Protein 8JE7 (pdb70)

B-factor: mean 57.19, std 18.84, range [23.29, 145.8]

InterPro domains:
  IPR000738 WHEP-TRS domain [PF00458] (753-804)
  IPR000738 WHEP-TRS domain [PF00458] (823-873)
  IPR000738 WHEP-TRS domain [PF00458] (892-943)
  IPR000738 WHEP-TRS domain [PF00458] (972-1025)
  IPR000738 WHEP-TRS domain [PF00458] (1046-1096)
  IPR000738 WHEP-TRS domain [PF00458] (1123-1172)
  IPR000738 WHEP-TRS domain [PS00762] (760-788)
  IPR000738 WHEP-TRS domain [PS00762] (830-858)
  IPR000738 WHEP-TRS domain [PS00762] (899-927)
  IPR000738 WHEP-TRS domain [PS00762] (979-1007)
  IPR000738 WHEP-TRS domain [PS00762] (1053-1081)
  IPR000738 WHEP-TRS domain [PS00762] (1130-1158)
  IPR000738 WHEP-TRS domain [PS51185] (749-805)
  IPR000738 WHEP-TRS domain [PS51185] (819-875)
  IPR000738 WHEP-TRS domain [PS51185] (888-944)
  IPR000738 WHEP-TRS domain [PS51185] (968-1024)
  IPR000738 WHEP-TRS domain [PS51185] (1042-1098)
  IPR000738 WHEP-TRS domain [PS51185] (1119-1175)
  IPR000738 WHEP-TRS domain [SM00991] (753-812)
  IPR000738 WHEP-TRS domain [SM00991] (823-882)

Foldseek 3Di:
DQDDFCQPDPQSRQVCQCVLLVQWDDDDPPQDIDGGPQLVLLVVLLVVVLVVVVVVVVAEEDDFDQKAFPVLVVLLPPFQWAWDQDDPNRGDPGIITGAQDCLSPCVLVLLVQCAAQVSDKHKYKYWDKGAGDDPPHHDPLARGRIWTKMKMKIWGQDQVVLVVVLVVSQVSLQCSCCVQLLFHWFWFKAFPQPADPQADTKIFTKGAQQSVLAIETFWIKTWNAQRSCVSSVNWHFDPPPGDTGGITMMMIMGTSNSVVVSCSQQAGSLHHAGQQSSRQAQEEEEEDDCDPPRDDVNLVVSVVVSVVLQVVCVVLPHRYYYDSDDVDHSVRVVSSVLSNNRQWYKYDYDVQVVQQWIWIAGSRPRDIDIGRSVCCSPVVVVVSVVNSVVSSVVNVVSQVVQEEEDQAVVVVLVSQVVSHKYWYFAPSDPVVQVVQQVVNPCVSGKHWDGQGPDAPDDQPQVDGAHHDPPGGHRGPGTTIIHHHD/DQPDFLQPDNQSSLVCQCVLLQQWDDDPPPQDIDGGPQNVLLVVLLVVVLVVVVVVVPAEEDDDDQKAFLCLQCAPDDDPVSNDAQFDWDQADVPGGDPGIITGAQDCLSPVLLVLQVQPAAQVSPKHKYKYFAKGARDDPDHHDPLAGGGIFTKMKMKIWHADPVVLVVVLVVSQVSLQCSCCVQLLFHWFWFWAFPQPADPQADTKIFTKGAQQSQLAIETFWIKTWNAQSSQVSNVNWHQDPPVRHIDGITMMMIMGTSNSVVVSCSQQAGSLHHAGQQNSRLAQEEEEEAPDDPPNPVVVLVVSVVVSVVLQVVCVVLVHRYYYDSDPVDHSVRVVSSVLSNNRQWYKYDYPVQVVVQWTWIAGSRPGDIDIDRSVCSSPVVVVVSVVNSNVSNVVNVVSQVVQEEEDLAVVVVLVSQVNSGKYWYFAQSDPVVQVVQQVVSAVVRGKHWDGQGPPAPDDFDQVDRAGSDPPPRHRGPGITIMHSHD

Nearest PDB structures (foldseek):
  8je7-assembly1_A  TM=1.002E+00  e=0.000E+00  Anopheles culicifacies
  8je7-assembly1_B  TM=9.966E-01  e=8.937E-104  Anopheles culicifacies
  8je5-assembly1_A  TM=9.888E-01  e=4.256E-101  Anopheles culicifacies
  8je6-assembly1_B  TM=9.939E-01  e=3.993E-100  Anopheles culicifacies
  8je6-assembly1_A  TM=9.923E-01  e=1.502E-97  Anopheles culicifacies

Organism: NCBI:txid139723

Structure (mmCIF, N/CA/C/O backbone):
data_8JE7
#
_entry.id   8JE7
#
_cell.length_a   83.675
_cell.length_b   113.712
_cell.length_c   123.999
_cell.angle_alpha   90.00
_cell.angle_beta   90.00
_cell.angle_gamma   90.00
#
_symmetry.space_group_name_H-M   'P 21 21 21'
#
loop_
_entity.id
_entity.type
_entity.pdbx_description
1 polymer 'PROLYL-TRNA SYNTHETASE'
2 non-polymer 'ZINC ION'
3 non-polymer 7-bromo-6-chloro-3-{3-[(2R,3S)-3-hydroxypiperidin-2-yl]-2-oxopropyl}quinazolin-4(3H)-one
4 non-polymer ~{N}-[4-[(3~{S})-3-cyano-3-cyclopropyl-2-oxidanylidene-pyrrolidin-1-yl]-6-methyl-pyridin-2-yl]-2-phenyl-ethanamide
5 non-polymer 'BROMIDE ION'
6 non-polymer GLYCEROL
7 non-polymer 'CHLORIDE ION'
8 water water
#
loop_
_atom_site.group_PDB
_atom_site.id
_atom_site.type_symbol
_atom_site.label_atom_id
_atom_site.label_alt_id
_atom_site.label_comp_id
_atom_site.label_asym_id
_atom_site.label_entity_id
_atom_site.label_seq_id
_atom_site.pdbx_PDB_ins_code
_atom_site.Cartn_x
_atom_site.Cartn_y
_atom_site.Cartn_z
_atom_site.occupancy
_atom_site.B_iso_or_equiv
_atom_site.auth_seq_id
_atom_site.auth_comp_id
_atom_site.auth_asym_id
_atom_site.auth_atom_id
_atom_site.pdbx_PDB_model_num
ATOM 1 N N . GLY A 1 5 ? -54.952 27.787 -2.601 1.00 73.98 1222 GLY A N 1
ATOM 2 C CA . GLY A 1 5 ? -55.138 27.292 -1.244 1.00 73.18 1222 GLY A CA 1
ATOM 3 C C . GLY A 1 5 ? -55.978 26.029 -1.086 1.00 72.92 1222 GLY A C 1
ATOM 4 O O . GLY A 1 5 ? -56.887 25.765 -1.875 1.00 74.81 1222 GLY A O 1
ATOM 5 N N . LEU A 1 6 ? -55.668 25.249 -0.051 1.00 68.89 1223 LEU A N 1
ATOM 6 C CA . LEU A 1 6 ? -56.371 23.995 0.206 1.00 71.33 1223 LEU A CA 1
ATOM 7 C C . LEU A 1 6 ? -57.769 24.247 0.773 1.00 77.69 1223 LEU A C 1
ATOM 8 O O . LEU A 1 6 ? -57.955 25.079 1.664 1.00 79.23 1223 LEU A O 1
ATOM 13 N N . GLU A 1 7 ? -58.750 23.495 0.271 1.00 77.79 1224 GLU A N 1
ATOM 14 C CA . GLU A 1 7 ? -60.151 23.671 0.629 1.00 82.10 1224 GLU A CA 1
ATOM 15 C C . GLU A 1 7 ? -60.727 22.466 1.350 1.00 80.18 1224 GLU A C 1
ATOM 16 O O . GLU A 1 7 ? -61.949 22.349 1.465 1.00 89.92 1224 GLU A O 1
ATOM 22 N N . ALA A 1 8 ? -59.884 21.556 1.806 1.00 65.59 1225 ALA A N 1
ATOM 23 C CA . ALA A 1 8 ? -60.299 20.481 2.688 1.00 54.69 1225 ALA A CA 1
ATOM 24 C C . ALA A 1 8 ? -59.324 20.440 3.854 1.00 62.20 1225 ALA A C 1
ATOM 25 O O . ALA A 1 8 ? -58.237 21.022 3.797 1.00 66.72 1225 ALA A O 1
ATOM 27 N N . THR A 1 9 ? -59.721 19.767 4.927 1.00 57.52 1226 THR A N 1
ATOM 28 C CA . THR A 1 9 ? -58.862 19.637 6.091 1.00 57.93 1226 THR A CA 1
ATOM 29 C C . THR A 1 9 ? -58.540 18.170 6.319 1.00 60.38 1226 THR A C 1
ATOM 30 O O . THR A 1 9 ? -59.409 17.301 6.200 1.00 67.42 1226 THR A O 1
ATOM 34 N N . LYS A 1 10 ? -57.272 17.920 6.646 1.00 59.68 1227 LYS A N 1
ATOM 35 C CA . LYS A 1 10 ? -56.756 16.565 6.799 1.00 62.44 1227 LYS A CA 1
ATOM 36 C C . LYS A 1 10 ? -57.546 15.753 7.825 1.00 64.85 1227 LYS A C 1
ATOM 37 O O . LYS A 1 10 ? -57.736 14.545 7.638 1.00 65.36 1227 LYS A O 1
ATOM 43 N N . GLU A 1 11 ? -58.027 16.384 8.902 1.00 74.40 1228 GLU A N 1
ATOM 44 C CA . GLU A 1 11 ? -58.701 15.640 9.964 1.00 76.57 1228 GLU A CA 1
ATOM 45 C C . GLU A 1 11 ? -60.189 15.420 9.711 1.00 63.62 1228 GLU A C 1
ATOM 46 O O . GLU A 1 11 ? -60.773 14.518 10.322 1.00 65.60 1228 GLU A O 1
ATOM 52 N N . ASP A 1 12 ? -60.811 16.207 8.832 1.00 55.17 1229 ASP A N 1
ATOM 53 C CA . ASP A 1 12 ? -62.221 16.055 8.489 1.00 61.08 1229 ASP A CA 1
ATOM 54 C C . ASP A 1 12 ? -62.444 15.107 7.314 1.00 71.11 1229 ASP A C 1
ATOM 55 O O . ASP A 1 12 ? -63.220 14.152 7.423 1.00 75.55 1229 ASP A O 1
ATOM 60 N N . ASN A 1 13 ? -61.771 15.351 6.189 1.00 61.96 1230 ASN A N 1
ATOM 61 C CA . ASN A 1 13 ? -61.993 14.598 4.952 1.00 70.75 1230 ASN A CA 1
ATOM 62 C C . ASN A 1 13 ? -60.631 14.246 4.352 1.00 64.87 1230 ASN A C 1
ATOM 63 O O . ASN A 1 13 ? -60.099 14.948 3.482 1.00 58.09 1230 ASN A O 1
ATOM 68 N N . LEU A 1 14 ? -60.082 13.129 4.817 1.00 59.66 1231 LEU A N 1
ATOM 69 C CA . LEU A 1 14 ? -58.734 12.740 4.418 1.00 62.88 1231 LEU A CA 1
ATOM 70 C C . LEU A 1 14 ? -58.572 12.549 2.913 1.00 60.19 1231 LEU A C 1
ATOM 71 O O . LEU A 1 14 ? -57.566 13.033 2.366 1.00 59.17 1231 LEU A O 1
ATOM 76 N N . PRO A 1 15 ? -59.473 11.860 2.193 1.00 63.51 1232 PRO A N 1
ATOM 77 C CA . PRO A 1 15 ? -59.240 11.672 0.744 1.00 65.41 1232 PRO A CA 1
ATOM 78 C C . PRO A 1 15 ? -59.335 12.951 -0.071 1.00 65.77 1232 PRO A C 1
ATOM 79 O O . PRO A 1 15 ? -58.524 13.157 -0.987 1.00 70.44 1232 PRO A O 1
ATOM 83 N N . ASP A 1 16 ? -60.303 13.819 0.225 1.00 66.01 1233 ASP A N 1
ATOM 84 C CA . ASP A 1 16 ? -60.383 15.092 -0.491 1.00 74.49 1233 ASP A CA 1
ATOM 85 C C . ASP A 1 16 ? -59.155 15.958 -0.212 1.00 65.83 1233 ASP A C 1
ATOM 86 O O . ASP A 1 16 ? -58.593 16.580 -1.128 1.00 70.68 1233 ASP A O 1
ATOM 91 N N . TRP A 1 17 ? -58.724 15.997 1.050 1.00 58.41 1234 TRP A N 1
ATOM 92 C CA . TRP A 1 17 ? -57.496 16.696 1.407 1.00 53.57 1234 TRP A CA 1
ATOM 93 C C . TRP A 1 17 ? -56.297 16.126 0.650 1.00 51.82 1234 TRP A C 1
ATOM 94 O O . TRP A 1 17 ? -55.477 16.875 0.110 1.00 46.99 1234 TRP A O 1
ATOM 105 N N . TYR A 1 18 ? -56.178 14.797 0.603 1.00 45.98 1235 TYR A N 1
ATOM 106 C CA . TYR A 1 18 ? -55.061 14.170 -0.104 1.00 46.30 1235 TYR A CA 1
ATOM 107 C C . TYR A 1 18 ? -55.045 14.578 -1.570 1.00 48.76 1235 TYR A C 1
ATOM 108 O O . TYR A 1 18 ? -53.988 14.926 -2.128 1.00 47.64 1235 TYR A O 1
ATOM 117 N N . SER A 1 19 ? -56.219 14.546 -2.210 1.00 47.87 1236 SER A N 1
ATOM 118 C CA . SER A 1 19 ? -56.287 14.892 -3.625 1.00 44.69 1236 SER A CA 1
ATOM 119 C C . SER A 1 19 ? -55.887 16.351 -3.837 1.00 46.78 1236 SER A C 1
ATOM 120 O O . SER A 1 19 ? -55.154 16.686 -4.780 1.00 54.77 1236 SER A O 1
ATOM 123 N N . GLN A 1 20 ? -56.315 17.224 -2.926 1.00 54.86 1237 GLN A N 1
ATOM 124 C CA . GLN A 1 20 ? -55.971 18.634 -3.057 1.00 58.12 1237 GLN A CA 1
ATOM 125 C C . GLN A 1 20 ? -54.483 18.865 -2.825 1.00 47.97 1237 GLN A C 1
ATOM 126 O O . GLN A 1 20 ? -53.867 19.704 -3.493 1.00 47.05 1237 GLN A O 1
ATOM 132 N N . VAL A 1 21 ? -53.880 18.112 -1.904 1.00 45.16 1238 VAL A N 1
ATOM 133 C CA . VAL A 1 21 ? -52.448 18.252 -1.664 1.00 43.51 1238 VAL A CA 1
ATOM 134 C C . VAL A 1 21 ? -51.645 17.812 -2.888 1.00 50.55 1238 VAL A C 1
ATOM 135 O O . VAL A 1 21 ? -50.696 18.494 -3.302 1.00 45.51 1238 VAL A O 1
ATOM 139 N N . ILE A 1 22 ? -52.005 16.678 -3.496 1.00 48.60 1239 ILE A N 1
ATOM 140 C CA . ILE A 1 22 ? -51.191 16.217 -4.621 1.00 41.19 1239 ILE A CA 1
ATOM 141 C C . ILE A 1 22 ? -51.436 17.058 -5.879 1.00 49.77 1239 ILE A C 1
ATOM 142 O O . ILE A 1 22 ? -50.532 17.196 -6.708 1.00 50.54 1239 ILE A O 1
ATOM 147 N N . THR A 1 23 ? -52.623 17.668 -6.041 1.00 59.62 1240 THR A N 1
ATOM 148 C CA . THR A 1 23 ? -52.823 18.474 -7.254 1.00 55.10 1240 THR A CA 1
ATOM 149 C C . THR A 1 23 ? -52.321 19.906 -7.099 1.00 56.30 1240 THR A C 1
ATOM 150 O O . THR A 1 23 ? -51.576 20.399 -7.953 1.00 51.74 1240 THR A O 1
ATOM 154 N N . LYS A 1 24 ? -52.724 20.592 -6.024 1.00 46.25 1241 LYS A N 1
ATOM 155 C CA . LYS A 1 24 ? -52.248 21.954 -5.805 1.00 53.66 1241 LYS A CA 1
ATOM 156 C C . LYS A 1 24 ? -50.775 21.979 -5.431 1.00 48.81 1241 LYS A C 1
ATOM 157 O O . LYS A 1 24 ? -50.101 22.986 -5.666 1.00 47.63 1241 LYS A O 1
ATOM 163 N N . GLY A 1 25 ? -50.262 20.894 -4.846 1.00 38.82 1242 GLY A N 1
ATOM 164 C CA . GLY A 1 25 ? -48.833 20.721 -4.662 1.00 43.49 1242 GLY A CA 1
ATOM 165 C C . GLY A 1 25 ? -48.083 20.304 -5.908 1.00 54.13 1242 GLY A C 1
ATOM 166 O O . GLY A 1 25 ? -46.866 20.100 -5.849 1.00 56.19 1242 GLY A O 1
ATOM 167 N N . GLU A 1 26 ? -48.787 20.169 -7.040 1.00 47.66 1243 GLU A N 1
ATOM 168 C CA . GLU A 1 26 ? -48.180 19.955 -8.360 1.00 56.94 1243 GLU A CA 1
ATOM 169 C C . GLU A 1 26 ? -47.366 18.659 -8.415 1.00 50.57 1243 GLU A C 1
ATOM 170 O O . GLU A 1 26 ? -46.343 18.563 -9.106 1.00 45.95 1243 GLU A O 1
ATOM 176 N N . MET A 1 27 ? -47.830 17.653 -7.679 1.00 48.14 1244 MET A N 1
ATOM 177 C CA . MET A 1 27 ? -47.228 16.328 -7.635 1.00 46.68 1244 MET A CA 1
ATOM 178 C C . MET A 1 27 ? -47.762 15.425 -8.742 1.00 41.11 1244 MET A C 1
ATOM 179 O O . MET A 1 27 ? -46.993 14.688 -9.377 1.00 36.94 1244 MET A O 1
ATOM 184 N N . ILE A 1 28 ? -49.065 15.515 -8.992 1.00 38.37 1245 ILE A N 1
ATOM 185 C CA . ILE A 1 28 ? -49.826 14.542 -9.752 1.00 44.90 1245 ILE A CA 1
ATOM 186 C C . ILE A 1 28 ? -50.719 15.286 -10.729 1.00 45.59 1245 ILE A C 1
ATOM 187 O O . ILE A 1 28 ? -51.209 16.383 -10.440 1.00 44.09 1245 ILE A O 1
ATOM 192 N N . GLU A 1 29 ? -50.927 14.688 -11.895 1.00 43.64 1246 GLU A N 1
ATOM 193 C CA . GLU A 1 29 ? -52.026 15.069 -12.768 1.00 45.92 1246 GLU A CA 1
ATOM 194 C C . GLU A 1 29 ? -52.898 13.845 -12.970 1.00 50.17 1246 GLU A C 1
ATOM 195 O O . GLU A 1 29 ? -52.385 12.746 -13.210 1.00 51.25 1246 GLU A O 1
ATOM 201 N N . TYR A 1 30 ? -54.207 14.031 -12.855 1.00 56.08 1247 TYR A N 1
ATOM 202 C CA . TYR A 1 30 ? -55.139 12.946 -13.075 1.00 59.57 1247 TYR A CA 1
ATOM 203 C C . TYR A 1 30 ? -55.192 12.593 -14.569 1.00 59.88 1247 TYR A C 1
ATOM 204 O O . TYR A 1 30 ? -54.703 13.327 -15.434 1.00 48.68 1247 TYR A O 1
ATOM 213 N N . TYR A 1 31 ? -55.778 11.437 -14.865 1.00 61.41 1248 TYR A N 1
ATOM 214 C CA . TYR A 1 31 ? -55.518 10.783 -16.136 1.00 53.10 1248 TYR A CA 1
ATOM 215 C C . TYR A 1 31 ? -56.696 9.891 -16.481 1.00 47.11 1248 TYR A C 1
ATOM 216 O O . TYR A 1 31 ? -57.354 9.352 -15.588 1.00 51.87 1248 TYR A O 1
ATOM 225 N N . ASP A 1 32 ? -56.949 9.725 -17.787 1.00 50.84 1249 ASP A N 1
ATOM 226 C CA . ASP A 1 32 ? -58.198 9.107 -18.234 1.00 51.36 1249 ASP A CA 1
ATOM 227 C C . ASP A 1 32 ? -58.163 7.576 -18.256 1.00 55.32 1249 ASP A C 1
ATOM 228 O O . ASP A 1 32 ? -59.171 6.961 -18.609 1.00 63.96 1249 ASP A O 1
ATOM 233 N N . VAL A 1 33 ? -57.046 6.951 -17.896 1.00 48.96 1250 VAL A N 1
ATOM 234 C CA . VAL A 1 33 ? -56.983 5.520 -17.604 1.00 46.71 1250 VAL A CA 1
ATOM 235 C C . VAL A 1 33 ? -56.958 5.371 -16.078 1.00 54.86 1250 VAL A C 1
ATOM 236 O O . VAL A 1 33 ? -56.003 5.801 -15.415 1.00 47.55 1250 VAL A O 1
ATOM 240 N N . SER A 1 34 ? -57.998 4.753 -15.522 1.00 54.94 1251 SER A N 1
ATOM 241 C CA . SER A 1 34 ? -58.229 4.794 -14.085 1.00 60.56 1251 SER A CA 1
ATOM 242 C C . SER A 1 34 ? -57.117 4.079 -13.315 1.00 59.13 1251 SER A C 1
ATOM 243 O O . SER A 1 34 ? -56.588 3.053 -13.747 1.00 53.01 1251 SER A O 1
ATOM 246 N N . GLY A 1 35 ? -56.748 4.639 -12.168 1.00 56.93 1252 GLY A N 1
ATOM 247 C CA . GLY A 1 35 ? -55.702 4.048 -11.355 1.00 58.21 1252 GLY A CA 1
ATOM 248 C C . GLY A 1 35 ? -54.294 4.250 -11.865 1.00 60.35 1252 GLY A C 1
ATOM 249 O O . GLY A 1 35 ? -53.358 3.639 -11.320 1.00 48.02 1252 GLY A O 1
ATOM 250 N N . CYS A 1 36 ? -54.108 5.081 -12.893 1.00 56.28 1253 CYS A N 1
ATOM 251 C CA . CYS A 1 36 ? -52.786 5.512 -13.331 1.00 46.41 1253 CYS A CA 1
ATOM 252 C C . CYS A 1 36 ? -52.723 7.034 -13.259 1.00 44.50 1253 CYS A C 1
ATOM 253 O O . CYS A 1 36 ? -53.688 7.726 -13.599 1.00 49.42 1253 CYS A O 1
ATOM 256 N N . TYR A 1 37 ? -51.590 7.556 -12.826 1.00 42.60 1254 TYR A N 1
ATOM 257 C CA . TYR A 1 37 ? -51.463 8.976 -12.557 1.00 41.56 1254 TYR A CA 1
ATOM 258 C C . TYR A 1 37 ? -50.152 9.481 -13.146 1.00 41.72 1254 TYR A C 1
ATOM 259 O O . TYR A 1 37 ? -49.142 8.775 -13.156 1.00 47.52 1254 TYR A O 1
ATOM 268 N N . ILE A 1 38 ? -50.190 10.699 -13.655 1.00 42.86 1255 ILE A N 1
ATOM 269 C CA . ILE A 1 38 ? -49.004 11.371 -14.169 1.00 44.84 1255 ILE A CA 1
ATOM 270 C C . ILE A 1 38 ? -48.151 11.837 -13.002 1.00 44.19 1255 ILE A C 1
ATOM 271 O O . ILE A 1 38 ? -48.652 12.515 -12.098 1.00 43.48 1255 ILE A O 1
ATOM 276 N N . LEU A 1 39 ? -46.858 11.493 -13.013 1.00 37.08 1256 LEU A N 1
ATOM 277 C CA . LEU A 1 39 ? -45.934 12.031 -12.000 1.00 37.70 1256 LEU A CA 1
ATOM 278 C C . LEU A 1 39 ? -45.306 13.296 -12.568 1.00 46.71 1256 LEU A C 1
ATOM 279 O O . LEU A 1 39 ? -44.406 13.229 -13.412 1.00 41.34 1256 LEU A O 1
ATOM 284 N N . ARG A 1 40 ? -45.771 14.454 -12.104 1.00 42.59 1257 ARG A N 1
ATOM 285 C CA . ARG A 1 40 ? -45.137 15.705 -12.487 1.00 38.04 1257 ARG A CA 1
ATOM 286 C C . ARG A 1 40 ? -43.722 15.750 -11.921 1.00 44.77 1257 ARG A C 1
ATOM 287 O O . ARG A 1 40 ? -43.329 14.919 -11.100 1.00 46.07 1257 ARG A O 1
ATOM 295 N N . HIS A 1 41 ? -42.952 16.755 -12.347 1.00 39.36 1258 HIS A N 1
ATOM 296 C CA A HIS A 1 41 ? -41.534 16.762 -12.008 0.43 43.87 1258 HIS A CA 1
ATOM 297 C CA B HIS A 1 41 ? -41.533 16.776 -12.010 0.57 43.91 1258 HIS A CA 1
ATOM 298 C C . HIS A 1 41 ? -41.300 16.999 -10.518 1.00 35.96 1258 HIS A C 1
ATOM 299 O O . HIS A 1 41 ? -40.289 16.544 -9.976 1.00 39.57 1258 HIS A O 1
ATOM 312 N N . TRP A 1 42 ? -42.220 17.682 -9.840 1.00 38.68 1259 TRP A N 1
ATOM 313 C CA . TRP A 1 42 ? -42.055 17.930 -8.408 1.00 47.38 1259 TRP A CA 1
ATOM 314 C C . TRP A 1 42 ? -42.055 16.631 -7.592 1.00 42.65 1259 TRP A C 1
ATOM 315 O O . TRP A 1 42 ? -41.261 16.476 -6.650 1.00 41.24 1259 TRP A O 1
ATOM 326 N N . SER A 1 43 ? -42.966 15.704 -7.909 1.00 37.14 1260 SER A N 1
ATOM 327 C CA . SER A 1 43 ? -42.934 14.402 -7.239 1.00 41.17 1260 SER A CA 1
ATOM 328 C C . SER A 1 43 ? -41.844 13.505 -7.815 1.00 43.33 1260 SER A C 1
ATOM 329 O O . SER A 1 43 ? -41.216 12.716 -7.076 1.00 40.58 1260 SER A O 1
ATOM 332 N N . PHE A 1 44 ? -41.583 13.621 -9.118 1.00 35.73 1261 PHE A N 1
ATOM 333 C CA . PHE A 1 44 ? -40.619 12.694 -9.684 1.00 33.30 1261 PHE A CA 1
ATOM 334 C C . PHE A 1 44 ? -39.236 12.973 -9.132 1.00 32.73 1261 PHE A C 1
ATOM 335 O O . PHE A 1 44 ? -38.448 12.039 -8.969 1.00 37.59 1261 PHE A O 1
ATOM 343 N N . ALA A 1 45 ? -38.949 14.241 -8.797 1.00 32.99 1262 ALA A N 1
ATOM 344 C CA . ALA A 1 45 ? -37.686 14.572 -8.164 1.00 40.53 1262 ALA A CA 1
ATOM 345 C C . ALA A 1 45 ? -37.538 13.866 -6.819 1.00 39.41 1262 ALA A C 1
ATOM 346 O O . ALA A 1 45 ? -36.434 13.455 -6.451 1.00 37.18 1262 ALA A O 1
ATOM 348 N N . ILE A 1 46 ? -38.636 13.683 -6.095 1.00 40.23 1263 ILE A N 1
ATOM 349 C CA . ILE A 1 46 ? -38.563 12.952 -4.836 1.00 41.07 1263 ILE A CA 1
ATOM 350 C C . ILE A 1 46 ? -38.259 11.480 -5.101 1.00 38.61 1263 ILE A C 1
ATOM 351 O O . ILE A 1 46 ? -37.362 10.889 -4.480 1.00 36.84 1263 ILE A O 1
ATOM 356 N N . TRP A 1 47 ? -39.026 10.859 -6.008 1.00 38.09 1264 TRP A N 1
ATOM 357 C CA . TRP A 1 47 ? -38.704 9.476 -6.368 1.00 42.18 1264 TRP A CA 1
ATOM 358 C C . TRP A 1 47 ? -37.238 9.340 -6.766 1.00 39.24 1264 TRP A C 1
ATOM 359 O O . TRP A 1 47 ? -36.583 8.359 -6.416 1.00 38.05 1264 TRP A O 1
ATOM 370 N N . LYS A 1 48 ? -36.698 10.351 -7.447 1.00 36.11 1265 LYS A N 1
ATOM 371 C CA . LYS A 1 48 ? -35.325 10.302 -7.937 1.00 45.86 1265 LYS A CA 1
ATOM 372 C C . LYS A 1 48 ? -34.318 10.337 -6.791 1.00 45.19 1265 LYS A C 1
ATOM 373 O O . LYS A 1 48 ? -33.324 9.600 -6.807 1.00 41.14 1265 LYS A O 1
ATOM 379 N N . ALA A 1 49 ? -34.548 11.198 -5.798 1.00 40.37 1266 ALA A N 1
ATOM 380 C CA . ALA A 1 49 ? -33.675 11.208 -4.620 1.00 38.59 1266 ALA A CA 1
ATOM 381 C C . ALA A 1 49 ? -33.686 9.855 -3.913 1.00 32.02 1266 ALA A C 1
ATOM 382 O O . ALA A 1 49 ? -32.622 9.282 -3.614 1.00 48.27 1266 ALA A O 1
ATOM 384 N N . ILE A 1 50 ? -34.886 9.303 -3.690 1.00 39.91 1267 ILE A N 1
ATOM 385 C CA . ILE A 1 50 ? -35.005 7.988 -3.050 1.00 38.91 1267 ILE A CA 1
ATOM 386 C C . ILE A 1 50 ? -34.268 6.931 -3.869 1.00 40.65 1267 ILE A C 1
ATOM 387 O O . ILE A 1 50 ? -33.464 6.148 -3.348 1.00 41.00 1267 ILE A O 1
ATOM 392 N N . ARG A 1 51 ? -34.552 6.898 -5.170 1.00 41.60 1268 ARG A N 1
ATOM 393 C CA . ARG A 1 51 ? -34.038 5.866 -6.057 1.00 38.94 1268 ARG A CA 1
ATOM 394 C C . ARG A 1 51 ? -32.523 5.923 -6.153 1.00 37.08 1268 ARG A C 1
ATOM 395 O O . ARG A 1 51 ? -31.849 4.901 -5.999 1.00 35.28 1268 ARG A O 1
ATOM 403 N N . ASN A 1 52 ? -31.962 7.120 -6.376 1.00 32.94 1269 ASN A N 1
ATOM 404 C CA . ASN A 1 52 ? -30.514 7.253 -6.466 1.00 33.10 1269 ASN A CA 1
ATOM 405 C C . ASN A 1 52 ? -29.823 6.887 -5.153 1.00 38.82 1269 ASN A C 1
ATOM 406 O O . ASN A 1 52 ? -28.751 6.260 -5.167 1.00 37.58 1269 ASN A O 1
ATOM 411 N N . TRP A 1 53 ? -30.415 7.252 -4.004 1.00 41.39 1270 TRP A N 1
ATOM 412 C CA . TRP A 1 53 ? -29.800 6.883 -2.724 1.00 39.57 1270 TRP A CA 1
ATOM 413 C C . TRP A 1 53 ? -29.781 5.369 -2.531 1.00 28.04 1270 TRP A C 1
ATOM 414 O O . TRP A 1 53 ? -28.744 4.778 -2.199 1.00 35.93 1270 TRP A O 1
ATOM 425 N N . PHE A 1 54 ? -30.938 4.728 -2.714 1.00 34.04 1271 PHE A N 1
ATOM 426 C CA . PHE A 1 54 ? -31.008 3.283 -2.539 1.00 34.88 1271 PHE A CA 1
ATOM 427 C C . PHE A 1 54 ? -30.077 2.581 -3.515 1.00 43.21 1271 PHE A C 1
ATOM 428 O O . PHE A 1 54 ? -29.373 1.625 -3.140 1.00 34.37 1271 PHE A O 1
ATOM 436 N N . ASP A 1 55 ? -30.012 3.081 -4.759 1.00 37.35 1272 ASP A N 1
ATOM 437 C CA . ASP A 1 55 ? -29.179 2.426 -5.760 1.00 30.59 1272 ASP A CA 1
ATOM 438 C C . ASP A 1 55 ? -27.709 2.529 -5.402 1.00 35.35 1272 ASP A C 1
ATOM 439 O O . ASP A 1 55 ? -26.977 1.544 -5.505 1.00 37.39 1272 ASP A O 1
ATOM 444 N N . ALA A 1 56 ? -27.249 3.720 -4.995 1.00 36.49 1273 ALA A N 1
ATOM 445 C CA . ALA A 1 56 ? -25.871 3.840 -4.535 1.00 39.89 1273 ALA A CA 1
ATOM 446 C C . ALA A 1 56 ? -25.590 2.863 -3.390 1.00 43.07 1273 ALA A C 1
ATOM 447 O O . ALA A 1 56 ? -24.521 2.231 -3.340 1.00 40.74 1273 ALA A O 1
ATOM 449 N N . GLU A 1 57 ? -26.549 2.705 -2.476 1.00 37.47 1274 GLU A N 1
ATOM 450 C CA . GLU A 1 57 ? -26.357 1.773 -1.361 1.00 38.87 1274 GLU A CA 1
ATOM 451 C C . GLU A 1 57 ? -26.151 0.342 -1.855 1.00 41.15 1274 GLU A C 1
ATOM 452 O O . GLU A 1 57 ? -25.172 -0.318 -1.479 1.00 38.92 1274 GLU A O 1
ATOM 458 N N . ILE A 1 58 ? -27.089 -0.173 -2.668 1.00 36.63 1275 ILE A N 1
ATOM 459 C CA . ILE A 1 58 ? -26.991 -1.589 -3.054 1.00 38.97 1275 ILE A CA 1
ATOM 460 C C . ILE A 1 58 ? -25.835 -1.798 -4.016 1.00 40.27 1275 ILE A C 1
ATOM 461 O O . ILE A 1 58 ? -25.245 -2.884 -4.063 1.00 42.57 1275 ILE A O 1
ATOM 466 N N . THR A 1 59 ? -25.464 -0.765 -4.769 1.00 40.28 1276 THR A N 1
ATOM 467 C CA . THR A 1 59 ? -24.297 -0.860 -5.627 1.00 39.11 1276 THR A CA 1
ATOM 468 C C . THR A 1 59 ? -23.039 -1.021 -4.787 1.00 45.38 1276 THR A C 1
ATOM 469 O O . THR A 1 59 ? -22.169 -1.834 -5.112 1.00 41.07 1276 THR A O 1
ATOM 473 N N . ARG A 1 60 ? -22.942 -0.281 -3.681 1.00 47.58 1277 ARG A N 1
ATOM 474 C CA . ARG A 1 60 ? -21.800 -0.471 -2.801 1.00 41.60 1277 ARG A CA 1
ATOM 475 C C . ARG A 1 60 ? -21.799 -1.857 -2.162 1.00 41.62 1277 ARG A C 1
ATOM 476 O O . ARG A 1 60 ? -20.731 -2.349 -1.782 1.00 43.65 1277 ARG A O 1
ATOM 484 N N . LEU A 1 61 ? -22.961 -2.498 -2.046 1.00 41.88 1278 LEU A N 1
ATOM 485 C CA . LEU A 1 61 ? -23.019 -3.868 -1.549 1.00 45.57 1278 LEU A CA 1
ATOM 486 C C . LEU A 1 61 ? -22.664 -4.892 -2.617 1.00 50.73 1278 LEU A C 1
ATOM 487 O O . LEU A 1 61 ? -22.591 -6.083 -2.304 1.00 48.10 1278 LEU A O 1
ATOM 492 N N . GLY A 1 62 ? -22.478 -4.472 -3.865 1.00 42.24 1279 GLY A N 1
ATOM 493 C CA . GLY A 1 62 ? -22.136 -5.401 -4.921 1.00 44.68 1279 GLY A CA 1
ATOM 494 C C . GLY A 1 62 ? -23.286 -5.910 -5.761 1.00 41.96 1279 GLY A C 1
ATOM 495 O O . GLY A 1 62 ? -23.063 -6.776 -6.611 1.00 41.97 1279 GLY A O 1
ATOM 496 N N . VAL A 1 63 ? -24.507 -5.415 -5.554 1.00 40.34 1280 VAL A N 1
ATOM 497 C CA . VAL A 1 63 ? -25.609 -5.726 -6.463 1.00 40.16 1280 VAL A CA 1
ATOM 498 C C . VAL A 1 63 ? -25.409 -4.981 -7.778 1.00 45.54 1280 VAL A C 1
ATOM 499 O O . VAL A 1 63 ? -24.908 -3.850 -7.804 1.00 41.02 1280 VAL A O 1
ATOM 503 N N . LYS A 1 64 ? -25.791 -5.610 -8.883 1.00 35.10 1281 LYS A N 1
ATOM 504 C CA . LYS A 1 64 ? -25.615 -5.019 -10.203 1.00 38.32 1281 LYS A CA 1
ATOM 505 C C . LYS A 1 64 ? -26.971 -4.811 -10.864 1.00 37.96 1281 LYS A C 1
ATOM 506 O O . LYS A 1 64 ? -27.903 -5.593 -10.645 1.00 41.80 1281 LYS A O 1
ATOM 512 N N . GLU A 1 65 ? -27.086 -3.726 -11.637 1.00 35.40 1282 GLU A N 1
ATOM 513 C CA . GLU A 1 65 ? -28.346 -3.332 -12.246 1.00 37.28 1282 GLU A CA 1
ATOM 514 C C . GLU A 1 65 ? -28.502 -4.001 -13.618 1.00 39.54 1282 GLU A C 1
ATOM 515 O O . GLU A 1 65 ? -27.534 -4.160 -14.357 1.00 37.46 1282 GLU A O 1
ATOM 521 N N . CYS A 1 66 ? -29.724 -4.410 -13.937 1.00 43.44 1283 CYS A N 1
ATOM 522 C CA . CYS A 1 66 ? -30.032 -4.984 -15.247 1.00 42.10 1283 CYS A CA 1
ATOM 523 C C . CYS A 1 66 ? -31.440 -4.539 -15.642 1.00 45.69 1283 CYS A C 1
ATOM 524 O O . CYS A 1 66 ? -32.090 -3.756 -14.933 1.00 37.27 1283 CYS A O 1
ATOM 527 N N . TYR A 1 67 ? -31.889 -4.981 -16.820 1.00 38.58 1284 TYR A N 1
ATOM 528 C CA . TYR A 1 67 ? -33.250 -4.661 -17.236 1.00 35.94 1284 TYR A CA 1
ATOM 529 C C . TYR A 1 67 ? -33.821 -5.806 -18.057 1.00 43.81 1284 TYR A C 1
ATOM 530 O O . TYR A 1 67 ? -33.275 -6.156 -19.113 1.00 39.04 1284 TYR A O 1
ATOM 539 N N . PHE A 1 68 ? -34.945 -6.366 -17.574 1.00 33.61 1285 PHE A N 1
ATOM 540 C CA . PHE A 1 68 ? -35.672 -7.456 -18.198 1.00 34.19 1285 PHE A CA 1
ATOM 541 C C . PHE A 1 68 ? -36.908 -6.916 -18.896 1.00 48.18 1285 PHE A C 1
ATOM 542 O O . PHE A 1 68 ? -37.363 -5.803 -18.603 1.00 43.09 1285 PHE A O 1
ATOM 550 N N . PRO A 1 69 ? -37.457 -7.663 -19.854 1.00 51.11 1286 PRO A N 1
ATOM 551 C CA . PRO A 1 69 ? -38.571 -7.133 -20.650 1.00 43.58 1286 PRO A CA 1
ATOM 552 C C . PRO A 1 69 ? -39.841 -6.941 -19.839 1.00 44.68 1286 PRO A C 1
ATOM 553 O O . PRO A 1 69 ? -40.105 -7.645 -18.859 1.00 46.42 1286 PRO A O 1
ATOM 557 N N . ILE A 1 70 ? -40.649 -5.977 -20.285 1.00 40.26 1287 ILE A N 1
ATOM 558 C CA . ILE A 1 70 ? -41.933 -5.752 -19.656 1.00 42.94 1287 ILE A CA 1
ATOM 559 C C . ILE A 1 70 ? -42.952 -6.853 -19.978 1.00 47.09 1287 ILE A C 1
ATOM 560 O O . ILE A 1 70 ? -43.954 -6.974 -19.270 1.00 43.93 1287 ILE A O 1
ATOM 565 N N . PHE A 1 71 ? -42.739 -7.666 -21.013 1.00 36.73 1288 PHE A N 1
ATOM 566 C CA . PHE A 1 71 ? -43.715 -8.685 -21.388 1.00 37.66 1288 PHE A CA 1
ATOM 567 C C . PHE A 1 71 ? -43.275 -10.063 -20.932 1.00 42.34 1288 PHE A C 1
ATOM 568 O O . PHE A 1 71 ? -42.099 -10.421 -21.043 1.00 41.79 1288 PHE A O 1
ATOM 576 N N . VAL A 1 72 ? -44.249 -10.835 -20.451 1.00 43.41 1289 VAL A N 1
ATOM 577 C CA . VAL A 1 72 ? -44.079 -12.193 -19.945 1.00 43.61 1289 VAL A CA 1
ATOM 578 C C . VAL A 1 72 ? -44.935 -13.110 -20.817 1.00 44.96 1289 VAL A C 1
ATOM 579 O O . VAL A 1 72 ? -46.105 -12.807 -21.071 1.00 46.34 1289 VAL A O 1
ATOM 583 N N . SER A 1 73 ? -44.361 -14.214 -21.282 1.00 45.49 1290 SER A N 1
ATOM 584 C CA .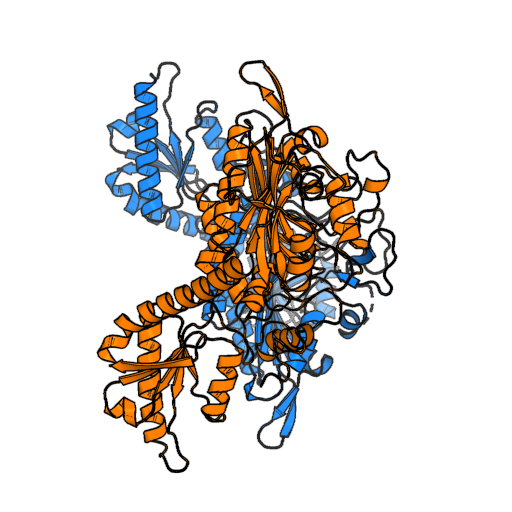 SER A 1 73 ? -45.159 -15.152 -22.053 1.00 49.12 1290 SER A CA 1
ATOM 585 C C . SER A 1 73 ? -46.124 -15.904 -21.139 1.00 52.20 1290 SER A C 1
ATOM 586 O O . SER A 1 73 ? -45.886 -16.066 -19.936 1.00 47.47 1290 SER A O 1
ATOM 589 N N . ARG A 1 74 ? -47.223 -16.385 -21.730 1.00 56.62 1291 ARG A N 1
ATOM 590 C CA . ARG A 1 74 ? -48.195 -17.132 -20.939 1.00 57.33 1291 ARG A CA 1
ATOM 591 C C . ARG A 1 74 ? -47.566 -18.367 -20.303 1.00 60.49 1291 ARG A C 1
ATOM 592 O O . ARG A 1 74 ? -47.829 -18.666 -19.131 1.00 58.32 1291 ARG A O 1
ATOM 600 N N . ALA A 1 75 ? -46.736 -19.100 -21.050 1.00 61.57 1292 ALA A N 1
ATOM 601 C CA . ALA A 1 75 ? -46.068 -20.265 -20.468 1.00 59.51 1292 ALA A CA 1
ATOM 602 C C . ALA A 1 75 ? -45.196 -19.863 -19.282 1.00 62.85 1292 ALA A C 1
ATOM 603 O O . ALA A 1 75 ? -45.264 -20.472 -18.199 1.00 65.10 1292 ALA A O 1
ATOM 605 N N . ALA A 1 76 ? -44.413 -18.824 -19.440 1.00 59.41 1293 ALA A N 1
ATOM 606 C CA . ALA A 1 76 ? -43.545 -18.402 -18.386 1.00 54.71 1293 ALA A CA 1
ATOM 607 C C . ALA A 1 76 ? -44.292 -18.044 -17.134 1.00 60.81 1293 ALA A C 1
ATOM 608 O O . ALA A 1 76 ? -43.946 -18.438 -16.072 1.00 58.18 1293 ALA A O 1
ATOM 610 N N . LEU A 1 77 ? -45.371 -17.330 -17.291 1.00 65.72 1294 LEU A N 1
ATOM 611 C CA . LEU A 1 77 ? -46.181 -16.914 -16.184 1.00 64.11 1294 LEU A CA 1
ATOM 612 C C . LEU A 1 77 ? -46.800 -18.070 -15.473 1.00 68.55 1294 LEU A C 1
ATOM 613 O O . LEU A 1 77 ? -46.870 -18.098 -14.278 1.00 64.06 1294 LEU A O 1
ATOM 618 N N . GLU A 1 78 ? -47.237 -19.044 -16.239 1.00 69.41 1295 GLU A N 1
ATOM 619 C CA . GLU A 1 78 ? -47.833 -20.247 -15.717 1.00 77.63 1295 GLU A CA 1
ATOM 620 C C . GLU A 1 78 ? -46.942 -21.220 -15.011 1.00 80.91 1295 GLU A C 1
ATOM 621 O O . GLU A 1 78 ? -47.408 -22.127 -14.420 1.00 88.07 1295 GLU A O 1
ATOM 627 N N . ARG A 1 79 ? -45.657 -21.082 -15.157 1.00 80.10 1296 ARG A N 1
ATOM 628 C CA . ARG A 1 79 ? -44.730 -21.892 -14.447 1.00 84.38 1296 ARG A CA 1
ATOM 629 C C . ARG A 1 79 ? -44.799 -21.632 -12.941 1.00 91.60 1296 ARG A C 1
ATOM 630 O O . ARG A 1 79 ? -44.583 -22.539 -12.182 1.00 87.81 1296 ARG A O 1
ATOM 638 N N . GLU A 1 80 ? -45.049 -20.390 -12.512 1.00 93.89 1297 GLU A N 1
ATOM 639 C CA . GLU A 1 80 ? -45.097 -20.100 -11.075 1.00 92.03 1297 GLU A CA 1
ATOM 640 C C . GLU A 1 80 ? -45.906 -21.027 -10.197 1.00 102.32 1297 GLU A C 1
ATOM 641 O O . GLU A 1 80 ? -45.453 -21.351 -9.143 1.00 106.72 1297 GLU A O 1
ATOM 647 N N . LYS A 1 81 ? -47.075 -21.457 -10.624 1.00 109.48 1298 LYS A N 1
ATOM 648 C CA . LYS A 1 81 ? -47.849 -22.429 -9.850 1.00 111.43 1298 LYS A CA 1
ATOM 649 C C . LYS A 1 81 ? -48.045 -22.131 -8.358 1.00 107.53 1298 LYS A C 1
ATOM 650 O O . LYS A 1 81 ? -47.667 -22.912 -7.507 1.00 104.15 1298 LYS A O 1
ATOM 652 N N . ALA A 1 88 ? -56.788 -16.519 -13.303 1.00 84.01 1305 ALA A N 1
ATOM 653 C CA . ALA A 1 88 ? -57.047 -15.990 -11.962 1.00 88.91 1305 ALA A CA 1
ATOM 654 C C . ALA A 1 88 ? -56.306 -14.653 -11.644 1.00 91.18 1305 ALA A C 1
ATOM 655 O O . ALA A 1 88 ? -56.953 -13.673 -11.268 1.00 84.10 1305 ALA A O 1
ATOM 657 N N . PRO A 1 89 ? -54.977 -14.589 -11.799 1.00 93.56 1306 PRO A N 1
ATOM 658 C CA . PRO A 1 89 ? -54.265 -13.366 -11.395 1.00 89.70 1306 PRO A CA 1
ATOM 659 C C . PRO A 1 89 ? -54.620 -12.184 -12.291 1.00 80.46 1306 PRO A C 1
ATOM 660 O O . PRO A 1 89 ? -54.733 -12.320 -13.512 1.00 69.73 1306 PRO A O 1
ATOM 664 N N . GLU A 1 90 ? -54.785 -11.013 -11.663 1.00 75.14 1307 GLU A N 1
ATOM 665 C CA . GLU A 1 90 ? -55.233 -9.797 -12.341 1.00 69.85 1307 GLU A CA 1
ATOM 666 C C . GLU A 1 90 ? -54.117 -9.145 -13.162 1.00 60.76 1307 GLU A C 1
ATOM 667 O O . GLU A 1 90 ? -53.839 -7.950 -13.002 1.00 65.52 1307 GLU A O 1
ATOM 673 N N . VAL A 1 91 ? -53.468 -9.913 -14.049 1.00 52.76 1308 VAL A N 1
ATOM 674 C CA . VAL A 1 91 ? -52.432 -9.370 -14.920 1.00 58.70 1308 VAL A CA 1
ATOM 675 C C . VAL A 1 91 ? -53.091 -8.771 -16.151 1.00 52.45 1308 VAL A C 1
ATOM 676 O O . VAL A 1 91 ? -54.165 -9.194 -16.589 1.00 56.94 1308 VAL A O 1
ATOM 680 N N . ALA A 1 92 ? -52.442 -7.766 -16.713 1.00 50.59 1309 ALA A N 1
ATOM 681 C CA . ALA A 1 92 ? -52.933 -7.173 -17.944 1.00 47.77 1309 ALA A CA 1
ATOM 682 C C . ALA A 1 92 ? -52.418 -7.997 -19.110 1.00 53.30 1309 ALA A C 1
ATOM 683 O O . ALA A 1 92 ? -51.220 -8.288 -19.185 1.00 49.24 1309 ALA A O 1
ATOM 685 N N . TRP A 1 93 ? -53.325 -8.371 -20.010 1.00 48.12 1310 TRP A N 1
ATOM 686 C CA . TRP A 1 93 ? -53.028 -9.243 -21.137 1.00 49.61 1310 TRP A CA 1
ATOM 687 C C . TRP A 1 93 ? -53.072 -8.436 -22.429 1.00 55.02 1310 TRP A C 1
ATOM 688 O O . TRP A 1 93 ? -54.111 -7.857 -22.769 1.00 49.77 1310 TRP A O 1
ATOM 699 N N . VAL A 1 94 ? -51.963 -8.419 -23.156 1.00 47.58 1311 VAL A N 1
ATOM 700 C CA . VAL A 1 94 ? -51.968 -7.932 -24.531 1.00 44.30 1311 VAL A CA 1
ATOM 701 C C . VAL A 1 94 ? -52.420 -9.054 -25.462 1.00 53.86 1311 VAL A C 1
ATOM 702 O O . VAL A 1 94 ? -51.783 -10.112 -25.528 1.00 58.69 1311 VAL A O 1
ATOM 706 N N . THR A 1 95 ? -53.500 -8.814 -26.216 1.00 56.45 1312 THR A N 1
ATOM 707 C CA . THR A 1 95 ? -54.020 -9.793 -27.167 1.00 55.48 1312 THR A CA 1
ATOM 708 C C . THR A 1 95 ? -53.996 -9.361 -28.631 1.00 58.57 1312 THR A C 1
ATOM 709 O O . THR A 1 95 ? -54.144 -10.229 -29.501 1.00 65.86 1312 THR A O 1
ATOM 713 N N . LYS A 1 96 ? -53.836 -8.068 -28.938 1.00 61.14 1313 LYS A N 1
ATOM 714 C CA . LYS A 1 96 ? -53.756 -7.605 -30.325 1.00 61.45 1313 LYS A CA 1
ATOM 715 C C . LYS A 1 96 ? -52.577 -6.663 -30.507 1.00 63.12 1313 LYS A C 1
ATOM 716 O O . LYS A 1 96 ? -52.165 -5.958 -29.579 1.00 61.17 1313 LYS A O 1
ATOM 722 N N . SER A 1 97 ? -52.070 -6.631 -31.735 1.00 56.53 1314 SER A N 1
ATOM 723 C CA . SER A 1 97 ? -51.182 -5.580 -32.209 1.00 47.24 1314 SER A CA 1
ATOM 724 C C . SER A 1 97 ? -51.867 -4.954 -33.413 1.00 54.32 1314 SER A C 1
ATOM 725 O O . SER A 1 97 ? -52.138 -5.648 -34.400 1.00 54.38 1314 SER A O 1
ATOM 728 N N . GLY A 1 98 ? -52.178 -3.670 -33.328 1.00 57.19 1315 GLY A N 1
ATOM 729 C CA . GLY A 1 98 ? -52.994 -3.070 -34.376 1.00 58.70 1315 GLY A CA 1
ATOM 730 C C . GLY A 1 98 ? -54.320 -3.802 -34.444 1.00 68.80 1315 GLY A C 1
ATOM 731 O O . GLY A 1 98 ? -55.025 -3.942 -33.435 1.00 74.47 1315 GLY A O 1
ATOM 732 N N . ASP A 1 99 ? -54.661 -4.331 -35.620 1.00 75.77 1316 ASP A N 1
ATOM 733 C CA . ASP A 1 99 ? -55.852 -5.161 -35.777 1.00 84.85 1316 ASP A CA 1
ATOM 734 C C . ASP A 1 99 ? -55.529 -6.633 -36.002 1.00 80.41 1316 ASP A C 1
ATOM 735 O O . ASP A 1 99 ? -56.440 -7.419 -36.278 1.00 76.47 1316 ASP A O 1
ATOM 740 N N . SER A 1 100 ? -54.262 -7.022 -35.895 1.00 78.69 1317 SER A N 1
ATOM 741 C CA . SER A 1 100 ? -53.871 -8.425 -35.909 1.00 81.24 1317 SER A CA 1
ATOM 742 C C . SER A 1 100 ? -53.935 -8.971 -34.487 1.00 78.08 1317 SER A C 1
ATOM 743 O O . SER A 1 100 ? -53.225 -8.483 -33.598 1.00 79.22 1317 SER A O 1
ATOM 746 N N . GLU A 1 101 ? -54.781 -9.974 -34.271 1.00 70.42 1318 GLU A N 1
ATOM 747 C CA . GLU A 1 101 ? -54.755 -10.700 -33.010 1.00 67.36 1318 GLU A CA 1
ATOM 748 C C . GLU A 1 101 ? -53.465 -11.507 -32.906 1.00 61.98 1318 GLU A C 1
ATOM 749 O O . GLU A 1 101 ? -53.029 -12.128 -33.877 1.00 65.76 1318 GLU A O 1
ATOM 755 N N . LEU A 1 102 ? -52.826 -11.465 -31.735 1.00 59.57 1319 LEU A N 1
ATOM 756 C CA . LEU A 1 102 ? -51.557 -12.164 -31.558 1.00 61.87 1319 LEU A CA 1
ATOM 757 C C . LEU A 1 102 ? -51.775 -13.666 -31.449 1.00 59.97 1319 LEU A C 1
ATOM 758 O O . LEU A 1 102 ? -52.781 -14.127 -30.900 1.00 60.71 1319 LEU A O 1
ATOM 763 N N . ALA A 1 103 ? -50.820 -14.427 -31.980 1.00 62.11 1320 ALA A N 1
ATOM 764 C CA . ALA A 1 103 ? -50.905 -15.882 -31.904 1.00 65.92 1320 ALA A CA 1
ATOM 765 C C . ALA A 1 103 ? -51.056 -16.337 -30.457 1.00 70.82 1320 ALA A C 1
ATOM 766 O O . ALA A 1 103 ? -51.892 -17.192 -30.144 1.00 75.67 1320 ALA A O 1
ATOM 768 N N . GLU A 1 104 ? -50.269 -15.751 -29.555 1.00 70.34 1321 GLU A N 1
ATOM 769 C CA . GLU A 1 104 ? -50.337 -16.054 -28.134 1.00 73.53 1321 GLU A CA 1
ATOM 770 C C . GLU A 1 104 ? -50.390 -14.746 -27.356 1.00 60.10 1321 GLU A C 1
ATOM 771 O O . GLU A 1 104 ? -49.550 -13.855 -27.577 1.00 53.82 1321 GLU A O 1
ATOM 777 N N . PRO A 1 105 ? -51.334 -14.590 -26.443 1.00 57.07 1322 PRO A N 1
ATOM 778 C CA . PRO A 1 105 ? -51.369 -13.366 -25.641 1.00 54.73 1322 PRO A CA 1
ATOM 779 C C . PRO A 1 105 ? -50.182 -13.320 -24.694 1.00 55.70 1322 PRO A C 1
ATOM 780 O O . PRO A 1 105 ? -49.713 -14.342 -24.187 1.00 56.03 1322 PRO A O 1
ATOM 784 N N . ILE A 1 106 ? -49.684 -12.117 -24.480 1.00 45.06 1323 ILE A N 1
ATOM 785 C CA . ILE A 1 106 ? -48.548 -11.876 -23.610 1.00 54.39 1323 ILE A CA 1
ATOM 786 C C . ILE A 1 106 ? -49.008 -10.951 -22.493 1.00 54.62 1323 ILE A C 1
ATOM 787 O O . ILE A 1 106 ? -49.961 -10.181 -22.663 1.00 50.70 1323 ILE A O 1
ATOM 792 N N . ALA A 1 107 ? -48.359 -11.049 -21.337 1.00 44.83 1324 ALA A N 1
ATOM 793 C CA . ALA A 1 107 ? -48.827 -10.348 -20.154 1.00 45.01 1324 ALA A CA 1
ATOM 794 C C . ALA A 1 107 ? -47.857 -9.243 -19.768 1.00 42.81 1324 ALA A C 1
ATOM 795 O O . ALA A 1 107 ? -46.648 -9.341 -19.994 1.00 43.44 1324 ALA A O 1
ATOM 797 N N . VAL A 1 108 ? -48.405 -8.174 -19.203 1.00 43.36 1325 VAL A N 1
ATOM 798 C CA . VAL A 1 108 ? -47.576 -7.141 -18.606 1.00 39.62 1325 VAL A CA 1
ATOM 799 C C . VAL A 1 108 ? -47.091 -7.648 -17.248 1.00 38.28 1325 VAL A C 1
ATOM 800 O O . VAL A 1 108 ? -47.883 -8.159 -16.442 1.00 43.73 1325 VAL A O 1
ATOM 804 N N . ARG A 1 109 ? -45.793 -7.521 -16.993 1.00 36.60 1326 ARG A N 1
ATOM 805 C CA . ARG A 1 109 ? -45.230 -8.052 -15.747 1.00 43.05 1326 ARG A CA 1
ATOM 806 C C . ARG A 1 109 ? -45.930 -7.438 -14.539 1.00 42.14 1326 ARG A C 1
ATOM 807 O O . ARG A 1 109 ? -46.146 -6.216 -14.507 1.00 41.85 1326 ARG A O 1
ATOM 815 N N . PRO A 1 110 ? -46.369 -8.245 -13.570 1.00 41.39 1327 PRO A N 1
ATOM 816 C CA . PRO A 1 110 ? -46.790 -7.684 -12.283 1.00 36.71 1327 PRO A CA 1
ATOM 817 C C . PRO A 1 110 ? -45.638 -7.744 -11.288 1.00 45.92 1327 PRO A C 1
ATOM 818 O O . PRO A 1 110 ? -45.709 -7.167 -10.199 1.00 41.24 1327 PRO A O 1
ATOM 822 N N . THR A 1 111 ? -44.579 -8.468 -11.677 1.00 41.59 1328 THR A N 1
ATOM 823 C CA . THR A 1 111 ? -43.330 -8.682 -10.944 1.00 37.42 1328 THR A CA 1
ATOM 824 C C . THR A 1 111 ? -42.545 -9.655 -11.822 1.00 41.56 1328 THR A C 1
ATOM 825 O O . THR A 1 111 ? -43.154 -10.306 -12.680 1.00 40.15 1328 THR A O 1
ATOM 829 N N . SER A 1 112 ? -41.216 -9.753 -11.674 1.00 37.65 1329 SER A N 1
ATOM 830 C CA . SER A 1 112 ? -40.409 -10.356 -12.741 1.00 45.10 1329 SER A CA 1
ATOM 831 C C . SER A 1 112 ? -39.823 -11.731 -12.396 1.00 45.84 1329 SER A C 1
ATOM 832 O O . SER A 1 112 ? -38.941 -12.207 -13.123 1.00 48.09 1329 SER A O 1
ATOM 835 N N . GLU A 1 113 ? -40.302 -12.386 -11.322 1.00 43.78 1330 GLU A N 1
ATOM 836 C CA . GLU A 1 113 ? -39.834 -13.729 -10.964 1.00 49.59 1330 GLU A CA 1
ATOM 837 C C . GLU A 1 113 ? -39.838 -14.673 -12.173 1.00 48.21 1330 GLU A C 1
ATOM 838 O O . GLU A 1 113 ? -38.824 -15.312 -12.481 1.00 48.19 1330 GLU A O 1
ATOM 844 N N . THR A 1 114 ? -40.985 -14.792 -12.853 1.00 45.90 1331 THR A N 1
ATOM 845 C CA . THR A 1 114 ? -41.102 -15.722 -13.979 1.00 54.71 1331 THR A CA 1
ATOM 846 C C . THR A 1 114 ? -40.296 -15.279 -15.199 1.00 50.19 1331 THR A C 1
ATOM 847 O O . THR A 1 114 ? -40.048 -16.097 -16.089 1.00 52.41 1331 THR A O 1
ATOM 851 N N . VAL A 1 115 ? -39.899 -14.008 -15.262 1.00 46.67 1332 VAL A N 1
ATOM 852 C CA . VAL A 1 115 ? -39.039 -13.524 -16.340 1.00 50.60 1332 VAL A CA 1
ATOM 853 C C . VAL A 1 115 ? -37.584 -13.838 -16.030 1.00 51.38 1332 VAL A C 1
ATOM 854 O O . VAL A 1 115 ? -36.825 -14.265 -16.903 1.00 53.73 1332 VAL A O 1
ATOM 858 N N . MET A 1 116 ? -37.177 -13.626 -14.780 1.00 42.66 1333 MET A N 1
ATOM 859 C CA . MET A 1 116 ? -35.775 -13.649 -14.399 1.00 43.05 1333 MET A CA 1
ATOM 860 C C . MET A 1 116 ? -35.277 -15.037 -14.035 1.00 45.03 1333 MET A C 1
ATOM 861 O O . MET A 1 116 ? -34.128 -15.382 -14.341 1.00 46.95 1333 MET A O 1
ATOM 866 N N . TYR A 1 117 ? -36.096 -15.838 -13.379 1.00 44.00 1334 TYR A N 1
ATOM 867 C CA . TYR A 1 117 ? -35.557 -17.076 -12.837 1.00 42.54 1334 TYR A CA 1
ATOM 868 C C . TYR A 1 117 ? -35.189 -18.108 -13.915 1.00 44.53 1334 TYR A C 1
ATOM 869 O O . TYR A 1 117 ? -34.237 -18.870 -13.707 1.00 49.09 1334 TYR A O 1
ATOM 878 N N . PRO A 1 118 ? -35.867 -18.176 -15.071 1.00 52.31 1335 PRO A N 1
ATOM 879 C CA . PRO A 1 118 ? -35.320 -19.021 -16.160 1.00 50.41 1335 PRO A CA 1
ATOM 880 C C . PRO A 1 118 ? -33.912 -18.606 -16.575 1.00 40.25 1335 PRO A C 1
ATOM 881 O O . PRO A 1 118 ? -33.000 -19.448 -16.720 1.00 49.24 1335 PRO A O 1
ATOM 885 N N . ALA A 1 119 ? -33.706 -17.302 -16.747 1.00 41.74 1336 ALA A N 1
ATOM 886 C CA . ALA A 1 119 ? -32.363 -16.795 -16.992 1.00 40.38 1336 ALA A CA 1
ATOM 887 C C . ALA A 1 119 ? -31.401 -17.196 -15.872 1.00 45.62 1336 ALA A C 1
ATOM 888 O O . ALA A 1 119 ? -30.246 -17.552 -16.139 1.00 47.49 1336 ALA A O 1
ATOM 890 N N . TYR A 1 120 ? -31.853 -17.147 -14.610 1.00 37.98 1337 TYR A N 1
ATOM 891 C CA . TYR A 1 120 ? -30.962 -17.490 -13.505 1.00 41.51 1337 TYR A CA 1
ATOM 892 C C . TYR A 1 120 ? -30.530 -18.944 -13.608 1.00 41.92 1337 TYR A C 1
ATOM 893 O O . TYR A 1 120 ? -29.351 -19.272 -13.436 1.00 46.52 1337 TYR A O 1
ATOM 902 N N . ALA A 1 121 ? -31.482 -19.832 -13.890 1.00 45.65 1338 ALA A N 1
ATOM 903 C CA . ALA A 1 121 ? -31.138 -21.241 -14.029 1.00 46.21 1338 ALA A CA 1
ATOM 904 C C . ALA A 1 121 ? -30.111 -21.434 -15.126 1.00 50.80 1338 ALA A C 1
ATOM 905 O O . ALA A 1 121 ? -29.248 -22.314 -15.029 1.00 53.91 1338 ALA A O 1
ATOM 907 N N . LYS A 1 122 ? -30.130 -20.626 -16.148 1.00 51.05 1339 LYS A N 1
ATOM 908 C CA . LYS A 1 122 ? -29.163 -20.761 -17.175 1.00 49.77 1339 LYS A CA 1
ATOM 909 C C . LYS A 1 122 ? -27.843 -20.169 -16.844 1.00 57.00 1339 LYS A C 1
ATOM 910 O O . LYS A 1 122 ? -26.865 -20.632 -17.298 1.00 53.78 1339 LYS A O 1
ATOM 916 N N . TRP A 1 123 ? -27.824 -19.081 -16.117 1.00 53.85 1340 TRP A N 1
ATOM 917 C CA . TRP A 1 123 ? -26.569 -18.412 -15.796 1.00 43.68 1340 TRP A CA 1
ATOM 918 C C . TRP A 1 123 ? -25.781 -19.115 -14.708 1.00 51.98 1340 TRP A C 1
ATOM 919 O O . TRP A 1 123 ? -24.576 -18.881 -14.587 1.00 56.80 1340 TRP A O 1
ATOM 930 N N . ILE A 1 124 ? -26.430 -19.938 -13.892 1.00 44.17 1341 ILE A N 1
ATOM 931 C CA . ILE A 1 124 ? -25.739 -20.641 -12.825 1.00 44.13 1341 ILE A CA 1
ATOM 932 C C . ILE A 1 124 ? -25.381 -22.008 -13.401 1.00 49.14 1341 ILE A C 1
ATOM 933 O O . ILE A 1 124 ? -26.165 -22.957 -13.360 1.00 55.07 1341 ILE A O 1
ATOM 938 N N . GLN A 1 125 ? -24.183 -22.090 -13.972 1.00 56.28 1342 GLN A N 1
ATOM 939 C CA . GLN A 1 125 ? -23.688 -23.315 -14.574 1.00 63.45 1342 GLN A CA 1
ATOM 940 C C . GLN A 1 125 ? -22.782 -24.098 -13.644 1.00 73.74 1342 GLN A C 1
ATOM 941 O O . GLN A 1 125 ? -22.648 -25.312 -13.818 1.00 76.56 1342 GLN A O 1
ATOM 943 N N . SER A 1 126 ? -22.175 -23.435 -12.660 1.00 70.54 1343 SER A N 1
ATOM 944 C CA . SER A 1 126 ? -21.325 -24.093 -11.681 1.00 67.14 1343 SER A CA 1
ATOM 945 C C . SER A 1 126 ? -21.331 -23.285 -10.387 1.00 60.97 1343 SER A C 1
ATOM 946 O O . SER A 1 126 ? -21.829 -22.156 -10.329 1.00 57.16 1343 SER A O 1
ATOM 949 N N . TYR A 1 127 ? -20.732 -23.880 -9.354 1.00 64.09 1344 TYR A N 1
ATOM 950 C CA . TYR A 1 127 ? -20.633 -23.249 -8.039 1.00 67.20 1344 TYR A CA 1
ATOM 951 C C . TYR A 1 127 ? -20.012 -21.859 -8.109 1.00 65.59 1344 TYR A C 1
ATOM 952 O O . TYR A 1 127 ? -20.430 -20.943 -7.388 1.00 62.73 1344 TYR A O 1
ATOM 961 N N . ARG A 1 128 ? -19.002 -21.687 -8.963 1.00 68.41 1345 ARG A N 1
ATOM 962 C CA . ARG A 1 128 ? -18.259 -20.437 -9.032 1.00 64.05 1345 ARG A CA 1
ATOM 963 C C . ARG A 1 128 ? -19.104 -19.262 -9.512 1.00 64.45 1345 ARG A C 1
ATOM 964 O O . ARG A 1 128 ? -18.659 -18.118 -9.383 1.00 63.68 1345 ARG A O 1
ATOM 966 N N . ASP A 1 129 ? -20.308 -19.504 -10.044 1.00 60.23 1346 ASP A N 1
ATOM 967 C CA . ASP A 1 129 ? -21.154 -18.422 -10.536 1.00 53.44 1346 ASP A CA 1
ATOM 968 C C . ASP A 1 129 ? -22.009 -17.788 -9.445 1.00 52.02 1346 ASP A C 1
ATOM 969 O O . ASP A 1 129 ? -22.613 -16.736 -9.683 1.00 49.63 1346 ASP A O 1
ATOM 974 N N . LEU A 1 130 ? -22.068 -18.356 -8.330 1.00 43.42 1347 LEU A N 1
ATOM 975 C CA . LEU A 1 130 ? -22.836 -17.798 -7.222 1.00 51.26 1347 LEU A CA 1
ATOM 976 C C . LEU A 1 130 ? -21.983 -16.817 -6.420 1.00 52.73 1347 LEU A C 1
ATOM 977 O O . LEU A 1 130 ? -20.759 -16.958 -6.359 1.00 51.22 1347 LEU A O 1
ATOM 982 N N . PRO A 1 131 ? -22.589 -15.793 -5.799 1.00 49.77 1348 PRO A N 1
ATOM 983 C CA . PRO A 1 131 ? -24.023 -15.505 -5.858 1.00 51.71 1348 PRO A CA 1
ATOM 984 C C . PRO A 1 131 ? -24.409 -14.668 -7.060 1.00 46.41 1348 PRO A C 1
ATOM 985 O O . PRO A 1 131 ? -23.566 -14.023 -7.681 1.00 42.07 1348 PRO A O 1
ATOM 989 N N . ILE A 1 132 ? -25.692 -14.690 -7.400 1.00 44.96 1349 ILE A N 1
ATOM 990 C CA . ILE A 1 132 ? -26.236 -13.793 -8.405 1.00 39.68 1349 ILE A CA 1
ATOM 991 C C . ILE A 1 132 ? -27.008 -12.738 -7.642 1.00 41.67 1349 ILE A C 1
ATOM 992 O O . ILE A 1 132 ? -27.874 -13.072 -6.829 1.00 42.84 1349 ILE A O 1
ATOM 997 N N . ARG A 1 133 ? -26.705 -11.469 -7.877 1.00 40.75 1350 ARG A N 1
ATOM 998 C CA . ARG A 1 133 ? -27.372 -10.390 -7.153 1.00 41.21 1350 ARG A CA 1
ATOM 999 C C . ARG A 1 133 ? -27.722 -9.306 -8.164 1.00 41.73 1350 ARG A C 1
ATOM 1000 O O . ARG A 1 133 ? -26.852 -8.516 -8.559 1.00 35.89 1350 ARG A O 1
ATOM 1008 N N . LEU A 1 134 ? -28.993 -9.264 -8.590 1.00 39.12 1351 LEU A N 1
ATOM 1009 C CA . LEU A 1 134 ? -29.371 -8.335 -9.646 1.00 42.31 1351 LEU A CA 1
ATOM 1010 C C . LEU A 1 134 ? -30.546 -7.487 -9.202 1.00 40.62 1351 LEU A C 1
ATOM 1011 O O . LEU A 1 134 ? -31.431 -7.940 -8.476 1.00 39.70 1351 LEU A O 1
ATOM 1016 N N . ASN A 1 135 ? -30.559 -6.248 -9.664 1.00 39.51 1352 ASN A N 1
ATOM 1017 C CA . ASN A 1 135 ? -31.669 -5.368 -9.379 1.00 38.22 1352 ASN A CA 1
ATOM 1018 C C . ASN A 1 135 ? -32.154 -4.716 -10.666 1.00 39.15 1352 ASN A C 1
ATOM 1019 O O . ASN A 1 135 ? -31.365 -4.439 -11.580 1.00 39.12 1352 ASN A O 1
ATOM 1024 N N . GLN A 1 136 ? -33.453 -4.505 -10.824 1.00 37.06 1353 GLN A N 1
ATOM 1025 C CA . GLN A 1 136 ? -33.997 -3.666 -11.836 1.00 44.85 1353 GLN A CA 1
ATOM 1026 C C . GLN A 1 136 ? -34.819 -2.488 -11.270 1.00 43.82 1353 GLN A C 1
ATOM 1027 O O . GLN A 1 136 ? -35.471 -2.625 -10.310 1.00 44.13 1353 GLN A O 1
ATOM 1033 N N . TRP A 1 137 ? -34.715 -1.322 -11.863 1.00 40.82 1354 TRP A N 1
ATOM 1034 C CA . TRP A 1 137 ? -35.662 -0.233 -11.683 1.00 40.32 1354 TRP A CA 1
ATOM 1035 C C . TRP A 1 137 ? -36.658 -0.319 -12.834 1.00 39.14 1354 TRP A C 1
ATOM 1036 O O . TRP A 1 137 ? -36.290 -0.118 -13.995 1.00 42.79 1354 TRP A O 1
ATOM 1047 N N . ASN A 1 138 ? -37.913 -0.632 -12.535 1.00 38.22 1355 ASN A N 1
ATOM 1048 C CA . ASN A 1 138 ? -38.835 -0.768 -13.655 1.00 33.89 1355 ASN A CA 1
ATOM 1049 C C . ASN A 1 138 ? -40.251 -0.418 -13.232 1.00 38.06 1355 ASN A C 1
ATOM 1050 O O . ASN A 1 138 ? -40.519 0.010 -12.096 1.00 39.80 1355 ASN A O 1
ATOM 1055 N N . ASN A 1 139 ? -41.162 -0.613 -14.172 1.00 35.85 1356 ASN A N 1
ATOM 1056 C CA . ASN A 1 139 ? -42.572 -0.331 -13.987 1.00 33.18 1356 ASN A CA 1
ATOM 1057 C C . ASN A 1 139 ? -43.331 -1.649 -14.057 1.00 40.56 1356 ASN A C 1
ATOM 1058 O O . ASN A 1 139 ? -43.004 -2.523 -14.868 1.00 38.41 1356 ASN A O 1
ATOM 1063 N N . VAL A 1 140 ? -44.297 -1.832 -13.153 1.00 38.49 1357 VAL A N 1
ATOM 1064 C CA . VAL A 1 140 ? -45.094 -3.052 -13.162 1.00 33.73 1357 VAL A CA 1
ATOM 1065 C C . VAL A 1 140 ? -46.559 -2.664 -13.072 1.00 34.84 1357 VAL A C 1
ATOM 1066 O O . VAL A 1 140 ? -46.910 -1.518 -12.769 1.00 44.16 1357 VAL A O 1
ATOM 1070 N N . VAL A 1 141 ? -47.420 -3.630 -13.378 1.00 36.88 1358 VAL A N 1
ATOM 1071 C CA . VAL A 1 141 ? -48.842 -3.373 -13.533 1.00 39.89 1358 VAL A CA 1
ATOM 1072 C C . VAL A 1 141 ? -49.631 -4.444 -12.803 1.00 46.56 1358 VAL A C 1
ATOM 1073 O O . VAL A 1 141 ? -49.394 -5.643 -12.998 1.00 39.49 1358 VAL A O 1
ATOM 1077 N N . ARG A 1 142 ? -50.576 -4.011 -11.970 1.00 43.63 1359 ARG A N 1
ATOM 1078 C CA . ARG A 1 142 ? -51.481 -4.928 -11.278 1.00 47.21 1359 ARG A CA 1
ATOM 1079 C C . ARG A 1 142 ? -52.883 -4.359 -11.403 1.00 41.20 1359 ARG A C 1
ATOM 1080 O O . ARG A 1 142 ? -53.228 -3.386 -10.727 1.00 53.74 1359 ARG A O 1
ATOM 1088 N N . TRP A 1 143 ? -53.679 -4.968 -12.270 1.00 42.66 1360 TRP A N 1
ATOM 1089 C CA . TRP A 1 143 ? -54.948 -4.410 -12.718 1.00 51.35 1360 TRP A CA 1
ATOM 1090 C C . TRP A 1 143 ? -56.076 -4.839 -11.784 1.00 50.57 1360 TRP A C 1
ATOM 1091 O O . TRP A 1 143 ? -56.962 -5.611 -12.135 1.00 57.76 1360 TRP A O 1
ATOM 1102 N N . GLU A 1 144 ? -56.039 -4.305 -10.571 1.00 48.76 1361 GLU A N 1
ATOM 1103 C CA . GLU A 1 144 ? -57.076 -4.603 -9.599 1.00 60.65 1361 GLU A CA 1
ATOM 1104 C C . GLU A 1 144 ? -58.212 -3.600 -9.741 1.00 65.05 1361 GLU A C 1
ATOM 1105 O O . GLU A 1 144 ? -58.008 -2.447 -10.125 1.00 72.35 1361 GLU A O 1
ATOM 1111 N N . PHE A 1 145 ? -59.421 -4.051 -9.451 1.00 64.61 1362 PHE A N 1
ATOM 1112 C CA . PHE A 1 145 ? -60.580 -3.183 -9.572 1.00 71.06 1362 PHE A CA 1
ATOM 1113 C C . PHE A 1 145 ? -60.985 -2.548 -8.247 1.00 74.05 1362 PHE A C 1
ATOM 1114 O O . PHE A 1 145 ? -61.987 -1.827 -8.198 1.00 75.64 1362 PHE A O 1
ATOM 1122 N N . LYS A 1 146 ? -60.220 -2.775 -7.183 1.00 70.93 1363 LYS A N 1
ATOM 1123 C CA . LYS A 1 146 ? -60.420 -2.037 -5.948 1.00 70.30 1363 LYS A CA 1
ATOM 1124 C C . LYS A 1 146 ? -60.083 -0.556 -6.157 1.00 67.40 1363 LYS A C 1
ATOM 1125 O O . LYS A 1 146 ? -59.461 -0.160 -7.150 1.00 72.58 1363 LYS A O 1
ATOM 1129 N N . HIS A 1 147 ? -60.496 0.265 -5.205 1.00 66.16 1364 HIS A N 1
ATOM 1130 C CA . HIS A 1 147 ? -60.300 1.710 -5.310 1.00 69.52 1364 HIS A CA 1
ATOM 1131 C C . HIS A 1 147 ? -58.817 2.074 -5.288 1.00 65.35 1364 HIS A C 1
ATOM 1132 O O . HIS A 1 147 ? -58.125 1.750 -4.312 1.00 62.07 1364 HIS A O 1
ATOM 1139 N N . PRO A 1 148 ? -58.294 2.746 -6.315 1.00 54.99 1365 PRO A N 1
ATOM 1140 C CA . PRO A 1 148 ? -56.884 3.143 -6.314 1.00 54.95 1365 PRO A CA 1
ATOM 1141 C C . PRO A 1 148 ? -56.661 4.478 -5.609 1.00 57.91 1365 PRO A C 1
ATOM 1142 O O . PRO A 1 148 ? -57.578 5.270 -5.394 1.00 66.54 1365 PRO A O 1
ATOM 1146 N N . GLN A 1 149 ? -55.404 4.721 -5.250 1.00 50.87 1366 GLN A N 1
ATOM 1147 C CA . GLN A 1 149 ? -55.062 5.985 -4.642 1.00 50.97 1366 GLN A CA 1
ATOM 1148 C C . GLN A 1 149 ? -53.681 6.400 -5.126 1.00 43.54 1366 GLN A C 1
ATOM 1149 O O . GLN A 1 149 ? -52.721 5.610 -5.016 1.00 46.10 1366 GLN A O 1
ATOM 1155 N N . PRO A 1 150 ? -53.544 7.629 -5.614 1.00 44.11 1367 PRO A N 1
ATOM 1156 C CA . PRO A 1 150 ? -52.249 8.100 -6.118 1.00 46.16 1367 PRO A CA 1
ATOM 1157 C C . PRO A 1 150 ? -51.137 7.929 -5.095 1.00 48.05 1367 PRO A C 1
ATOM 1158 O O . PRO A 1 150 ? -51.307 8.210 -3.906 1.00 45.67 1367 PRO A O 1
ATOM 1162 N N . PHE A 1 151 ? -49.994 7.447 -5.589 1.00 38.94 1368 PHE A N 1
ATOM 1163 C CA . PHE A 1 151 ? -48.795 7.076 -4.843 1.00 45.93 1368 PHE A CA 1
ATOM 1164 C C . PHE A 1 151 ? -48.978 5.823 -3.983 1.00 53.58 1368 PHE A C 1
ATOM 1165 O O . PHE A 1 151 ? -48.068 4.992 -3.919 1.00 67.61 1368 PHE A O 1
ATOM 1173 N N . LEU A 1 152 ? -50.093 5.666 -3.323 1.00 50.72 1369 LEU A N 1
ATOM 1174 C CA . LEU A 1 152 ? -50.296 4.535 -2.452 1.00 46.99 1369 LEU A CA 1
ATOM 1175 C C . LEU A 1 152 ? -50.655 3.167 -3.048 1.00 49.50 1369 LEU A C 1
ATOM 1176 O O . LEU A 1 152 ? -50.051 2.240 -2.681 1.00 48.21 1369 LEU A O 1
ATOM 1181 N N . ARG A 1 153 ? -51.688 3.045 -3.860 1.00 43.63 1370 ARG A N 1
ATOM 1182 C CA . ARG A 1 153 ? -52.034 1.809 -4.520 1.00 46.27 1370 ARG A CA 1
ATOM 1183 C C . ARG A 1 153 ? -52.401 2.183 -5.896 1.00 43.66 1370 ARG A C 1
ATOM 1184 O O . ARG A 1 153 ? -53.394 2.767 -6.081 1.00 51.43 1370 ARG A O 1
ATOM 1192 N N . THR A 1 154 ? -51.632 1.817 -6.888 1.00 48.39 1371 THR A N 1
ATOM 1193 C CA . THR A 1 154 ? -51.926 2.196 -8.242 1.00 46.02 1371 THR A CA 1
ATOM 1194 C C . THR A 1 154 ? -51.865 1.020 -9.162 1.00 50.34 1371 THR A C 1
ATOM 1195 O O . THR A 1 154 ? -51.324 0.039 -8.811 1.00 45.54 1371 THR A O 1
ATOM 1199 N N . ARG A 1 155 ? -52.455 1.115 -10.336 1.00 46.86 1372 ARG A N 1
ATOM 1200 C CA . ARG A 1 155 ? -52.431 -0.016 -11.266 1.00 46.75 1372 ARG A CA 1
ATOM 1201 C C . ARG A 1 155 ? -51.057 -0.189 -11.898 1.00 45.58 1372 ARG A C 1
ATOM 1202 O O . ARG A 1 155 ? -50.580 -1.319 -12.059 1.00 45.90 1372 ARG A O 1
ATOM 1210 N N . GLU A 1 156 ? -50.415 0.915 -12.266 1.00 39.55 1373 GLU A N 1
ATOM 1211 C CA . GLU A 1 156 ? -49.024 0.932 -12.680 1.00 40.19 1373 GLU A CA 1
ATOM 1212 C C . GLU A 1 156 ? -48.209 1.631 -11.600 1.00 40.11 1373 GLU A C 1
ATOM 1213 O O . GLU A 1 156 ? -48.594 2.699 -11.114 1.00 35.80 1373 GLU A O 1
ATOM 1219 N N . PHE A 1 157 ? -47.076 1.047 -11.235 1.00 38.02 1374 PHE A N 1
ATOM 1220 C CA . PHE A 1 157 ? -46.194 1.792 -10.353 1.00 40.68 1374 PHE A CA 1
ATOM 1221 C C . PHE A 1 157 ? -44.745 1.510 -10.700 1.00 41.89 1374 PHE A C 1
ATOM 1222 O O . PHE A 1 157 ? -44.405 0.477 -11.290 1.00 44.97 1374 PHE A O 1
ATOM 1230 N N . LEU A 1 158 ? -43.913 2.484 -10.345 1.00 39.57 1375 LEU A N 1
ATOM 1231 C CA . LEU A 1 158 ? -42.474 2.390 -10.426 1.00 37.75 1375 LEU A CA 1
ATOM 1232 C C . LEU A 1 158 ? -41.954 1.755 -9.155 1.00 42.52 1375 LEU A C 1
ATOM 1233 O O . LEU A 1 158 ? -42.431 2.064 -8.051 1.00 34.13 1375 LEU A O 1
ATOM 1238 N N . TRP A 1 159 ? -40.973 0.905 -9.294 1.00 35.15 1376 TRP A N 1
ATOM 1239 C CA . TRP A 1 159 ? -40.332 0.291 -8.184 1.00 38.25 1376 TRP A CA 1
ATOM 1240 C C . TRP A 1 159 ? -38.966 -0.215 -8.554 1.00 44.88 1376 TRP A C 1
ATOM 1241 O O . TRP A 1 159 ? -38.497 -0.059 -9.641 1.00 37.02 1376 TRP A O 1
ATOM 1252 N N . GLN A 1 160 ? -38.297 -0.747 -7.570 1.00 40.22 1377 GLN A N 1
ATOM 1253 C CA . GLN A 1 160 ? -37.133 -1.528 -7.818 1.00 32.13 1377 GLN A CA 1
ATOM 1254 C C . GLN A 1 160 ? -37.443 -2.904 -7.303 1.00 36.54 1377 GLN A C 1
ATOM 1255 O O . GLN A 1 160 ? -38.117 -3.048 -6.336 1.00 37.51 1377 GLN A O 1
ATOM 1261 N N . GLU A 1 161 ? -36.982 -3.916 -7.998 1.00 41.66 1378 GLU A N 1
ATOM 1262 C CA . GLU A 1 161 ? -37.124 -5.285 -7.535 1.00 38.93 1378 GLU A CA 1
ATOM 1263 C C . GLU A 1 161 ? -35.733 -5.920 -7.606 1.00 45.80 1378 GLU A C 1
ATOM 1264 O O . GLU A 1 161 ? -35.070 -5.882 -8.642 1.00 37.49 1378 GLU A O 1
ATOM 1270 N N . GLY A 1 162 ? -35.310 -6.496 -6.499 1.00 43.21 1379 GLY A N 1
ATOM 1271 C CA . GLY A 1 162 ? -34.004 -7.125 -6.421 1.00 39.73 1379 GLY A CA 1
ATOM 1272 C C . GLY A 1 162 ? -34.228 -8.615 -6.255 1.00 39.70 1379 GLY A C 1
ATOM 1273 O O . GLY A 1 162 ? -35.182 -9.036 -5.575 1.00 38.77 1379 GLY A O 1
ATOM 1274 N N . HIS A 1 163 ? -33.385 -9.394 -6.923 1.00 37.52 1380 HIS A N 1
ATOM 1275 C CA . HIS A 1 163 ? -33.476 -10.850 -6.924 1.00 38.40 1380 HIS A CA 1
ATOM 1276 C C . HIS A 1 163 ? -32.085 -11.431 -6.750 1.00 43.16 1380 HIS A C 1
ATOM 1277 O O . HIS A 1 163 ? -31.189 -11.182 -7.580 1.00 37.01 1380 HIS A O 1
ATOM 1284 N N . THR A 1 164 ? -31.894 -12.184 -5.655 1.00 34.98 1381 THR A N 1
ATOM 1285 C CA . THR A 1 164 ? -30.570 -12.705 -5.343 1.00 37.88 1381 THR A CA 1
ATOM 1286 C C . THR A 1 164 ? -30.635 -14.209 -5.123 1.00 43.37 1381 THR A C 1
ATOM 1287 O O . THR A 1 164 ? -31.661 -14.749 -4.695 1.00 45.36 1381 THR A O 1
ATOM 1291 N N . ALA A 1 165 ? -29.510 -14.864 -5.410 1.00 42.86 1382 ALA A N 1
ATOM 1292 C CA . ALA A 1 165 ? -29.351 -16.307 -5.326 1.00 46.60 1382 ALA A CA 1
ATOM 1293 C C . ALA A 1 165 ? -27.999 -16.603 -4.701 1.00 50.08 1382 ALA A C 1
ATOM 1294 O O . ALA A 1 165 ? -26.981 -16.069 -5.149 1.00 48.20 1382 ALA A O 1
ATOM 1296 N N . PHE A 1 166 ? -27.990 -17.445 -3.669 1.00 43.59 1383 PHE A N 1
ATOM 1297 C CA . PHE A 1 166 ? -26.777 -17.773 -2.942 1.00 49.17 1383 PHE A CA 1
ATOM 1298 C C . PHE A 1 166 ? -26.651 -19.284 -2.820 1.00 52.46 1383 PHE A C 1
ATOM 1299 O O . PHE A 1 166 ? -27.634 -20.021 -2.922 1.00 49.99 1383 PHE A O 1
ATOM 1307 N N . ALA A 1 167 ? -25.423 -19.735 -2.555 1.00 53.17 1384 ALA A N 1
ATOM 1308 C CA . ALA A 1 167 ? -25.191 -21.156 -2.360 1.00 56.24 1384 ALA A CA 1
ATOM 1309 C C . ALA A 1 167 ? -25.767 -21.654 -1.035 1.00 59.22 1384 ALA A C 1
ATOM 1310 O O . ALA A 1 167 ? -26.182 -22.816 -0.955 1.00 60.48 1384 ALA A O 1
ATOM 1312 N N . THR A 1 168 ? -25.812 -20.804 0.005 1.00 48.28 1385 THR A N 1
ATOM 1313 C CA . THR A 1 168 ? -26.210 -21.221 1.349 1.00 55.07 1385 THR A CA 1
ATOM 1314 C C . THR A 1 168 ? -27.314 -20.330 1.910 1.00 55.87 1385 THR A C 1
ATOM 1315 O O . THR A 1 168 ? -27.429 -19.148 1.562 1.00 51.88 1385 THR A O 1
ATOM 1319 N N . GLN A 1 169 ? -28.117 -20.911 2.809 1.00 51.52 1386 GLN A N 1
ATOM 1320 C CA . GLN A 1 169 ? -29.256 -20.184 3.359 1.00 50.23 1386 GLN A CA 1
ATOM 1321 C C . GLN A 1 169 ? -28.819 -18.997 4.214 1.00 58.13 1386 GLN A C 1
ATOM 1322 O O . GLN A 1 169 ? -29.496 -17.956 4.221 1.00 57.99 1386 GLN A O 1
ATOM 1328 N N . LYS A 1 170 ? -27.688 -19.121 4.922 1.00 55.53 1387 LYS A N 1
ATOM 1329 C CA . LYS A 1 170 ? -27.295 -18.095 5.893 1.00 56.61 1387 LYS A CA 1
ATOM 1330 C C . LYS A 1 170 ? -26.886 -16.793 5.204 1.00 51.47 1387 LYS A C 1
ATOM 1331 O O . LYS A 1 170 ? -27.237 -15.695 5.671 1.00 51.83 1387 LYS A O 1
ATOM 1333 N N . GLU A 1 171 ? -26.137 -16.892 4.098 1.00 52.32 1388 GLU A N 1
ATOM 1334 C CA . GLU A 1 171 ? -25.879 -15.710 3.278 1.00 49.07 1388 GLU A CA 1
ATOM 1335 C C . GLU A 1 171 ? -27.180 -14.994 2.947 1.00 47.96 1388 GLU A C 1
ATOM 1336 O O . GLU A 1 171 ? -27.270 -13.760 3.036 1.00 51.86 1388 GLU A O 1
ATOM 1342 N N . ALA A 1 172 ? -28.208 -15.766 2.588 1.00 48.16 1389 ALA A N 1
ATOM 1343 C CA . ALA A 1 172 ? -29.462 -15.175 2.143 1.00 51.84 1389 ALA A CA 1
ATOM 1344 C C . ALA A 1 172 ? -30.194 -14.513 3.301 1.00 51.21 1389 ALA A C 1
ATOM 1345 O O . ALA A 1 172 ? -30.765 -13.426 3.137 1.00 44.95 1389 ALA A O 1
ATOM 1347 N N . ASP A 1 173 ? -30.199 -15.161 4.473 1.00 51.47 1390 ASP A N 1
ATOM 1348 C CA . ASP A 1 173 ? -30.814 -14.563 5.658 1.00 48.33 1390 ASP A CA 1
ATOM 1349 C C . ASP A 1 173 ? -30.186 -13.211 5.972 1.00 45.57 1390 ASP A C 1
ATOM 1350 O O . ASP A 1 173 ? -30.886 -12.202 6.204 1.00 50.59 1390 ASP A O 1
ATOM 1355 N N . GLU A 1 174 ? -28.851 -13.172 5.966 1.00 42.40 1391 GLU A N 1
ATOM 1356 C CA . GLU A 1 174 ? -28.173 -11.911 6.221 1.00 42.43 1391 GLU A CA 1
ATOM 1357 C C . GLU A 1 174 ? -28.602 -10.854 5.216 1.00 52.48 1391 GLU A C 1
ATOM 1358 O O . GLU A 1 174 ? -28.892 -9.712 5.599 1.00 54.59 1391 GLU A O 1
ATOM 1364 N N . GLU A 1 175 ? -28.668 -11.217 3.923 1.00 51.25 1392 GLU A N 1
ATOM 1365 C CA . GLU A 1 175 ? -29.040 -10.212 2.930 1.00 40.45 1392 GLU A CA 1
ATOM 1366 C C . GLU A 1 175 ? -30.456 -9.699 3.159 1.00 41.95 1392 GLU A C 1
ATOM 1367 O O . GLU A 1 175 ? -30.720 -8.507 2.963 1.00 37.64 1392 GLU A O 1
ATOM 1373 N N . VAL A 1 176 ? -31.389 -10.584 3.542 1.00 35.59 1393 VAL A N 1
ATOM 1374 C CA . VAL A 1 176 ? -32.752 -10.128 3.821 1.00 39.26 1393 VAL A CA 1
ATOM 1375 C C . VAL A 1 176 ? -32.710 -8.978 4.820 1.00 47.02 1393 VAL A C 1
ATOM 1376 O O . VAL A 1 176 ? -33.344 -7.922 4.628 1.00 46.08 1393 VAL A O 1
ATOM 1380 N N . LEU A 1 177 ? -31.928 -9.168 5.895 1.00 42.77 1394 LEU A N 1
ATOM 1381 C CA . LEU A 1 177 ? -31.850 -8.146 6.942 1.00 44.90 1394 LEU A CA 1
ATOM 1382 C C . LEU A 1 177 ? -31.146 -6.881 6.450 1.00 39.81 1394 LEU A C 1
ATOM 1383 O O . LEU A 1 177 ? -31.560 -5.760 6.781 1.00 42.53 1394 LEU A O 1
ATOM 1388 N N . THR A 1 178 ? -30.080 -7.039 5.663 1.00 42.69 1395 THR A N 1
ATOM 1389 C CA . THR A 1 178 ? -29.383 -5.885 5.105 1.00 43.95 1395 THR A CA 1
ATOM 1390 C C . THR A 1 178 ? -30.329 -5.006 4.289 1.00 45.24 1395 THR A C 1
ATOM 1391 O O . THR A 1 178 ? -30.381 -3.773 4.459 1.00 48.14 1395 THR A O 1
ATOM 1395 N N . ILE A 1 179 ? -31.097 -5.631 3.395 1.00 41.18 1396 ILE A N 1
ATOM 1396 C CA . ILE A 1 179 ? -31.990 -4.847 2.539 1.00 43.86 1396 ILE A CA 1
ATOM 1397 C C . ILE A 1 179 ? -33.099 -4.205 3.370 1.00 44.06 1396 ILE A C 1
ATOM 1398 O O . ILE A 1 179 ? -33.443 -3.024 3.168 1.00 34.89 1396 ILE A O 1
ATOM 1403 N N . LEU A 1 180 ? -33.679 -4.959 4.319 1.00 43.99 1397 LEU A N 1
ATOM 1404 C CA . LEU A 1 180 ? -34.697 -4.363 5.187 1.00 46.51 1397 LEU A CA 1
ATOM 1405 C C . LEU A 1 180 ? -34.158 -3.135 5.909 1.00 46.10 1397 LEU A C 1
ATOM 1406 O O . LEU A 1 180 ? -34.863 -2.129 6.055 1.00 42.88 1397 LEU A O 1
ATOM 1411 N N . ASP A 1 181 ? -32.913 -3.203 6.378 1.00 44.07 1398 ASP A N 1
ATOM 1412 C CA . ASP A 1 181 ? -32.336 -2.059 7.071 1.00 42.48 1398 ASP A CA 1
ATOM 1413 C C . ASP A 1 181 ? -32.195 -0.856 6.140 1.00 42.77 1398 ASP A C 1
ATOM 1414 O O . ASP A 1 181 ? -32.423 0.290 6.551 1.00 38.95 1398 ASP A O 1
ATOM 1419 N N . LEU A 1 182 ? -31.827 -1.092 4.877 1.00 49.69 1399 LEU A N 1
ATOM 1420 C CA . LEU A 1 182 ? -31.800 0.024 3.930 1.00 39.55 1399 LEU A CA 1
ATOM 1421 C C . LEU A 1 182 ? -33.198 0.626 3.747 1.00 39.80 1399 LEU A C 1
ATOM 1422 O O . LEU A 1 182 ? -33.352 1.857 3.681 1.00 37.60 1399 LEU A O 1
ATOM 1427 N N . TYR A 1 183 ? -34.229 -0.223 3.656 1.00 30.37 1400 TYR A N 1
ATOM 1428 C CA . TYR A 1 183 ? -35.593 0.295 3.492 1.00 31.24 1400 TYR A CA 1
ATOM 1429 C C . TYR A 1 183 ? -36.007 1.149 4.696 1.00 41.32 1400 TYR A C 1
ATOM 1430 O O . TYR A 1 183 ? -36.580 2.242 4.542 1.00 43.14 1400 TYR A O 1
ATOM 1439 N N . ALA A 1 184 ? -35.722 0.654 5.903 1.00 39.09 1401 ALA A N 1
ATOM 1440 C CA . ALA A 1 184 ? -35.941 1.443 7.109 1.00 46.63 1401 ALA A CA 1
ATOM 1441 C C . ALA A 1 184 ? -35.231 2.783 7.025 1.00 37.08 1401 ALA A C 1
ATOM 1442 O O . ALA A 1 184 ? -35.812 3.809 7.384 1.00 38.24 1401 ALA A O 1
ATOM 1444 N N . LYS A 1 185 ? -33.985 2.797 6.537 1.00 42.74 1402 LYS A N 1
ATOM 1445 C CA . LYS A 1 185 ? -33.262 4.062 6.414 1.00 44.42 1402 LYS A CA 1
ATOM 1446 C C . LYS A 1 185 ? -33.910 4.982 5.392 1.00 43.16 1402 LYS A C 1
ATOM 1447 O O . LYS A 1 185 ? -33.929 6.197 5.587 1.00 42.82 1402 LYS A O 1
ATOM 1453 N N . VAL A 1 186 ? -34.414 4.438 4.283 1.00 40.57 1403 VAL A N 1
ATOM 1454 C CA . VAL A 1 186 ? -35.150 5.285 3.341 1.00 42.73 1403 VAL A CA 1
ATOM 1455 C C . VAL A 1 186 ? -36.267 6.005 4.074 1.00 42.47 1403 VAL A C 1
ATOM 1456 O O . VAL A 1 186 ? -36.468 7.215 3.913 1.00 41.36 1403 VAL A O 1
ATOM 1460 N N . TYR A 1 187 ? -36.999 5.269 4.911 1.00 39.51 1404 TYR A N 1
ATOM 1461 C CA . TYR A 1 187 ? -38.122 5.900 5.594 1.00 46.04 1404 TYR A CA 1
ATOM 1462 C C . TYR A 1 187 ? -37.656 6.892 6.670 1.00 46.16 1404 TYR A C 1
ATOM 1463 O O . TYR A 1 187 ? -38.132 8.036 6.705 1.00 45.07 1404 TYR A O 1
ATOM 1472 N N . THR A 1 188 ? -36.704 6.496 7.538 1.00 45.38 1405 THR A N 1
ATOM 1473 C CA . THR A 1 188 ? -36.345 7.351 8.681 1.00 46.32 1405 THR A CA 1
ATOM 1474 C C . THR A 1 188 ? -35.376 8.466 8.284 1.00 47.39 1405 THR A C 1
ATOM 1475 O O . THR A 1 188 ? -35.540 9.616 8.713 1.00 43.24 1405 THR A O 1
ATOM 1479 N N . ASP A 1 189 ? -34.340 8.142 7.502 1.00 39.61 1406 ASP A N 1
ATOM 1480 C CA . ASP A 1 189 ? -33.272 9.088 7.196 1.00 43.13 1406 ASP A CA 1
ATOM 1481 C C . ASP A 1 189 ? -33.596 9.978 6.007 1.00 43.53 1406 ASP A C 1
ATOM 1482 O O . ASP A 1 189 ? -33.321 11.183 6.051 1.00 46.50 1406 ASP A O 1
ATOM 1487 N N . LEU A 1 190 ? -34.188 9.421 4.948 1.00 38.83 1407 LEU A N 1
ATOM 1488 C CA . LEU A 1 190 ? -34.592 10.262 3.825 1.00 40.38 1407 LEU A CA 1
ATOM 1489 C C . LEU A 1 190 ? -35.933 10.942 4.077 1.00 40.84 1407 LEU A C 1
ATOM 1490 O O . LEU A 1 190 ? -36.087 12.136 3.814 1.00 44.09 1407 LEU A O 1
ATOM 1495 N N . LEU A 1 191 ? -36.931 10.192 4.530 1.00 38.05 1408 LEU A N 1
ATOM 1496 C CA . LEU A 1 191 ? -38.302 10.691 4.562 1.00 39.75 1408 LEU A CA 1
ATOM 1497 C C . LEU A 1 191 ? -38.773 11.123 5.955 1.00 41.04 1408 LEU A C 1
ATOM 1498 O O . LEU A 1 191 ? -39.931 11.536 6.102 1.00 45.23 1408 LEU A O 1
ATOM 1503 N N . ALA A 1 192 ? -37.906 11.042 6.967 1.00 40.89 1409 ALA A N 1
ATOM 1504 C CA . ALA A 1 192 ? -38.263 11.375 8.353 1.00 45.85 1409 ALA A CA 1
ATOM 1505 C C . ALA A 1 192 ? -39.511 10.636 8.821 1.00 40.43 1409 ALA A C 1
ATOM 1506 O O . ALA A 1 192 ? -40.375 11.203 9.502 1.00 45.81 1409 ALA A O 1
ATOM 1508 N N . ILE A 1 193 ? -39.625 9.360 8.467 1.00 42.13 1410 ILE A N 1
ATOM 1509 C CA . ILE A 1 193 ? -40.801 8.577 8.828 1.00 40.37 1410 ILE A CA 1
ATOM 1510 C C . ILE A 1 193 ? -40.364 7.408 9.703 1.00 46.62 1410 ILE A C 1
ATOM 1511 O O . ILE A 1 193 ? -39.526 6.608 9.288 1.00 45.19 1410 ILE A O 1
ATOM 1516 N N . PRO A 1 194 ? -40.891 7.270 10.924 1.00 46.96 1411 PRO A N 1
ATOM 1517 C CA . PRO A 1 194 ? -40.567 6.095 11.738 1.00 46.76 1411 PRO A CA 1
ATOM 1518 C C . PRO A 1 194 ? -41.334 4.880 11.242 1.00 44.51 1411 PRO A C 1
ATOM 1519 O O . PRO A 1 194 ? -42.467 4.983 10.769 1.00 45.38 1411 PRO A O 1
ATOM 1523 N N . VAL A 1 195 ? -40.694 3.717 11.326 1.00 47.38 1412 VAL A N 1
ATOM 1524 C CA . VAL A 1 195 ? -41.290 2.468 10.869 1.00 41.71 1412 VAL A CA 1
ATOM 1525 C C . VAL A 1 195 ? -40.993 1.376 11.891 1.00 49.57 1412 VAL A C 1
ATOM 1526 O O . VAL A 1 195 ? -40.076 1.485 12.706 1.00 47.99 1412 VAL A O 1
ATOM 1530 N N . VAL A 1 196 ? -41.782 0.310 11.842 1.00 49.75 1413 VAL A N 1
ATOM 1531 C CA . VAL A 1 196 ? -41.558 -0.861 12.681 1.00 51.51 1413 VAL A CA 1
ATOM 1532 C C . VAL A 1 196 ? -41.086 -2.008 11.796 1.00 46.65 1413 VAL A C 1
ATOM 1533 O O . VAL A 1 196 ? -41.839 -2.478 10.933 1.00 57.86 1413 VAL A O 1
ATOM 1537 N N . LYS A 1 197 ? -39.832 -2.435 11.995 1.00 44.82 1414 LYS A N 1
ATOM 1538 C CA . LYS A 1 197 ? -39.287 -3.603 11.311 1.00 46.32 1414 LYS A CA 1
ATOM 1539 C C . LYS A 1 197 ? -39.902 -4.872 11.875 1.00 52.75 1414 LYS A C 1
ATOM 1540 O O . LYS A 1 197 ? -39.977 -5.053 13.096 1.00 55.29 1414 LYS A O 1
ATOM 1546 N N . GLY A 1 198 ? -40.304 -5.776 10.999 1.00 48.61 1415 GLY A N 1
ATOM 1547 C CA . GLY A 1 198 ? -40.876 -6.990 11.539 1.00 49.76 1415 GLY A CA 1
ATOM 1548 C C . GLY A 1 198 ? -41.017 -8.079 10.506 1.00 56.10 1415 GLY A C 1
ATOM 1549 O O . GLY A 1 198 ? -40.843 -7.876 9.300 1.00 59.79 1415 GLY A O 1
ATOM 1550 N N . ARG A 1 199 ? -41.348 -9.252 11.016 1.00 60.02 1416 ARG A N 1
ATOM 1551 C CA . ARG A 1 199 ? -41.600 -10.422 10.201 1.00 59.41 1416 ARG A CA 1
ATOM 1552 C C . ARG A 1 199 ? -43.102 -10.579 10.048 1.00 58.45 1416 ARG A C 1
ATOM 1553 O O . ARG A 1 199 ? -43.859 -10.323 10.989 1.00 67.82 1416 ARG A O 1
ATOM 1561 N N . LYS A 1 200 ? -43.539 -10.949 8.855 1.00 57.08 1417 LYS A N 1
ATOM 1562 C CA . LYS A 1 200 ? -44.960 -11.153 8.663 1.00 60.05 1417 LYS A CA 1
ATOM 1563 C C . LYS A 1 200 ? -45.360 -12.447 9.348 1.00 61.75 1417 LYS A C 1
ATOM 1564 O O . LYS A 1 200 ? -44.534 -13.345 9.547 1.00 55.93 1417 LYS A O 1
ATOM 1570 N N . THR A 1 201 ? -46.635 -12.519 9.729 1.00 61.12 1418 THR A N 1
ATOM 1571 C CA . THR A 1 201 ? -47.234 -13.754 10.206 1.00 61.43 1418 THR A CA 1
ATOM 1572 C C . THR A 1 201 ? -47.354 -14.750 9.055 1.00 66.21 1418 THR A C 1
ATOM 1573 O O . THR A 1 201 ? -47.163 -14.409 7.883 1.00 64.51 1418 THR A O 1
ATOM 1577 N N . GLU A 1 202 ? -47.677 -16.000 9.398 1.00 65.77 1419 GLU A N 1
ATOM 1578 C CA . GLU A 1 202 ? -47.856 -17.015 8.364 1.00 74.26 1419 GLU A CA 1
ATOM 1579 C C . GLU A 1 202 ? -48.995 -16.652 7.427 1.00 68.30 1419 GLU A C 1
ATOM 1580 O O . GLU A 1 202 ? -48.955 -16.984 6.236 1.00 67.25 1419 GLU A O 1
ATOM 1586 N N . LYS A 1 203 ? -50.003 -15.950 7.937 1.00 63.61 1420 LYS A N 1
ATOM 1587 C CA . LYS A 1 203 ? -51.113 -15.538 7.090 1.00 69.01 1420 LYS A CA 1
ATOM 1588 C C . LYS A 1 203 ? -50.691 -14.457 6.097 1.00 68.78 1420 LYS A C 1
ATOM 1589 O O . LYS A 1 203 ? -51.138 -14.460 4.947 1.00 69.55 1420 LYS A O 1
ATOM 1595 N N . GLU A 1 204 ? -49.817 -13.535 6.511 1.00 66.55 1421 GLU A N 1
ATOM 1596 C CA . GLU A 1 204 ? -49.544 -12.333 5.729 1.00 58.97 1421 GLU A CA 1
ATOM 1597 C C . GLU A 1 204 ? -48.278 -12.414 4.881 1.00 59.12 1421 GLU A C 1
ATOM 1598 O O . GLU A 1 204 ? -48.065 -11.538 4.040 1.00 55.02 1421 GLU A O 1
ATOM 1604 N N . LYS A 1 205 ? -47.439 -13.426 5.075 1.00 69.84 1422 LYS A N 1
ATOM 1605 C CA . LYS A 1 205 ? -46.201 -13.528 4.315 1.00 67.26 1422 LYS A CA 1
ATOM 1606 C C . LYS A 1 205 ? -46.491 -13.742 2.828 1.00 58.45 1422 LYS A C 1
ATOM 1607 O O . LYS A 1 205 ? -47.581 -14.157 2.432 1.00 64.11 1422 LYS A O 1
ATOM 1613 N N . PHE A 1 206 ? -45.500 -13.423 1.998 1.00 55.81 1423 PHE A N 1
ATOM 1614 C CA . PHE A 1 206 ? -45.538 -13.814 0.593 1.00 52.12 1423 PHE A CA 1
ATOM 1615 C C . PHE A 1 206 ? -45.661 -15.331 0.487 1.00 56.87 1423 PHE A C 1
ATOM 1616 O O . PHE A 1 206 ? -44.834 -16.067 1.035 1.00 54.67 1423 PHE A O 1
ATOM 1624 N N . ALA A 1 207 ? -46.692 -15.796 -0.226 1.00 63.40 1424 ALA A N 1
ATOM 1625 C CA . ALA A 1 207 ? -46.981 -17.228 -0.275 1.00 61.44 1424 ALA A CA 1
ATOM 1626 C C . ALA A 1 207 ? -45.857 -18.021 -0.933 1.00 64.79 1424 ALA A C 1
ATOM 1627 O O . ALA A 1 207 ? -45.669 -19.198 -0.617 1.00 61.04 1424 ALA A O 1
ATOM 1629 N N . GLY A 1 208 ? -45.102 -17.402 -1.843 1.00 63.57 1425 GLY A N 1
ATOM 1630 C CA . GLY A 1 208 ? -44.058 -18.117 -2.547 1.00 67.14 1425 GLY A CA 1
ATOM 1631 C C . GLY A 1 208 ? -42.713 -18.204 -1.855 1.00 63.47 1425 GLY A C 1
ATOM 1632 O O . GLY A 1 208 ? -41.780 -18.765 -2.434 1.00 63.47 1425 GLY A O 1
ATOM 1633 N N . GLY A 1 209 ? -42.569 -17.666 -0.643 1.00 56.93 1426 GLY A N 1
ATOM 1634 C CA . GLY A 1 209 ? -41.320 -17.717 0.082 1.00 50.42 1426 GLY A CA 1
ATOM 1635 C C . GLY A 1 209 ? -41.456 -18.460 1.400 1.00 51.05 1426 GLY A C 1
ATOM 1636 O O . GLY A 1 209 ? -42.513 -18.999 1.732 1.00 54.18 1426 GLY A O 1
ATOM 1637 N N . ASP A 1 210 ? -40.349 -18.476 2.148 1.00 54.55 1427 ASP A N 1
ATOM 1638 C CA . ASP A 1 210 ? -40.303 -19.073 3.475 1.00 60.08 1427 ASP A CA 1
ATOM 1639 C C . ASP A 1 210 ? -40.697 -18.079 4.563 1.00 58.00 1427 ASP A C 1
ATOM 1640 O O . ASP A 1 210 ? -41.462 -18.425 5.468 1.00 54.07 1427 ASP A O 1
ATOM 1645 N N . TYR A 1 211 ? -40.197 -16.847 4.487 1.00 57.28 1428 TYR A N 1
ATOM 1646 C CA . TYR A 1 211 ? -40.655 -15.785 5.369 1.00 57.53 1428 TYR A CA 1
ATOM 1647 C C . TYR A 1 211 ? -40.517 -14.447 4.650 1.00 58.49 1428 TYR A C 1
ATOM 1648 O O . TYR A 1 211 ? -39.718 -14.291 3.723 1.00 57.45 1428 TYR A O 1
ATOM 1657 N N . THR A 1 212 ? -41.326 -13.487 5.086 1.00 56.41 1429 THR A N 1
ATOM 1658 C CA . THR A 1 212 ? -41.348 -12.134 4.550 1.00 56.78 1429 THR A CA 1
ATOM 1659 C C . THR A 1 212 ? -41.048 -11.155 5.676 1.00 55.12 1429 THR A C 1
ATOM 1660 O O . THR A 1 212 ? -41.662 -11.239 6.748 1.00 58.50 1429 THR A O 1
ATOM 1664 N N . THR A 1 213 ? -40.101 -10.245 5.448 1.00 50.78 1430 THR A N 1
ATOM 1665 C CA . THR A 1 213 ? -39.889 -9.125 6.354 1.00 46.55 1430 THR A CA 1
ATOM 1666 C C . THR A 1 213 ? -40.384 -7.830 5.723 1.00 53.84 1430 THR A C 1
ATOM 1667 O O . THR A 1 213 ? -40.468 -7.680 4.494 1.00 50.00 1430 THR A O 1
ATOM 1671 N N . THR A 1 214 ? -40.682 -6.878 6.598 1.00 42.43 1431 THR A N 1
ATOM 1672 C CA . THR A 1 214 ? -41.435 -5.699 6.219 1.00 46.60 1431 THR A CA 1
ATOM 1673 C C . THR A 1 214 ? -41.026 -4.552 7.128 1.00 50.97 1431 THR A C 1
ATOM 1674 O O . THR A 1 214 ? -40.478 -4.757 8.217 1.00 43.49 1431 THR A O 1
ATOM 1678 N N . VAL A 1 215 ? -41.274 -3.337 6.651 1.00 44.51 1432 VAL A N 1
ATOM 1679 C CA . VAL A 1 215 ? -41.294 -2.150 7.491 1.00 46.09 1432 VAL A CA 1
ATOM 1680 C C . VAL A 1 215 ? -42.709 -1.609 7.443 1.00 45.62 1432 VAL A C 1
ATOM 1681 O O . VAL A 1 215 ? -43.291 -1.487 6.363 1.00 51.61 1432 VAL A O 1
ATOM 1685 N N . GLU A 1 216 ? -43.288 -1.343 8.600 1.00 42.76 1433 GLU A N 1
ATOM 1686 C CA . GLU A 1 216 ? -44.667 -0.879 8.660 1.00 48.74 1433 GLU A CA 1
ATOM 1687 C C . GLU A 1 216 ? -44.699 0.562 9.147 1.00 45.94 1433 GLU A C 1
ATOM 1688 O O . GLU A 1 216 ? -43.955 0.936 10.057 1.00 51.45 1433 GLU A O 1
ATOM 1694 N N . ALA A 1 217 ? -45.522 1.383 8.512 1.00 50.48 1434 ALA A N 1
ATOM 1695 C CA . ALA A 1 217 ? -45.671 2.763 8.931 1.00 55.00 1434 ALA A CA 1
ATOM 1696 C C . ALA A 1 217 ? -47.106 2.968 9.371 1.00 52.48 1434 ALA A C 1
ATOM 1697 O O . ALA A 1 217 ? -47.986 2.175 9.042 1.00 54.32 1434 ALA A O 1
ATOM 1699 N N . TYR A 1 218 ? -47.341 4.036 10.122 1.00 50.81 1435 TYR A N 1
ATOM 1700 C CA . TYR A 1 218 ? -48.675 4.321 10.627 1.00 61.20 1435 TYR A CA 1
ATOM 1701 C C . TYR A 1 218 ? -49.144 5.697 10.178 1.00 58.45 1435 TYR A C 1
ATOM 1702 O O . TYR A 1 218 ? -48.439 6.694 10.373 1.00 62.96 1435 TYR A O 1
ATOM 1711 N N . ILE A 1 219 ? -50.337 5.743 9.593 1.00 55.46 1436 ILE A N 1
ATOM 1712 C CA . ILE A 1 219 ? -51.006 6.974 9.195 1.00 57.61 1436 ILE A CA 1
ATOM 1713 C C . ILE A 1 219 ? -51.994 7.341 10.297 1.00 65.40 1436 ILE A C 1
ATOM 1714 O O . ILE A 1 219 ? -53.014 6.661 10.490 1.00 68.25 1436 ILE A O 1
ATOM 1719 N N . SER A 1 220 ? -51.692 8.425 11.016 1.00 68.22 1437 SER A N 1
ATOM 1720 C CA . SER A 1 220 ? -52.501 8.809 12.167 1.00 68.75 1437 SER A CA 1
ATOM 1721 C C . SER A 1 220 ? -53.863 9.343 11.760 1.00 74.66 1437 SER A C 1
ATOM 1722 O O . SER A 1 220 ? -54.838 9.160 12.501 1.00 82.07 1437 SER A O 1
ATOM 1725 N N . ALA A 1 221 ? -53.955 9.957 10.614 1.00 68.30 1438 ALA A N 1
ATOM 1726 C CA . ALA A 1 221 ? -55.193 10.513 10.232 1.00 66.48 1438 ALA A CA 1
ATOM 1727 C C . ALA A 1 221 ? -56.194 9.457 10.011 1.00 70.92 1438 ALA A C 1
ATOM 1728 O O . ALA A 1 221 ? -57.259 9.562 10.485 1.00 73.41 1438 ALA A O 1
ATOM 1730 N N . SER A 1 222 ? -55.851 8.471 9.215 1.00 80.98 1439 SER A N 1
ATOM 1731 C CA . SER A 1 222 ? -56.678 7.317 8.888 1.00 78.63 1439 SER A CA 1
ATOM 1732 C C . SER A 1 222 ? -56.872 6.451 10.050 1.00 87.89 1439 SER A C 1
ATOM 1733 O O . SER A 1 222 ? -57.826 5.761 10.175 1.00 88.28 1439 SER A O 1
ATOM 1736 N N . GLY A 1 223 ? -55.820 6.339 10.821 1.00 93.30 1440 GLY A N 1
ATOM 1737 C CA . GLY A 1 223 ? -55.758 5.412 11.914 1.00 91.92 1440 GLY A CA 1
ATOM 1738 C C . GLY A 1 223 ? -55.210 4.080 11.417 1.00 92.01 1440 GLY A C 1
ATOM 1739 O O . GLY A 1 223 ? -55.069 3.174 12.198 1.00 96.95 1440 GLY A O 1
ATOM 1740 N N . ARG A 1 224 ? -54.817 3.993 10.153 1.00 82.08 1441 ARG A N 1
ATOM 1741 C CA . ARG A 1 224 ? -54.372 2.779 9.538 1.00 73.91 1441 ARG A CA 1
ATOM 1742 C C . ARG A 1 224 ? -52.916 2.636 9.310 1.00 70.15 1441 ARG A C 1
ATOM 1743 O O . ARG A 1 224 ? -52.211 3.566 9.200 1.00 74.09 1441 ARG A O 1
ATOM 1751 N N . ALA A 1 225 ? -52.479 1.415 9.277 1.00 60.26 1442 ALA A N 1
ATOM 1752 C CA . ALA A 1 225 ? -51.083 1.087 9.051 1.00 58.22 1442 ALA A CA 1
ATOM 1753 C C . ALA A 1 225 ? -50.884 0.656 7.604 1.00 57.02 1442 ALA A C 1
ATOM 1754 O O . ALA A 1 225 ? -51.811 0.189 6.941 1.00 62.74 1442 ALA A O 1
ATOM 1756 N N . ILE A 1 226 ? -49.662 0.837 7.104 1.00 49.90 1443 ILE A N 1
ATOM 1757 C CA . ILE A 1 226 ? -49.371 0.509 5.707 1.00 52.11 1443 ILE A CA 1
ATOM 1758 C C . ILE A 1 226 ? -47.970 -0.086 5.573 1.00 47.98 1443 ILE A C 1
ATOM 1759 O O . ILE A 1 226 ? -47.004 0.403 6.172 1.00 45.80 1443 ILE A O 1
ATOM 1764 N N . GLN A 1 227 ? -47.861 -1.151 4.785 1.00 52.72 1444 GLN A N 1
ATOM 1765 C CA . GLN A 1 227 ? -46.567 -1.753 4.499 1.00 51.06 1444 GLN A CA 1
ATOM 1766 C C . GLN A 1 227 ? -45.759 -0.838 3.583 1.00 48.84 1444 GLN A C 1
ATOM 1767 O O . GLN A 1 227 ? -46.213 -0.488 2.490 1.00 53.62 1444 GLN A O 1
ATOM 1773 N N . GLY A 1 228 ? -44.568 -0.440 4.028 1.00 46.24 1445 GLY A N 1
ATOM 1774 C CA . GLY A 1 228 ? -43.766 0.532 3.307 1.00 52.37 1445 GLY A CA 1
ATOM 1775 C C . GLY A 1 228 ? -42.727 -0.050 2.367 1.00 48.79 1445 GLY A C 1
ATOM 1776 O O . GLY A 1 228 ? -42.289 0.618 1.425 1.00 41.45 1445 GLY A O 1
ATOM 1777 N N . ALA A 1 229 ? -42.327 -1.292 2.623 1.00 43.38 1446 ALA A N 1
ATOM 1778 C CA . ALA A 1 229 ? -41.411 -2.045 1.775 1.00 40.96 1446 ALA A CA 1
ATOM 1779 C C . ALA A 1 229 ? -41.428 -3.486 2.269 1.00 48.41 1446 ALA A C 1
ATOM 1780 O O . ALA A 1 229 ? -42.005 -3.799 3.321 1.00 47.14 1446 ALA A O 1
ATOM 1782 N N . THR A 1 230 ? -40.764 -4.357 1.512 1.00 38.44 1447 THR A N 1
ATOM 1783 C CA . THR A 1 230 ? -40.763 -5.779 1.806 1.00 38.93 1447 THR A CA 1
ATOM 1784 C C . THR A 1 230 ? -39.452 -6.408 1.346 1.00 42.28 1447 THR A C 1
ATOM 1785 O O . THR A 1 230 ? -38.853 -5.996 0.344 1.00 40.00 1447 THR A O 1
ATOM 1789 N N . SER A 1 231 ? -38.997 -7.405 2.099 1.00 39.14 1448 SER A N 1
ATOM 1790 C CA . SER A 1 231 ? -37.771 -8.102 1.737 1.00 40.92 1448 SER A CA 1
ATOM 1791 C C . SER A 1 231 ? -37.990 -9.558 2.135 1.00 48.53 1448 SER A C 1
ATOM 1792 O O . SER A 1 231 ? -38.141 -9.865 3.326 1.00 46.96 1448 SER A O 1
ATOM 1795 N N . HIS A 1 232 ? -38.088 -10.432 1.124 1.00 39.82 1449 HIS A N 1
ATOM 1796 C CA . HIS A 1 232 ? -38.462 -11.827 1.302 1.00 41.24 1449 HIS A CA 1
ATOM 1797 C C . HIS A 1 232 ? -37.243 -12.737 1.275 1.00 46.19 1449 HIS A C 1
ATOM 1798 O O . HIS A 1 232 ? -36.298 -12.517 0.507 1.00 42.27 1449 HIS A O 1
ATOM 1805 N N . HIS A 1 233 ? -37.292 -13.786 2.089 1.00 45.86 1450 HIS A N 1
ATOM 1806 C CA . HIS A 1 233 ? -36.452 -14.957 1.882 1.00 50.77 1450 HIS A CA 1
ATOM 1807 C C . HIS A 1 233 ? -37.310 -16.049 1.257 1.00 46.56 1450 HIS A C 1
ATOM 1808 O O . HIS A 1 233 ? -38.296 -16.492 1.857 1.00 49.12 1450 HIS A O 1
ATOM 1815 N N . LEU A 1 234 ? -36.929 -16.466 0.056 1.00 46.98 1451 LEU A N 1
ATOM 1816 C CA . LEU A 1 234 ? -37.673 -17.439 -0.718 1.00 55.28 1451 LEU A CA 1
ATOM 1817 C C . LEU A 1 234 ? -37.151 -18.834 -0.493 1.00 58.38 1451 LEU A C 1
ATOM 1818 O O . LEU A 1 234 ? -37.810 -19.806 -0.884 1.00 50.06 1451 LEU A O 1
ATOM 1823 N N . GLY A 1 235 ? -35.971 -18.939 0.099 1.00 65.03 1452 GLY A N 1
ATOM 1824 C CA . GLY A 1 235 ? -35.453 -20.270 0.397 1.00 66.97 1452 GLY A CA 1
ATOM 1825 C C . GLY A 1 235 ? -35.192 -21.015 -0.899 1.00 63.79 1452 GLY A C 1
ATOM 1826 O O . GLY A 1 235 ? -34.575 -20.479 -1.827 1.00 57.93 1452 GLY A O 1
ATOM 1827 N N . GLN A 1 236 ? -35.701 -22.244 -0.992 1.00 57.53 1453 GLN A N 1
ATOM 1828 C CA . GLN A 1 236 ? -35.516 -23.065 -2.181 1.00 47.93 1453 GLN A CA 1
ATOM 1829 C C . GLN A 1 236 ? -36.797 -23.256 -2.994 1.00 56.06 1453 GLN A C 1
ATOM 1830 O O . GLN A 1 236 ? -36.811 -24.078 -3.912 1.00 56.10 1453 GLN A O 1
ATOM 1836 N N . ASN A 1 237 ? -37.880 -22.544 -2.667 1.00 58.51 1454 ASN A N 1
ATOM 1837 C CA . ASN A 1 237 ? -39.141 -22.723 -3.387 1.00 58.82 1454 ASN A CA 1
ATOM 1838 C C . ASN A 1 237 ? -38.970 -22.448 -4.876 1.00 60.06 1454 ASN A C 1
ATOM 1839 O O . ASN A 1 237 ? -39.266 -23.298 -5.730 1.00 69.32 1454 ASN A O 1
ATOM 1844 N N . PHE A 1 238 ? -38.469 -21.259 -5.208 1.00 52.17 1455 PHE A N 1
ATOM 1845 C CA . PHE A 1 238 ? -38.371 -20.896 -6.610 1.00 56.54 1455 PHE A CA 1
ATOM 1846 C C . PHE A 1 238 ? -37.253 -21.649 -7.321 1.00 59.22 1455 PHE A C 1
ATOM 1847 O O . PHE A 1 238 ? -37.382 -21.945 -8.512 1.00 56.77 1455 PHE A O 1
ATOM 1855 N N . SER A 1 239 ? -36.150 -21.961 -6.629 1.00 58.14 1456 SER A N 1
ATOM 1856 C CA . SER A 1 239 ? -35.069 -22.679 -7.301 1.00 57.85 1456 SER A CA 1
ATOM 1857 C C . SER A 1 239 ? -35.504 -24.095 -7.655 1.00 63.38 1456 SER A C 1
ATOM 1858 O O . SER A 1 239 ? -35.110 -24.632 -8.698 1.00 59.80 1456 SER A O 1
ATOM 1861 N N . ARG A 1 240 ? -36.314 -24.714 -6.791 1.00 64.08 1457 ARG A N 1
ATOM 1862 C CA . ARG A 1 240 ? -36.893 -26.017 -7.106 1.00 65.93 1457 ARG A CA 1
ATOM 1863 C C . ARG A 1 240 ? -37.906 -25.908 -8.238 1.00 68.70 1457 ARG A C 1
ATOM 1864 O O . ARG A 1 240 ? -37.995 -26.804 -9.084 1.00 68.19 1457 ARG A O 1
ATOM 1872 N N . MET A 1 241 ? -38.673 -24.814 -8.271 1.00 65.80 1458 MET A N 1
ATOM 1873 C CA . MET A 1 241 ? -39.651 -24.623 -9.341 1.00 59.64 1458 MET A CA 1
ATOM 1874 C C . MET A 1 241 ? -38.988 -24.445 -10.701 1.00 64.86 1458 MET A C 1
ATOM 1875 O O . MET A 1 241 ? -39.462 -24.988 -11.711 1.00 67.99 1458 MET A O 1
ATOM 1880 N N . PHE A 1 242 ? -37.920 -23.653 -10.759 1.00 56.66 1459 PHE A N 1
ATOM 1881 C CA . PHE A 1 242 ? -37.299 -23.290 -12.022 1.00 58.36 1459 PHE A CA 1
ATOM 1882 C C . PHE A 1 242 ? -36.006 -24.046 -12.281 1.00 57.03 1459 PHE A C 1
ATOM 1883 O O . PHE A 1 242 ? -35.285 -23.713 -13.230 1.00 55.14 1459 PHE A O 1
ATOM 1891 N N . ASP A 1 243 ? -35.696 -25.048 -11.456 1.00 62.00 1460 ASP A N 1
ATOM 1892 C CA . ASP A 1 243 ? -34.482 -25.849 -11.604 1.00 67.34 1460 ASP A CA 1
ATOM 1893 C C . ASP A 1 243 ? -33.244 -24.959 -11.645 1.00 55.60 1460 ASP A C 1
ATOM 1894 O O . ASP A 1 243 ? -32.430 -25.022 -12.565 1.00 47.71 1460 ASP A O 1
ATOM 1899 N N . ILE A 1 244 ? -33.119 -24.095 -10.641 1.00 55.98 1461 ILE A N 1
ATOM 1900 C CA . ILE A 1 244 ? -31.932 -23.267 -10.497 1.00 56.50 1461 ILE A CA 1
ATOM 1901 C C . ILE A 1 244 ? -30.963 -24.061 -9.633 1.00 56.29 1461 ILE A C 1
ATOM 1902 O O . ILE A 1 244 ? -31.051 -24.045 -8.404 1.00 55.76 1461 ILE A O 1
ATOM 1907 N N . VAL A 1 245 ? -30.038 -24.771 -10.281 1.00 60.00 1462 VAL A N 1
ATOM 1908 C CA . VAL A 1 245 ? -29.194 -25.736 -9.594 1.00 56.35 1462 VAL A CA 1
ATOM 1909 C C . VAL A 1 245 ? -27.731 -25.527 -9.956 1.00 56.66 1462 VAL A C 1
ATOM 1910 O O . VAL A 1 245 ? -27.382 -24.848 -10.926 1.00 57.95 1462 VAL A O 1
ATOM 1914 N N . TYR A 1 246 ? -26.877 -26.130 -9.136 1.00 61.77 1463 TYR A N 1
ATOM 1915 C CA . TYR A 1 246 ? -25.462 -26.302 -9.442 1.00 63.89 1463 TYR A CA 1
ATOM 1916 C C . TYR A 1 246 ? -25.050 -27.667 -8.919 1.00 68.12 1463 TYR A C 1
ATOM 1917 O O . TYR A 1 246 ? -25.781 -28.305 -8.165 1.00 69.16 1463 TYR A O 1
ATOM 1926 N N . GLU A 1 247 ? -23.885 -28.141 -9.336 1.00 75.59 1464 GLU A N 1
ATOM 1927 C CA . GLU A 1 247 ? -23.348 -29.393 -8.819 1.00 81.34 1464 GLU A CA 1
ATOM 1928 C C . GLU A 1 247 ? -22.311 -29.070 -7.755 1.00 83.45 1464 GLU A C 1
ATOM 1929 O O . GLU A 1 247 ? -21.416 -28.248 -7.990 1.00 84.55 1464 GLU A O 1
ATOM 1931 N N . HIS A 1 248 ? -22.457 -29.683 -6.584 1.00 85.08 1465 HIS A N 1
ATOM 1932 C CA . HIS A 1 248 ? -21.494 -29.493 -5.508 1.00 94.39 1465 HIS A CA 1
ATOM 1933 C C . HIS A 1 248 ? -20.119 -29.967 -5.971 1.00 97.44 1465 HIS A C 1
ATOM 1934 O O . HIS A 1 248 ? -19.997 -31.084 -6.485 1.00 104.37 1465 HIS A O 1
ATOM 1941 N N . PRO A 1 249 ? -19.069 -29.159 -5.814 1.00 92.21 1466 PRO A N 1
ATOM 1942 C CA . PRO A 1 249 ? -17.789 -29.506 -6.457 1.00 95.83 1466 PRO A CA 1
ATOM 1943 C C . PRO A 1 249 ? -17.191 -30.829 -5.994 1.00 102.26 1466 PRO A C 1
ATOM 1944 O O . PRO A 1 249 ? -16.551 -31.521 -6.797 1.00 99.25 1466 PRO A O 1
ATOM 1948 N N . GLU A 1 250 ? -17.377 -31.211 -4.732 1.00 108.48 1467 GLU A N 1
ATOM 1949 C CA . GLU A 1 250 ? -16.980 -32.536 -4.260 1.00 117.00 1467 GLU A CA 1
ATOM 1950 C C . GLU A 1 250 ? -18.228 -33.300 -3.846 1.00 120.03 1467 GLU A C 1
ATOM 1951 O O . GLU A 1 250 ? -18.995 -32.827 -2.996 1.00 122.01 1467 GLU A O 1
ATOM 1957 N N . THR A 1 251 ? -18.428 -34.466 -4.471 1.00 120.11 1468 THR A N 1
ATOM 1958 C CA . THR A 1 251 ? -19.568 -35.382 -4.407 1.00 120.68 1468 THR A CA 1
ATOM 1959 C C . THR A 1 251 ? -20.596 -35.101 -5.504 1.00 122.77 1468 THR A C 1
ATOM 1960 O O . THR A 1 251 ? -21.461 -35.941 -5.742 1.00 122.63 1468 THR A O 1
ATOM 1962 N N . LYS A 1 252 ? -20.538 -33.940 -6.161 1.00 125.27 1469 LYS A N 1
ATOM 1963 C CA . LYS A 1 252 ? -21.297 -33.667 -7.387 1.00 122.59 1469 LYS A CA 1
ATOM 1964 C C . LYS A 1 252 ? -22.793 -33.949 -7.241 1.00 117.93 1469 LYS A C 1
ATOM 1965 O O . LYS A 1 252 ? -23.456 -34.345 -8.202 1.00 123.69 1469 LYS A O 1
ATOM 1967 N N . GLU A 1 253 ? -23.342 -33.741 -6.046 1.00 103.97 1470 GLU A N 1
ATOM 1968 C CA . GLU A 1 253 ? -24.787 -33.753 -5.883 1.00 94.56 1470 GLU A CA 1
ATOM 1969 C C . GLU A 1 253 ? -25.383 -32.462 -6.438 1.00 94.02 1470 GLU A C 1
ATOM 1970 O O . GLU A 1 253 ? -24.711 -31.429 -6.518 1.00 92.89 1470 GLU A O 1
ATOM 1972 N N . LYS A 1 254 ? -26.654 -32.529 -6.841 1.00 88.43 1471 LYS A N 1
ATOM 1973 C CA . LYS A 1 254 ? -27.347 -31.353 -7.356 1.00 82.09 1471 LYS A CA 1
ATOM 1974 C C . LYS A 1 254 ? -27.878 -30.532 -6.185 1.00 84.88 1471 LYS A C 1
ATOM 1975 O O . LYS A 1 254 ? -28.640 -31.043 -5.356 1.00 81.34 1471 LYS A O 1
ATOM 1977 N N . GLU A 1 255 ? -27.467 -29.268 -6.113 1.00 79.75 1472 GLU A N 1
ATOM 1978 C CA . GLU A 1 255 ? -27.877 -28.336 -5.076 1.00 72.68 1472 GLU A CA 1
ATOM 1979 C C . GLU A 1 255 ? -28.820 -27.302 -5.675 1.00 66.24 1472 GLU A C 1
ATOM 1980 O O . GLU A 1 255 ? -28.585 -26.804 -6.788 1.00 64.51 1472 GLU A O 1
ATOM 1986 N N . TYR A 1 256 ? -29.865 -26.974 -4.917 1.00 65.39 1473 TYR A N 1
ATOM 1987 C CA . TYR A 1 256 ? -30.779 -25.882 -5.234 1.00 67.85 1473 TYR A CA 1
ATOM 1988 C C . TYR A 1 256 ? -30.329 -24.616 -4.509 1.00 63.30 1473 TYR A C 1
ATOM 1989 O O . TYR A 1 256 ? -30.020 -24.661 -3.315 1.00 63.96 1473 TYR A O 1
ATOM 1998 N N . VAL A 1 257 ? -30.301 -23.488 -5.234 1.00 53.37 1474 VAL A N 1
ATOM 1999 C CA . VAL A 1 257 ? -29.826 -22.240 -4.646 1.00 49.56 1474 VAL A CA 1
ATOM 2000 C C . VAL A 1 257 ? -30.859 -21.702 -3.664 1.00 51.28 1474 VAL A C 1
ATOM 2001 O O . VAL A 1 257 ? -32.037 -22.084 -3.672 1.00 51.39 1474 VAL A O 1
ATOM 2005 N N . PHE A 1 258 ? -30.410 -20.784 -2.817 1.00 50.75 1475 PHE A N 1
ATOM 2006 C CA . PHE A 1 258 ? -31.267 -20.116 -1.851 1.00 44.78 1475 PHE A CA 1
ATOM 2007 C C . PHE A 1 258 ? -31.520 -18.700 -2.334 1.00 49.00 1475 PHE A C 1
ATOM 2008 O O . PHE A 1 258 ? -30.580 -17.992 -2.697 1.00 50.24 1475 PHE A O 1
ATOM 2016 N N . GLN A 1 259 ? -32.783 -18.290 -2.372 1.00 44.75 1476 GLN A N 1
ATOM 2017 C CA . GLN A 1 259 ? -33.103 -17.034 -3.031 1.00 41.92 1476 GLN A CA 1
ATOM 2018 C C . GLN A 1 259 ? -33.824 -16.058 -2.115 1.00 45.95 1476 GLN A C 1
ATOM 2019 O O . GLN A 1 259 ? -34.585 -16.455 -1.210 1.00 53.21 1476 GLN A O 1
ATOM 2025 N N . ASN A 1 260 ? -33.576 -14.777 -2.412 1.00 42.97 1477 ASN A N 1
ATOM 2026 C CA . ASN A 1 260 ? -34.302 -13.643 -1.863 1.00 39.67 1477 ASN A CA 1
ATOM 2027 C C . ASN A 1 260 ? -34.845 -12.758 -2.980 1.00 47.74 1477 ASN A C 1
ATOM 2028 O O . ASN A 1 260 ? -34.313 -12.722 -4.099 1.00 46.32 1477 ASN A O 1
ATOM 2033 N N . SER A 1 261 ? -35.874 -11.986 -2.632 1.00 44.01 1478 SER A N 1
ATOM 2034 C CA . SER A 1 261 ? -36.316 -10.874 -3.460 1.00 44.31 1478 SER A CA 1
ATOM 2035 C C . SER A 1 261 ? -36.767 -9.747 -2.545 1.00 43.14 1478 SER A C 1
ATOM 2036 O O . SER A 1 261 ? -37.155 -9.975 -1.395 1.00 47.98 1478 SER A O 1
ATOM 2039 N N . TRP A 1 262 ? -36.692 -8.525 -3.054 1.00 37.66 1479 TRP A N 1
ATOM 2040 C CA . TRP A 1 262 ? -36.984 -7.388 -2.191 1.00 42.48 1479 TRP A CA 1
ATOM 2041 C C . TRP A 1 262 ? -37.370 -6.208 -3.059 1.00 46.20 1479 TRP A C 1
ATOM 2042 O O . TRP A 1 262 ? -36.813 -6.022 -4.137 1.00 36.14 1479 TRP A O 1
ATOM 2053 N N . GLY A 1 263 ? -38.303 -5.402 -2.587 1.00 40.04 1480 GLY A N 1
ATOM 2054 C CA . GLY A 1 263 ? -38.830 -4.355 -3.439 1.00 35.20 1480 GLY A CA 1
ATOM 2055 C C . GLY A 1 263 ? -39.334 -3.178 -2.653 1.00 39.77 1480 GLY A C 1
ATOM 2056 O O . GLY A 1 263 ? -39.791 -3.311 -1.512 1.00 37.59 1480 GLY A O 1
ATOM 2057 N N . ILE A 1 264 ? -39.255 -2.013 -3.281 1.00 41.58 1481 ILE A N 1
ATOM 2058 C CA . ILE A 1 264 ? -39.849 -0.811 -2.699 1.00 36.93 1481 ILE A CA 1
ATOM 2059 C C . ILE A 1 264 ? -40.301 0.081 -3.850 1.00 39.54 1481 ILE A C 1
ATOM 2060 O O . ILE A 1 264 ? -39.716 0.052 -4.942 1.00 38.34 1481 ILE A O 1
ATOM 2065 N N . THR A 1 265 ? -41.363 0.866 -3.600 1.00 31.00 1482 THR A N 1
ATOM 2066 C CA . THR A 1 265 ? -42.097 1.587 -4.641 1.00 36.03 1482 THR A CA 1
ATOM 2067 C C . THR A 1 265 ? -42.294 3.065 -4.308 1.00 39.26 1482 THR A C 1
ATOM 2068 O O . THR A 1 265 ? -41.899 3.575 -3.247 1.00 38.95 1482 THR A O 1
ATOM 2072 N N . THR A 1 266 ? -42.977 3.742 -5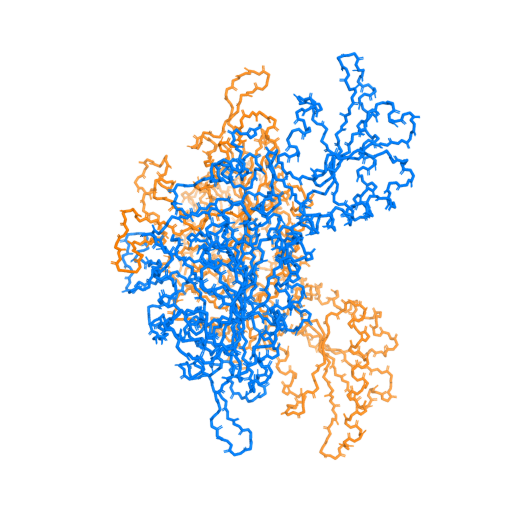.235 1.00 37.29 1483 THR A N 1
ATOM 2073 C CA . THR A 1 266 ? -43.435 5.118 -5.057 1.00 39.99 1483 THR A CA 1
ATOM 2074 C C . THR A 1 266 ? -44.421 5.266 -3.899 1.00 45.32 1483 THR A C 1
ATOM 2075 O O . THR A 1 266 ? -44.787 6.397 -3.549 1.00 41.10 1483 THR A O 1
ATOM 2079 N N . ARG A 1 267 ? -44.848 4.160 -3.287 1.00 45.72 1484 ARG A N 1
ATOM 2080 C CA . ARG A 1 267 ? -45.665 4.252 -2.084 1.00 39.54 1484 ARG A CA 1
ATOM 2081 C C . ARG A 1 267 ? -45.006 5.153 -1.051 1.00 38.37 1484 ARG A C 1
ATOM 2082 O O . ARG A 1 267 ? -45.694 5.893 -0.344 1.00 37.86 1484 ARG A O 1
ATOM 2090 N N . THR A 1 268 ? -43.667 5.110 -0.976 1.00 38.35 1485 THR A N 1
ATOM 2091 C CA . THR A 1 268 ? -42.872 6.011 -0.141 1.00 38.89 1485 THR A CA 1
ATOM 2092 C C . THR A 1 268 ? -43.406 7.435 -0.139 1.00 43.82 1485 THR A C 1
ATOM 2093 O O . THR A 1 268 ? -43.653 8.028 0.927 1.00 43.54 1485 THR A O 1
ATOM 2097 N N . ILE A 1 269 ? -43.644 7.971 -1.339 1.00 40.05 1486 ILE A N 1
ATOM 2098 C CA . ILE A 1 269 ? -44.074 9.358 -1.480 1.00 39.39 1486 ILE A CA 1
ATOM 2099 C C . ILE A 1 269 ? -45.445 9.544 -0.863 1.00 40.88 1486 ILE A C 1
ATOM 2100 O O . ILE A 1 269 ? -45.696 10.519 -0.134 1.00 44.22 1486 ILE A O 1
ATOM 2105 N N . GLY A 1 270 ? -46.346 8.595 -1.123 1.00 41.79 1487 GLY A N 1
ATOM 2106 C CA . GLY A 1 270 ? -47.629 8.598 -0.448 1.00 46.37 1487 GLY A CA 1
ATOM 2107 C C . GLY A 1 270 ? -47.476 8.658 1.057 1.00 46.56 1487 GLY A C 1
ATOM 2108 O O . GLY A 1 270 ? -48.033 9.544 1.716 1.00 47.56 1487 GLY A O 1
ATOM 2109 N N . VAL A 1 271 ? -46.647 7.772 1.617 1.00 45.47 1488 VAL A N 1
ATOM 2110 C CA . VAL A 1 271 ? -46.537 7.767 3.071 1.00 48.42 1488 VAL A CA 1
ATOM 2111 C C . VAL A 1 271 ? -46.020 9.119 3.531 1.00 43.60 1488 VAL A C 1
ATOM 2112 O O . VAL A 1 271 ? -46.552 9.718 4.481 1.00 46.01 1488 VAL A O 1
ATOM 2116 N N . MET A 1 272 ? -45.070 9.675 2.771 1.00 45.65 1489 MET A N 1
ATOM 2117 C CA . MET A 1 272 ? -44.526 10.984 3.093 1.00 44.30 1489 MET A CA 1
ATOM 2118 C C . MET A 1 272 ? -45.651 11.999 3.238 1.00 49.55 1489 MET A C 1
ATOM 2119 O O . MET A 1 272 ? -45.800 12.631 4.293 1.00 43.30 1489 MET A O 1
ATOM 2124 N N . ILE A 1 273 ? -46.521 12.092 2.229 1.00 44.89 1490 ILE A N 1
ATOM 2125 C CA . ILE A 1 273 ? -47.602 13.069 2.313 1.00 50.34 1490 ILE A CA 1
ATOM 2126 C C . ILE A 1 273 ? -48.433 12.795 3.548 1.00 52.37 1490 ILE A C 1
ATOM 2127 O O . ILE A 1 273 ? -48.581 13.659 4.432 1.00 50.20 1490 ILE A O 1
ATOM 2132 N N . MET A 1 274 ? -48.894 11.543 3.674 1.00 54.04 1491 MET A N 1
ATOM 2133 C CA . MET A 1 274 ? -49.839 11.208 4.727 1.00 53.49 1491 MET A CA 1
ATOM 2134 C C . MET A 1 274 ? -49.249 11.508 6.094 1.00 54.41 1491 MET A C 1
ATOM 2135 O O . MET A 1 274 ? -49.979 11.917 7.006 1.00 54.14 1491 MET A O 1
ATOM 2140 N N . VAL A 1 275 ? -47.928 11.384 6.242 1.00 50.77 1492 VAL A N 1
ATOM 2141 C CA . VAL A 1 275 ? -47.373 11.602 7.570 1.00 55.29 1492 VAL A CA 1
ATOM 2142 C C . VAL A 1 275 ? -47.103 13.077 7.797 1.00 56.05 1492 VAL A C 1
ATOM 2143 O O . VAL A 1 275 ? -47.461 13.619 8.844 1.00 48.35 1492 VAL A O 1
ATOM 2147 N N . HIS A 1 276 ? -46.541 13.773 6.805 1.00 48.54 1493 HIS A N 1
ATOM 2148 C CA . HIS A 1 276 ? -46.008 15.102 7.089 1.00 49.03 1493 HIS A CA 1
ATOM 2149 C C . HIS A 1 276 ? -46.846 16.245 6.539 1.00 49.77 1493 HIS A C 1
ATOM 2150 O O . HIS A 1 276 ? -46.773 17.347 7.074 1.00 51.70 1493 HIS A O 1
ATOM 2157 N N . ALA A 1 277 ? -47.606 16.038 5.468 1.00 47.14 1494 ALA A N 1
ATOM 2158 C CA . ALA A 1 277 ? -48.331 17.160 4.896 1.00 48.78 1494 ALA A CA 1
ATOM 2159 C C . ALA A 1 277 ? -49.383 17.670 5.880 1.00 54.58 1494 ALA A C 1
ATOM 2160 O O . ALA A 1 277 ? -49.882 16.930 6.733 1.00 54.75 1494 ALA A O 1
ATOM 2162 N N . ASP A 1 278 ? -49.702 18.960 5.771 1.00 55.85 1495 ASP A N 1
ATOM 2163 C CA . ASP A 1 278 ? -50.647 19.563 6.700 1.00 52.67 1495 ASP A CA 1
ATOM 2164 C C . ASP A 1 278 ? -51.742 20.312 5.961 1.00 54.76 1495 ASP A C 1
ATOM 2165 O O . ASP A 1 278 ? -51.910 20.154 4.745 1.00 49.62 1495 ASP A O 1
ATOM 2170 N N . ASN A 1 279 ? -52.470 21.157 6.686 1.00 53.55 1496 ASN A N 1
ATOM 2171 C CA . ASN A 1 279 ? -53.605 21.833 6.090 1.00 51.38 1496 ASN A CA 1
ATOM 2172 C C . ASN A 1 279 ? -53.202 22.992 5.190 1.00 46.95 1496 ASN A C 1
ATOM 2173 O O . ASN A 1 279 ? -54.068 23.560 4.515 1.00 52.38 1496 ASN A O 1
ATOM 2178 N N . GLN A 1 280 ? -51.921 23.341 5.131 1.00 45.69 1497 GLN A N 1
ATOM 2179 C CA . GLN A 1 280 ? -51.439 24.285 4.131 1.00 49.29 1497 GLN A CA 1
ATOM 2180 C C . GLN A 1 280 ? -50.762 23.602 2.947 1.00 54.45 1497 GLN A C 1
ATOM 2181 O O . GLN A 1 280 ? -50.312 24.294 2.029 1.00 53.90 1497 GLN A O 1
ATOM 2187 N N . GLY A 1 281 ? -50.656 22.266 2.948 1.00 53.12 1498 GLY A N 1
ATOM 2188 C CA . GLY A 1 281 ? -50.096 21.613 1.789 1.00 51.71 1498 GLY A CA 1
ATOM 2189 C C . GLY A 1 281 ? -48.967 20.679 2.173 1.00 51.61 1498 GLY A C 1
ATOM 2190 O O . GLY A 1 281 ? -48.888 20.185 3.306 1.00 46.64 1498 GLY A O 1
ATOM 2191 N N . LEU A 1 282 ? -48.093 20.431 1.194 1.00 54.93 1499 LEU A N 1
ATOM 2192 C CA . LEU A 1 282 ? -46.948 19.545 1.382 1.00 50.56 1499 LEU A CA 1
ATOM 2193 C C . LEU A 1 282 ? -45.984 20.084 2.436 1.00 51.38 1499 LEU A C 1
ATOM 2194 O O . LEU A 1 282 ? -45.862 21.294 2.662 1.00 48.54 1499 LEU A O 1
ATOM 2199 N N . VAL A 1 283 ? -45.282 19.168 3.080 1.00 45.32 1500 VAL A N 1
ATOM 2200 C CA . VAL A 1 283 ? -44.131 19.506 3.904 1.00 45.13 1500 VAL A CA 1
ATOM 2201 C C . VAL A 1 283 ? -43.050 18.507 3.516 1.00 41.68 1500 VAL A C 1
ATOM 2202 O O . VAL A 1 283 ? -43.156 17.318 3.837 1.00 55.25 1500 VAL A O 1
ATOM 2206 N N . LEU A 1 284 ? -42.044 18.967 2.787 1.00 40.38 1501 LEU A N 1
ATOM 2207 C CA . LEU A 1 284 ? -41.082 18.015 2.236 1.00 45.57 1501 LEU A CA 1
ATOM 2208 C C . LEU A 1 284 ? -39.962 17.785 3.231 1.00 43.22 1501 LEU A C 1
ATOM 2209 O O . LEU A 1 284 ? -39.388 18.756 3.742 1.00 46.08 1501 LEU A O 1
ATOM 2214 N N . PRO A 1 285 ? -39.635 16.533 3.537 1.00 47.35 1502 PRO A N 1
ATOM 2215 C CA . PRO A 1 285 ? -38.423 16.260 4.307 1.00 40.30 1502 PRO A CA 1
ATOM 2216 C C . PRO A 1 285 ? -37.227 16.831 3.564 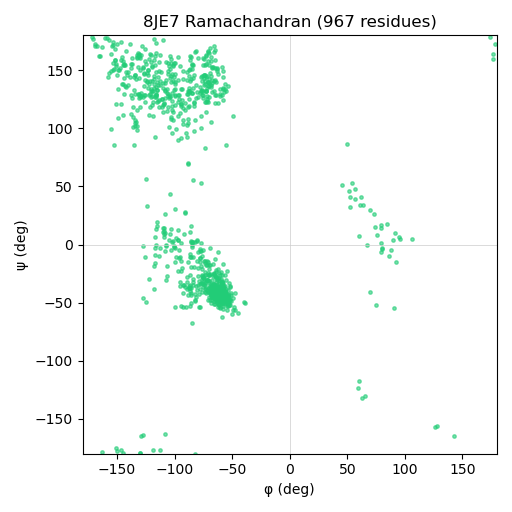1.00 50.25 1502 PRO A C 1
ATOM 2217 O O . PRO A 1 285 ? -37.117 16.673 2.335 1.00 46.40 1502 PRO A O 1
ATOM 2221 N N . PRO A 1 286 ? -36.338 17.541 4.262 1.00 41.63 1503 PRO A N 1
ATOM 2222 C CA . PRO A 1 286 ? -35.270 18.270 3.560 1.00 31.07 1503 PRO A CA 1
ATOM 2223 C C . PRO A 1 286 ? -34.407 17.406 2.647 1.00 45.94 1503 PRO A C 1
ATOM 2224 O O . PRO A 1 286 ? -33.898 17.915 1.644 1.00 42.18 1503 PRO A O 1
ATOM 2228 N N . ARG A 1 287 ? -34.209 16.127 2.964 1.00 41.53 1504 ARG A N 1
ATOM 2229 C CA . ARG A 1 287 ? -33.259 15.340 2.199 1.00 42.53 1504 ARG A CA 1
ATOM 2230 C C . ARG A 1 287 ? -33.801 14.866 0.857 1.00 47.71 1504 ARG A C 1
ATOM 2231 O O . ARG A 1 287 ? -33.013 14.402 0.033 1.00 50.63 1504 ARG A O 1
ATOM 2239 N N . VAL A 1 288 ? -35.104 14.985 0.605 1.00 42.45 1505 VAL A N 1
ATOM 2240 C CA . VAL A 1 288 ? -35.657 14.645 -0.695 1.00 39.49 1505 VAL A CA 1
ATOM 2241 C C . VAL A 1 288 ? -36.279 15.841 -1.402 1.00 41.80 1505 VAL A C 1
ATOM 2242 O O . VAL A 1 288 ? -36.723 15.698 -2.546 1.00 37.40 1505 VAL A O 1
ATOM 2246 N N . ALA A 1 289 ? -36.313 17.019 -0.777 1.00 41.57 1506 ALA A N 1
ATOM 2247 C CA . ALA A 1 289 ? -36.981 18.154 -1.410 1.00 46.84 1506 ALA A CA 1
ATOM 2248 C C . ALA A 1 289 ? -36.168 18.666 -2.601 1.00 45.68 1506 ALA A C 1
ATOM 2249 O O . ALA A 1 289 ? -35.005 19.061 -2.450 1.00 46.44 1506 ALA A O 1
ATOM 2251 N N . CYS A 1 290 ? -36.802 18.702 -3.777 1.00 44.13 1507 CYS A N 1
ATOM 2252 C CA . CYS A 1 290 ? -36.089 19.109 -4.994 1.00 50.48 1507 CYS A CA 1
ATOM 2253 C C . CYS A 1 290 ? -35.484 20.502 -4.838 1.00 38.91 1507 CYS A C 1
ATOM 2254 O O . CYS A 1 290 ? -34.314 20.720 -5.167 1.00 43.11 1507 CYS A O 1
ATOM 2257 N N . ILE A 1 291 ? -36.261 21.448 -4.324 1.00 46.29 1508 ILE A N 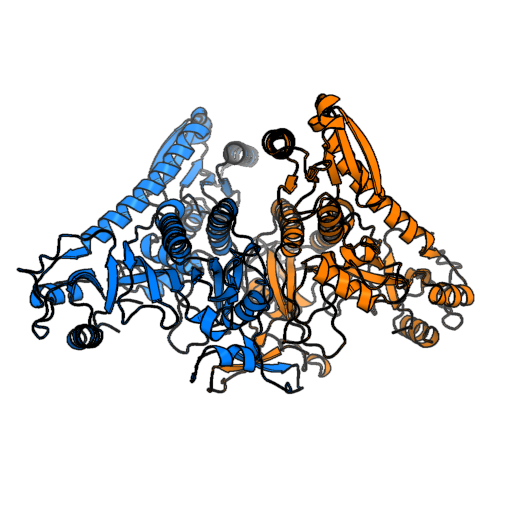1
ATOM 2258 C CA . ILE A 1 291 ? -35.750 22.719 -3.814 1.00 41.30 1508 ILE A CA 1
ATOM 2259 C C . ILE A 1 291 ? -35.867 22.691 -2.300 1.00 44.63 1508 ILE A C 1
ATOM 2260 O O . ILE A 1 291 ? -36.958 22.466 -1.761 1.00 44.23 1508 ILE A O 1
ATOM 2265 N N . GLN A 1 292 ? -34.754 22.948 -1.616 1.00 40.86 1509 GLN A N 1
ATOM 2266 C CA . GLN A 1 292 ? -34.744 22.984 -0.155 1.00 44.05 1509 GLN A CA 1
ATOM 2267 C C . GLN A 1 292 ? -35.014 24.371 0.395 1.00 50.57 1509 GLN A C 1
ATOM 2268 O O . GLN A 1 292 ? -35.645 24.509 1.454 1.00 52.63 1509 GLN A O 1
ATOM 2274 N N . VAL A 1 293 ? -34.509 25.393 -0.294 1.00 46.80 1510 VAL A N 1
ATOM 2275 C CA . VAL A 1 293 ? -34.592 26.789 0.124 1.00 51.69 1510 VAL A CA 1
ATOM 2276 C C . VAL A 1 293 ? -35.088 27.599 -1.067 1.00 47.92 1510 VAL A C 1
ATOM 2277 O O . VAL A 1 293 ? -34.493 27.542 -2.148 1.00 48.31 1510 VAL A O 1
ATOM 2281 N N . VAL A 1 294 ? -36.151 28.370 -0.881 1.00 52.60 1511 VAL A N 1
ATOM 2282 C CA . VAL A 1 294 ? -36.588 29.274 -1.938 1.00 52.19 1511 VAL A CA 1
ATOM 2283 C C . VAL A 1 294 ? -36.568 30.701 -1.418 1.00 43.63 1511 VAL A C 1
ATOM 2284 O O . VAL A 1 294 ? -37.064 30.982 -0.319 1.00 54.61 1511 VAL A O 1
ATOM 2288 N N . ILE A 1 295 ? -35.978 31.597 -2.203 1.00 46.97 1512 ILE A N 1
ATOM 2289 C CA . ILE A 1 295 ? -35.828 33.000 -1.847 1.00 60.04 1512 ILE A CA 1
ATOM 2290 C C . ILE A 1 295 ? -36.959 33.787 -2.497 1.00 58.54 1512 ILE A C 1
ATOM 2291 O O . ILE A 1 295 ? -37.125 33.756 -3.724 1.00 55.48 1512 ILE A O 1
ATOM 2296 N N . VAL A 1 296 ? -37.734 34.480 -1.674 1.00 58.64 1513 VAL A N 1
ATOM 2297 C CA . VAL A 1 296 ? -38.821 35.349 -2.112 1.00 59.10 1513 VAL A CA 1
ATOM 2298 C C . VAL A 1 296 ? -38.409 36.791 -1.829 1.00 63.91 1513 VAL A C 1
ATOM 2299 O O . VAL A 1 296 ? -38.159 37.139 -0.666 1.00 69.32 1513 VAL A O 1
ATOM 2303 N N . PRO A 1 297 ? -38.297 37.650 -2.847 1.00 59.21 1514 PRO A N 1
ATOM 2304 C CA . PRO A 1 297 ? -37.996 39.070 -2.594 1.00 62.78 1514 PRO A CA 1
ATOM 2305 C C . PRO A 1 297 ? -39.222 39.807 -2.068 1.00 69.48 1514 PRO A C 1
ATOM 2306 O O . PRO A 1 297 ? -40.319 39.688 -2.617 1.00 78.05 1514 PRO A O 1
ATOM 2310 N N . CYS A 1 298 ? -39.030 40.564 -0.994 1.00 72.45 1515 CYS A N 1
ATOM 2311 C CA . CYS A 1 298 ? -40.118 41.212 -0.278 1.00 72.24 1515 CYS A CA 1
ATOM 2312 C C . CYS A 1 298 ? -39.933 42.723 -0.256 1.00 72.50 1515 CYS A C 1
ATOM 2313 O O . CYS A 1 298 ? -38.842 43.240 -0.505 1.00 72.35 1515 CYS A O 1
ATOM 2316 N N . GLY A 1 299 ? -41.022 43.426 0.060 1.00 73.54 1516 GLY A N 1
ATOM 2317 C CA . GLY A 1 299 ? -40.972 44.867 0.199 1.00 72.16 1516 GLY A CA 1
ATOM 2318 C C . GLY A 1 299 ? -40.989 45.660 -1.088 1.00 81.57 1516 GLY A C 1
ATOM 2319 O O . GLY A 1 299 ? -40.641 46.846 -1.062 1.00 85.46 1516 GLY A O 1
ATOM 2320 N N . ILE A 1 300 ? -41.386 45.053 -2.207 1.00 83.74 1517 ILE A N 1
ATOM 2321 C CA . ILE A 1 300 ? -41.499 45.756 -3.486 1.00 84.84 1517 ILE A CA 1
ATOM 2322 C C . ILE A 1 300 ? -42.842 46.483 -3.518 1.00 88.60 1517 ILE A C 1
ATOM 2323 O O . ILE A 1 300 ? -43.896 45.856 -3.649 1.00 94.01 1517 ILE A O 1
ATOM 2328 N N . THR A 1 301 ? -42.809 47.808 -3.397 1.00 84.04 1518 THR A N 1
ATOM 2329 C CA . THR A 1 301 ? -44.024 48.601 -3.483 1.00 81.96 1518 THR A CA 1
ATOM 2330 C C . THR A 1 301 ? -44.377 48.858 -4.947 1.00 96.14 1518 THR A C 1
ATOM 2331 O O . THR A 1 301 ? -43.700 48.399 -5.875 1.00 95.10 1518 THR A O 1
ATOM 2333 N N . ALA A 1 302 ? -45.477 49.582 -5.159 1.00 107.70 1519 ALA A N 1
ATOM 2334 C CA . ALA A 1 302 ? -45.721 50.178 -6.465 1.00 110.34 1519 ALA A CA 1
ATOM 2335 C C . ALA A 1 302 ? -44.783 51.349 -6.721 1.00 104.41 1519 ALA A C 1
ATOM 2336 O O . ALA A 1 302 ? -44.616 51.758 -7.874 1.00 102.09 1519 ALA A O 1
ATOM 2338 N N . THR A 1 303 ? -44.165 51.884 -5.669 1.00 99.99 1520 THR A N 1
ATOM 2339 C CA . THR A 1 303 ? -43.193 52.963 -5.765 1.00 91.85 1520 THR A CA 1
ATOM 2340 C C . THR A 1 303 ? -41.751 52.466 -5.833 1.00 97.12 1520 THR A C 1
ATOM 2341 O O . THR A 1 303 ? -40.833 53.292 -5.882 1.00 99.57 1520 THR A O 1
ATOM 2343 N N . THR A 1 304 ? -41.523 51.152 -5.830 1.00 92.27 1521 THR A N 1
ATOM 2344 C CA . THR A 1 304 ? -40.165 50.632 -5.935 1.00 89.20 1521 THR A CA 1
ATOM 2345 C C . THR A 1 304 ? -39.653 50.829 -7.359 1.00 92.88 1521 THR A C 1
ATOM 2346 O O . THR A 1 304 ? -40.266 50.354 -8.322 1.00 97.53 1521 THR A O 1
ATOM 2348 N N . THR A 1 305 ? -38.535 51.539 -7.494 1.00 92.38 1522 THR A N 1
ATOM 2349 C CA . THR A 1 305 ? -38.017 51.893 -8.807 1.00 99.79 1522 THR A CA 1
ATOM 2350 C C . THR A 1 305 ? -37.237 50.731 -9.412 1.00 96.06 1522 THR A C 1
ATOM 2351 O O . THR A 1 305 ? -36.862 49.778 -8.724 1.00 92.94 1522 THR A O 1
ATOM 2355 N N . ASP A 1 306 ? -36.967 50.839 -10.718 1.00 97.07 1523 ASP A N 1
ATOM 2356 C CA . ASP A 1 306 ? -36.473 49.684 -11.468 1.00 94.93 1523 ASP A CA 1
ATOM 2357 C C . ASP A 1 306 ? -35.022 49.359 -11.132 1.00 94.48 1523 ASP A C 1
ATOM 2358 O O . ASP A 1 306 ? -34.631 48.185 -11.124 1.00 90.53 1523 ASP A O 1
ATOM 2363 N N . ASP A 1 307 ? -34.204 50.383 -10.872 1.00 98.79 1524 ASP A N 1
ATOM 2364 C CA . ASP A 1 307 ? -32.826 50.132 -10.461 1.00 96.02 1524 ASP A CA 1
ATOM 2365 C C . ASP A 1 307 ? -32.783 49.430 -9.108 1.00 98.52 1524 ASP A C 1
ATOM 2366 O O . ASP A 1 307 ? -31.985 48.507 -8.903 1.00 102.36 1524 ASP A O 1
ATOM 2368 N N . GLU A 1 308 ? -33.667 49.828 -8.184 1.00 93.28 1525 GLU A N 1
ATOM 2369 C CA . GLU A 1 308 ? -33.752 49.164 -6.883 1.00 90.68 1525 GLU A CA 1
ATOM 2370 C C . GLU A 1 308 ? -34.290 47.733 -6.997 1.00 93.51 1525 GLU A C 1
ATOM 2371 O O . GLU A 1 308 ? -33.864 46.849 -6.240 1.00 90.50 1525 GLU A O 1
ATOM 2373 N N . ARG A 1 309 ? -35.208 47.480 -7.938 1.00 97.90 1526 ARG A N 1
ATOM 2374 C CA . ARG A 1 309 ? -35.667 46.114 -8.178 1.00 98.44 1526 ARG A CA 1
ATOM 2375 C C . ARG A 1 309 ? -34.546 45.245 -8.736 1.00 98.62 1526 ARG A C 1
ATOM 2376 O O . ARG A 1 309 ? -34.362 44.101 -8.297 1.00 101.46 1526 ARG A O 1
ATOM 2378 N N . ARG A 1 310 ? -33.791 45.768 -9.706 1.00 98.98 1527 ARG A N 1
ATOM 2379 C CA . ARG A 1 310 ? -32.622 45.043 -10.192 1.00 92.92 1527 ARG A CA 1
ATOM 2380 C C . ARG A 1 310 ? -31.643 44.768 -9.055 1.00 86.57 1527 ARG A C 1
ATOM 2381 O O . ARG A 1 310 ? -31.099 43.664 -8.948 1.00 83.64 1527 ARG A O 1
ATOM 2383 N N . ARG A 1 311 ? -31.418 45.757 -8.188 1.00 84.58 1528 ARG A N 1
ATOM 2384 C CA . ARG A 1 311 ? -30.458 45.591 -7.100 1.00 83.69 1528 ARG A CA 1
ATOM 2385 C C . ARG A 1 311 ? -30.887 44.475 -6.151 1.00 87.97 1528 ARG A C 1
ATOM 2386 O O . ARG A 1 311 ? -30.082 43.604 -5.786 1.00 91.35 1528 ARG A O 1
ATOM 2394 N N . LEU A 1 312 ? -32.165 44.478 -5.755 1.00 83.64 1529 LEU A N 1
ATOM 2395 C CA . LEU A 1 312 ? -32.654 43.445 -4.846 1.00 83.08 1529 LEU A CA 1
ATOM 2396 C C . LEU A 1 312 ? -32.603 42.065 -5.490 1.00 80.37 1529 LEU A C 1
ATOM 2397 O O . LEU A 1 312 ? -32.216 41.089 -4.833 1.00 78.50 1529 LEU A O 1
ATOM 2402 N N . TYR A 1 313 ? -32.965 41.962 -6.777 1.00 77.46 1530 TYR A N 1
ATOM 2403 C CA . TYR A 1 313 ? -32.921 40.658 -7.434 1.00 79.27 1530 TYR A CA 1
ATOM 2404 C C . TYR A 1 313 ? -31.491 40.147 -7.543 1.00 81.10 1530 TYR A C 1
ATOM 2405 O O . TYR A 1 313 ? -31.243 38.957 -7.328 1.00 77.79 1530 TYR A O 1
ATOM 2414 N N . GLU A 1 314 ? -30.539 41.030 -7.873 1.00 84.50 1531 GLU A N 1
ATOM 2415 C CA . GLU A 1 314 ? -29.151 40.595 -8.011 1.00 83.30 1531 GLU A CA 1
ATOM 2416 C C . GLU A 1 314 ? -28.569 40.170 -6.668 1.00 72.28 1531 GLU A C 1
ATOM 2417 O O . GLU A 1 314 ? -27.809 39.198 -6.596 1.00 73.38 1531 GLU A O 1
ATOM 2423 N N . SER A 1 315 ? -28.944 40.850 -5.585 1.00 64.24 1532 SER A N 1
ATOM 2424 C CA . SER A 1 315 ? -28.502 40.394 -4.266 1.00 66.53 1532 SER A CA 1
ATOM 2425 C C . SER A 1 315 ? -29.110 39.034 -3.906 1.00 68.63 1532 SER A C 1
ATOM 2426 O O . SER A 1 315 ? -28.421 38.152 -3.362 1.00 65.06 1532 SER A O 1
ATOM 2429 N N . CYS A 1 316 ? -30.397 38.844 -4.206 1.00 70.96 1533 CYS A N 1
ATOM 2430 C CA . CYS A 1 316 ? -31.024 37.552 -3.947 1.00 60.70 1533 CYS A CA 1
ATOM 2431 C C . CYS A 1 316 ? -30.325 36.454 -4.725 1.00 57.65 1533 CYS A C 1
ATOM 2432 O O . CYS A 1 316 ? -30.054 35.381 -4.179 1.00 46.53 1533 CYS A O 1
ATOM 2435 N N . ARG A 1 317 ? -30.032 36.714 -6.005 1.00 62.06 1534 ARG A N 1
ATOM 2436 C CA . ARG A 1 317 ? -29.344 35.745 -6.853 1.00 64.18 1534 ARG A CA 1
ATOM 2437 C C . ARG A 1 317 ? -27.941 35.444 -6.347 1.00 60.66 1534 ARG A C 1
ATOM 2438 O O . ARG A 1 317 ? -27.473 34.306 -6.462 1.00 56.42 1534 ARG A O 1
ATOM 2446 N N . GLU A 1 318 ? -27.248 36.449 -5.812 1.00 63.01 1535 GLU A N 1
ATOM 2447 C CA . GLU A 1 318 ? -25.949 36.207 -5.195 1.00 61.51 1535 GLU A CA 1
ATOM 2448 C C . GLU A 1 318 ? -26.073 35.228 -4.035 1.00 56.77 1535 GLU A C 1
ATOM 2449 O O . GLU A 1 318 ? -25.317 34.252 -3.948 1.00 53.12 1535 GLU A O 1
ATOM 2455 N N . LEU A 1 319 ? -27.031 35.473 -3.135 1.00 60.96 1536 LEU A N 1
ATOM 2456 C CA . LEU A 1 319 ? -27.263 34.539 -2.029 1.00 60.77 1536 LEU A CA 1
ATOM 2457 C C . LEU A 1 319 ? -27.651 33.153 -2.533 1.00 62.98 1536 LEU A C 1
ATOM 2458 O O . LEU A 1 319 ? -27.172 32.131 -2.020 1.00 61.69 1536 LEU A O 1
ATOM 2463 N N . GLU A 1 320 ? -28.535 33.104 -3.526 1.00 64.36 1537 GLU A N 1
ATOM 2464 C CA . GLU A 1 320 ? -28.967 31.847 -4.121 1.00 57.01 1537 GLU A CA 1
ATOM 2465 C C . GLU A 1 320 ? -27.777 31.044 -4.622 1.00 56.78 1537 GLU A C 1
ATOM 2466 O O . GLU A 1 320 ? -27.659 29.836 -4.359 1.00 45.62 1537 GLU A O 1
ATOM 2472 N N . GLN A 1 321 ? -26.869 31.700 -5.343 1.00 54.78 1538 GLN A N 1
ATOM 2473 C CA . GLN A 1 321 ? -25.778 30.926 -5.912 1.00 59.40 1538 GLN A CA 1
ATOM 2474 C C . GLN A 1 321 ? -24.744 30.571 -4.854 1.00 51.97 1538 GLN A C 1
ATOM 2475 O O . GLN A 1 321 ? -24.141 29.496 -4.930 1.00 58.01 1538 GLN A O 1
ATOM 2481 N N . THR A 1 322 ? -24.584 31.404 -3.824 1.00 51.52 1539 THR A N 1
ATOM 2482 C CA . THR A 1 322 ? -23.744 31.002 -2.703 1.00 55.38 1539 THR A CA 1
ATOM 2483 C C . THR A 1 322 ? -24.296 29.742 -2.034 1.00 62.22 1539 THR A C 1
ATOM 2484 O O . THR A 1 322 ? -23.530 28.848 -1.654 1.00 57.97 1539 THR A O 1
ATOM 2488 N N . PHE A 1 323 ? -25.628 29.637 -1.921 1.00 56.35 1540 PHE A N 1
ATOM 2489 C CA . PHE A 1 323 ? -26.234 28.425 -1.366 1.00 47.61 1540 PHE A CA 1
ATOM 2490 C C . PHE A 1 323 ? -26.009 27.221 -2.277 1.00 52.49 1540 PHE A C 1
ATOM 2491 O O . PHE A 1 323 ? -25.690 26.126 -1.803 1.00 53.31 1540 PHE A O 1
ATOM 2499 N N . VAL A 1 324 ? -26.190 27.396 -3.588 1.00 53.37 1541 VAL A N 1
ATOM 2500 C CA . VAL A 1 324 ? -26.057 26.256 -4.496 1.00 51.31 1541 VAL A CA 1
ATOM 2501 C C . VAL A 1 324 ? -24.620 25.745 -4.500 1.00 57.02 1541 VAL A C 1
ATOM 2502 O O . VAL A 1 324 ? -24.378 24.530 -4.478 1.00 58.42 1541 VAL A O 1
ATOM 2506 N N . LYS A 1 325 ? -23.646 26.659 -4.487 1.00 59.80 1542 LYS A N 1
ATOM 2507 C CA . LYS A 1 325 ? -22.243 26.248 -4.500 1.00 68.13 1542 LYS A CA 1
ATOM 2508 C C . LYS A 1 325 ? -21.859 25.475 -3.239 1.00 61.89 1542 LYS A C 1
ATOM 2509 O O . LYS A 1 325 ? -21.009 24.584 -3.298 1.00 64.57 1542 LYS A O 1
ATOM 2511 N N . ALA A 1 326 ? -22.468 25.784 -2.100 1.00 60.91 1543 ALA A N 1
ATOM 2512 C CA . ALA A 1 326 ? -22.231 25.030 -0.877 1.00 57.39 1543 ALA A CA 1
ATOM 2513 C C . ALA A 1 326 ? -23.129 23.794 -0.758 1.00 59.04 1543 ALA A C 1
ATOM 2514 O O . ALA A 1 326 ? -23.246 23.230 0.333 1.00 64.39 1543 ALA A O 1
ATOM 2516 N N . GLY A 1 327 ? -23.758 23.364 -1.849 1.00 52.36 1544 GLY A N 1
ATOM 2517 C CA . GLY A 1 327 ? -24.530 22.136 -1.864 1.00 55.61 1544 GLY A CA 1
ATOM 2518 C C . GLY A 1 327 ? -25.919 22.213 -1.270 1.00 59.51 1544 GLY A C 1
ATOM 2519 O O . GLY A 1 327 ? -26.510 21.167 -0.996 1.00 52.16 1544 GLY A O 1
ATOM 2520 N N . ILE A 1 328 ? -26.456 23.407 -1.044 1.00 57.56 1545 ILE A N 1
ATOM 2521 C CA . ILE A 1 328 ? -27.840 23.575 -0.623 1.00 46.05 1545 ILE A CA 1
ATOM 2522 C C . ILE A 1 328 ? -28.669 23.852 -1.872 1.00 56.06 1545 ILE A C 1
ATOM 2523 O O . ILE A 1 328 ? -28.346 24.762 -2.648 1.00 55.95 1545 ILE A O 1
ATOM 2528 N N . ARG A 1 329 ? -29.714 23.051 -2.094 1.00 46.88 1546 ARG A N 1
ATOM 2529 C CA . ARG A 1 329 ? -30.534 23.194 -3.299 1.00 43.89 1546 ARG A CA 1
ATOM 2530 C C . ARG A 1 329 ? -31.451 24.397 -3.101 1.00 48.86 1546 ARG A C 1
ATOM 2531 O O . ARG A 1 329 ? -32.482 24.309 -2.431 1.00 53.93 1546 ARG A O 1
ATOM 2539 N N . CYS A 1 330 ? -31.076 25.529 -3.690 1.00 47.26 1547 CYS A N 1
ATOM 2540 C CA . CYS A 1 330 ? -31.774 26.789 -3.495 1.00 51.18 1547 CYS A CA 1
ATOM 2541 C C . CYS A 1 330 ? -32.182 27.389 -4.835 1.00 50.69 1547 CYS A C 1
ATOM 2542 O O . CYS A 1 330 ? -31.426 27.325 -5.805 1.00 51.43 1547 CYS A O 1
ATOM 2545 N N . GLU A 1 331 ? -33.374 27.981 -4.880 1.00 49.74 1548 GLU A N 1
ATOM 2546 C CA . GLU A 1 331 ? -33.830 28.731 -6.047 1.00 49.83 1548 GLU A CA 1
ATOM 2547 C C . GLU A 1 331 ? -34.522 30.009 -5.590 1.00 52.16 1548 GLU A C 1
ATOM 2548 O O . GLU A 1 331 ? -35.085 30.077 -4.493 1.00 59.78 1548 GLU A O 1
ATOM 2554 N N . GLY A 1 332 ? -34.463 31.028 -6.436 1.00 55.36 1549 GLY A N 1
ATOM 2555 C CA . GLY A 1 332 ? -35.133 32.296 -6.184 1.00 56.22 1549 GLY A CA 1
ATOM 2556 C C . GLY A 1 332 ? -36.343 32.443 -7.090 1.00 61.87 1549 GLY A C 1
ATOM 2557 O O . GLY A 1 332 ? -36.306 32.051 -8.259 1.00 59.44 1549 GLY A O 1
ATOM 2558 N N . ASP A 1 333 ? -37.414 33.011 -6.546 1.00 62.92 1550 ASP A N 1
ATOM 2559 C CA . ASP A 1 333 ? -38.634 33.268 -7.307 1.00 69.74 1550 ASP A CA 1
ATOM 2560 C C . ASP A 1 333 ? -38.673 34.752 -7.658 1.00 65.75 1550 ASP A C 1
ATOM 2561 O O . ASP A 1 333 ? -39.140 35.575 -6.865 1.00 60.66 1550 ASP A O 1
ATOM 2566 N N . TYR A 1 334 ? -38.209 35.083 -8.865 1.00 65.50 1551 TYR A N 1
ATOM 2567 C CA . TYR A 1 334 ? -38.066 36.463 -9.317 1.00 81.99 1551 TYR A CA 1
ATOM 2568 C C . TYR A 1 334 ? -39.215 36.915 -10.223 1.00 86.61 1551 TYR A C 1
ATOM 2569 O O . TYR A 1 334 ? -39.021 37.771 -11.091 1.00 92.52 1551 TYR A O 1
ATOM 2578 N N . ARG A 1 335 ? -40.416 36.370 -10.027 1.00 82.08 1552 ARG A N 1
ATOM 2579 C CA . ARG A 1 335 ? -41.556 36.699 -10.873 1.00 77.04 1552 ARG A CA 1
ATOM 2580 C C . ARG A 1 335 ? -42.230 37.974 -10.386 1.00 76.35 1552 ARG A C 1
ATOM 2581 O O . ARG A 1 335 ? -42.451 38.152 -9.186 1.00 72.66 1552 ARG A O 1
ATOM 2589 N N . ASP A 1 336 ? -42.555 38.869 -11.320 1.00 85.44 1553 ASP A N 1
ATOM 2590 C CA . ASP A 1 336 ? -43.097 40.181 -10.969 1.00 88.03 1553 ASP A CA 1
ATOM 2591 C C . ASP A 1 336 ? -44.616 40.255 -11.021 1.00 85.66 1553 ASP A C 1
ATOM 2592 O O . ASP A 1 336 ? -45.193 41.237 -10.544 1.00 81.39 1553 ASP A O 1
ATOM 2597 N N . ASN A 1 337 ? -45.283 39.252 -11.579 1.00 85.78 1554 ASN A N 1
ATOM 2598 C CA . ASN A 1 337 ? -46.737 39.271 -11.657 1.00 87.07 1554 ASN A CA 1
ATOM 2599 C C . ASN A 1 337 ? -47.398 38.702 -10.412 1.00 88.27 1554 ASN A C 1
ATOM 2600 O O . ASN A 1 337 ? -48.626 38.778 -10.293 1.00 93.51 1554 ASN A O 1
ATOM 2605 N N . TYR A 1 338 ? -46.620 38.123 -9.500 1.00 82.98 1555 TYR A N 1
ATOM 2606 C CA . TYR A 1 338 ? -47.133 37.509 -8.286 1.00 79.17 1555 TYR A CA 1
ATOM 2607 C C . TYR A 1 338 ? -46.619 38.264 -7.068 1.00 74.09 1555 TYR A C 1
ATOM 2608 O O . TYR A 1 338 ? -45.434 38.602 -6.983 1.00 75.67 1555 TYR A O 1
ATOM 2617 N N . SER A 1 339 ? -47.514 38.523 -6.123 1.00 70.63 1556 SER A N 1
ATOM 2618 C CA . SER A 1 339 ? -47.124 39.192 -4.903 1.00 71.15 1556 SER A CA 1
ATOM 2619 C C . SER A 1 339 ? -46.282 38.263 -4.026 1.00 75.53 1556 SER A C 1
ATOM 2620 O O . SER A 1 339 ? -46.320 37.039 -4.175 1.00 72.99 1556 SER A O 1
ATOM 2623 N N . PRO A 1 340 ? -45.487 38.835 -3.118 1.00 83.32 1557 PRO A N 1
ATOM 2624 C CA . PRO A 1 340 ? -44.793 38.001 -2.121 1.00 77.74 1557 PRO A CA 1
ATOM 2625 C C . PRO A 1 340 ? -45.711 37.041 -1.383 1.00 75.68 1557 PRO A C 1
ATOM 2626 O O . PRO A 1 340 ? -45.337 35.884 -1.165 1.00 72.99 1557 PRO A O 1
ATOM 2630 N N . GLY A 1 341 ? -46.907 37.488 -0.993 1.00 78.81 1558 GLY A N 1
ATOM 2631 C CA . GLY A 1 341 ? -47.821 36.608 -0.277 1.00 71.63 1558 GLY A CA 1
ATOM 2632 C C . GLY A 1 341 ? -48.288 35.442 -1.126 1.00 68.58 1558 GLY A C 1
ATOM 2633 O O . GLY A 1 341 ? -48.409 34.308 -0.636 1.00 65.31 1558 GLY A O 1
ATOM 2634 N N . TRP A 1 342 ? -48.561 35.704 -2.411 1.00 64.62 1559 TRP A N 1
ATOM 2635 C CA . TRP A 1 342 ? -48.857 34.622 -3.346 1.00 65.31 1559 TRP A CA 1
ATOM 2636 C C . TRP A 1 342 ? -47.739 33.589 -3.351 1.00 66.84 1559 TRP A C 1
ATOM 2637 O O . TRP A 1 342 ? -47.996 32.382 -3.294 1.00 67.52 1559 TRP A O 1
ATOM 2648 N N . LYS A 1 343 ? -46.486 34.054 -3.434 1.00 63.95 1560 LYS A N 1
ATOM 2649 C CA . LYS A 1 343 ? -45.350 33.137 -3.475 1.00 61.87 1560 LYS A CA 1
ATOM 2650 C C . LYS A 1 343 ? -45.231 32.352 -2.175 1.00 56.21 1560 LYS A C 1
ATOM 2651 O O . LYS A 1 343 ? -44.882 31.165 -2.190 1.00 58.79 1560 LYS A O 1
ATOM 2657 N N . TYR A 1 344 ? -45.508 32.999 -1.040 1.00 56.54 1561 TYR A N 1
ATOM 2658 C CA . TYR A 1 344 ? -45.550 32.283 0.232 1.00 64.98 1561 TYR A CA 1
ATOM 2659 C C . TYR A 1 344 ? -46.510 31.108 0.153 1.00 68.05 1561 TYR A C 1
ATOM 2660 O O . TYR A 1 344 ? -46.150 29.968 0.470 1.00 68.98 1561 TYR A O 1
ATOM 2669 N N . ASN A 1 345 ? -47.746 31.376 -0.272 1.00 72.25 1562 ASN A N 1
ATOM 2670 C CA . ASN A 1 345 ? -48.729 30.302 -0.388 1.00 66.32 1562 ASN A CA 1
ATOM 2671 C C . ASN A 1 345 ? -48.279 29.236 -1.388 1.00 59.99 1562 ASN A C 1
ATOM 2672 O O . ASN A 1 345 ? -48.414 28.035 -1.132 1.00 64.12 1562 ASN A O 1
ATOM 2677 N N . HIS A 1 346 ? -47.735 29.658 -2.527 1.00 53.77 1563 HIS A N 1
ATOM 2678 C CA . HIS A 1 346 ? -47.363 28.720 -3.580 1.00 55.86 1563 HIS A CA 1
ATOM 2679 C C . HIS A 1 346 ? -46.300 27.743 -3.089 1.00 60.32 1563 HIS A C 1
ATOM 2680 O O . HIS A 1 346 ? -46.470 26.515 -3.182 1.00 54.57 1563 HIS A O 1
ATOM 2687 N N . TRP A 1 347 ? -45.205 28.274 -2.531 1.00 56.02 1564 TRP A N 1
ATOM 2688 C CA . TRP A 1 347 ? -44.117 27.408 -2.103 1.00 51.12 1564 TRP A CA 1
ATOM 2689 C C . TRP A 1 347 ? -44.471 26.654 -0.841 1.00 45.59 1564 TRP A C 1
ATOM 2690 O O . TRP A 1 347 ? -43.917 25.574 -0.619 1.00 51.20 1564 TRP A O 1
ATOM 2701 N N . GLU A 1 348 ? -45.415 27.167 -0.039 1.00 52.56 1565 GLU A N 1
ATOM 2702 C CA . GLU A 1 348 ? -45.949 26.387 1.072 1.00 56.88 1565 GLU A CA 1
ATOM 2703 C C . GLU A 1 348 ? -46.717 25.174 0.561 1.00 54.11 1565 GLU A C 1
ATOM 2704 O O . GLU A 1 348 ? -46.556 24.058 1.073 1.00 50.68 1565 GLU A O 1
ATOM 2710 N N . LEU A 1 349 ? -47.580 25.388 -0.439 1.00 44.48 1566 LEU A N 1
ATOM 2711 C CA . LEU A 1 349 ? -48.314 24.278 -1.033 1.00 54.55 1566 LEU A CA 1
ATOM 2712 C C . LEU A 1 349 ? -47.353 23.230 -1.558 1.00 51.01 1566 LEU A C 1
ATOM 2713 O O . LEU A 1 349 ? -47.588 22.023 -1.404 1.00 45.59 1566 LEU A O 1
ATOM 2718 N N . LYS A 1 350 ? -46.252 23.678 -2.170 1.00 46.85 1567 LYS A N 1
ATOM 2719 C CA . LYS A 1 350 ? -45.249 22.742 -2.674 1.00 47.74 1567 LYS A CA 1
ATOM 2720 C C . LYS A 1 350 ? -44.349 22.171 -1.575 1.00 48.88 1567 LYS A C 1
ATOM 2721 O O . LYS A 1 350 ? -43.595 21.232 -1.847 1.00 42.31 1567 LYS A O 1
ATOM 2727 N N . GLY A 1 351 ? -44.378 22.716 -0.357 1.00 44.62 1568 GLY A N 1
ATOM 2728 C CA . GLY A 1 351 ? -43.691 22.060 0.746 1.00 39.65 1568 GLY A CA 1
ATOM 2729 C C . GLY A 1 351 ? -42.216 22.337 0.905 1.00 46.77 1568 GLY A C 1
ATOM 2730 O O . GLY A 1 351 ? -41.542 21.580 1.607 1.00 53.14 1568 GLY A O 1
ATOM 2731 N N . VAL A 1 352 ? -41.697 23.401 0.294 1.00 48.34 1569 VAL A N 1
ATOM 2732 C CA . VAL A 1 352 ? -40.261 23.700 0.386 1.00 47.58 1569 VAL A CA 1
ATOM 2733 C C . VAL A 1 352 ? -39.871 23.922 1.846 1.00 51.21 1569 VAL A C 1
ATOM 2734 O O . VAL A 1 352 ? -40.512 24.729 2.550 1.00 44.78 1569 VAL A O 1
ATOM 2738 N N . PRO A 1 353 ? -38.844 23.240 2.347 1.00 47.97 1570 PRO A N 1
ATOM 2739 C CA . PRO A 1 353 ? -38.591 23.261 3.801 1.00 39.50 1570 PRO A CA 1
ATOM 2740 C C . PRO A 1 353 ? -38.302 24.647 4.357 1.00 38.64 1570 PRO A C 1
ATOM 2741 O O . PRO A 1 353 ? -38.756 24.961 5.457 1.00 44.16 1570 PRO A O 1
ATOM 2745 N N . VAL A 1 354 ? -37.568 25.490 3.642 1.00 43.05 1571 VAL A N 1
ATOM 2746 C CA . VAL A 1 354 ? -37.242 26.823 4.127 1.00 46.12 1571 VAL A CA 1
ATOM 2747 C C . VAL A 1 354 ? -37.588 27.837 3.054 1.00 51.94 1571 VAL A C 1
ATOM 2748 O O . VAL A 1 354 ? -37.206 27.678 1.885 1.00 55.22 1571 VAL A O 1
ATOM 2752 N N . ARG A 1 355 ? -38.314 28.874 3.451 1.00 57.42 1572 ARG A N 1
ATOM 2753 C CA . ARG A 1 355 ? -38.552 30.049 2.630 1.00 54.09 1572 ARG A CA 1
ATOM 2754 C C . ARG A 1 355 ? -37.705 31.197 3.170 1.00 56.95 1572 ARG A C 1
ATOM 2755 O O . ARG A 1 355 ? -37.745 31.500 4.370 1.00 49.29 1572 ARG A O 1
ATOM 2763 N N . ILE A 1 356 ? -36.935 31.828 2.302 1.00 45.40 1573 ILE A N 1
ATOM 2764 C CA . ILE A 1 356 ? -36.203 33.027 2.679 1.00 46.09 1573 ILE A CA 1
ATOM 2765 C C . ILE A 1 356 ? -37.009 34.237 2.236 1.00 58.18 1573 ILE A C 1
ATOM 2766 O O . ILE A 1 356 ? -37.457 34.315 1.082 1.00 64.30 1573 ILE A O 1
ATOM 2771 N N . GLU A 1 357 ? -37.226 35.152 3.169 1.00 66.98 1574 GLU A N 1
ATOM 2772 C CA . GLU A 1 357 ? -37.806 36.459 2.920 1.00 75.65 1574 GLU A CA 1
ATOM 2773 C C . GLU A 1 357 ? -36.676 37.477 3.012 1.00 78.06 1574 GLU A C 1
ATOM 2774 O O . GLU A 1 357 ? -36.009 37.590 4.061 1.00 72.33 1574 GLU A O 1
ATOM 2780 N N . LEU A 1 358 ? -36.429 38.171 1.897 1.00 74.08 1575 LEU A N 1
ATOM 2781 C CA . LEU A 1 358 ? -35.351 39.151 1.794 1.00 80.71 1575 LEU A CA 1
ATOM 2782 C C . LEU A 1 358 ? -35.904 40.418 1.148 1.00 77.97 1575 LEU A C 1
ATOM 2783 O O . LEU A 1 358 ? -36.127 40.454 -0.068 1.00 68.44 1575 LEU A O 1
ATOM 2788 N N . GLY A 1 359 ? -36.109 41.449 1.974 1.00 76.95 1576 GLY A N 1
ATOM 2789 C CA . GLY A 1 359 ? -36.537 42.745 1.530 1.00 78.41 1576 GLY A CA 1
ATOM 2790 C C . GLY A 1 359 ? -35.438 43.784 1.615 1.00 78.55 1576 GLY A C 1
ATOM 2791 O O . GLY A 1 359 ? -34.247 43.465 1.736 1.00 82.17 1576 GLY A O 1
ATOM 2792 N N . PHE A 1 360 ? -35.843 45.054 1.562 1.00 72.25 1577 PHE A N 1
ATOM 2793 C CA . PHE A 1 360 ? -34.862 46.136 1.531 1.00 65.57 1577 PHE A CA 1
ATOM 2794 C C . PHE A 1 360 ? -34.252 46.388 2.907 1.00 70.86 1577 PHE A C 1
ATOM 2795 O O . PHE A 1 360 ? -33.040 46.627 3.018 1.00 72.16 1577 PHE A O 1
ATOM 2803 N N . LYS A 1 361 ? -35.072 46.343 3.962 1.00 67.09 1578 LYS A N 1
ATOM 2804 C CA . LYS A 1 361 ? -34.535 46.408 5.314 1.00 77.09 1578 LYS A CA 1
ATOM 2805 C C . LYS A 1 361 ? -33.534 45.285 5.559 1.00 82.10 1578 LYS A C 1
ATOM 2806 O O . LYS A 1 361 ? -32.470 45.508 6.151 1.00 86.28 1578 LYS A O 1
ATOM 2808 N N . ASP A 1 362 ? -33.861 44.072 5.108 1.00 81.01 1579 ASP A N 1
ATOM 2809 C CA . ASP A 1 362 ? -32.929 42.955 5.218 1.00 88.17 1579 ASP A CA 1
ATOM 2810 C C . ASP A 1 362 ? -31.626 43.264 4.497 1.00 82.60 1579 ASP A C 1
ATOM 2811 O O . ASP A 1 362 ? -30.535 43.020 5.025 1.00 77.08 1579 ASP A O 1
ATOM 2816 N N . LEU A 1 363 ? -31.732 43.793 3.276 1.00 84.88 1580 LEU A N 1
ATOM 2817 C CA . LEU A 1 363 ? -30.551 44.103 2.479 1.00 88.94 1580 LEU A CA 1
ATOM 2818 C C . LEU A 1 363 ? -29.643 45.091 3.195 1.00 90.18 1580 LEU A C 1
ATOM 2819 O O . LEU A 1 363 ? -28.421 44.907 3.229 1.00 90.10 1580 LEU A O 1
ATOM 2824 N N . GLN A 1 364 ? -30.225 46.141 3.785 1.00 89.47 1581 GLN A N 1
ATOM 2825 C CA . GLN A 1 364 ? -29.421 47.165 4.446 1.00 88.32 1581 GLN A CA 1
ATOM 2826 C C . GLN A 1 364 ? -28.764 46.665 5.726 1.00 87.93 1581 GLN A C 1
ATOM 2827 O O . GLN A 1 364 ? -27.781 47.266 6.166 1.00 90.82 1581 GLN A O 1
ATOM 2829 N N . ASN A 1 365 ? -29.275 45.593 6.334 1.00 86.77 1582 ASN A N 1
ATOM 2830 C CA . ASN A 1 365 ? -28.712 45.050 7.564 1.00 90.17 1582 ASN A CA 1
ATOM 2831 C C . ASN A 1 365 ? -27.888 43.789 7.332 1.00 83.44 1582 ASN A C 1
ATOM 2832 O O . ASN A 1 365 ? -27.567 43.087 8.300 1.00 81.07 1582 ASN A O 1
ATOM 2837 N N . ASP A 1 366 ? -27.545 43.492 6.081 1.00 77.39 1583 ASP A N 1
ATOM 2838 C CA . ASP A 1 366 ? -26.803 42.286 5.704 1.00 84.73 1583 ASP A CA 1
ATOM 2839 C C . ASP A 1 366 ? -27.371 41.044 6.400 1.00 79.21 1583 ASP A C 1
ATOM 2840 O O . ASP A 1 366 ? -26.658 40.251 7.021 1.00 76.82 1583 ASP A O 1
ATOM 2845 N N . GLN A 1 367 ? -28.686 40.870 6.280 1.00 77.88 1584 GLN A N 1
ATOM 2846 C CA . GLN A 1 367 ? -29.342 39.726 6.895 1.00 74.76 1584 GLN A CA 1
ATOM 2847 C C . GLN A 1 367 ? -30.514 39.279 6.029 1.00 67.80 1584 GLN A C 1
ATOM 2848 O O . GLN A 1 367 ? -30.846 39.902 5.018 1.00 66.15 1584 GLN A O 1
ATOM 2854 N N . PHE A 1 368 ? -31.128 38.167 6.429 1.00 63.00 1585 PHE A N 1
ATOM 2855 C CA . PHE A 1 368 ? -32.375 37.719 5.817 1.00 65.32 1585 PHE A CA 1
ATOM 2856 C C . PHE A 1 368 ? -33.184 36.965 6.865 1.00 67.60 1585 PHE A C 1
ATOM 2857 O O . PHE A 1 368 ? -32.701 36.706 7.977 1.00 74.23 1585 PHE A O 1
ATOM 2865 N N . VAL A 1 369 ? -34.430 36.616 6.518 1.00 59.08 1586 VAL A N 1
ATOM 2866 C CA . VAL A 1 369 ? -35.284 35.843 7.418 1.00 59.04 1586 VAL A CA 1
ATOM 2867 C C . VAL A 1 369 ? -35.586 34.492 6.784 1.00 61.18 1586 VAL A C 1
ATOM 2868 O O . VAL A 1 369 ? -36.001 34.413 5.623 1.00 60.11 1586 VAL A O 1
ATOM 2872 N N . ALA A 1 370 ? -35.357 33.430 7.544 1.00 65.08 1587 ALA A N 1
ATOM 2873 C CA . ALA A 1 370 ? -35.659 32.074 7.123 1.00 63.14 1587 ALA A CA 1
ATOM 2874 C C . ALA A 1 370 ? -36.877 31.603 7.892 1.00 61.78 1587 ALA A C 1
ATOM 2875 O O . ALA A 1 370 ? -36.935 31.738 9.124 1.00 62.22 1587 ALA A O 1
ATOM 2877 N N . VAL A 1 371 ? -37.851 31.071 7.163 1.00 55.89 1588 VAL A N 1
ATOM 2878 C CA . VAL A 1 371 ? -39.099 30.590 7.730 1.00 59.20 1588 VAL A CA 1
ATOM 2879 C C . VAL A 1 371 ? -39.171 29.093 7.483 1.00 58.64 1588 VAL A C 1
ATOM 2880 O O . VAL A 1 371 ? -38.969 28.632 6.349 1.00 60.75 1588 VAL A O 1
ATOM 2884 N N . ARG A 1 372 ? -39.435 28.345 8.552 1.00 55.49 1589 ARG A N 1
ATOM 2885 C CA . ARG A 1 372 ? -39.599 26.903 8.476 1.00 61.65 1589 ARG A CA 1
ATOM 2886 C C . ARG A 1 372 ? -40.996 26.560 7.977 1.00 58.62 1589 ARG A C 1
ATOM 2887 O O . ARG A 1 372 ? -41.998 27.037 8.520 1.00 53.78 1589 ARG A O 1
ATOM 2895 N N . ARG A 1 373 ? -41.059 25.742 6.933 1.00 55.55 1590 ARG A N 1
ATOM 2896 C CA . ARG A 1 373 ? -42.354 25.304 6.428 1.00 52.56 1590 ARG A CA 1
ATOM 2897 C C . ARG A 1 373 ? -43.086 24.475 7.468 1.00 48.74 1590 ARG A C 1
ATOM 2898 O O . ARG A 1 373 ? -44.307 24.585 7.616 1.00 52.29 1590 ARG A O 1
ATOM 2906 N N . ASP A 1 374 ? -42.353 23.638 8.204 1.00 46.86 1591 ASP A N 1
ATOM 2907 C CA . ASP A 1 374 ? -43.007 22.716 9.122 1.00 54.35 1591 ASP A CA 1
ATOM 2908 C C . ASP A 1 374 ? -43.559 23.445 10.342 1.00 53.69 1591 ASP A C 1
ATOM 2909 O O . ASP A 1 374 ? -44.673 23.152 10.782 1.00 58.31 1591 ASP A O 1
ATOM 2914 N N . ASN A 1 375 ? -42.795 24.405 10.887 1.00 61.55 1592 ASN A N 1
ATOM 2915 C CA . ASN A 1 375 ? -43.114 25.148 12.111 1.00 60.52 1592 ASN A CA 1
ATOM 2916 C C . ASN A 1 375 ? -43.864 26.438 11.849 1.00 58.10 1592 ASN A C 1
ATOM 2917 O O . ASN A 1 375 ? -44.677 26.860 12.672 1.00 61.43 1592 ASN A O 1
ATOM 2922 N N . GLY A 1 376 ? -43.562 27.103 10.744 1.00 57.62 1593 GLY A N 1
ATOM 2923 C CA . GLY A 1 376 ? -43.874 28.496 10.607 1.00 57.36 1593 GLY A CA 1
ATOM 2924 C C . GLY A 1 376 ? -42.898 29.412 11.303 1.00 63.82 1593 GLY A C 1
ATOM 2925 O O . GLY A 1 376 ? -42.993 30.636 11.128 1.00 67.52 1593 GLY A O 1
ATOM 2926 N N . ALA A 1 377 ? -41.951 28.868 12.072 1.00 64.02 1594 ALA A N 1
ATOM 2927 C CA . ALA A 1 377 ? -41.093 29.712 12.894 1.00 69.48 1594 ALA A CA 1
ATOM 2928 C C . ALA A 1 377 ? -40.118 30.490 12.020 1.00 70.66 1594 ALA A C 1
ATOM 2929 O O . ALA A 1 377 ? -39.602 29.973 11.022 1.00 67.67 1594 ALA A O 1
ATOM 2931 N N . LYS A 1 378 ? -39.900 31.751 12.388 1.00 66.70 1595 LYS A N 1
ATOM 2932 C CA . LYS A 1 378 ? -39.041 32.677 11.670 1.00 70.34 1595 LYS A CA 1
ATOM 2933 C C . LYS A 1 378 ? -37.746 32.883 12.441 1.00 73.03 1595 LYS A C 1
ATOM 2934 O O . LYS A 1 378 ? -37.726 32.875 13.673 1.00 78.14 1595 LYS A O 1
ATOM 2940 N N . GLN A 1 379 ? -36.666 33.086 11.703 1.00 70.18 1596 GLN A N 1
ATOM 2941 C CA . GLN A 1 379 ? -35.366 33.269 12.330 1.00 69.32 1596 GLN A CA 1
ATOM 2942 C C . GLN A 1 379 ? -34.542 34.186 11.439 1.00 71.64 1596 GLN A C 1
ATOM 2943 O O . GLN A 1 379 ? -34.519 34.012 10.217 1.00 69.95 1596 GLN A O 1
ATOM 2949 N N . THR A 1 380 ? -33.897 35.175 12.044 1.00 68.86 1597 THR A N 1
ATOM 2950 C CA . THR A 1 380 ? -33.067 36.124 11.320 1.00 68.75 1597 THR A CA 1
ATOM 2951 C C . THR A 1 380 ? -31.618 35.647 11.329 1.00 69.29 1597 THR A C 1
ATOM 2952 O O . THR A 1 380 ? -31.098 35.217 12.365 1.00 68.97 1597 THR A O 1
ATOM 2956 N N . ILE A 1 381 ? -30.976 35.702 10.161 1.00 66.54 1598 ILE A N 1
ATOM 2957 C CA . ILE A 1 381 ? -29.618 35.199 9.979 1.00 68.15 1598 ILE A CA 1
ATOM 2958 C C . ILE A 1 381 ? -28.796 36.265 9.268 1.00 75.91 1598 ILE A C 1
ATOM 2959 O O . ILE A 1 381 ? -29.219 36.799 8.233 1.00 73.55 1598 ILE A O 1
ATOM 2964 N N . LYS A 1 382 ? -27.630 36.582 9.829 1.00 82.39 1599 LYS A N 1
ATOM 2965 C CA . LYS A 1 382 ? -26.694 37.462 9.148 1.00 80.36 1599 LYS A CA 1
ATOM 2966 C C . LYS A 1 382 ? -26.144 36.759 7.912 1.00 71.65 1599 LYS A C 1
ATOM 2967 O O . LYS A 1 382 ? -25.898 35.549 7.922 1.00 69.79 1599 LYS A O 1
ATOM 2969 N N . ARG A 1 383 ? -25.968 37.523 6.833 1.00 68.30 1600 ARG A N 1
ATOM 2970 C CA . ARG A 1 383 ? -25.619 36.918 5.551 1.00 67.89 1600 ARG A CA 1
ATOM 2971 C C . ARG A 1 383 ? -24.304 36.146 5.630 1.00 74.37 1600 ARG A C 1
ATOM 2972 O O . ARG A 1 383 ? -24.175 35.063 5.039 1.00 68.53 1600 ARG A O 1
ATOM 2980 N N . ALA A 1 384 ? -23.332 36.672 6.384 1.00 74.45 1601 ALA A N 1
ATOM 2981 C CA . ALA A 1 384 ? -22.032 36.017 6.521 1.00 73.56 1601 ALA A CA 1
ATOM 2982 C C . ALA A 1 384 ? -22.147 34.630 7.151 1.00 73.55 1601 ALA A C 1
ATOM 2983 O O . ALA A 1 384 ? -21.302 33.764 6.896 1.00 76.18 1601 ALA A O 1
ATOM 2985 N N . GLN A 1 385 ? -23.194 34.427 7.899 1.00 68.68 1602 GLN A N 1
ATOM 2986 C CA . GLN A 1 385 ? -23.395 33.173 8.532 1.00 69.43 1602 GLN A CA 1
ATOM 2987 C C . GLN A 1 385 ? -24.345 32.240 7.763 1.00 66.74 1602 GLN A C 1
ATOM 2988 O O . GLN A 1 385 ? -24.643 31.207 8.253 1.00 60.36 1602 GLN A O 1
ATOM 2994 N N . ALA A 1 386 ? -24.805 32.647 6.591 1.00 60.09 1603 ALA A N 1
ATOM 2995 C CA . ALA A 1 386 ? -25.737 31.851 5.796 1.00 57.73 1603 ALA A CA 1
ATOM 2996 C C . ALA A 1 386 ? -25.242 30.416 5.635 1.00 62.83 1603 ALA A C 1
ATOM 2997 O O . ALA A 1 386 ? -25.877 29.461 6.112 1.00 66.67 1603 ALA A O 1
ATOM 2999 N N . THR A 1 387 ? -24.057 30.255 5.040 1.00 59.79 1604 THR A N 1
ATOM 3000 C CA . THR A 1 387 ? -23.587 28.915 4.704 1.00 65.51 1604 THR A CA 1
ATOM 3001 C C . THR A 1 387 ? -23.403 28.032 5.931 1.00 62.18 1604 THR A C 1
ATOM 3002 O O . THR A 1 387 ? -23.405 26.808 5.790 1.00 64.12 1604 THR A O 1
ATOM 3006 N N . VAL A 1 388 ? -23.249 28.613 7.122 1.00 58.92 1605 VAL A N 1
ATOM 3007 C CA . VAL A 1 388 ? -23.051 27.790 8.309 1.00 60.85 1605 VAL A CA 1
ATOM 3008 C C . VAL A 1 388 ? -24.375 27.491 8.997 1.00 62.10 1605 VAL A C 1
ATOM 3009 O O . VAL A 1 388 ? -24.582 26.374 9.476 1.00 57.36 1605 VAL A O 1
ATOM 3013 N N . GLU A 1 389 ? -25.331 28.435 8.994 1.00 62.09 1606 GLU A N 1
ATOM 3014 C CA . GLU A 1 389 ? -26.569 28.181 9.731 1.00 60.14 1606 GLU A CA 1
ATOM 3015 C C . GLU A 1 389 ? -27.587 27.402 8.900 1.00 61.83 1606 GLU A C 1
ATOM 3016 O O . GLU A 1 389 ? -28.313 26.557 9.438 1.00 67.18 1606 GLU A O 1
ATOM 3022 N N . MET A 1 390 ? -27.670 27.679 7.595 1.00 51.09 1607 MET A N 1
ATOM 3023 C CA . MET A 1 390 ? -28.692 27.029 6.774 1.00 47.93 1607 MET A CA 1
ATOM 3024 C C . MET A 1 390 ? -28.617 25.505 6.815 1.00 47.10 1607 MET A C 1
ATOM 3025 O O . MET A 1 390 ? -29.674 24.866 6.964 1.00 47.79 1607 MET A O 1
ATOM 3030 N N . PRO A 1 391 ? -27.446 24.854 6.676 1.00 56.57 1608 PRO A N 1
ATOM 3031 C CA . PRO A 1 391 ? -27.432 23.381 6.815 1.00 55.76 1608 PRO A CA 1
ATOM 3032 C C . PRO A 1 391 ? -27.897 22.909 8.181 1.00 50.85 1608 PRO A C 1
ATOM 3033 O O . PRO A 1 391 ? -28.697 21.966 8.269 1.00 57.01 1608 PRO A O 1
ATOM 3037 N N . LYS A 1 392 ? -27.444 23.574 9.253 1.00 46.27 1609 LYS A N 1
ATOM 3038 C CA . LYS A 1 392 ? -27.874 23.204 10.600 1.00 50.05 1609 LYS A CA 1
ATOM 3039 C C . LYS A 1 392 ? -29.396 23.208 10.691 1.00 51.52 1609 LYS A C 1
ATOM 3040 O O . LYS A 1 392 ? -30.017 22.227 11.121 1.00 55.96 1609 LYS A O 1
ATOM 3042 N N . LEU A 1 393 ? -30.011 24.294 10.225 1.00 47.39 1610 LEU A N 1
ATOM 3043 C CA . LEU A 1 393 ? -31.462 24.400 10.219 1.00 51.66 1610 LEU A CA 1
ATOM 3044 C C . LEU A 1 393 ? -32.098 23.237 9.468 1.00 51.25 1610 LEU A C 1
ATOM 3045 O O . LEU A 1 393 ? -33.061 22.618 9.946 1.00 56.77 1610 LEU A O 1
ATOM 3050 N N . LEU A 1 394 ? -31.559 22.911 8.291 1.00 48.17 1611 LEU A N 1
ATOM 3051 C CA . LEU A 1 394 ? -32.139 21.821 7.523 1.00 50.16 1611 LEU A CA 1
ATOM 3052 C C . LEU A 1 394 ? -32.080 20.519 8.316 1.00 52.35 1611 LEU A C 1
ATOM 3053 O O . LEU A 1 394 ? -33.069 19.768 8.362 1.00 51.04 1611 LEU A O 1
ATOM 3058 N N . GLU A 1 395 ? -30.971 20.287 9.037 1.00 52.56 1612 GLU A N 1
ATOM 3059 C CA . GLU A 1 395 ? -30.914 19.105 9.896 1.00 55.96 1612 GLU A CA 1
ATOM 3060 C C . GLU A 1 395 ? -31.962 19.203 10.993 1.00 45.21 1612 GLU A C 1
ATOM 3061 O O . GLU A 1 395 ? -32.732 18.254 11.230 1.00 46.76 1612 GLU A O 1
ATOM 3065 N N . THR A 1 396 ? -32.062 20.384 11.612 1.00 48.86 1613 THR A N 1
ATOM 3066 C CA . THR A 1 396 ? -33.052 20.615 12.660 1.00 45.31 1613 THR A CA 1
ATOM 3067 C C . THR A 1 396 ? -34.437 20.255 12.150 1.00 56.02 1613 THR A C 1
ATOM 3068 O O . THR A 1 396 ? -35.183 19.513 12.809 1.00 51.49 1613 THR A O 1
ATOM 3072 N N . ILE A 1 397 ? -34.749 20.677 10.913 1.00 57.97 1614 ILE A N 1
ATOM 3073 C CA . ILE A 1 397 ? -36.083 20.416 10.375 1.00 53.28 1614 ILE A CA 1
ATOM 3074 C C . ILE A 1 397 ? -36.311 18.918 10.277 1.00 47.85 1614 ILE A C 1
ATOM 3075 O O . ILE A 1 397 ? -37.314 18.384 10.779 1.00 52.84 1614 ILE A O 1
ATOM 3080 N N . HIS A 1 398 ? -35.341 18.208 9.692 1.00 52.41 1615 HIS A N 1
ATOM 3081 C CA . HIS A 1 398 ? -35.479 16.764 9.584 1.00 50.94 1615 HIS A CA 1
ATOM 3082 C C . HIS A 1 398 ? -35.745 16.174 10.957 1.00 45.59 1615 HIS A C 1
ATOM 3083 O O . HIS A 1 398 ? -36.749 15.475 11.162 1.00 48.70 1615 HIS A O 1
ATOM 3090 N N . THR A 1 399 ? -34.917 16.547 11.938 1.00 48.08 1616 THR A N 1
ATOM 3091 C CA . THR A 1 399 ? -35.073 15.959 13.263 1.00 52.27 1616 THR A CA 1
ATOM 3092 C C . THR A 1 399 ? -36.456 16.282 13.814 1.00 46.03 1616 THR A C 1
ATOM 3093 O O . THR A 1 399 ? -37.206 15.370 14.206 1.00 54.43 1616 THR A O 1
ATOM 3097 N N . SER A 1 400 ? -36.870 17.552 13.718 1.00 47.90 1617 SER A N 1
ATOM 3098 C CA . SER A 1 400 ? -38.211 17.880 14.201 1.00 49.14 1617 SER A CA 1
ATOM 3099 C C . SER A 1 400 ? -39.237 16.984 13.536 1.00 53.68 1617 SER A C 1
ATOM 3100 O O . SER A 1 400 ? -40.021 16.307 14.220 1.00 55.42 1617 SER A O 1
ATOM 3103 N N . MET A 1 401 ? -39.192 16.903 12.196 1.00 48.31 1618 MET A N 1
ATOM 3104 C CA . MET A 1 401 ? -40.241 16.182 11.489 1.00 44.86 1618 MET A CA 1
ATOM 3105 C C . MET A 1 401 ? -40.272 14.739 11.949 1.00 39.62 1618 MET A C 1
ATOM 3106 O O . MET A 1 401 ? -41.315 14.241 12.400 1.00 49.57 1618 MET A O 1
ATOM 3111 N N . TYR A 1 402 ? -39.096 14.105 11.995 1.00 44.62 1619 TYR A N 1
ATOM 3112 C CA . TYR A 1 402 ? -39.051 12.712 12.419 1.00 47.45 1619 TYR A CA 1
ATOM 3113 C C . TYR A 1 402 ? -39.604 12.585 13.823 1.00 48.58 1619 TYR A C 1
ATOM 3114 O O . TYR A 1 402 ? -40.508 11.782 14.084 1.00 51.55 1619 TYR A O 1
ATOM 3123 N N . GLU A 1 403 ? -39.120 13.434 14.728 1.00 49.17 1620 GLU A N 1
ATOM 3124 C CA . GLU A 1 403 ? -39.501 13.265 16.123 1.00 64.49 1620 GLU A CA 1
ATOM 3125 C C . GLU A 1 403 ? -40.991 13.499 16.285 1.00 63.48 1620 GLU A C 1
ATOM 3126 O O . GLU A 1 403 ? -41.666 12.744 16.999 1.00 57.87 1620 GLU A O 1
ATOM 3132 N N . ARG A 1 404 ? -41.544 14.458 15.535 1.00 63.88 1621 ARG A N 1
ATOM 3133 C CA . ARG A 1 404 ? -42.980 14.669 15.630 1.00 61.45 1621 ARG A CA 1
ATOM 3134 C C . ARG A 1 404 ? -43.696 13.386 15.247 1.00 56.14 1621 ARG A C 1
ATOM 3135 O O . ARG A 1 404 ? -44.472 12.824 16.037 1.00 49.31 1621 ARG A O 1
ATOM 3143 N N . ALA A 1 405 ? -43.315 12.823 14.097 1.00 48.27 1622 ALA A N 1
ATOM 3144 C CA . ALA A 1 405 ? -43.968 11.606 13.641 1.00 50.45 1622 ALA A CA 1
ATOM 3145 C C . ALA A 1 405 ? -43.751 10.477 14.638 1.00 47.65 1622 ALA A C 1
ATOM 3146 O O . ALA A 1 405 ? -44.673 9.705 14.929 1.00 56.89 1622 ALA A O 1
ATOM 3148 N N . GLU A 1 406 ? -42.561 10.403 15.234 1.00 45.47 1623 GLU A N 1
ATOM 3149 C CA . GLU A 1 406 ? -42.329 9.277 16.127 1.00 57.32 1623 GLU A CA 1
ATOM 3150 C C . GLU A 1 406 ? -43.141 9.431 17.401 1.00 55.64 1623 GLU A C 1
ATOM 3151 O O . GLU A 1 406 ? -43.704 8.450 17.897 1.00 52.35 1623 GLU A O 1
ATOM 3157 N N . ARG A 1 407 ? -43.276 10.663 17.902 1.00 58.02 1624 ARG A N 1
ATOM 3158 C CA . ARG A 1 407 ? -44.150 10.853 19.050 1.00 67.55 1624 ARG A CA 1
ATOM 3159 C C . ARG A 1 407 ? -45.546 10.388 18.689 1.00 72.24 1624 ARG A C 1
ATOM 3160 O O . ARG A 1 407 ? -46.152 9.569 19.397 1.00 69.34 1624 ARG A O 1
ATOM 3168 N N . ASP A 1 408 ? -46.001 10.792 17.499 1.00 63.16 1625 ASP A N 1
ATOM 3169 C CA . ASP A 1 408 ? -47.342 10.450 17.072 1.00 63.46 1625 ASP A CA 1
ATOM 3170 C C . ASP A 1 408 ? -47.495 8.947 16.944 1.00 67.84 1625 ASP A C 1
ATOM 3171 O O . ASP A 1 408 ? -48.579 8.410 17.193 1.00 74.61 1625 ASP A O 1
ATOM 3176 N N . LEU A 1 409 ? -46.414 8.244 16.601 1.00 60.03 1626 LEU A N 1
ATOM 3177 C CA . LEU A 1 409 ? -46.539 6.804 16.450 1.00 59.67 1626 LEU A CA 1
ATOM 3178 C C . LEU A 1 409 ? -46.558 6.108 17.804 1.00 66.11 1626 LEU A C 1
ATOM 3179 O O . LEU A 1 409 ? -47.306 5.142 17.997 1.00 62.47 1626 LEU A O 1
ATOM 3184 N N . GLN A 1 410 ? -45.751 6.582 18.756 1.00 67.65 1627 GLN A N 1
ATOM 3185 C CA . GLN A 1 410 ? -45.746 5.907 20.046 1.00 70.37 1627 GLN A CA 1
ATOM 3186 C C . GLN A 1 410 ? -47.002 6.254 20.826 1.00 75.61 1627 GLN A C 1
ATOM 3187 O O . GLN A 1 410 ? -47.496 5.434 21.608 1.00 82.20 1627 GLN A O 1
ATOM 3193 N N . SER A 1 411 ? -47.545 7.448 20.583 1.00 72.06 1628 SER A N 1
ATOM 3194 C CA . SER A 1 411 ? -48.837 7.830 21.134 1.00 77.08 1628 SER A CA 1
ATOM 3195 C C . SER A 1 411 ? -49.941 6.874 20.695 1.00 76.69 1628 SER A C 1
ATOM 3196 O O . SER A 1 411 ? -50.886 6.617 21.452 1.00 78.22 1628 SER A O 1
ATOM 3199 N N . HIS A 1 412 ? -49.846 6.343 19.475 1.00 69.19 1629 HIS A N 1
ATOM 3200 C CA . HIS A 1 412 ? -50.865 5.459 18.925 1.00 66.30 1629 HIS A CA 1
ATOM 3201 C C . HIS A 1 412 ? -50.505 3.984 19.044 1.00 61.26 1629 HIS A C 1
ATOM 3202 O O . HIS A 1 412 ? -51.214 3.139 18.487 1.00 71.32 1629 HIS A O 1
ATOM 3209 N N . THR A 1 413 ? -49.412 3.646 19.714 1.00 51.75 1630 THR A N 1
ATOM 3210 C CA . THR A 1 413 ? -49.033 2.251 19.887 1.00 62.21 1630 THR A CA 1
ATOM 3211 C C . THR A 1 413 ? -49.417 1.840 21.299 1.00 70.36 1630 THR A C 1
ATOM 3212 O O . THR A 1 413 ? -49.011 2.482 22.275 1.00 73.19 1630 THR A O 1
ATOM 3216 N N . LYS A 1 414 ? -50.230 0.803 21.402 1.00 76.18 1631 LYS A N 1
ATOM 3217 C CA . LYS A 1 414 ? -50.754 0.362 22.681 1.00 79.27 1631 LYS A CA 1
ATOM 3218 C C . LYS A 1 414 ? -50.397 -1.101 22.890 1.00 78.01 1631 LYS A C 1
ATOM 3219 O O . LYS A 1 414 ? -50.288 -1.880 21.939 1.00 83.32 1631 LYS A O 1
ATOM 3225 N N . LEU A 1 415 ? -50.189 -1.454 24.146 1.00 78.93 1632 LEU A N 1
ATOM 3226 C CA . LEU A 1 415 ? -49.815 -2.801 24.545 1.00 77.80 1632 LEU A CA 1
ATOM 3227 C C . LEU A 1 415 ? -50.889 -3.331 25.484 1.00 73.60 1632 LEU A C 1
ATOM 3228 O O . LEU A 1 415 ? -51.297 -2.624 26.405 1.00 68.17 1632 LEU A O 1
ATOM 3233 N N . THR A 1 416 ? -51.363 -4.555 25.242 1.00 74.70 1633 THR A N 1
ATOM 3234 C CA . THR A 1 416 ? -52.341 -5.159 26.142 1.00 83.26 1633 THR A CA 1
ATOM 3235 C C . THR A 1 416 ? -52.264 -6.670 26.040 1.00 89.65 1633 THR A C 1
ATOM 3236 O O . THR A 1 416 ? -51.707 -7.221 25.087 1.00 88.96 1633 THR A O 1
ATOM 3240 N N . LYS A 1 417 ? -52.864 -7.332 27.034 1.00 92.23 1634 LYS A N 1
ATOM 3241 C CA . LYS A 1 417 ? -52.985 -8.778 27.047 1.00 87.62 1634 LYS A CA 1
ATOM 3242 C C . LYS A 1 417 ? -54.421 -9.268 27.017 1.00 89.87 1634 LYS A C 1
ATOM 3243 O O . LYS A 1 417 ? -54.641 -10.455 26.744 1.00 87.70 1634 LYS A O 1
ATOM 3249 N N . GLN A 1 418 ? -55.341 -8.317 27.173 1.00 92.15 1635 GLN A N 1
ATOM 3250 C CA . GLN A 1 418 ? -56.780 -8.567 27.227 1.00 95.23 1635 GLN A CA 1
ATOM 3251 C C . GLN A 1 418 ? -57.561 -8.129 26.032 1.00 84.16 1635 GLN A C 1
ATOM 3252 O O . GLN A 1 418 ? -57.458 -6.982 25.667 1.00 78.84 1635 GLN A O 1
ATOM 3258 N N . TRP A 1 419 ? -58.423 -9.000 25.516 1.00 74.70 1636 TRP A N 1
ATOM 3259 C CA . TRP A 1 419 ? -59.150 -8.681 24.295 1.00 71.52 1636 TRP A CA 1
ATOM 3260 C C . TRP A 1 419 ? -59.968 -7.392 24.431 1.00 77.96 1636 TRP A C 1
ATOM 3261 O O . TRP A 1 419 ? -60.073 -6.610 23.477 1.00 74.70 1636 TRP A O 1
ATOM 3272 N N . ALA A 1 420 ? -60.550 -7.149 25.611 1.00 82.80 1637 ALA A N 1
ATOM 3273 C CA . ALA A 1 420 ? -61.413 -5.981 25.804 1.00 78.17 1637 ALA A CA 1
ATOM 3274 C C . ALA A 1 420 ? -60.650 -4.677 25.576 1.00 76.49 1637 ALA A C 1
ATOM 3275 O O . ALA A 1 420 ? -61.088 -3.805 24.808 1.00 77.65 1637 ALA A O 1
ATOM 3277 N N . GLU A 1 421 ? -59.498 -4.530 26.239 1.00 77.11 1638 GLU A N 1
ATOM 3278 C CA . GLU A 1 421 ? -58.656 -3.362 26.013 1.00 76.06 1638 GLU A CA 1
ATOM 3279 C C . GLU A 1 421 ? -58.181 -3.309 24.569 1.00 75.47 1638 GLU A C 1
ATOM 3280 O O . GLU A 1 421 ? -58.079 -2.228 23.982 1.00 66.92 1638 GLU A O 1
ATOM 3286 N N . PHE A 1 422 ? -57.890 -4.473 23.984 1.00 79.52 1639 PHE A N 1
ATOM 3287 C CA . PHE A 1 422 ? -57.462 -4.549 22.590 1.00 76.43 1639 PHE A CA 1
ATOM 3288 C C . PHE A 1 422 ? -58.474 -3.874 21.666 1.00 72.65 1639 PHE A C 1
ATOM 3289 O O . PHE A 1 422 ? -58.109 -3.041 20.824 1.00 67.18 1639 PHE A O 1
ATOM 3297 N N . LEU A 1 423 ? -59.759 -4.205 21.829 1.00 72.56 1640 LEU A N 1
ATOM 3298 C CA . LEU A 1 423 ? -60.777 -3.640 20.946 1.00 74.21 1640 LEU A CA 1
ATOM 3299 C C . LEU A 1 423 ? -61.068 -2.180 21.273 1.00 77.92 1640 LEU A C 1
ATOM 3300 O O . LEU A 1 423 ? -61.301 -1.372 20.360 1.00 77.87 1640 LEU A O 1
ATOM 3305 N N . GLN A 1 424 ? -60.905 -1.801 22.514 1.00 80.30 1641 GLN A N 1
ATOM 3306 C CA . GLN A 1 424 ? -61.113 -0.438 22.858 1.00 82.68 1641 GLN A CA 1
ATOM 3307 C C . GLN A 1 424 ? -60.066 0.394 22.168 1.00 83.48 1641 GLN A C 1
ATOM 3308 O O . GLN A 1 424 ? -60.341 1.457 21.655 1.00 77.88 1641 GLN A O 1
ATOM 3314 N N . PHE A 1 425 ? -58.859 -0.131 22.148 1.00 77.19 1642 PHE A N 1
ATOM 3315 C CA . PHE A 1 425 ? -57.753 0.546 21.486 1.00 69.63 1642 PHE A CA 1
ATOM 3316 C C . PHE A 1 425 ? -57.933 0.577 19.973 1.00 71.81 1642 PHE A C 1
ATOM 3317 O O . PHE A 1 425 ? -57.630 1.588 19.328 1.00 67.38 1642 PHE A O 1
ATOM 3325 N N . LEU A 1 426 ? -58.398 -0.527 19.384 1.00 73.12 1643 LEU A N 1
ATOM 3326 C CA . LEU A 1 426 ? -58.597 -0.538 17.938 1.00 71.64 1643 LEU A CA 1
ATOM 3327 C C . LEU A 1 426 ? -59.618 0.510 17.522 1.00 76.84 1643 LEU A C 1
ATOM 3328 O O . LEU A 1 426 ? -59.465 1.153 16.477 1.00 78.74 1643 LEU A O 1
ATOM 3333 N N . GLU A 1 427 ? -60.664 0.709 18.325 1.00 79.10 1644 GLU A N 1
ATOM 3334 C CA . GLU A 1 427 ? -61.657 1.700 17.933 1.00 84.51 1644 GLU A CA 1
ATOM 3335 C C . GLU A 1 427 ? -61.195 3.126 18.209 1.00 78.28 1644 GLU A C 1
ATOM 3336 O O . GLU A 1 427 ? -61.765 4.070 17.650 1.00 68.43 1644 GLU A O 1
ATOM 3342 N N . THR A 1 428 ? -60.147 3.297 19.017 1.00 77.34 1645 THR A N 1
ATOM 3343 C CA . THR A 1 428 ? -59.536 4.599 19.255 1.00 77.41 1645 THR A CA 1
ATOM 3344 C C . THR A 1 428 ? -58.405 4.899 18.274 1.00 72.84 1645 THR A C 1
ATOM 3345 O O . THR A 1 428 ? -57.492 5.669 18.601 1.00 70.52 1645 THR A O 1
ATOM 3349 N N . LYS A 1 429 ? -58.452 4.340 17.093 1.00 73.20 1646 LYS A N 1
ATOM 3350 C CA . LYS A 1 429 ? -57.417 4.531 16.095 1.00 72.14 1646 LYS A CA 1
ATOM 3351 C C . LYS A 1 429 ? -56.045 4.268 16.601 1.00 72.62 1646 LYS A C 1
ATOM 3352 O O . LYS A 1 429 ? -55.176 5.018 16.415 1.00 79.40 1646 LYS A O 1
ATOM 3358 N N . ASN A 1 430 ? -55.864 3.195 17.287 1.00 74.77 1647 ASN A N 1
ATOM 3359 C CA . ASN A 1 430 ? -54.553 2.771 17.747 1.00 69.51 1647 ASN A CA 1
ATOM 3360 C C . ASN A 1 430 ? -54.140 1.479 17.058 1.00 61.19 1647 ASN A C 1
ATOM 3361 O O . ASN A 1 430 ? -54.968 0.706 16.568 1.00 62.72 1647 ASN A O 1
ATOM 3366 N N . ILE A 1 431 ? -52.847 1.254 17.026 1.00 56.36 1648 ILE A N 1
ATOM 3367 C CA . ILE A 1 431 ? -52.321 -0.059 16.692 1.00 64.52 1648 ILE A CA 1
ATOM 3368 C C . ILE A 1 431 ? -51.889 -0.719 17.989 1.00 66.43 1648 ILE A C 1
ATOM 3369 O O . ILE A 1 431 ? -51.446 -0.052 18.934 1.00 61.55 1648 ILE A O 1
ATOM 3374 N N . ILE A 1 432 ? -52.039 -2.042 18.049 1.00 67.37 1649 ILE A N 1
ATOM 3375 C CA . ILE A 1 432 ? -51.991 -2.761 19.315 1.00 67.92 1649 ILE A CA 1
ATOM 3376 C C . ILE A 1 432 ? -50.974 -3.892 19.256 1.00 64.84 1649 ILE A C 1
ATOM 3377 O O . ILE A 1 432 ? -51.029 -4.741 18.362 1.00 60.82 1649 ILE A O 1
ATOM 3382 N N . MET A 1 433 ? -50.085 -3.929 20.247 1.00 64.74 1650 MET A N 1
ATOM 3383 C CA . MET A 1 433 ? -49.179 -5.047 20.463 1.00 61.30 1650 MET A CA 1
ATOM 3384 C C . MET A 1 433 ? -49.800 -6.002 21.470 1.00 67.82 1650 MET A C 1
ATOM 3385 O O . MET A 1 433 ? -50.110 -5.607 22.600 1.00 66.41 1650 MET A O 1
ATOM 3390 N N . ALA A 1 434 ? -49.995 -7.249 21.058 1.00 70.05 1651 ALA A N 1
ATOM 3391 C CA . ALA A 1 434 ? -50.647 -8.225 21.913 1.00 71.45 1651 ALA A CA 1
ATOM 3392 C C . ALA A 1 434 ? -49.967 -9.573 21.748 1.00 71.02 1651 ALA A C 1
ATOM 3393 O O . ALA A 1 434 ? -49.478 -9.894 20.661 1.00 65.47 1651 ALA A O 1
ATOM 3395 N N . PRO A 1 435 ? -49.894 -10.368 22.814 1.00 75.74 1652 PRO A N 1
ATOM 3396 C CA . PRO A 1 435 ? -49.453 -11.756 22.662 1.00 76.56 1652 PRO A CA 1
ATOM 3397 C C . PRO A 1 435 ? -50.316 -12.498 21.651 1.00 74.60 1652 PRO A C 1
ATOM 3398 O O . PRO A 1 435 ? -51.539 -12.347 21.610 1.00 77.55 1652 PRO A O 1
ATOM 3402 N N . PHE A 1 436 ? -49.655 -13.288 20.814 1.00 73.70 1653 PHE A N 1
ATOM 3403 C CA . PHE A 1 436 ? -50.291 -14.011 19.731 1.00 76.57 1653 PHE A CA 1
ATOM 3404 C C . PHE A 1 436 ? -49.595 -15.354 19.580 1.00 83.38 1653 PHE A C 1
ATOM 3405 O O . PHE A 1 436 ? -48.365 -15.472 19.771 1.00 82.27 1653 PHE A O 1
ATOM 3413 N N . CYS A 1 437 ? -50.423 -16.358 19.269 1.00 82.62 1654 CYS A N 1
ATOM 3414 C CA . CYS A 1 437 ? -49.982 -17.720 19.010 1.00 88.66 1654 CYS A CA 1
ATOM 3415 C C . CYS A 1 437 ? -49.409 -17.866 17.610 1.00 87.36 1654 CYS A C 1
ATOM 3416 O O . CYS A 1 437 ? -48.506 -18.679 17.398 1.00 91.91 1654 CYS A O 1
ATOM 3419 N N . GLY A 1 438 ? -49.914 -17.097 16.652 1.00 83.75 1655 GLY A N 1
ATOM 3420 C CA . GLY A 1 438 ? -49.411 -17.134 15.298 1.00 84.06 1655 GLY A CA 1
ATOM 3421 C C . GLY A 1 438 ? -50.154 -18.049 14.356 1.00 82.37 1655 GLY A C 1
ATOM 3422 O O . GLY A 1 438 ? -49.710 -18.218 13.215 1.00 75.64 1655 GLY A O 1
ATOM 3423 N N . GLU A 1 439 ? -51.265 -18.637 14.792 1.00 81.28 1656 GLU A N 1
ATOM 3424 C CA . GLU A 1 439 ? -52.044 -19.524 13.943 1.00 87.54 1656 GLU A CA 1
ATOM 3425 C C . GLU A 1 439 ? -52.866 -18.720 12.942 1.00 87.61 1656 GLU A C 1
ATOM 3426 O O . GLU A 1 439 ? -53.360 -17.631 13.254 1.00 88.25 1656 GLU A O 1
ATOM 3432 N N . ILE A 1 440 ? -53.011 -19.264 11.732 1.00 82.02 1657 ILE A N 1
ATOM 3433 C CA . ILE A 1 440 ? -53.749 -18.555 10.693 1.00 82.02 1657 ILE A CA 1
ATOM 3434 C C . ILE A 1 440 ? -55.229 -18.479 11.047 1.00 87.53 1657 ILE A C 1
ATOM 3435 O O . ILE A 1 440 ? -55.870 -17.432 10.884 1.00 92.63 1657 ILE A O 1
ATOM 3440 N N . SER A 1 441 ? -55.798 -19.583 11.530 1.00 84.23 1658 SER A N 1
ATOM 3441 C CA . SER A 1 441 ? -57.218 -19.586 11.882 1.00 78.88 1658 SER A CA 1
ATOM 3442 C C . SER A 1 441 ? -57.536 -18.542 12.944 1.00 79.50 1658 SER A C 1
ATOM 3443 O O . SER A 1 441 ? -58.505 -17.779 12.810 1.00 75.85 1658 SER A O 1
ATOM 3446 N N . CYS A 1 442 ? -56.692 -18.460 13.981 1.00 84.94 1659 CYS A N 1
ATOM 3447 C CA . CYS A 1 442 ? -56.882 -17.522 15.083 1.00 81.36 1659 CYS A CA 1
ATOM 3448 C C . CYS A 1 442 ? -56.774 -16.082 14.601 1.00 79.94 1659 CYS A C 1
ATOM 3449 O O . CYS A 1 442 ? -57.486 -15.201 15.089 1.00 76.88 1659 CYS A O 1
ATOM 3452 N N . GLU A 1 443 ? -55.852 -15.821 13.670 1.00 83.22 1660 GLU A N 1
ATOM 3453 C CA . GLU A 1 443 ? -55.745 -14.490 13.077 1.00 81.68 1660 GLU A CA 1
ATOM 3454 C C . GLU A 1 443 ? -57.013 -14.139 12.305 1.00 80.61 1660 GLU A C 1
ATOM 3455 O O . GLU A 1 443 ? -57.509 -13.006 12.389 1.00 78.88 1660 GLU A O 1
ATOM 3461 N N . ASP A 1 444 ? -57.548 -15.102 11.546 1.00 84.81 1661 ASP A N 1
ATOM 3462 C CA . ASP A 1 444 ? -58.818 -14.882 10.860 1.00 85.66 1661 ASP A CA 1
ATOM 3463 C C . ASP A 1 444 ? -59.913 -14.538 11.858 1.00 83.20 1661 ASP A C 1
ATOM 3464 O O . ASP A 1 444 ? -60.737 -13.647 11.616 1.00 79.58 1661 ASP A O 1
ATOM 3469 N N . ARG A 1 445 ? -59.927 -15.231 12.996 1.00 75.63 1662 ARG A N 1
ATOM 3470 C CA . ARG A 1 445 ? -60.963 -14.991 13.996 1.00 81.40 1662 ARG A CA 1
ATOM 3471 C C . ARG A 1 445 ? -60.812 -13.607 14.624 1.00 81.51 1662 ARG A C 1
ATOM 3472 O O . ARG A 1 445 ? -61.809 -12.902 14.855 1.00 76.80 1662 ARG A O 1
ATOM 3480 N N . ILE A 1 446 ? -59.567 -13.214 14.911 1.00 79.56 1663 ILE A N 1
ATOM 3481 C CA . ILE A 1 446 ? -59.282 -11.891 15.458 1.00 72.22 1663 ILE A CA 1
ATOM 3482 C C . ILE A 1 446 ? -59.780 -10.812 14.514 1.00 70.79 1663 ILE A C 1
ATOM 3483 O O . ILE A 1 446 ? -60.394 -9.826 14.944 1.00 69.27 1663 ILE A O 1
ATOM 3488 N N . LYS A 1 447 ? -59.523 -10.979 13.210 1.00 64.91 1664 LYS A N 1
ATOM 3489 C CA . LYS A 1 447 ? -60.019 -10.015 12.232 1.00 68.68 1664 LYS A CA 1
ATOM 3490 C C . LYS A 1 447 ? -61.543 -10.016 12.178 1.00 76.38 1664 LYS A C 1
ATOM 3491 O O . LYS A 1 447 ? -62.166 -8.950 12.099 1.00 79.44 1664 LYS A O 1
ATOM 3497 N N . ALA A 1 448 ? -62.158 -11.203 12.238 1.00 77.12 1665 ALA A N 1
ATOM 3498 C CA . ALA A 1 448 ? -63.606 -11.309 12.093 1.00 77.04 1665 ALA A CA 1
ATOM 3499 C C . ALA A 1 448 ? -64.338 -10.637 13.247 1.00 80.76 1665 ALA A C 1
ATOM 3500 O O . ALA A 1 448 ? -65.373 -9.987 13.047 1.00 80.15 1665 ALA A O 1
ATOM 3502 N N . GLU A 1 449 ? -63.830 -10.792 14.464 1.00 79.35 1666 GLU A N 1
ATOM 3503 C CA . GLU A 1 449 ? -64.538 -10.286 15.631 1.00 85.70 1666 GLU A CA 1
ATOM 3504 C C . GLU A 1 449 ? -64.143 -8.856 15.995 1.00 91.08 1666 GLU A C 1
ATOM 3505 O O . GLU A 1 449 ? -64.274 -8.458 17.163 1.00 93.71 1666 GLU A O 1
ATOM 3511 N N . SER A 1 450 ? -63.693 -8.058 15.016 1.00 85.51 1667 SER A N 1
ATOM 3512 C CA . SER A 1 450 ? -63.455 -6.635 15.223 1.00 85.64 1667 SER A CA 1
ATOM 3513 C C . SER A 1 450 ? -64.173 -5.732 14.231 1.00 92.99 1667 SER A C 1
ATOM 3514 O O . SER A 1 450 ? -64.194 -4.516 14.449 1.00 96.92 1667 SER A O 1
ATOM 3517 N N . ALA A 1 451 ? -64.747 -6.269 13.161 1.00 102.79 1668 ALA A N 1
ATOM 3518 C CA . ALA A 1 451 ? -65.636 -5.503 12.302 1.00 111.48 1668 ALA A CA 1
ATOM 3519 C C . ALA A 1 451 ? -67.077 -5.698 12.760 1.00 113.76 1668 ALA A C 1
ATOM 3520 O O . ALA A 1 451 ? -67.439 -6.749 13.296 1.00 113.96 1668 ALA A O 1
ATOM 3522 N N . ARG A 1 452 ? -67.894 -4.670 12.549 1.00 113.02 1669 ARG A N 1
ATOM 3523 C CA . ARG A 1 452 ? -69.279 -4.674 13.025 1.00 110.09 1669 ARG A CA 1
ATOM 3524 C C . ARG A 1 452 ? -70.198 -5.560 12.184 1.00 104.80 1669 ARG A C 1
ATOM 3525 O O . ARG A 1 452 ? -69.874 -5.909 11.051 1.00 100.30 1669 ARG A O 1
ATOM 3533 N N . ALA A 1 463 ? -61.852 -2.139 4.921 1.00 83.82 1680 ALA A N 1
ATOM 3534 C CA . ALA A 1 463 ? -62.054 -3.172 5.935 1.00 87.03 1680 ALA A CA 1
ATOM 3535 C C . ALA A 1 463 ? -61.671 -2.646 7.311 1.00 92.44 1680 ALA A C 1
ATOM 3536 O O . ALA A 1 463 ? -60.623 -2.018 7.472 1.00 97.02 1680 ALA A O 1
ATOM 3538 N N . MET A 1 464 ? -62.507 -2.908 8.317 1.00 87.01 1681 MET A N 1
ATOM 3539 C CA . MET A 1 464 ? -62.266 -2.339 9.635 1.00 84.10 1681 MET A CA 1
ATOM 3540 C C . MET A 1 464 ? -62.014 -3.386 10.711 1.00 81.16 1681 MET A C 1
ATOM 3541 O O . MET A 1 464 ? -61.886 -3.027 11.889 1.00 88.99 1681 MET A O 1
ATOM 3546 N N . GLY A 1 465 ? -61.899 -4.658 10.344 1.00 73.19 1682 GLY A N 1
ATOM 3547 C CA . GLY A 1 465 ? -61.346 -5.641 11.253 1.00 70.28 1682 GLY A CA 1
ATOM 3548 C C . GLY A 1 465 ? -59.844 -5.451 11.455 1.00 76.61 1682 GLY A C 1
ATOM 3549 O O . GLY A 1 465 ? -59.156 -4.729 10.729 1.00 76.48 1682 GLY A O 1
ATOM 3550 N N . ALA A 1 466 ? -59.321 -6.129 12.471 1.00 75.35 1683 ALA A N 1
ATOM 3551 C CA . ALA A 1 466 ? -57.929 -5.970 12.866 1.00 68.66 1683 ALA A CA 1
ATOM 3552 C C . ALA A 1 466 ? -57.074 -7.038 12.194 1.00 62.99 1683 ALA A C 1
ATOM 3553 O O . ALA A 1 466 ? -57.288 -8.237 12.398 1.00 74.02 1683 ALA A O 1
ATOM 3555 N N . LYS A 1 467 ? -56.112 -6.598 11.395 1.00 57.70 1684 LYS A N 1
ATOM 3556 C CA . LYS A 1 467 ? -55.149 -7.458 10.726 1.00 53.10 1684 LYS A CA 1
ATOM 3557 C C . LYS A 1 467 ? -53.812 -7.379 11.449 1.00 61.17 1684 LYS A C 1
ATOM 3558 O O . LYS A 1 467 ? -53.513 -6.405 12.148 1.00 62.70 1684 LYS A O 1
ATOM 3560 N N . SER A 1 468 ? -53.008 -8.426 11.295 1.00 59.70 1685 SER A N 1
ATOM 3561 C CA . SER A 1 468 ? -51.646 -8.376 11.807 1.00 56.90 1685 SER A CA 1
ATOM 3562 C C . SER A 1 468 ? -50.791 -7.526 10.874 1.00 58.53 1685 SER A C 1
ATOM 3563 O O . SER A 1 468 ? -50.856 -7.674 9.651 1.00 60.95 1685 SER A O 1
ATOM 3566 N N . LEU A 1 469 ? -50.014 -6.614 11.449 1.00 52.52 1686 LEU A N 1
ATOM 3567 C CA . LEU A 1 469 ? -49.081 -5.816 10.670 1.00 51.50 1686 LEU A CA 1
ATOM 3568 C C . LEU A 1 469 ? -47.704 -6.443 10.662 1.00 53.20 1686 LEU A C 1
ATOM 3569 O O . LEU A 1 469 ? -47.126 -6.652 9.593 1.00 50.99 1686 LEU A O 1
ATOM 3574 N N . CYS A 1 470 ? -47.162 -6.747 11.835 1.00 49.94 1687 CYS A N 1
ATOM 3575 C CA . CYS A 1 470 ? -45.896 -7.476 11.796 1.00 51.24 1687 CYS A CA 1
ATOM 3576 C C . CYS A 1 470 ? -45.610 -8.063 13.176 1.00 53.78 1687 CYS A C 1
ATOM 3577 O O . CYS A 1 470 ? -46.245 -7.698 14.170 1.00 52.14 1687 CYS A O 1
ATOM 3580 N N . ILE A 1 471 ? -44.711 -9.044 13.195 1.00 52.10 1688 ILE A N 1
ATOM 3581 C CA . ILE A 1 471 ? -44.109 -9.536 14.431 1.00 58.81 1688 ILE A CA 1
ATOM 3582 C C . ILE A 1 471 ? -42.815 -8.755 14.642 1.00 63.73 1688 ILE A C 1
ATOM 3583 O O . ILE A 1 471 ? -41.832 -9.011 13.924 1.00 52.39 1688 ILE A O 1
ATOM 3588 N N . PRO A 1 472 ? -42.764 -7.826 15.593 1.00 69.40 1689 PRO A N 1
ATOM 3589 C CA . PRO A 1 472 ? -41.678 -6.836 15.611 1.00 67.36 1689 PRO A CA 1
ATOM 3590 C C . PRO A 1 472 ? -40.351 -7.432 16.057 1.00 63.08 1689 PRO A C 1
ATOM 3591 O O . PRO A 1 472 ? -40.287 -8.213 17.009 1.00 58.92 1689 PRO A O 1
ATOM 3595 N N . PHE A 1 473 ? -39.277 -7.040 15.362 1.00 53.33 1690 PHE A N 1
ATOM 3596 C CA . PHE A 1 473 ? -37.950 -7.499 15.757 1.00 57.68 1690 PHE A CA 1
ATOM 3597 C C . PHE A 1 473 ? -37.641 -7.115 17.206 1.00 58.69 1690 PHE A C 1
ATOM 3598 O O . PHE A 1 473 ? -37.091 -7.921 17.962 1.00 60.56 1690 PHE A O 1
ATOM 3606 N N . GLU A 1 474 ? -38.040 -5.935 17.624 1.00 55.66 1691 GLU A N 1
ATOM 3607 C CA . GLU A 1 474 ? -37.848 -5.451 18.964 1.00 59.74 1691 GLU A CA 1
ATOM 3608 C C . GLU A 1 474 ? -39.118 -5.650 19.762 1.00 71.22 1691 GLU A C 1
ATOM 3609 O O . GLU A 1 474 ? -40.009 -4.842 19.681 1.00 71.48 1691 GLU A O 1
ATOM 3615 N N . GLN A 1 475 ? -39.176 -6.712 20.564 1.00 76.24 1692 GLN A N 1
ATOM 3616 C CA . GLN A 1 475 ? -40.400 -7.044 21.284 1.00 73.29 1692 GLN A CA 1
ATOM 3617 C C . GLN A 1 475 ? -40.630 -6.069 22.438 1.00 76.09 1692 GLN A C 1
ATOM 3618 O O . GLN A 1 475 ? -39.672 -5.614 23.071 1.00 85.35 1692 GLN A O 1
ATOM 3624 N N . PRO A 1 476 ? -41.888 -5.740 22.746 1.00 76.42 1693 PRO A N 1
ATOM 3625 C CA . PRO A 1 476 ? -42.143 -4.849 23.887 1.00 81.08 1693 PRO A CA 1
ATOM 3626 C C . PRO A 1 476 ? -41.885 -5.513 25.230 1.00 85.24 1693 PRO A C 1
ATOM 3627 O O . PRO A 1 476 ? -41.615 -4.808 26.209 1.00 87.73 1693 PRO A O 1
ATOM 3631 N N . ALA A 1 477 ? -41.963 -6.840 25.305 1.00 79.24 1694 ALA A N 1
ATOM 3632 C CA . ALA A 1 477 ? -41.605 -7.589 26.505 1.00 71.44 1694 ALA A CA 1
ATOM 3633 C C . ALA A 1 477 ? -41.350 -9.031 26.081 1.00 79.63 1694 ALA A C 1
ATOM 3634 O O . ALA A 1 477 ? -41.486 -9.382 24.905 1.00 84.63 1694 ALA A O 1
ATOM 3636 N N . LYS A 1 478 ? -40.969 -9.865 27.046 1.00 82.55 1695 LYS A N 1
ATOM 3637 C CA . LYS A 1 478 ? -40.709 -11.281 26.801 1.00 83.36 1695 LYS A CA 1
ATOM 3638 C C . LYS A 1 478 ? -41.979 -12.094 27.014 1.00 83.19 1695 LYS A C 1
ATOM 3639 O O . LYS A 1 478 ? -42.476 -12.183 28.139 1.00 83.74 1695 LYS A O 1
ATOM 3645 N N . ILE A 1 479 ? -42.485 -12.717 25.951 1.00 85.40 1696 ILE A N 1
ATOM 3646 C CA . ILE A 1 479 ? -43.697 -13.524 26.058 1.00 84.97 1696 ILE A CA 1
ATOM 3647 C C . ILE A 1 479 ? -43.384 -14.833 26.782 1.00 97.24 1696 ILE A C 1
ATOM 3648 O O . ILE A 1 479 ? -43.154 -15.868 26.144 1.00 98.67 1696 ILE A O 1
ATOM 3650 N N . ASP A 1 480 ? -43.377 -14.788 28.132 1.00 101.67 1697 ASP A N 1
ATOM 3651 C CA . ASP A 1 480 ? -43.148 -15.904 29.057 1.00 95.30 1697 ASP A CA 1
ATOM 3652 C C . ASP A 1 480 ? -44.016 -17.108 28.705 1.00 92.60 1697 ASP A C 1
ATOM 3653 O O . ASP A 1 480 ? -45.238 -17.063 28.903 1.00 93.93 1697 ASP A O 1
ATOM 3658 N N . PRO A 1 481 ? -43.431 -18.206 28.215 1.00 89.92 1698 PRO A N 1
ATOM 3659 C CA . PRO A 1 481 ? -44.261 -19.356 27.819 1.00 94.04 1698 PRO A CA 1
ATOM 3660 C C . PRO A 1 481 ? -45.015 -19.987 28.979 1.00 101.71 1698 PRO A C 1
ATOM 3661 O O . PRO A 1 481 ? -46.052 -20.627 28.754 1.00 105.08 1698 PRO A O 1
ATOM 3665 N N . LYS A 1 482 ? -44.537 -19.817 30.213 1.00 101.69 1699 LYS A N 1
ATOM 3666 C CA . LYS A 1 482 ? -45.210 -20.400 31.365 1.00 104.42 1699 LYS A CA 1
ATOM 3667 C C . LYS A 1 482 ? -46.404 -19.579 31.833 1.00 106.34 1699 LYS A C 1
ATOM 3668 O O . LYS A 1 482 ? -47.220 -20.094 32.602 1.00 111.84 1699 LYS A O 1
ATOM 3670 N N . VAL A 1 483 ? -46.540 -18.329 31.382 1.00 100.03 1700 VAL A N 1
ATOM 3671 C CA . VAL A 1 483 ? -47.512 -17.390 31.932 1.00 96.79 1700 VAL A CA 1
ATOM 3672 C C . VAL A 1 483 ? -48.429 -16.818 30.853 1.00 96.34 1700 VAL A C 1
ATOM 3673 O O . VAL A 1 483 ? -49.654 -16.793 31.017 1.00 96.31 1700 VAL A O 1
ATOM 3675 N N . ASP A 1 484 ? -47.853 -16.331 29.747 1.00 91.61 1701 ASP A N 1
ATOM 3676 C CA . ASP A 1 484 ? -48.610 -15.569 28.752 1.00 88.35 1701 ASP A CA 1
ATOM 3677 C C . ASP A 1 484 ? -49.294 -16.490 27.751 1.00 87.02 1701 ASP A C 1
ATOM 3678 O O . ASP A 1 484 ? -48.726 -17.500 27.330 1.00 92.41 1701 ASP A O 1
ATOM 3683 N N . LYS A 1 485 ? -50.489 -16.101 27.366 1.00 89.46 1702 LYS A N 1
ATOM 3684 C CA . LYS A 1 485 ? -51.291 -16.845 26.399 1.00 93.35 1702 LYS A CA 1
ATOM 3685 C C . LYS A 1 485 ? -51.765 -15.928 25.299 1.00 91.36 1702 LYS A C 1
ATOM 3686 O O . LYS A 1 485 ? -51.730 -14.744 25.465 1.00 89.01 1702 LYS A O 1
ATOM 3692 N N . CYS A 1 486 ? -52.346 -16.480 24.244 1.00 84.21 1703 CYS A N 1
ATOM 3693 C CA . CYS A 1 486 ? -52.795 -15.673 23.120 1.00 85.19 1703 CYS A CA 1
ATOM 3694 C C . CYS A 1 486 ? -53.889 -14.696 23.544 1.00 90.31 1703 CYS A C 1
ATOM 3695 O O . CYS A 1 486 ? -54.684 -14.973 24.446 1.00 93.67 1703 CYS A O 1
ATOM 3698 N N . VAL A 1 487 ? -53.934 -13.542 22.867 1.00 87.67 1704 VAL A N 1
ATOM 3699 C CA . VAL A 1 487 ? -54.784 -12.450 23.334 1.00 88.10 1704 VAL A CA 1
ATOM 3700 C C . VAL A 1 487 ? -56.262 -12.727 23.068 1.00 95.24 1704 VAL A C 1
ATOM 3701 O O . VAL A 1 487 ? -57.133 -12.203 23.776 1.00 97.29 1704 VAL A O 1
ATOM 3705 N N . HIS A 1 488 ? -56.578 -13.540 22.068 1.00 95.59 1705 HIS A N 1
ATOM 3706 C CA . HIS A 1 488 ? -57.976 -13.844 21.793 1.00 98.55 1705 HIS A CA 1
ATOM 3707 C C . HIS A 1 488 ? -58.522 -14.771 22.876 1.00 102.56 1705 HIS A C 1
ATOM 3708 O O . HIS A 1 488 ? -57.871 -15.763 23.223 1.00 100.55 1705 HIS A O 1
ATOM 3715 N N . PRO A 1 489 ? -59.698 -14.484 23.442 1.00 107.88 1706 PRO A N 1
ATOM 3716 C CA . PRO A 1 489 ? -60.202 -15.325 24.542 1.00 110.87 1706 PRO A CA 1
ATOM 3717 C C . PRO A 1 489 ? -60.544 -16.743 24.124 1.00 111.52 1706 PRO A C 1
ATOM 3718 O O . PRO A 1 489 ? -60.661 -17.609 24.999 1.00 116.65 1706 PRO A O 1
ATOM 3722 N N . ALA A 1 490 ? -60.702 -17.013 22.826 1.00 110.90 1707 ALA A N 1
ATOM 3723 C CA . ALA A 1 490 ? -61.020 -18.351 22.344 1.00 108.13 1707 ALA A CA 1
ATOM 3724 C C . ALA A 1 490 ? -59.796 -19.139 21.886 1.00 105.67 1707 ALA A C 1
ATOM 3725 O O . ALA A 1 490 ? -59.931 -20.315 21.531 1.00 109.27 1707 ALA A O 1
ATOM 3727 N N . CYS A 1 491 ? -58.619 -18.527 21.878 1.00 97.00 1708 CYS A N 1
ATOM 3728 C CA . CYS A 1 491 ? -57.373 -19.246 21.658 1.00 93.06 1708 CYS A CA 1
ATOM 3729 C C . CYS A 1 491 ? -56.774 -19.605 23.010 1.00 88.75 1708 CYS A C 1
ATOM 3730 O O . CYS A 1 491 ? -56.491 -18.713 23.821 1.00 89.93 1708 CYS A O 1
ATOM 3733 N N . GLY A 1 492 ? -56.576 -20.896 23.254 1.00 86.10 1709 GLY A N 1
ATOM 3734 C CA . GLY A 1 492 ? -56.016 -21.310 24.528 1.00 85.72 1709 GLY A CA 1
ATOM 3735 C C . GLY A 1 492 ? -54.509 -21.442 24.566 1.00 88.44 1709 GLY A C 1
ATOM 3736 O O . GLY A 1 492 ? -53.954 -21.906 25.571 1.00 84.44 1709 GLY A O 1
ATOM 3737 N N . ARG A 1 493 ? -53.825 -20.998 23.517 1.00 87.06 1710 ARG A N 1
ATOM 3738 C CA . ARG A 1 493 ? -52.440 -21.361 23.293 1.00 85.77 1710 ARG A CA 1
ATOM 3739 C C . ARG A 1 493 ? -51.479 -20.431 24.018 1.00 93.87 1710 ARG A C 1
ATOM 3740 O O . ARG A 1 493 ? -51.808 -19.297 24.380 1.00 87.91 1710 ARG A O 1
ATOM 3748 N N . VAL A 1 494 ? -50.265 -20.943 24.225 1.00 97.75 1711 VAL A N 1
ATOM 3749 C CA . VAL A 1 494 ? -49.192 -20.115 24.743 1.00 97.78 1711 VAL A CA 1
ATOM 3750 C C . VAL A 1 494 ? -48.769 -19.123 23.668 1.00 95.31 1711 VAL A C 1
ATOM 3751 O O . VAL A 1 494 ? -48.728 -19.440 22.465 1.00 84.96 1711 VAL A O 1
ATOM 3755 N N . ALA A 1 495 ? -48.518 -17.895 24.076 1.00 97.22 1712 ALA A N 1
ATOM 3756 C CA . ALA A 1 495 ? -48.085 -16.829 23.230 1.00 92.52 1712 ALA A CA 1
ATOM 3757 C C . ALA A 1 495 ? -46.645 -16.966 22.785 1.00 93.48 1712 ALA A C 1
ATOM 3758 O O . ALA A 1 495 ? -45.767 -16.927 23.581 1.00 90.31 1712 ALA A O 1
ATOM 3760 N N . LYS A 1 496 ? -46.432 -17.175 21.502 1.00 95.33 1713 LYS A N 1
ATOM 3761 C CA . LYS A 1 496 ? -45.109 -17.231 20.917 1.00 93.96 1713 LYS A CA 1
ATOM 3762 C C . LYS A 1 496 ? -44.382 -15.898 20.952 1.00 92.99 1713 LYS A C 1
ATOM 3763 O O . LYS A 1 496 ? -43.170 -15.823 21.108 1.00 88.85 1713 LYS A O 1
ATOM 3769 N N . PHE A 1 497 ? -45.137 -14.841 20.683 1.00 89.06 1714 PHE A N 1
ATOM 3770 C CA . PHE A 1 497 ? -44.601 -13.496 20.604 1.00 83.00 1714 PHE A CA 1
ATOM 3771 C C . PHE A 1 497 ? -45.620 -12.426 20.694 1.00 79.99 1714 PHE A C 1
ATOM 3772 O O . PHE A 1 497 ? -46.767 -12.671 20.658 1.00 85.47 1714 PHE A O 1
ATOM 3780 N N . TYR A 1 498 ? -45.167 -11.212 20.831 1.00 76.58 1715 TYR A N 1
ATOM 3781 C CA . TYR A 1 498 ? -46.058 -10.113 20.767 1.00 75.99 1715 TYR A CA 1
ATOM 3782 C C . TYR A 1 498 ? -46.127 -9.773 19.297 1.00 71.20 1715 TYR A C 1
ATOM 3783 O O . TYR A 1 498 ? -45.133 -9.730 18.657 1.00 69.97 1715 TYR A O 1
ATOM 3792 N N . THR A 1 499 ? -47.322 -9.609 18.770 1.00 70.66 1716 THR A N 1
ATOM 3793 C CA . THR A 1 499 ? -47.597 -9.230 17.395 1.00 69.00 1716 THR A CA 1
ATOM 3794 C C . THR A 1 499 ? -48.275 -7.870 17.393 1.00 65.43 1716 THR A C 1
ATOM 3795 O O . THR A 1 499 ? -49.111 -7.573 18.260 1.00 67.20 1716 THR A O 1
ATOM 3799 N N . LEU A 1 500 ? -47.894 -7.036 16.431 1.00 65.00 1717 LEU A N 1
ATOM 3800 C CA . LEU A 1 500 ? -48.533 -5.748 16.219 1.00 63.93 1717 LEU A CA 1
ATOM 3801 C C . LEU 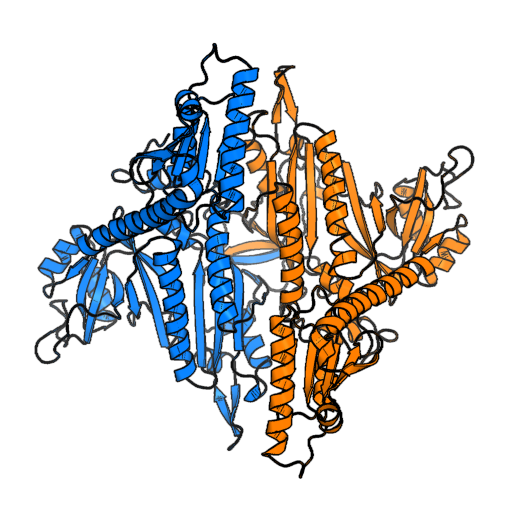A 1 500 ? -49.639 -5.902 15.178 1.00 59.85 1717 LEU A C 1
ATOM 3802 O O . LEU A 1 500 ? -49.383 -6.356 14.048 1.00 67.16 1717 LEU A O 1
ATOM 3807 N N . PHE A 1 501 ? -50.858 -5.504 15.580 1.00 58.12 1718 PHE A N 1
ATOM 3808 C CA . PHE A 1 501 ? -52.123 -5.573 14.865 1.00 63.63 1718 PHE A CA 1
ATOM 3809 C C . PHE A 1 501 ? -52.674 -4.167 14.643 1.00 65.03 1718 PHE A C 1
ATOM 3810 O O . PHE A 1 501 ? -52.366 -3.225 15.385 1.00 64.01 1718 PHE A O 1
ATOM 3818 N N . GLY A 1 502 ? -53.558 -4.057 13.660 1.00 60.58 1719 GLY A N 1
ATOM 3819 C CA . GLY A 1 502 ? -54.273 -2.819 13.415 1.00 52.44 1719 GLY A CA 1
ATOM 3820 C C . GLY A 1 502 ? -55.107 -2.932 12.157 1.00 53.47 1719 GLY A C 1
ATOM 3821 O O . GLY A 1 502 ? -55.123 -3.966 11.486 1.00 52.87 1719 GLY A O 1
ATOM 3822 N N . ARG A 1 503 ? -55.829 -1.850 11.871 1.00 56.37 1720 ARG A N 1
ATOM 3823 C CA . ARG A 1 503 ? -56.490 -1.672 10.583 1.00 57.92 1720 ARG A CA 1
ATOM 3824 C C . ARG A 1 503 ? -55.456 -1.232 9.550 1.00 61.52 1720 ARG A C 1
ATOM 3825 O O . ARG A 1 503 ? -54.632 -0.359 9.827 1.00 70.10 1720 ARG A O 1
ATOM 3833 N N . SER A 1 504 ? -55.488 -1.828 8.364 1.00 63.93 1721 SER A N 1
ATOM 3834 C CA . SER A 1 504 ? -54.448 -1.586 7.370 1.00 76.64 1721 SER A CA 1
ATOM 3835 C C . SER A 1 504 ? -55.041 -1.123 6.043 1.00 86.86 1721 SER A C 1
ATOM 3836 O O . SER A 1 504 ? -56.248 -1.195 5.810 1.00 82.66 1721 SER A O 1
ATOM 3839 N N . TYR A 1 505 ? -54.161 -0.648 5.164 1.00 105.43 1722 TYR A N 1
ATOM 3840 C CA . TYR A 1 505 ? -54.539 -0.260 3.809 1.00 119.44 1722 TYR A CA 1
ATOM 3841 C C . TYR A 1 505 ? -54.605 -1.483 2.898 1.00 125.58 1722 TYR A C 1
ATOM 3842 O O . TYR A 1 505 ? -54.622 -2.626 3.362 1.00 127.47 1722 TYR A O 1
ATOM 3852 N N . GLY B 1 5 ? -14.507 -18.390 -27.292 1.00 69.67 1222 GLY B N 1
ATOM 3853 C CA . GLY B 1 5 ? -14.166 -17.831 -28.591 1.00 68.54 1222 GLY B CA 1
ATOM 3854 C C . GLY B 1 5 ? -15.327 -17.620 -29.564 1.00 64.50 1222 GLY B C 1
ATOM 3855 O O . GLY B 1 5 ? -16.295 -18.385 -29.576 1.00 62.00 1222 GLY B O 1
ATOM 3856 N N . LEU B 1 6 ? -15.233 -16.584 -30.397 1.00 65.63 1223 LEU B N 1
ATOM 3857 C CA . LEU B 1 6 ? -16.260 -16.350 -31.407 1.00 66.90 1223 LEU B CA 1
ATOM 3858 C C . LEU B 1 6 ? -16.141 -17.371 -32.535 1.00 65.83 1223 LEU B C 1
ATOM 3859 O O . LEU B 1 6 ? -15.040 -17.707 -32.976 1.00 65.12 1223 LEU B O 1
ATOM 3864 N N . GLU B 1 7 ? -17.290 -17.842 -33.019 1.00 73.46 1224 GLU B N 1
ATOM 3865 C CA . GLU B 1 7 ? -17.363 -18.896 -34.026 1.00 80.13 1224 GLU B CA 1
ATOM 3866 C C . GLU B 1 7 ? -17.828 -18.384 -35.384 1.00 73.17 1224 GLU B C 1
ATOM 3867 O O . GLU B 1 7 ? -18.159 -19.191 -36.258 1.00 73.09 1224 GLU B O 1
ATOM 3873 N N . ALA B 1 8 ? -17.879 -17.067 -35.572 1.00 64.47 1225 ALA B N 1
ATOM 3874 C CA . ALA B 1 8 ? -18.240 -16.462 -36.847 1.00 61.25 1225 ALA B CA 1
ATOM 3875 C C . ALA B 1 8 ? -17.454 -15.169 -36.993 1.00 57.26 1225 ALA B C 1
ATOM 3876 O O . ALA B 1 8 ? -16.974 -14.597 -36.008 1.00 55.17 1225 ALA B O 1
ATOM 3878 N N . THR B 1 9 ? -17.309 -14.716 -38.232 1.00 45.61 1226 THR B N 1
ATOM 3879 C CA . THR B 1 9 ? -16.543 -13.510 -38.498 1.00 50.15 1226 THR B CA 1
ATOM 3880 C C . THR B 1 9 ? -17.451 -12.407 -39.021 1.00 50.02 1226 THR B C 1
ATOM 3881 O O . THR B 1 9 ? -18.454 -12.661 -39.702 1.00 48.43 1226 THR B O 1
ATOM 3885 N N . LYS B 1 10 ? -17.063 -11.173 -38.700 1.00 47.18 1227 LYS B N 1
ATOM 3886 C CA . LYS B 1 10 ? -17.836 -10.001 -39.086 1.00 51.08 1227 LYS B CA 1
ATOM 3887 C C . LYS B 1 10 ? -18.013 -9.899 -40.598 1.00 51.61 1227 LYS B C 1
ATOM 3888 O O . LYS B 1 10 ? -18.993 -9.307 -41.058 1.00 58.65 1227 LYS B O 1
ATOM 3894 N N . GLU B 1 11 ? -17.093 -10.474 -41.380 1.00 57.63 1228 GLU B N 1
ATOM 3895 C CA . GLU B 1 11 ? -17.129 -10.365 -42.839 1.00 57.62 1228 GLU B CA 1
ATOM 3896 C C . GLU B 1 11 ? -17.998 -11.441 -43.467 1.00 58.55 1228 GLU B C 1
ATOM 3897 O O . GLU B 1 11 ? -18.702 -11.185 -44.451 1.00 56.96 1228 GLU B O 1
ATOM 3903 N N . ASP B 1 12 ? -17.963 -12.650 -42.916 1.00 57.91 1229 ASP B N 1
ATOM 3904 C CA . ASP B 1 12 ? -18.601 -13.761 -43.599 1.00 56.15 1229 ASP B CA 1
ATOM 3905 C C . ASP B 1 12 ? -20.075 -13.897 -43.240 1.00 64.20 1229 ASP B C 1
ATOM 3906 O O . ASP B 1 12 ? -20.890 -14.238 -44.106 1.00 63.95 1229 ASP B O 1
ATOM 3911 N N . ASN B 1 13 ? -20.447 -13.611 -41.988 1.00 54.84 1230 ASN B N 1
ATOM 3912 C CA . ASN B 1 13 ? -21.826 -13.844 -41.574 1.00 40.51 1230 ASN B CA 1
ATOM 3913 C C . ASN B 1 13 ? -22.152 -12.863 -40.448 1.00 47.18 1230 ASN B C 1
ATOM 3914 O O . ASN B 1 13 ? -22.070 -13.197 -39.261 1.00 47.81 1230 ASN B O 1
ATOM 3919 N N . LEU B 1 14 ? -22.558 -11.668 -40.846 1.00 37.74 1231 LEU B N 1
ATOM 3920 C CA . LEU B 1 14 ? -22.782 -10.584 -39.893 1.00 43.05 1231 LEU B CA 1
ATOM 3921 C C . LEU B 1 14 ? -23.833 -10.905 -38.830 1.00 45.11 1231 LEU B C 1
ATOM 3922 O O . LEU B 1 14 ? -23.570 -10.643 -37.643 1.00 45.62 1231 LEU B O 1
ATOM 3927 N N . PRO B 1 15 ? -25.016 -11.452 -39.155 1.00 47.89 1232 PRO B N 1
ATOM 3928 C CA . PRO B 1 15 ? -26.022 -11.675 -38.096 1.00 44.39 1232 PRO B CA 1
ATOM 3929 C C . PRO B 1 15 ? -25.591 -12.700 -37.050 1.00 47.79 1232 PRO B C 1
ATOM 3930 O O . PRO B 1 15 ? -25.888 -12.535 -35.852 1.00 43.90 1232 PRO B O 1
ATOM 3934 N N . ASP B 1 16 ? -24.864 -13.734 -37.487 1.00 45.87 1233 ASP B N 1
ATOM 3935 C CA . ASP B 1 16 ? -24.324 -14.763 -36.603 1.00 47.59 1233 ASP B CA 1
ATOM 3936 C C . ASP B 1 16 ? -23.219 -14.198 -35.717 1.00 48.41 1233 ASP B C 1
ATOM 3937 O O . ASP B 1 16 ? -23.194 -14.437 -34.504 1.00 47.34 1233 ASP B O 1
ATOM 3942 N N . TRP B 1 17 ? -22.275 -13.475 -36.323 1.00 42.01 1234 TRP B N 1
ATOM 3943 C CA . TRP B 1 17 ? -21.230 -12.809 -35.563 1.00 47.19 1234 TRP B CA 1
ATOM 3944 C C . TRP B 1 17 ? -21.824 -11.851 -34.532 1.00 47.07 1234 TRP B C 1
ATOM 3945 O O . TRP B 1 17 ? -21.368 -11.804 -33.383 1.00 45.45 1234 TRP B O 1
ATOM 3956 N N . TYR B 1 18 ? -22.863 -11.107 -34.912 1.00 43.92 1235 TYR B N 1
ATOM 3957 C CA . TYR B 1 18 ? -23.472 -10.157 -33.985 1.00 41.10 1235 TYR B CA 1
ATOM 3958 C C . TYR B 1 18 ? -24.124 -10.878 -32.807 1.00 44.00 1235 TYR B C 1
ATOM 3959 O O . TYR B 1 18 ? -23.938 -10.470 -31.651 1.00 43.19 1235 TYR B O 1
ATOM 3968 N N . SER B 1 19 ? -24.864 -11.964 -33.081 1.00 37.85 1236 SER B N 1
ATOM 3969 C CA . SER B 1 19 ? -25.478 -12.737 -32.011 1.00 42.58 1236 SER B CA 1
ATOM 3970 C C . SER B 1 19 ? -24.418 -13.288 -31.057 1.00 46.34 1236 SER B C 1
ATOM 3971 O O . SER B 1 19 ? -24.579 -13.223 -29.825 1.00 47.44 1236 SER B O 1
ATOM 3974 N N . GLN B 1 20 ? -23.316 -13.810 -31.613 1.00 44.29 1237 GLN B N 1
ATOM 3975 C CA . GLN B 1 20 ? -22.243 -14.349 -30.781 1.00 36.51 1237 GLN B CA 1
ATOM 3976 C C . GLN B 1 20 ? -21.537 -13.270 -29.975 1.00 40.89 1237 GLN B C 1
ATOM 3977 O O . GLN B 1 20 ? -21.151 -13.513 -28.825 1.00 42.03 1237 GLN B O 1
ATOM 3983 N N . VAL B 1 21 ? -21.373 -12.079 -30.543 1.00 47.76 1238 VAL B N 1
ATOM 3984 C CA . VAL B 1 21 ? -20.732 -10.998 -29.811 1.00 42.78 1238 VAL B CA 1
ATOM 3985 C C . VAL B 1 21 ? -21.592 -10.572 -28.633 1.00 42.84 1238 VAL B C 1
ATOM 3986 O O . VAL B 1 21 ? -21.082 -10.352 -27.529 1.00 42.47 1238 VAL B O 1
ATOM 3990 N N . ILE B 1 22 ? -22.907 -10.457 -28.835 1.00 44.01 1239 ILE B N 1
ATOM 3991 C CA . ILE B 1 22 ? -23.713 -9.953 -27.729 1.00 38.29 1239 ILE B CA 1
ATOM 3992 C C . ILE B 1 22 ? -23.927 -11.030 -26.669 1.00 43.41 1239 ILE B C 1
ATOM 3993 O O . ILE B 1 22 ? -24.147 -10.700 -25.496 1.00 38.58 1239 ILE B O 1
ATOM 3998 N N . THR B 1 23 ? -23.892 -12.320 -27.037 1.00 38.15 1240 THR B N 1
ATOM 3999 C CA . THR B 1 23 ? -24.106 -13.320 -25.988 1.00 45.62 1240 THR B CA 1
ATOM 4000 C C . THR B 1 23 ? -22.816 -13.696 -25.269 1.00 49.36 1240 THR B C 1
ATOM 4001 O O . THR B 1 23 ? -22.759 -13.635 -24.037 1.00 48.05 1240 THR B O 1
ATOM 4005 N N . LYS B 1 24 ? -21.783 -14.090 -26.020 1.00 44.38 1241 LYS B N 1
ATOM 4006 C CA . LYS B 1 24 ? -20.493 -14.412 -25.419 1.00 39.92 1241 LYS B CA 1
ATOM 4007 C C . LYS B 1 24 ? -19.840 -13.211 -24.745 1.00 42.37 1241 LYS B C 1
ATOM 4008 O O . LYS B 1 24 ? -18.983 -13.400 -23.879 1.00 44.20 1241 LYS B O 1
ATOM 4014 N N . GLY B 1 25 ? -20.209 -11.989 -25.125 1.00 40.75 1242 GLY B N 1
ATOM 4015 C CA . GLY B 1 25 ? -19.786 -10.790 -24.423 1.00 40.30 1242 GLY B CA 1
ATOM 4016 C C . GLY B 1 25 ? -20.664 -10.408 -23.241 1.00 41.59 1242 GLY B C 1
ATOM 4017 O O . GLY B 1 25 ? -20.445 -9.359 -22.621 1.00 40.94 1242 GLY B O 1
ATOM 4018 N N . GLU B 1 26 ? -21.682 -11.225 -22.952 1.00 45.28 1243 GLU B N 1
ATOM 4019 C CA . GLU B 1 26 ? -22.542 -11.084 -21.775 1.00 51.65 1243 GLU B CA 1
ATOM 4020 C C . GLU B 1 26 ? -23.302 -9.762 -21.777 1.00 51.11 1243 GLU B C 1
ATOM 4021 O O . GLU B 1 26 ? -23.471 -9.126 -20.735 1.00 50.95 1243 GLU B O 1
ATOM 4027 N N . MET B 1 27 ? -23.791 -9.359 -22.951 1.00 42.56 1244 MET B N 1
ATOM 4028 C CA . MET B 1 27 ? -24.583 -8.141 -23.075 1.00 36.46 1244 MET B CA 1
ATOM 4029 C C . MET B 1 27 ? -26.076 -8.412 -23.024 1.00 38.73 1244 MET B C 1
ATOM 4030 O O . MET B 1 27 ? -26.843 -7.620 -22.454 1.00 36.80 1244 MET B O 1
ATOM 4035 N N . ILE B 1 28 ? -26.483 -9.539 -23.593 1.00 37.45 1245 ILE B N 1
ATOM 4036 C CA . ILE B 1 28 ? -27.864 -9.819 -23.960 1.00 37.77 1245 ILE B CA 1
ATOM 4037 C C . ILE B 1 28 ? -28.153 -11.262 -23.586 1.00 37.26 1245 ILE B C 1
ATOM 4038 O O . ILE B 1 28 ? -27.268 -12.118 -23.666 1.00 40.02 1245 ILE B O 1
ATOM 4043 N N . GLU B 1 29 ? -29.374 -11.525 -23.133 1.00 32.75 1246 GLU B N 1
ATOM 4044 C CA . GLU B 1 29 ? -29.883 -12.883 -23.042 1.00 40.07 1246 GLU B CA 1
ATOM 4045 C C . GLU B 1 29 ? -31.167 -12.941 -23.852 1.00 37.27 1246 GLU B C 1
ATOM 4046 O O . GLU B 1 29 ? -31.997 -12.027 -23.765 1.00 40.88 1246 GLU B O 1
ATOM 4052 N N . TYR B 1 30 ? -31.305 -13.985 -24.667 1.00 40.62 1247 TYR B N 1
ATOM 4053 C CA . TYR B 1 30 ? -32.496 -14.128 -25.484 1.00 42.22 1247 TYR B CA 1
ATOM 4054 C C . TYR B 1 30 ? -33.681 -14.589 -24.639 1.00 47.56 1247 TYR B C 1
ATOM 4055 O O . TYR B 1 30 ? -33.532 -15.159 -23.557 1.00 45.97 1247 TYR B O 1
ATOM 4064 N N . TYR B 1 31 ? -34.869 -14.362 -25.185 1.00 45.22 1248 TYR B N 1
ATOM 4065 C CA . TYR B 1 31 ? -36.120 -14.363 -24.446 1.00 53.47 1248 TYR B CA 1
ATOM 4066 C C . TYR B 1 31 ? -37.167 -15.109 -25.269 1.00 52.77 1248 TYR B C 1
ATOM 4067 O O . TYR B 1 31 ? -37.064 -15.183 -26.495 1.00 54.96 1248 TYR B O 1
ATOM 4076 N N . ASP B 1 32 ? -38.189 -15.656 -24.596 1.00 42.62 1249 ASP B N 1
ATOM 4077 C CA . ASP B 1 32 ? -39.240 -16.358 -25.346 1.00 43.74 1249 ASP B CA 1
ATOM 4078 C C . ASP B 1 32 ? -40.348 -15.440 -25.863 1.00 45.07 1249 ASP B C 1
ATOM 4079 O O . ASP B 1 32 ? -41.310 -15.936 -26.453 1.00 58.39 1249 ASP B O 1
ATOM 4084 N N . VAL B 1 33 ? -40.254 -14.130 -25.655 1.00 43.19 1250 VAL B N 1
ATOM 4085 C CA . VAL B 1 33 ? -41.117 -13.172 -26.334 1.00 45.80 1250 VAL B CA 1
ATOM 4086 C C . VAL B 1 33 ? -40.287 -12.533 -27.440 1.00 44.33 1250 VAL B C 1
ATOM 4087 O O . VAL B 1 33 ? -39.402 -11.715 -27.175 1.00 49.44 1250 VAL B O 1
ATOM 4091 N N . SER B 1 34 ? -40.593 -12.889 -28.684 1.00 44.42 1251 SER B N 1
ATOM 4092 C CA . SER B 1 34 ? -39.796 -12.454 -29.824 1.00 43.53 1251 SER B CA 1
ATOM 4093 C C . SER B 1 34 ? -39.716 -10.927 -29.909 1.00 42.94 1251 SER B C 1
ATOM 4094 O O . SER B 1 34 ? -40.684 -10.219 -29.626 1.00 41.10 1251 SER B O 1
ATOM 4097 N N . GLY B 1 35 ? -38.558 -10.414 -30.329 1.00 38.43 1252 GLY B N 1
ATOM 4098 C CA . GLY B 1 35 ? -38.364 -8.989 -30.451 1.00 34.73 1252 GLY B CA 1
ATOM 4099 C C . GLY B 1 35 ? -38.068 -8.243 -29.158 1.00 41.98 1252 GLY B C 1
ATOM 4100 O O . GLY B 1 35 ? -37.911 -7.011 -29.203 1.00 33.88 1252 GLY B O 1
ATOM 4101 N N . CYS B 1 36 ? -37.990 -8.942 -28.024 1.00 35.01 1253 CYS B N 1
ATOM 4102 C CA . CYS B 1 36 ? -37.641 -8.380 -26.722 1.00 43.01 1253 CYS B CA 1
ATOM 4103 C C . CYS B 1 36 ? -36.425 -9.105 -26.178 1.00 40.17 1253 CYS B C 1
ATOM 4104 O O . CYS B 1 36 ? -36.347 -10.333 -26.261 1.00 39.46 1253 CYS B O 1
ATOM 4107 N N . TYR B 1 37 ? -35.484 -8.357 -25.596 1.00 37.65 1254 TYR B N 1
ATOM 4108 C CA . TYR B 1 37 ? -34.220 -8.935 -25.151 1.00 39.08 1254 TYR B CA 1
ATOM 4109 C C . TYR B 1 37 ? -33.853 -8.465 -23.741 1.00 44.53 1254 TYR B C 1
ATOM 4110 O O . TYR B 1 37 ? -34.076 -7.305 -23.378 1.00 40.87 1254 TYR B O 1
ATOM 4119 N N . ILE B 1 38 ? -33.285 -9.377 -22.957 1.00 37.09 1255 ILE B N 1
ATOM 4120 C CA . ILE B 1 38 ? -32.799 -9.069 -21.612 1.00 40.13 1255 ILE B CA 1
ATOM 4121 C C . ILE B 1 38 ? -31.490 -8.301 -21.716 1.00 42.28 1255 ILE B C 1
ATOM 4122 O O . ILE B 1 38 ? -30.533 -8.762 -22.360 1.00 42.84 1255 ILE B O 1
ATOM 4127 N N . LEU B 1 39 ? -31.428 -7.136 -21.074 1.00 34.69 1256 LEU B N 1
ATOM 4128 C CA . LEU B 1 39 ? -30.169 -6.404 -20.954 1.00 38.40 1256 LEU B CA 1
ATOM 4129 C C . LEU B 1 39 ? -29.437 -6.878 -19.702 1.00 45.54 1256 LEU B C 1
ATOM 4130 O O . LEU B 1 39 ? -29.842 -6.558 -18.577 1.00 44.56 1256 LEU B O 1
ATOM 4135 N N . ARG B 1 40 ? -28.356 -7.629 -19.891 1.00 45.42 1257 ARG B N 1
ATOM 4136 C CA . ARG B 1 40 ? -27.540 -8.010 -18.753 1.00 42.32 1257 ARG B CA 1
ATOM 4137 C C . ARG B 1 40 ? -26.755 -6.793 -18.264 1.00 39.23 1257 ARG B C 1
ATOM 4138 O O . ARG B 1 40 ? -26.640 -5.780 -18.962 1.00 39.94 1257 ARG B O 1
ATOM 4146 N N . HIS B 1 41 ? -26.295 -6.939 -17.057 1.00 35.22 1258 HIS B N 1
ATOM 4147 C CA A HIS B 1 41 ? -25.526 -5.868 -16.450 0.45 37.13 1258 HIS B CA 1
ATOM 4148 C CA B HIS B 1 41 ? -25.541 -5.853 -16.471 0.55 36.99 1258 HIS B CA 1
ATOM 4149 C C . HIS B 1 41 ? -24.348 -5.153 -17.255 1.00 39.43 1258 HIS B C 1
ATOM 4150 O O . HIS B 1 41 ? -23.996 -3.911 -17.285 1.00 36.58 1258 HIS B O 1
ATOM 4163 N N . TRP B 1 42 ? -23.695 -6.034 -18.015 1.00 33.90 1259 TRP B N 1
ATOM 4164 C CA . TRP B 1 42 ? -22.582 -5.533 -18.807 1.00 36.39 1259 TRP B CA 1
ATOM 4165 C C . TRP B 1 42 ? -23.054 -4.527 -19.852 1.00 39.70 1259 TRP B C 1
ATOM 4166 O O . TRP B 1 42 ? -22.382 -3.520 -20.085 1.00 42.59 1259 TRP B O 1
ATOM 4177 N N . SER B 1 43 ? -24.217 -4.752 -20.466 1.00 40.90 1260 SER B N 1
ATOM 4178 C CA . SER B 1 43 ? -24.704 -3.749 -21.409 1.00 33.34 1260 SER B CA 1
ATOM 4179 C C . SER B 1 43 ? -25.517 -2.655 -20.726 1.00 32.87 1260 SER B C 1
ATOM 4180 O O . SER B 1 43 ? -25.447 -1.486 -21.140 1.00 36.56 1260 SER B O 1
ATOM 4183 N N . PHE B 1 44 ? -26.277 -3.000 -19.674 1.00 36.53 1261 PHE B N 1
ATOM 4184 C CA . PHE B 1 44 ? -27.026 -1.956 -18.982 1.00 33.80 1261 PHE B CA 1
ATOM 4185 C C . PHE B 1 44 ? -26.103 -0.866 -18.437 1.00 38.18 1261 PHE B C 1
ATOM 4186 O O . PHE B 1 44 ? -26.495 0.305 -18.401 1.00 37.95 1261 PHE B O 1
ATOM 4194 N N . ALA B 1 45 ? -24.873 -1.220 -18.045 1.00 37.86 1262 ALA B N 1
ATOM 4195 C CA . ALA B 1 45 ? -23.940 -0.213 -17.535 1.00 34.95 1262 ALA B CA 1
ATOM 4196 C C . ALA B 1 45 ? -23.592 0.817 -18.611 1.00 42.37 1262 ALA B C 1
ATOM 4197 O O . ALA B 1 45 ? -23.456 2.024 -18.326 1.00 38.54 1262 ALA B O 1
ATOM 4199 N N . ILE B 1 46 ? -23.447 0.362 -19.861 1.00 36.24 1263 ILE B N 1
ATOM 4200 C CA . ILE B 1 46 ? -23.199 1.304 -20.951 1.00 39.22 1263 ILE B CA 1
ATOM 4201 C C . ILE B 1 46 ? -24.403 2.218 -21.131 1.00 27.93 1263 ILE B C 1
ATOM 4202 O O . ILE B 1 46 ? -24.261 3.442 -21.294 1.00 37.45 1263 ILE B O 1
ATOM 4207 N N . TRP B 1 47 ? -25.608 1.651 -21.063 1.00 31.30 1264 TRP B N 1
ATOM 4208 C CA . TRP B 1 47 ? -26.788 2.517 -21.131 1.00 31.08 1264 TRP B CA 1
ATOM 4209 C C . TRP B 1 47 ? -26.798 3.523 -19.985 1.00 42.19 1264 TRP B C 1
ATOM 4210 O O . TRP B 1 47 ? -27.171 4.684 -20.170 1.00 37.47 1264 TRP B O 1
ATOM 4221 N N . LYS B 1 48 ? -26.423 3.084 -18.787 1.00 36.37 1265 LYS B N 1
ATOM 4222 C CA . LYS B 1 48 ? -26.401 3.989 -17.645 1.00 45.70 1265 LYS B CA 1
ATOM 4223 C C . LYS B 1 48 ? -25.493 5.176 -17.920 1.00 38.80 1265 LYS B C 1
ATOM 4224 O O . LYS B 1 48 ? -25.869 6.327 -17.670 1.00 41.07 1265 LYS B O 1
ATOM 4230 N N . ALA B 1 49 ? -24.276 4.909 -18.417 1.00 35.71 1266 ALA B N 1
ATOM 4231 C CA . ALA B 1 49 ? -23.339 6.000 -18.673 1.00 30.08 1266 ALA B CA 1
ATOM 4232 C C . ALA B 1 49 ? -23.908 6.980 -19.697 1.00 37.50 1266 ALA B C 1
ATOM 4233 O O . ALA B 1 49 ? -23.853 8.205 -19.494 1.00 41.86 1266 ALA B O 1
ATOM 4235 N N . ILE B 1 50 ? -24.509 6.451 -20.776 1.00 39.34 1267 ILE B N 1
ATOM 4236 C CA . ILE B 1 50 ? -25.122 7.299 -21.811 1.00 40.52 1267 ILE B CA 1
ATOM 4237 C C . ILE B 1 50 ? -26.269 8.127 -21.233 1.00 35.16 1267 ILE B C 1
ATOM 4238 O O . ILE B 1 50 ? -26.380 9.342 -21.466 1.00 34.57 1267 ILE B O 1
ATOM 4243 N N . ARG B 1 51 ? -27.182 7.449 -20.546 1.00 32.74 1268 ARG B N 1
ATOM 4244 C CA . ARG B 1 51 ? -28.353 8.080 -19.952 1.00 41.71 1268 ARG B CA 1
ATOM 4245 C C . ARG B 1 51 ? -27.963 9.167 -18.954 1.00 37.70 1268 ARG B C 1
ATOM 4246 O O . ARG B 1 51 ? -28.519 10.269 -18.984 1.00 42.75 1268 ARG B O 1
ATOM 4254 N N . ASN B 1 52 ? -27.015 8.879 -18.050 1.00 38.99 1269 ASN B N 1
ATOM 4255 C CA . ASN B 1 52 ? -26.659 9.866 -17.034 1.00 37.85 1269 ASN B CA 1
ATOM 4256 C C . ASN B 1 52 ? -25.968 11.068 -17.662 1.00 35.36 1269 ASN B C 1
ATOM 4257 O O . ASN B 1 52 ? -26.239 12.213 -17.276 1.00 36.48 1269 ASN B O 1
ATOM 4262 N N . TRP B 1 53 ? -25.093 10.839 -18.643 1.00 33.86 1270 TRP B N 1
ATOM 4263 C CA . TRP B 1 53 ? -24.443 11.965 -19.312 1.00 37.79 1270 TRP B CA 1
ATOM 4264 C C . TRP B 1 53 ? -25.487 12.859 -19.987 1.00 38.13 1270 TRP B C 1
ATOM 4265 O O . TRP B 1 53 ? -25.563 14.069 -19.721 1.00 38.02 1270 TRP B O 1
ATOM 4276 N N . PHE B 1 54 ? -26.345 12.268 -20.832 1.00 35.19 1271 PHE B N 1
ATOM 4277 C CA . PHE B 1 54 ? -27.355 13.083 -21.511 1.00 39.17 1271 PHE B CA 1
ATOM 4278 C C . PHE B 1 54 ? -28.301 13.785 -20.530 1.00 39.60 1271 PHE B C 1
ATOM 4279 O O . PHE B 1 54 ? -28.635 14.966 -20.720 1.00 40.43 1271 PHE B O 1
ATOM 4287 N N . ASP B 1 55 ? -28.771 13.078 -19.497 1.00 35.48 1272 ASP B N 1
ATOM 4288 C CA . ASP B 1 55 ? -29.661 13.713 -18.529 1.00 33.78 1272 ASP B CA 1
ATOM 4289 C C . ASP B 1 55 ? -28.992 14.902 -17.867 1.00 34.41 1272 ASP B C 1
ATOM 4290 O O . ASP B 1 55 ? -29.629 15.939 -17.676 1.00 37.71 1272 ASP B O 1
ATOM 4295 N N . ALA B 1 56 ? -27.720 14.765 -17.479 1.00 32.08 1273 ALA B N 1
ATOM 4296 C CA . ALA B 1 56 ? -27.037 15.903 -16.882 1.00 37.81 1273 ALA B CA 1
ATOM 4297 C C . ALA B 1 56 ? -26.982 17.074 -17.857 1.00 45.69 1273 ALA B C 1
ATOM 4298 O O . ALA B 1 56 ? -27.163 18.232 -17.457 1.00 36.63 1273 ALA B O 1
ATOM 4300 N N . GLU B 1 57 ? -26.768 16.795 -19.154 1.00 34.60 1274 GLU B N 1
ATOM 4301 C CA . GLU B 1 57 ? -26.719 17.908 -20.112 1.00 33.49 1274 GLU B CA 1
ATOM 4302 C C . GLU B 1 57 ? -28.068 18.615 -20.211 1.00 34.26 1274 GLU B C 1
ATOM 4303 O O . GLU B 1 57 ? -28.141 19.851 -20.169 1.00 37.91 1274 GLU B O 1
ATOM 4309 N N . ILE B 1 58 ? -29.156 17.850 -20.343 1.00 34.86 1275 ILE B N 1
ATOM 4310 C CA . ILE B 1 58 ? -30.427 18.525 -20.567 1.00 36.62 1275 ILE B CA 1
ATOM 4311 C C . ILE B 1 58 ? -30.941 19.135 -19.268 1.00 44.02 1275 ILE B C 1
ATOM 4312 O O . ILE B 1 58 ? -31.679 20.127 -19.301 1.00 36.21 1275 ILE B O 1
ATOM 4317 N N . THR B 1 59 ? -30.548 18.569 -18.120 1.00 37.26 1276 THR B N 1
ATOM 4318 C CA . THR B 1 59 ? -30.867 19.174 -16.836 1.00 34.92 1276 THR B CA 1
ATOM 4319 C C . THR B 1 59 ? -30.191 20.527 -16.722 1.00 39.47 1276 THR B C 1
ATOM 4320 O O . THR B 1 59 ? -30.823 21.519 -16.349 1.00 39.83 1276 THR B O 1
ATOM 4324 N N . ARG B 1 60 ? -28.900 20.583 -17.056 1.00 40.79 1277 ARG B N 1
ATOM 4325 C CA . ARG B 1 60 ? -28.195 21.854 -17.076 1.00 47.09 1277 ARG B CA 1
ATOM 4326 C C . ARG B 1 60 ? -28.868 22.839 -18.024 1.00 45.66 1277 ARG B C 1
ATOM 4327 O O . ARG B 1 60 ? -28.915 24.034 -17.735 1.00 46.93 1277 ARG B O 1
ATOM 4335 N N . LEU B 1 61 ? -29.425 22.364 -19.139 1.00 48.13 1278 LEU B N 1
ATOM 4336 C CA . LEU B 1 61 ? -30.146 23.291 -20.014 1.00 42.54 1278 LEU B CA 1
ATOM 4337 C C . LEU B 1 61 ? -31.484 23.764 -19.447 1.00 51.13 1278 LEU B C 1
ATOM 4338 O O . LEU B 1 61 ? -32.044 24.725 -19.985 1.00 51.80 1278 LEU B O 1
ATOM 4343 N N . GLY B 1 62 ? -32.023 23.124 -18.400 1.00 44.66 1279 GLY B N 1
ATOM 4344 C CA . GLY B 1 62 ? -33.325 23.501 -17.878 1.00 38.73 1279 GLY B CA 1
ATOM 4345 C C . GLY B 1 62 ? -34.473 22.552 -18.192 1.00 37.54 1279 GLY B C 1
ATOM 4346 O O . GLY B 1 62 ? -35.608 22.868 -17.837 1.00 44.07 1279 GLY B O 1
ATOM 4347 N N . VAL B 1 63 ? -34.236 21.398 -18.829 1.00 35.00 1280 VAL B N 1
ATOM 4348 C CA . VAL B 1 63 ? -35.291 20.393 -18.943 1.00 32.98 1280 VAL B CA 1
ATOM 4349 C C . VAL B 1 63 ? -35.480 19.711 -17.591 1.00 35.63 1280 VAL B C 1
ATOM 4350 O O . VAL B 1 63 ? -34.512 19.461 -16.870 1.00 40.30 1280 VAL B O 1
ATOM 4354 N N . LYS B 1 64 ? -36.725 19.387 -17.247 1.00 31.62 1281 LYS B N 1
ATOM 4355 C CA . LYS B 1 64 ? -37.033 18.680 -16.009 1.00 42.12 1281 LYS B CA 1
ATOM 4356 C C . LYS B 1 64 ? -37.629 17.317 -16.317 1.00 40.74 1281 LYS B C 1
ATOM 4357 O O . LYS B 1 64 ? -38.336 17.143 -17.319 1.00 41.12 1281 LYS B O 1
ATOM 4363 N N . GLU B 1 65 ? -37.354 16.358 -15.432 1.00 37.21 1282 GLU B N 1
ATOM 4364 C CA . GLU B 1 65 ? -37.763 14.974 -15.642 1.00 34.58 1282 GLU B CA 1
ATOM 4365 C C . GLU B 1 65 ? -39.116 14.675 -15.008 1.00 44.81 1282 GLU B C 1
ATOM 4366 O O . GLU B 1 65 ? -39.433 15.162 -13.914 1.00 36.36 1282 GLU B O 1
ATOM 4372 N N . CYS B 1 66 ? -39.910 13.859 -15.700 1.00 38.35 1283 CYS B N 1
ATOM 4373 C CA . CYS B 1 66 ? -41.215 13.446 -15.220 1.00 40.40 1283 CYS B CA 1
ATOM 4374 C C . CYS B 1 66 ? -41.448 12.021 -15.713 1.00 37.29 1283 CYS B C 1
ATOM 4375 O O . CYS B 1 66 ? -40.561 11.399 -16.311 1.00 45.24 1283 CYS B O 1
ATOM 4378 N N . TYR B 1 67 ? -42.634 11.488 -15.430 1.00 34.03 1284 TYR B N 1
ATOM 4379 C CA . TYR B 1 67 ? -42.996 10.139 -15.862 1.00 40.24 1284 TYR B CA 1
ATOM 4380 C C . TYR B 1 67 ? -44.500 10.082 -16.046 1.00 45.02 1284 TYR B C 1
ATOM 4381 O O . TYR B 1 67 ? -45.256 10.323 -15.093 1.00 48.20 1284 TYR B O 1
ATOM 4390 N N . PHE B 1 68 ? -44.925 9.754 -17.282 1.00 30.49 1285 PHE B N 1
ATOM 4391 C CA . PHE B 1 68 ? -46.313 9.572 -17.678 1.00 35.71 1285 PHE B CA 1
ATOM 4392 C C . PHE B 1 68 ? -46.609 8.091 -17.799 1.00 40.87 1285 PHE B C 1
ATOM 4393 O O . PHE B 1 68 ? -45.691 7.274 -17.852 1.00 41.89 1285 PHE B O 1
ATOM 4401 N N . PRO B 1 69 ? -47.883 7.706 -17.799 1.00 42.79 1286 PRO B N 1
ATOM 4402 C CA . PRO B 1 69 ? -48.222 6.278 -17.740 1.00 43.50 1286 PRO B CA 1
ATOM 4403 C C . PRO B 1 69 ? -47.881 5.502 -19.008 1.00 46.33 1286 PRO B C 1
ATOM 4404 O O . PRO B 1 69 ? -47.809 6.047 -20.114 1.00 45.24 1286 PRO B O 1
ATOM 4408 N N . ILE B 1 70 ? -47.671 4.196 -18.813 1.00 36.98 1287 ILE B N 1
ATOM 4409 C CA . ILE B 1 70 ? -47.421 3.257 -19.904 1.00 50.02 1287 ILE B CA 1
ATOM 4410 C C . ILE B 1 70 ? -48.638 3.081 -20.810 1.00 47.37 1287 ILE B C 1
ATOM 4411 O O . ILE B 1 70 ? -48.494 2.731 -21.992 1.00 41.69 1287 ILE B O 1
ATOM 4416 N N . PHE B 1 71 ? -49.839 3.290 -20.284 1.00 39.45 1288 PHE B N 1
ATOM 4417 C CA . PHE B 1 71 ? -51.069 3.030 -21.020 1.00 40.30 1288 PHE B CA 1
ATOM 4418 C C . PHE B 1 71 ? -51.668 4.320 -21.554 1.00 47.30 1288 PHE B C 1
ATOM 4419 O O . PHE B 1 71 ? -51.666 5.352 -20.874 1.00 43.86 1288 PHE B O 1
ATOM 4427 N N . VAL B 1 72 ? -52.187 4.234 -22.777 1.00 45.64 1289 VAL B N 1
ATOM 4428 C CA . VAL B 1 72 ? -52.860 5.313 -23.486 1.00 45.67 1289 VAL B CA 1
ATOM 4429 C C . VAL B 1 72 ? -54.298 4.879 -23.747 1.00 47.36 1289 VAL B C 1
ATOM 4430 O O . VAL B 1 72 ? -54.532 3.741 -24.171 1.00 45.22 1289 VAL B O 1
ATOM 4434 N N . SER B 1 73 ? -55.255 5.771 -23.488 1.00 46.51 1290 SER B N 1
ATOM 4435 C CA . SER B 1 73 ? -56.643 5.485 -23.841 1.00 42.07 1290 SER B CA 1
ATOM 4436 C C . SER B 1 73 ? -56.803 5.420 -25.360 1.00 44.81 1290 SER B C 1
ATOM 4437 O O . SER B 1 73 ? -56.050 6.047 -26.113 1.00 48.09 1290 SER B O 1
ATOM 4440 N N . ARG B 1 74 ? -57.802 4.653 -25.808 1.00 50.17 1291 ARG B N 1
ATOM 4441 C CA . ARG B 1 74 ? -58.136 4.654 -27.230 1.00 59.27 1291 ARG B CA 1
ATOM 4442 C C . ARG B 1 74 ? -58.599 6.032 -27.686 1.00 55.27 1291 ARG B C 1
ATOM 4443 O O . ARG B 1 74 ? -58.312 6.454 -28.813 1.00 51.07 1291 ARG B O 1
ATOM 4448 N N . ALA B 1 75 ? -59.342 6.737 -26.834 1.00 57.85 1292 ALA B N 1
ATOM 4449 C CA . ALA B 1 75 ? -59.811 8.066 -27.202 1.00 61.49 1292 ALA B CA 1
ATOM 4450 C C . ALA B 1 75 ? -58.643 9.021 -27.400 1.00 57.09 1292 ALA B C 1
ATOM 4451 O O . ALA B 1 75 ? -58.647 9.838 -28.327 1.00 61.96 1292 ALA B O 1
ATOM 4453 N N . ALA B 1 76 ? -57.621 8.922 -26.554 1.00 46.06 1293 ALA B N 1
ATOM 4454 C CA . ALA B 1 76 ? -56.492 9.839 -26.689 1.00 43.39 1293 ALA B CA 1
ATOM 4455 C C . ALA B 1 76 ? -55.633 9.477 -27.889 1.00 47.97 1293 ALA B C 1
ATOM 4456 O O . ALA B 1 76 ? -55.139 10.361 -28.601 1.00 46.90 1293 ALA B O 1
ATOM 4458 N N . LEU B 1 77 ? -55.451 8.180 -28.136 1.00 51.54 1294 LEU B N 1
ATOM 4459 C CA . LEU B 1 77 ? -54.676 7.747 -29.297 1.00 56.37 1294 LEU B CA 1
ATOM 4460 C C . LEU B 1 77 ? -55.296 8.244 -30.598 1.00 57.86 1294 LEU B C 1
ATOM 4461 O O . LEU B 1 77 ? -54.594 8.753 -31.478 1.00 61.86 1294 LEU B O 1
ATOM 4466 N N . GLU B 1 78 ? -56.613 8.109 -30.737 1.00 60.63 1295 GLU B N 1
ATOM 4467 C CA . GLU B 1 78 ? -57.308 8.459 -31.968 1.00 61.33 1295 GLU B CA 1
ATOM 4468 C C . GLU B 1 78 ? -57.710 9.926 -32.035 1.00 60.61 1295 GLU B C 1
ATOM 4469 O O . GLU B 1 78 ? -58.457 10.302 -32.942 1.00 57.70 1295 GLU B O 1
ATOM 4475 N N . ARG B 1 79 ? -57.229 10.767 -31.119 1.00 65.38 1296 ARG B N 1
ATOM 4476 C CA A ARG B 1 79 ? -57.741 12.128 -31.004 0.36 64.67 1296 ARG B CA 1
ATOM 4477 C CA B ARG B 1 79 ? -57.765 12.117 -31.022 0.64 64.50 1296 ARG B CA 1
ATOM 4478 C C . ARG B 1 79 ? -57.411 12.956 -32.241 1.00 63.92 1296 ARG B C 1
ATOM 4479 O O . ARG B 1 79 ? -56.284 12.925 -32.743 1.00 67.67 1296 ARG B O 1
ATOM 4494 N N . GLU B 1 80 ? -58.406 13.701 -32.720 1.00 67.75 1297 GLU B N 1
ATOM 4495 C CA . GLU B 1 80 ? -58.319 14.671 -33.809 1.00 75.00 1297 GLU B CA 1
ATOM 4496 C C . GLU B 1 80 ? -57.877 14.065 -35.135 1.00 74.01 1297 GLU B C 1
ATOM 4497 O O . GLU B 1 80 ? -57.648 14.807 -36.098 1.00 68.57 1297 GLU B O 1
ATOM 4503 N N . LYS B 1 81 ? -57.756 12.743 -35.220 1.00 76.29 1298 LYS B N 1
ATOM 4504 C CA . LYS B 1 81 ? -57.445 12.092 -36.484 1.00 87.64 1298 LYS B CA 1
ATOM 4505 C C . LYS B 1 81 ? -58.733 11.879 -37.274 1.00 95.75 1298 LYS B C 1
ATOM 4506 O O . LYS B 1 81 ? -59.722 11.381 -36.731 1.00 102.18 1298 LYS B O 1
ATOM 4508 N N . THR B 1 82 ? -58.738 12.279 -38.550 1.00 98.50 1299 THR B N 1
ATOM 4509 C CA . THR B 1 82 ? -59.921 12.101 -39.386 1.00 101.01 1299 THR B CA 1
ATOM 4510 C C . THR B 1 82 ? -59.707 11.204 -40.597 1.00 103.17 1299 THR B C 1
ATOM 4511 O O . THR B 1 82 ? -60.696 10.709 -41.149 1.00 105.22 1299 THR B O 1
ATOM 4515 N N . HIS B 1 83 ? -58.470 10.972 -41.022 1.00 99.22 1300 HIS B N 1
ATOM 4516 C CA . HIS B 1 83 ? -58.209 10.111 -42.166 1.00 96.77 1300 HIS B CA 1
ATOM 4517 C C . HIS B 1 83 ? -58.103 8.650 -41.724 1.00 92.60 1300 HIS B C 1
ATOM 4518 O O . HIS B 1 83 ? -57.698 8.348 -40.596 1.00 89.27 1300 HIS B O 1
ATOM 4525 N N . ILE B 1 84 ? -58.471 7.740 -42.635 1.00 85.80 1301 ILE B N 1
ATOM 4526 C CA . ILE B 1 84 ? -58.620 6.327 -42.276 1.00 84.91 1301 ILE B CA 1
ATOM 4527 C C . ILE B 1 84 ? -57.274 5.664 -42.021 1.00 92.17 1301 ILE B C 1
ATOM 4528 O O . ILE B 1 84 ? -57.185 4.727 -41.217 1.00 97.34 1301 ILE B O 1
ATOM 4533 N N . ALA B 1 85 ? -56.212 6.118 -42.696 1.00 92.84 1302 ALA B N 1
ATOM 4534 C CA . ALA B 1 85 ? -54.895 5.532 -42.467 1.00 93.34 1302 ALA B CA 1
ATOM 4535 C C . ALA B 1 85 ? -54.443 5.726 -41.023 1.00 98.20 1302 ALA B C 1
ATOM 4536 O O . ALA B 1 85 ? -53.708 4.890 -40.482 1.00 94.03 1302 ALA B O 1
ATOM 4538 N N . ASP B 1 86 ? -54.909 6.796 -40.374 1.00 105.12 1303 ASP B N 1
ATOM 4539 C CA . ASP B 1 86 ? -54.519 7.182 -39.021 1.00 104.96 1303 ASP B CA 1
ATOM 4540 C C . ASP B 1 86 ? -55.151 6.326 -37.925 1.00 100.05 1303 ASP B C 1
ATOM 4541 O O . ASP B 1 86 ? -54.826 6.525 -36.748 1.00 101.70 1303 ASP B O 1
ATOM 4546 N N . PHE B 1 87 ? -56.045 5.395 -38.257 1.00 90.23 1304 PHE B N 1
ATOM 4547 C CA . PHE B 1 87 ? -56.925 4.801 -37.258 1.00 83.61 1304 PHE B CA 1
ATOM 4548 C C . PHE B 1 87 ? -56.578 3.367 -36.885 1.00 84.11 1304 PHE B C 1
ATOM 4549 O O . PHE B 1 87 ? -57.255 2.793 -36.026 1.00 90.19 1304 PHE B O 1
ATOM 4557 N N . ALA B 1 88 ? -55.541 2.773 -37.472 1.00 86.40 1305 ALA B N 1
ATOM 4558 C CA . ALA B 1 88 ? -55.135 1.405 -37.135 1.00 85.69 1305 ALA B CA 1
ATOM 4559 C C . ALA B 1 88 ? -53.667 1.339 -36.712 1.00 77.74 1305 ALA B C 1
ATOM 4560 O O . ALA B 1 88 ? -52.884 0.562 -37.274 1.00 71.55 1305 ALA B O 1
ATOM 4562 N N . PRO B 1 89 ? -53.264 2.104 -35.685 1.00 75.90 1306 PRO B N 1
ATOM 4563 C CA . PRO B 1 89 ? -51.848 2.093 -35.281 1.00 68.36 1306 PRO B CA 1
ATOM 4564 C C . PRO B 1 89 ? -51.421 0.708 -34.821 1.00 66.66 1306 PRO B C 1
ATOM 4565 O O . PRO B 1 89 ? -52.199 -0.037 -34.221 1.00 73.43 1306 PRO B O 1
ATOM 4569 N N . GLU B 1 90 ? -50.158 0.374 -35.093 1.00 58.49 1307 GLU B N 1
ATOM 4570 C CA . GLU B 1 90 ? -49.584 -0.914 -34.703 1.00 58.75 1307 GLU B CA 1
ATOM 4571 C C . GLU B 1 90 ? -49.088 -0.878 -33.247 1.00 58.35 1307 GLU B C 1
ATOM 4572 O O . GLU B 1 90 ? -47.937 -1.176 -32.935 1.00 63.26 1307 GLU B O 1
ATOM 4578 N N . VAL B 1 91 ? -50.004 -0.526 -32.337 1.00 46.19 1308 VAL B N 1
ATOM 4579 C CA . VAL B 1 91 ? -49.748 -0.557 -30.904 1.00 51.59 1308 VAL B CA 1
ATOM 4580 C C . VAL B 1 91 ? -50.252 -1.865 -30.316 1.00 47.09 1308 VAL B C 1
ATOM 4581 O O . VAL B 1 91 ? -51.193 -2.489 -30.826 1.00 46.95 1308 VAL B O 1
ATOM 4585 N N . ALA B 1 92 ? -49.635 -2.259 -29.205 1.00 44.34 1309 ALA B N 1
ATOM 4586 C CA . ALA B 1 92 ? -50.092 -3.397 -28.426 1.00 40.79 1309 ALA B CA 1
ATOM 4587 C C . ALA B 1 92 ? -51.296 -3.015 -27.574 1.00 41.56 1309 ALA B C 1
ATOM 4588 O O . ALA B 1 92 ? -51.250 -2.014 -26.854 1.00 39.51 1309 ALA B O 1
ATOM 4590 N N . TRP B 1 93 ? -52.358 -3.830 -27.636 1.00 38.83 1310 TRP B N 1
ATOM 4591 C CA . TRP B 1 93 ? -53.640 -3.552 -26.984 1.00 40.99 1310 TRP B CA 1
ATOM 4592 C C . TRP B 1 93 ? -53.869 -4.501 -25.812 1.00 51.89 1310 TRP B C 1
ATOM 4593 O O . TRP B 1 93 ? -53.943 -5.719 -26.003 1.00 57.30 1310 TRP B O 1
ATOM 4604 N N . VAL B 1 94 ? -54.024 -3.946 -24.614 1.00 50.80 1311 VAL B N 1
ATOM 4605 C CA . VAL B 1 94 ? -54.452 -4.740 -23.468 1.00 43.50 1311 VAL B CA 1
ATOM 4606 C C . VAL B 1 94 ? -55.975 -4.856 -23.514 1.00 52.57 1311 VAL B C 1
ATOM 4607 O O . VAL B 1 94 ? -56.690 -3.849 -23.475 1.00 54.32 1311 VAL B O 1
ATOM 4611 N N . THR B 1 95 ? -56.484 -6.083 -23.614 1.00 54.16 1312 THR B N 1
ATOM 4612 C CA . THR B 1 95 ? -57.925 -6.270 -23.724 1.00 59.30 1312 THR B CA 1
ATOM 4613 C C . THR B 1 95 ? -58.561 -6.973 -22.536 1.00 58.47 1312 THR B C 1
ATOM 4614 O O . THR B 1 95 ? -59.791 -7.000 -22.459 1.00 55.24 1312 THR B O 1
ATOM 4618 N N . LYS B 1 96 ? -57.777 -7.533 -21.612 1.00 58.73 1313 LYS B N 1
ATOM 4619 C CA . LYS B 1 96 ? -58.360 -8.198 -20.453 1.00 56.91 1313 LYS B CA 1
ATOM 4620 C C . LYS B 1 96 ? -57.398 -8.117 -19.279 1.00 60.85 1313 LYS B C 1
ATOM 4621 O O . LYS B 1 96 ? -56.197 -7.868 -19.437 1.00 57.62 1313 LYS B O 1
ATOM 4627 N N . SER B 1 97 ? -57.962 -8.285 -18.087 1.00 61.59 1314 SER B N 1
ATOM 4628 C CA . SER B 1 97 ? -57.220 -8.337 -16.834 1.00 55.27 1314 SER B CA 1
ATOM 4629 C C . SER B 1 97 ? -57.557 -9.670 -16.193 1.00 61.28 1314 SER B C 1
ATOM 4630 O O . SER B 1 97 ? -58.699 -9.886 -15.776 1.00 70.39 1314 SER B O 1
ATOM 4633 N N . GLY B 1 98 ? -56.581 -10.564 -16.126 1.00 66.15 1315 GLY B N 1
ATOM 4634 C CA . GLY B 1 98 ? -56.874 -11.932 -15.733 1.00 70.72 1315 GLY B CA 1
ATOM 4635 C C . GLY B 1 98 ? -57.861 -12.555 -16.703 1.00 69.14 1315 GLY B C 1
ATOM 4636 O O . GLY B 1 98 ? -57.584 -12.705 -17.900 1.00 68.66 1315 GLY B O 1
ATOM 4637 N N . ASP B 1 99 ? -59.039 -12.921 -16.192 1.00 67.70 1316 ASP B N 1
ATOM 4638 C CA . ASP B 1 99 ? -60.082 -13.516 -17.017 1.00 75.44 1316 ASP B CA 1
ATOM 4639 C C . ASP B 1 99 ? -61.194 -12.544 -17.369 1.00 75.75 1316 ASP B C 1
ATOM 4640 O O . ASP B 1 99 ? -62.094 -12.909 -18.132 1.00 67.56 1316 ASP B O 1
ATOM 4645 N N . SER B 1 100 ? -61.165 -11.331 -16.827 1.00 77.70 1317 SER B N 1
ATOM 4646 C CA . SER B 1 100 ? -62.200 -10.342 -17.092 1.00 79.75 1317 SER B CA 1
ATOM 4647 C C . SER B 1 100 ? -61.805 -9.560 -18.336 1.00 77.39 1317 SER B C 1
ATOM 4648 O O . SER B 1 100 ? -60.754 -8.907 -18.349 1.00 75.92 1317 SER B O 1
ATOM 4651 N N . GLU B 1 101 ? -62.632 -9.635 -19.373 1.00 72.50 1318 GLU B N 1
ATOM 4652 C CA . GLU B 1 101 ? -62.449 -8.742 -20.508 1.00 71.21 1318 GLU B CA 1
ATOM 4653 C C . GLU B 1 101 ? -62.703 -7.307 -20.061 1.00 67.74 1318 GLU B C 1
ATOM 4654 O O . GLU B 1 101 ? -63.579 -7.043 -19.238 1.00 69.24 1318 GLU B O 1
ATOM 4660 N N . LEU B 1 102 ? -61.897 -6.377 -20.559 1.00 70.60 1319 LEU B N 1
ATOM 4661 C CA . LEU B 1 102 ? -61.999 -5.000 -20.102 1.00 66.83 1319 LEU B CA 1
ATOM 4662 C C . LEU B 1 102 ? -63.089 -4.261 -20.863 1.00 70.49 1319 LEU B C 1
ATOM 4663 O O . LEU B 1 102 ? -63.430 -4.603 -22.001 1.00 62.68 1319 LEU B O 1
ATOM 4668 N N . ALA B 1 103 ? -63.634 -3.229 -20.217 1.00 76.88 1320 ALA B N 1
ATOM 4669 C CA . ALA B 1 103 ? -64.638 -2.392 -20.862 1.00 80.93 1320 ALA B CA 1
ATOM 4670 C C . ALA B 1 103 ? -64.086 -1.768 -22.137 1.00 79.75 1320 ALA B C 1
ATOM 4671 O O . ALA B 1 103 ? -64.589 -2.015 -23.239 1.00 84.78 1320 ALA B O 1
ATOM 4673 N N . GLU B 1 104 ? -63.047 -0.945 -21.998 1.00 72.62 1321 GLU B N 1
ATOM 4674 C CA . GLU B 1 104 ? -62.364 -0.337 -23.121 1.00 66.68 1321 GLU B CA 1
ATOM 4675 C C . GLU B 1 104 ? -60.929 -0.839 -23.171 1.00 58.88 1321 GLU B C 1
ATOM 4676 O O . GLU B 1 104 ? -60.215 -0.766 -22.163 1.00 53.07 1321 GLU B O 1
ATOM 4678 N N . PRO B 1 105 ? -60.476 -1.361 -24.307 1.00 53.64 1322 PRO B N 1
ATOM 4679 C CA . PRO B 1 105 ? -59.059 -1.702 -24.441 1.00 44.64 1322 PRO B CA 1
ATOM 4680 C C . PRO B 1 105 ? -58.196 -0.451 -24.336 1.00 50.78 1322 PRO B C 1
ATOM 4681 O O . PRO B 1 105 ? -58.626 0.653 -24.670 1.00 48.89 1322 PRO B O 1
ATOM 4685 N N . ILE B 1 106 ? -56.968 -0.631 -23.850 1.00 45.38 1323 ILE B N 1
ATOM 4686 C CA . ILE B 1 106 ? -56.019 0.466 -23.701 1.00 49.98 1323 ILE B CA 1
ATOM 4687 C C . ILE B 1 106 ? -54.697 0.046 -24.336 1.00 46.85 1323 ILE B C 1
ATOM 4688 O O . ILE B 1 106 ? -54.356 -1.142 -24.378 1.00 45.57 1323 ILE B O 1
ATOM 4693 N N . ALA B 1 107 ? -53.955 1.017 -24.848 1.00 44.73 1324 ALA B N 1
ATOM 4694 C CA . ALA B 1 107 ? -52.759 0.721 -25.628 1.00 46.61 1324 ALA B CA 1
ATOM 4695 C C . ALA B 1 107 ? -51.487 0.943 -24.821 1.00 43.97 1324 ALA B C 1
ATOM 4696 O O . ALA B 1 107 ? -51.396 1.866 -24.015 1.00 44.28 1324 ALA B O 1
ATOM 4698 N N . VAL B 1 108 ? -50.482 0.102 -25.062 1.00 41.80 1325 VAL B N 1
ATOM 4699 C CA . VAL B 1 108 ? -49.141 0.423 -24.581 1.00 41.93 1325 VAL B CA 1
ATOM 4700 C C . VAL B 1 108 ? -48.581 1.562 -25.436 1.00 43.13 1325 VAL B C 1
ATOM 4701 O O . VAL B 1 108 ? -48.683 1.531 -26.667 1.00 36.71 1325 VAL B O 1
ATOM 4705 N N . ARG B 1 109 ? -48.023 2.589 -24.788 1.00 42.13 1326 ARG B N 1
ATOM 4706 C CA . ARG B 1 109 ? -47.515 3.759 -25.505 1.00 35.38 1326 ARG B CA 1
ATOM 4707 C C . ARG B 1 109 ? -46.429 3.368 -26.514 1.00 38.31 1326 ARG B C 1
ATOM 4708 O O . ARG B 1 109 ? -45.478 2.658 -26.160 1.00 37.84 1326 ARG B O 1
ATOM 4716 N N . PRO B 1 110 ? -46.541 3.793 -27.763 1.00 37.25 1327 PRO B N 1
ATOM 4717 C CA . PRO B 1 110 ? -45.406 3.687 -28.694 1.00 34.88 1327 PRO B CA 1
ATOM 4718 C C . PRO B 1 110 ? -44.507 4.908 -28.613 1.00 36.22 1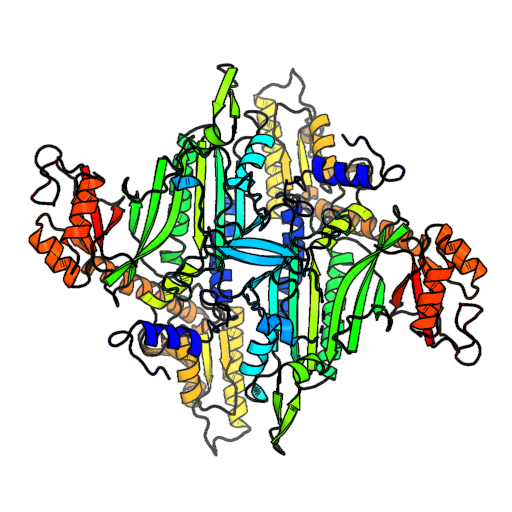327 PRO B C 1
ATOM 4719 O O . PRO B 1 110 ? -43.375 4.883 -29.101 1.00 33.53 1327 PRO B O 1
ATOM 4723 N N . THR B 1 111 ? -45.019 5.970 -27.988 1.00 37.60 1328 THR B N 1
ATOM 4724 C CA . THR B 1 111 ? -44.457 7.310 -27.836 1.00 33.32 1328 THR B CA 1
ATOM 4725 C C . THR B 1 111 ? -45.546 8.086 -27.101 1.00 38.68 1328 THR B C 1
ATOM 4726 O O . THR B 1 111 ? -46.689 7.630 -27.053 1.00 48.49 1328 THR B O 1
ATOM 4730 N N . SER B 1 112 ? -45.202 9.253 -26.527 1.00 34.52 1329 SER B N 1
ATOM 4731 C CA . SER B 1 112 ? -46.082 9.866 -25.530 1.00 34.00 1329 SER B CA 1
ATOM 4732 C C . SER B 1 112 ? -46.688 11.214 -25.920 1.00 41.53 1329 SER B C 1
ATOM 4733 O O . SER B 1 112 ? -47.208 11.908 -25.038 1.00 44.48 1329 SER B O 1
ATOM 4736 N N . GLU B 1 113 ? -46.675 11.597 -27.204 1.00 42.30 1330 GLU B N 1
ATOM 4737 C CA . GLU B 1 113 ? -47.348 12.832 -27.635 1.00 39.37 1330 GLU B CA 1
ATOM 4738 C C . GLU B 1 113 ? -48.805 12.865 -27.187 1.00 47.58 1330 GLU B C 1
ATOM 4739 O O . GLU B 1 113 ? -49.306 13.889 -26.686 1.00 43.37 1330 GLU B O 1
ATOM 4745 N N . THR B 1 114 ? -49.492 11.743 -27.366 1.00 40.31 1331 THR B N 1
ATOM 4746 C CA . THR B 1 114 ? -50.936 11.670 -27.208 1.00 37.09 1331 THR B CA 1
ATOM 4747 C C . THR B 1 114 ? -51.370 11.834 -25.755 1.00 42.59 1331 THR B C 1
ATOM 4748 O O . THR B 1 114 ? -52.498 12.259 -25.488 1.00 46.11 1331 THR B O 1
ATOM 4752 N N . VAL B 1 115 ? -50.503 11.513 -24.803 1.00 45.86 1332 VAL B N 1
ATOM 4753 C CA . VAL B 1 115 ? -50.842 11.666 -23.397 1.00 56.42 1332 VAL B CA 1
ATOM 4754 C C . VAL B 1 115 ? -50.129 12.838 -22.751 1.00 53.64 1332 VAL B C 1
ATOM 4755 O O . VAL B 1 115 ? -50.583 13.311 -21.698 1.00 51.86 1332 VAL B O 1
ATOM 4759 N N . MET B 1 116 ? -49.050 13.340 -23.341 1.00 40.73 1333 MET B N 1
ATOM 4760 C CA . MET B 1 116 ? -48.460 14.527 -22.743 1.00 43.89 1333 MET B CA 1
ATOM 4761 C C . MET B 1 116 ? -49.156 15.804 -23.202 1.00 43.05 1333 MET B C 1
ATOM 4762 O O . MET B 1 116 ? -49.323 16.731 -22.403 1.00 42.70 1333 MET B O 1
ATOM 4767 N N . TYR B 1 117 ? -49.623 15.857 -24.452 1.00 40.15 1334 TYR B N 1
ATOM 4768 C CA . TYR B 1 117 ? -50.103 17.138 -24.967 1.00 47.75 1334 TYR B CA 1
ATOM 4769 C C . TYR B 1 117 ? -51.448 17.583 -24.375 1.00 50.74 1334 TYR B C 1
ATOM 4770 O O . TYR B 1 117 ? -51.660 18.794 -24.213 1.00 48.26 1334 TYR B O 1
ATOM 4779 N N . PRO B 1 118 ? -52.366 16.683 -24.001 1.00 47.54 1335 PRO B N 1
ATOM 4780 C CA . PRO B 1 118 ? -53.515 17.156 -23.209 1.00 47.94 1335 PRO B CA 1
ATOM 4781 C C . PRO B 1 118 ? -53.086 17.815 -21.912 1.00 45.78 1335 PRO B C 1
ATOM 4782 O O . PRO B 1 118 ? -53.643 18.857 -21.515 1.00 50.59 1335 PRO B O 1
ATOM 4786 N N . ALA B 1 119 ? -52.070 17.246 -21.255 1.00 47.27 1336 ALA B N 1
ATOM 4787 C CA . ALA B 1 119 ? -51.576 17.827 -20.012 1.00 51.60 1336 ALA B CA 1
ATOM 4788 C C . ALA B 1 119 ? -50.920 19.176 -20.260 1.00 52.26 1336 ALA B C 1
ATOM 4789 O O . ALA B 1 119 ? -51.105 20.111 -19.468 1.00 45.32 1336 ALA B O 1
ATOM 4791 N N . TYR B 1 120 ? -50.147 19.291 -21.349 1.00 45.40 1337 TYR B N 1
ATOM 4792 C CA . TYR B 1 120 ? -49.567 20.583 -21.709 1.00 44.27 1337 TYR B CA 1
ATOM 4793 C C . TYR B 1 120 ? -50.658 21.621 -21.875 1.00 43.30 1337 TYR B C 1
ATOM 4794 O O . TYR B 1 120 ? -50.571 22.720 -21.322 1.00 41.84 1337 TYR B O 1
ATOM 4803 N N . ALA B 1 121 ? -51.723 21.265 -22.601 1.00 47.75 1338 ALA B N 1
ATOM 4804 C CA . ALA B 1 121 ? -52.848 22.182 -22.771 1.00 52.23 1338 ALA B CA 1
ATOM 4805 C C . ALA B 1 121 ? -53.396 22.661 -21.425 1.00 51.72 1338 ALA B C 1
ATOM 4806 O O . ALA B 1 121 ? -53.645 23.859 -21.235 1.00 51.68 1338 ALA B O 1
ATOM 4808 N N . LYS B 1 122 ? -53.620 21.733 -20.484 1.00 50.03 1339 LYS B N 1
ATOM 4809 C CA . LYS B 1 122 ? -54.132 22.137 -19.167 1.00 53.01 1339 LYS B CA 1
ATOM 4810 C C . LYS B 1 122 ? -53.129 23.010 -18.411 1.00 45.89 1339 LYS B C 1
ATOM 4811 O O . LYS B 1 122 ? -53.520 23.950 -17.704 1.00 51.90 1339 LYS B O 1
ATOM 4817 N N . TRP B 1 123 ? -51.833 22.720 -18.552 1.00 43.70 1340 TRP B N 1
ATOM 4818 C CA . TRP B 1 123 ? -50.804 23.389 -17.758 1.00 51.33 1340 TRP B CA 1
ATOM 4819 C C . TRP B 1 123 ? -50.451 24.773 -18.281 1.00 60.82 1340 TRP B C 1
ATOM 4820 O O . TRP B 1 123 ? -49.884 25.582 -17.535 1.00 63.20 1340 TRP B O 1
ATOM 4831 N N . ILE B 1 124 ? -50.756 25.065 -19.538 1.00 55.67 1341 ILE B N 1
ATOM 4832 C CA . ILE B 1 124 ? -50.428 26.353 -20.134 1.00 51.06 1341 ILE B CA 1
ATOM 4833 C C . ILE B 1 124 ? -51.687 27.208 -20.032 1.00 49.43 1341 ILE B C 1
ATOM 4834 O O . ILE B 1 124 ? -52.545 27.222 -20.916 1.00 45.09 1341 ILE B O 1
ATOM 4839 N N . GLN B 1 125 ? -51.803 27.931 -18.919 1.00 53.02 1342 GLN B N 1
ATOM 4840 C CA . GLN B 1 125 ? -52.940 28.810 -18.688 1.00 60.38 1342 GLN B CA 1
ATOM 4841 C C . GLN B 1 125 ? -52.682 30.242 -19.130 1.00 62.51 1342 GLN B C 1
ATOM 4842 O O . GLN B 1 125 ? -53.640 30.986 -19.357 1.00 61.59 1342 GLN B O 1
ATOM 4848 N N . SER B 1 126 ? -51.424 30.643 -19.276 1.00 54.55 1343 SER B N 1
ATOM 4849 C CA . SER B 1 126 ? -51.115 31.981 -19.758 1.00 56.46 1343 SER B CA 1
ATOM 4850 C C . SER B 1 126 ? -49.714 31.945 -20.338 1.00 46.34 1343 SER B C 1
ATOM 4851 O O . SER B 1 126 ? -49.007 30.942 -20.225 1.00 43.13 1343 SER B O 1
ATOM 4854 N N . TYR B 1 127 ? -49.303 33.082 -20.909 1.00 44.85 1344 TYR B N 1
ATOM 4855 C CA A TYR B 1 127 ? -47.995 33.136 -21.556 0.55 43.60 1344 TYR B CA 1
ATOM 4856 C CA B TYR B 1 127 ? -47.992 33.206 -21.547 0.45 44.00 1344 TYR B CA 1
ATOM 4857 C C . TYR B 1 127 ? -46.851 32.939 -20.568 1.00 47.18 1344 TYR B C 1
ATOM 4858 O O . TYR B 1 127 ? -45.771 32.487 -20.974 1.00 46.46 1344 TYR B O 1
ATOM 4875 N N . ARG B 1 128 ? -47.070 33.222 -19.277 1.00 49.14 1345 ARG B N 1
ATOM 4876 C CA . ARG B 1 128 ? -46.035 33.113 -18.250 1.00 51.30 1345 ARG B CA 1
ATOM 4877 C C . ARG B 1 128 ? -45.708 31.674 -17.873 1.00 47.88 1345 ARG B C 1
ATOM 4878 O O . ARG B 1 128 ? -44.681 31.429 -17.226 1.00 50.67 1345 ARG B O 1
ATOM 4886 N N . ASP B 1 129 ? -46.542 30.725 -18.260 1.00 40.81 1346 ASP B N 1
ATOM 4887 C CA . ASP B 1 129 ? -46.271 29.313 -18.051 1.00 50.39 1346 ASP B CA 1
ATOM 4888 C C . ASP B 1 129 ? -45.279 28.754 -19.058 1.00 50.48 1346 ASP B C 1
ATOM 4889 O O . ASP B 1 129 ? -44.910 27.583 -18.957 1.00 56.15 1346 ASP B O 1
ATOM 4894 N N . LEU B 1 130 ? -44.858 29.538 -19.999 1.00 41.46 1347 LEU B N 1
ATOM 4895 C CA . LEU B 1 130 ? -43.983 29.100 -21.069 1.00 43.45 1347 LEU B CA 1
ATOM 4896 C C . LEU B 1 130 ? -42.542 29.498 -20.772 1.00 44.00 1347 LEU B C 1
ATOM 4897 O O . LEU B 1 130 ? -42.294 30.530 -20.142 1.00 45.65 1347 LEU B O 1
ATOM 4902 N N . PRO B 1 131 ? -41.556 28.694 -21.186 1.00 37.92 1348 PRO B N 1
ATOM 4903 C CA . PRO B 1 131 ? -41.682 27.410 -21.896 1.00 45.90 1348 PRO B CA 1
ATOM 4904 C C . PRO B 1 131 ? -42.012 26.233 -20.982 1.00 45.43 1348 PRO B C 1
ATOM 4905 O O . PRO B 1 131 ? -41.779 26.319 -19.790 1.00 39.67 1348 PRO B O 1
ATOM 4909 N N . ILE B 1 132 ? -42.531 25.138 -21.527 1.00 42.18 1349 ILE B N 1
ATOM 4910 C CA . ILE B 1 132 ? -42.635 23.864 -20.806 1.00 40.08 1349 ILE B CA 1
ATOM 4911 C C . ILE B 1 132 ? -41.639 22.895 -21.410 1.00 45.22 1349 ILE B C 1
ATOM 4912 O O . ILE B 1 132 ? -41.703 22.595 -22.608 1.00 42.82 1349 ILE B O 1
ATOM 4917 N N . ARG B 1 133 ? -40.718 22.385 -20.596 1.00 38.30 1350 ARG B N 1
ATOM 4918 C CA . ARG B 1 133 ? -39.622 21.572 -21.111 1.00 38.51 1350 ARG B CA 1
ATOM 4919 C C . ARG B 1 133 ? -39.490 20.327 -20.252 1.00 40.14 1350 ARG B C 1
ATOM 4920 O O . ARG B 1 133 ? -38.859 20.366 -19.186 1.00 37.11 1350 ARG B O 1
ATOM 4928 N N . LEU B 1 134 ? -40.064 19.213 -20.729 1.00 33.75 1351 LEU B N 1
ATOM 4929 C CA . LEU B 1 134 ? -40.086 17.999 -19.922 1.00 30.97 1351 LEU B CA 1
ATOM 4930 C C . LEU B 1 134 ? -39.467 16.848 -20.689 1.00 40.52 1351 LEU B C 1
ATOM 4931 O O . LEU B 1 134 ? -39.434 16.832 -21.924 1.00 36.72 1351 LEU B O 1
ATOM 4936 N N . ASN B 1 135 ? -38.969 15.888 -19.931 1.00 36.18 1352 ASN B N 1
ATOM 4937 C CA . ASN B 1 135 ? -38.354 14.715 -20.506 1.00 36.11 1352 ASN B CA 1
ATOM 4938 C C . ASN B 1 135 ? -38.750 13.499 -19.685 1.00 43.39 1352 ASN B C 1
ATOM 4939 O O . ASN B 1 135 ? -38.955 13.599 -18.472 1.00 41.23 1352 ASN B O 1
ATOM 4944 N N . GLN B 1 136 ? -38.856 12.354 -20.354 1.00 42.82 1353 GLN B N 1
ATOM 4945 C CA . GLN B 1 136 ? -39.082 11.073 -19.701 1.00 33.49 1353 GLN B CA 1
ATOM 4946 C C . GLN B 1 136 ? -37.980 10.111 -20.091 1.00 41.12 1353 GLN B C 1
ATOM 4947 O O . GLN B 1 136 ? -37.573 10.068 -21.256 1.00 41.34 1353 GLN B O 1
ATOM 4953 N N . TRP B 1 137 ? -37.521 9.317 -19.122 1.00 31.81 1354 TRP B N 1
ATOM 4954 C CA . TRP B 1 137 ? -36.743 8.111 -19.405 1.00 32.26 1354 TRP B CA 1
ATOM 4955 C C . TRP B 1 137 ? -37.714 6.951 -19.216 1.00 43.92 1354 TRP B C 1
ATOM 4956 O O . TRP B 1 137 ? -38.155 6.678 -18.093 1.00 40.13 1354 TRP B O 1
ATOM 4967 N N . ASN B 1 138 ? -38.096 6.297 -20.308 1.00 35.36 1355 ASN B N 1
ATOM 4968 C CA . ASN B 1 138 ? -39.148 5.292 -20.184 1.00 32.22 1355 ASN B CA 1
ATOM 4969 C C . ASN B 1 138 ? -38.943 4.200 -21.228 1.00 33.07 1355 ASN B C 1
ATOM 4970 O O . ASN B 1 138 ? -37.964 4.209 -21.985 1.00 35.13 1355 ASN B O 1
ATOM 4975 N N . ASN B 1 139 ? -39.876 3.247 -21.242 1.00 35.08 1356 ASN B N 1
ATOM 4976 C CA . ASN B 1 139 ? -39.891 2.142 -22.193 1.00 37.42 1356 ASN B CA 1
ATOM 4977 C C . ASN B 1 139 ? -41.127 2.279 -23.075 1.00 38.03 1356 ASN B C 1
ATOM 4978 O O . ASN B 1 139 ? -42.223 2.551 -22.570 1.00 36.70 1356 ASN B O 1
ATOM 4983 N N . VAL B 1 140 ? -40.944 2.133 -24.395 1.00 36.53 1357 VAL B N 1
ATOM 4984 C CA . VAL B 1 140 ? -42.071 2.144 -25.318 1.00 37.98 1357 VAL B CA 1
ATOM 4985 C C . VAL B 1 140 ? -42.097 0.834 -26.091 1.00 33.94 1357 VAL B C 1
ATOM 4986 O O . VAL B 1 140 ? -41.126 0.076 -26.131 1.00 40.69 1357 VAL B O 1
ATOM 4990 N N . VAL B 1 141 ? -43.241 0.578 -26.714 1.00 37.88 1358 VAL B N 1
ATOM 4991 C CA . VAL B 1 141 ? -43.490 -0.681 -27.396 1.00 35.70 1358 VAL B CA 1
ATOM 4992 C C . VAL B 1 141 ? -44.036 -0.401 -28.800 1.00 43.58 1358 VAL B C 1
ATOM 4993 O O . VAL B 1 141 ? -45.001 0.358 -28.959 1.00 42.56 1358 VAL B O 1
ATOM 4997 N N . ARG B 1 142 ? -43.412 -1.012 -29.808 1.00 46.92 1359 ARG B N 1
ATOM 4998 C CA . ARG B 1 142 ? -43.876 -0.989 -31.194 1.00 45.24 1359 ARG B CA 1
ATOM 4999 C C . ARG B 1 142 ? -43.818 -2.430 -31.697 1.00 47.99 1359 ARG B C 1
ATOM 5000 O O . ARG B 1 142 ? -42.747 -2.945 -32.032 1.00 44.50 1359 ARG B O 1
ATOM 5008 N N . TRP B 1 143 ? -44.976 -3.071 -31.745 1.00 44.84 1360 TRP B N 1
ATOM 5009 C CA . TRP B 1 143 ? -45.081 -4.499 -32.036 1.00 45.74 1360 TRP B CA 1
ATOM 5010 C C . TRP B 1 143 ? -45.188 -4.714 -33.551 1.00 48.21 1360 TRP B C 1
ATOM 5011 O O . TRP B 1 143 ? -46.234 -5.083 -34.091 1.00 52.11 1360 TRP B O 1
ATOM 5022 N N . GLU B 1 144 ? -44.078 -4.459 -34.245 1.00 40.07 1361 GLU B N 1
ATOM 5023 C CA . GLU B 1 144 ? -44.056 -4.696 -35.686 1.00 45.98 1361 GLU B CA 1
ATOM 5024 C C . GLU B 1 144 ? -43.720 -6.157 -35.975 1.00 56.95 1361 GLU B C 1
ATOM 5025 O O . GLU B 1 144 ? -43.079 -6.841 -35.172 1.00 54.24 1361 GLU B O 1
ATOM 5031 N N . PHE B 1 145 ? -44.171 -6.637 -37.133 1.00 54.76 1362 PHE B N 1
ATOM 5032 C CA . PHE B 1 145 ? -43.974 -8.031 -37.530 1.00 55.99 1362 PHE B CA 1
ATOM 5033 C C . PHE B 1 145 ? -42.876 -8.164 -38.575 1.00 61.31 1362 PHE B C 1
ATOM 5034 O O . PHE B 1 145 ? -43.017 -8.880 -39.563 1.00 67.68 1362 PHE B O 1
ATOM 5042 N N . LYS B 1 146 ? -41.781 -7.453 -38.376 1.00 53.13 1363 LYS B N 1
ATOM 5043 C CA . LYS B 1 146 ? -40.585 -7.518 -39.195 1.00 54.44 1363 LYS B CA 1
ATOM 5044 C C . LYS B 1 146 ? -39.462 -8.111 -38.353 1.00 58.46 1363 LYS B C 1
ATOM 5045 O O . LYS B 1 146 ? -39.655 -8.456 -37.187 1.00 71.45 1363 LYS B O 1
ATOM 5051 N N . HIS B 1 147 ? -38.280 -8.180 -38.935 1.00 48.56 1364 HIS B N 1
ATOM 5052 C CA . HIS B 1 147 ? -37.146 -8.851 -38.323 1.00 55.21 1364 HIS B CA 1
ATOM 5053 C C . HIS B 1 147 ? -36.510 -7.994 -37.225 1.00 46.40 1364 HIS B C 1
ATOM 5054 O O . HIS B 1 147 ? -35.818 -7.018 -37.522 1.00 47.41 1364 HIS B O 1
ATOM 5061 N N . PRO B 1 148 ? -36.630 -8.366 -35.983 1.00 43.03 1365 PRO B N 1
ATOM 5062 C CA . PRO B 1 148 ? -35.997 -7.586 -34.948 1.00 44.70 1365 PRO B CA 1
ATOM 5063 C C . PRO B 1 148 ? -34.583 -7.969 -34.744 1.00 43.49 1365 PRO B C 1
ATOM 5064 O O . PRO B 1 148 ? -34.208 -9.003 -35.116 1.00 47.86 1365 PRO B O 1
ATOM 5068 N N . GLN B 1 149 ? -33.790 -7.080 -34.230 1.00 44.19 1366 GLN B N 1
ATOM 5069 C CA . GLN B 1 149 ? -32.429 -7.363 -33.902 1.00 45.33 1366 GLN B CA 1
ATOM 5070 C C . GLN B 1 149 ? -32.102 -6.672 -32.584 1.00 43.51 1366 GLN B C 1
ATOM 5071 O O . GLN B 1 149 ? -32.373 -5.522 -32.402 1.00 41.80 1366 GLN B O 1
ATOM 5077 N N . PRO B 1 150 ? -31.404 -7.340 -31.703 1.00 39.16 1367 PRO B N 1
ATOM 5078 C CA . PRO B 1 150 ? -31.065 -6.829 -30.394 1.00 32.39 1367 PRO B CA 1
ATOM 5079 C C . PRO B 1 150 ? -30.309 -5.556 -30.475 1.00 37.42 1367 PRO B C 1
ATOM 5080 O O . PRO B 1 150 ? -29.482 -5.376 -31.319 1.00 43.25 1367 PRO B O 1
ATOM 5084 N N . PHE B 1 151 ? -30.722 -4.629 -29.639 1.00 33.02 1368 PHE B N 1
ATOM 5085 C CA . PHE B 1 151 ? -30.253 -3.254 -29.531 1.00 38.09 1368 PHE B CA 1
ATOM 5086 C C . PHE B 1 151 ? -30.737 -2.324 -30.640 1.00 42.54 1368 PHE B C 1
ATOM 5087 O O . PHE B 1 151 ? -31.200 -1.288 -30.359 1.00 50.56 1368 PHE B O 1
ATOM 5095 N N . LEU B 1 152 ? -30.552 -2.699 -31.879 1.00 42.00 1369 LEU B N 1
ATOM 5096 C CA . LEU B 1 152 ? -30.893 -1.953 -33.017 1.00 42.92 1369 LEU B CA 1
ATOM 5097 C C . LEU B 1 152 ? -32.337 -1.801 -33.346 1.00 42.41 1369 LEU B C 1
ATOM 5098 O O . LEU B 1 152 ? -32.746 -0.745 -33.678 1.00 40.20 1369 LEU B O 1
ATOM 5103 N N . ARG B 1 153 ? -33.109 -2.846 -33.208 1.00 39.85 1370 ARG B N 1
ATOM 5104 C CA . ARG B 1 153 ? -34.494 -2.719 -33.636 1.00 39.85 1370 ARG B CA 1
ATOM 5105 C C . ARG B 1 153 ? -35.335 -3.727 -32.859 1.00 41.82 1370 ARG B C 1
ATOM 5106 O O . ARG B 1 153 ? -35.363 -4.912 -33.197 1.00 41.81 1370 ARG B O 1
ATOM 5114 N N . THR B 1 154 ? -36.013 -3.260 -31.820 1.00 40.43 1371 THR B N 1
ATOM 5115 C CA . THR B 1 154 ? -36.669 -4.176 -30.906 1.00 32.06 1371 THR B CA 1
ATOM 5116 C C . THR B 1 154 ? -38.113 -3.746 -30.718 1.00 38.08 1371 THR B C 1
ATOM 5117 O O . THR B 1 154 ? -38.495 -2.607 -31.020 1.00 41.68 1371 THR B O 1
ATOM 5121 N N . ARG B 1 155 ? -38.916 -4.677 -30.197 1.00 35.13 1372 ARG B N 1
ATOM 5122 C CA . ARG B 1 155 ? -40.335 -4.385 -30.011 1.00 38.08 1372 ARG B CA 1
ATOM 5123 C C . ARG B 1 155 ? -40.596 -3.569 -28.746 1.00 42.73 1372 ARG B C 1
ATOM 5124 O O . ARG B 1 155 ? -41.455 -2.679 -28.755 1.00 42.32 1372 ARG B O 1
ATOM 5132 N N . GLU B 1 156 ? -39.881 -3.863 -27.658 1.00 43.37 1373 GLU B N 1
ATOM 5133 C CA . GLU B 1 156 ? -39.813 -2.990 -26.490 1.00 42.49 1373 GLU B CA 1
ATOM 5134 C C . GLU B 1 156 ? -38.432 -2.365 -26.452 1.00 39.87 1373 GLU B C 1
ATOM 5135 O O . GLU B 1 156 ? -37.429 -3.069 -26.610 1.00 36.58 1373 GLU B O 1
ATOM 5141 N N . PHE B 1 157 ? -38.362 -1.049 -26.235 1.00 39.67 1374 PHE B N 1
ATOM 5142 C CA . PHE B 1 157 ? -37.042 -0.473 -26.028 1.00 36.25 1374 PHE B CA 1
ATOM 5143 C C . PHE B 1 157 ? -37.084 0.671 -25.021 1.00 29.76 1374 PHE B C 1
ATOM 5144 O O . PHE B 1 157 ? -38.110 1.331 -24.822 1.00 32.68 1374 PHE B O 1
ATOM 5152 N N . LEU B 1 158 ? -35.936 0.886 -24.385 1.00 31.08 1375 LEU B N 1
ATOM 5153 C CA . LEU B 1 158 ? -35.747 1.996 -23.456 1.00 33.39 1375 LEU B CA 1
ATOM 5154 C C . LEU B 1 158 ? -35.296 3.212 -24.251 1.00 39.53 1375 LEU B C 1
ATOM 5155 O O . LEU B 1 158 ? -34.522 3.080 -25.207 1.00 32.12 1375 LEU B O 1
ATOM 5160 N N . TRP B 1 159 ? -35.713 4.388 -23.850 1.00 32.08 1376 TRP B N 1
ATOM 5161 C CA . TRP B 1 159 ? -35.332 5.649 -24.466 1.00 39.88 1376 TRP B CA 1
ATOM 5162 C C . TRP B 1 159 ? -35.600 6.861 -23.597 1.00 38.84 1376 TRP B C 1
ATOM 5163 O O . TRP B 1 159 ? -36.028 6.755 -22.521 1.00 40.72 1376 TRP B O 1
ATOM 5174 N N . GLN B 1 160 ? -35.299 8.013 -24.107 1.00 31.73 1377 GLN B N 1
ATOM 5175 C CA . GLN B 1 160 ? -35.743 9.229 -23.518 1.00 34.57 1377 GLN B CA 1
ATOM 5176 C C . GLN B 1 160 ? -36.491 9.948 -24.607 1.00 39.68 1377 GLN B C 1
ATOM 5177 O O . GLN B 1 160 ? -36.101 9.914 -25.729 1.00 34.27 1377 GLN B O 1
ATOM 5183 N N . GLU B 1 161 ? -37.577 10.575 -24.238 1.00 39.15 1378 GLU B N 1
ATOM 5184 C CA . GLU B 1 161 ? -38.320 11.383 -25.161 1.00 34.78 1378 GLU B CA 1
ATOM 5185 C C . GLU B 1 161 ? -38.545 12.714 -24.462 1.00 41.46 1378 GLU B C 1
ATOM 5186 O O . GLU B 1 161 ? -39.189 12.772 -23.415 1.00 37.48 1378 GLU B O 1
ATOM 5192 N N . GLY B 1 162 ? -38.023 13.768 -25.034 1.00 34.59 1379 GLY B N 1
ATOM 5193 C CA . GLY B 1 162 ? -38.210 15.134 -24.551 1.00 34.35 1379 GLY B CA 1
ATOM 5194 C C . GLY B 1 162 ? -39.280 15.832 -25.373 1.00 41.04 1379 GLY B C 1
ATOM 5195 O O . GLY B 1 162 ? -39.352 15.657 -26.595 1.00 34.48 1379 GLY B O 1
ATOM 5196 N N . HIS B 1 163 ? -40.143 16.579 -24.683 1.00 39.16 1380 HIS B N 1
ATOM 5197 C CA . HIS B 1 163 ? -41.268 17.284 -25.289 1.00 34.24 1380 HIS B CA 1
ATOM 5198 C C . HIS B 1 163 ? -41.273 18.710 -24.764 1.00 41.73 1380 HIS B C 1
ATOM 5199 O O . HIS B 1 163 ? -41.415 18.940 -23.545 1.00 40.53 1380 HIS B O 1
ATOM 5206 N N . THR B 1 164 ? -41.066 19.661 -25.672 1.00 38.94 1381 THR B N 1
ATOM 5207 C CA . THR B 1 164 ? -40.918 21.058 -25.294 1.00 36.78 1381 THR B CA 1
ATOM 5208 C C . THR B 1 164 ? -41.892 21.925 -26.073 1.00 42.18 1381 THR B C 1
ATOM 5209 O O . THR B 1 164 ? -42.228 21.635 -27.233 1.00 40.54 1381 THR B O 1
ATOM 5213 N N . ALA B 1 165 ? -42.335 22.993 -25.399 1.00 39.00 1382 ALA B N 1
ATOM 5214 C CA . ALA B 1 165 ? -43.277 23.978 -25.910 1.00 46.28 1382 ALA B CA 1
ATOM 5215 C C . ALA B 1 165 ? -42.774 25.371 -25.553 1.00 50.61 1382 ALA B C 1
ATOM 5216 O O . ALA B 1 165 ? -42.406 25.624 -24.401 1.00 41.21 1382 ALA B O 1
ATOM 5218 N N . PHE B 1 166 ? -42.783 26.268 -26.538 1.00 42.45 1383 PHE B N 1
ATOM 5219 C CA . PHE B 1 166 ? -42.248 27.619 -26.442 1.00 39.92 1383 PHE B CA 1
ATOM 5220 C C . PHE B 1 166 ? -43.254 28.611 -27.010 1.00 43.19 1383 PHE B C 1
ATOM 5221 O O . PHE B 1 166 ? -44.142 28.257 -27.796 1.00 50.58 1383 PHE B O 1
ATOM 5229 N N . ALA B 1 167 ? -43.088 29.880 -26.626 1.00 46.61 1384 ALA B N 1
ATOM 5230 C CA . ALA B 1 167 ? -43.917 30.926 -27.217 1.00 45.86 1384 ALA B CA 1
ATOM 5231 C C . ALA B 1 167 ? -43.484 31.291 -28.633 1.00 46.17 1384 ALA B C 1
ATOM 5232 O O . ALA B 1 167 ? -44.341 31.648 -29.451 1.00 49.04 1384 ALA B O 1
ATOM 5234 N N . THR B 1 168 ? -42.184 31.231 -28.950 1.00 48.58 1385 THR B N 1
ATOM 5235 C CA . THR B 1 168 ? -41.715 31.671 -30.258 1.00 52.87 1385 THR B CA 1
ATOM 5236 C C . THR B 1 168 ? -41.109 30.503 -31.023 1.00 54.63 1385 THR B C 1
ATOM 5237 O O . THR B 1 168 ? -40.589 29.548 -30.429 1.00 50.98 1385 THR B O 1
ATOM 5241 N N . GLN B 1 169 ? -41.140 30.618 -32.355 1.00 53.89 1386 GLN B N 1
ATOM 5242 C CA . GLN B 1 169 ? -40.508 29.614 -33.208 1.00 46.65 1386 GLN B CA 1
ATOM 5243 C C . GLN B 1 169 ? -38.985 29.649 -33.088 1.00 40.50 1386 GLN B C 1
ATOM 5244 O O . GLN B 1 169 ? -38.329 28.597 -33.128 1.00 45.62 1386 GLN B O 1
ATOM 5250 N N . LYS B 1 170 ? -38.406 30.847 -32.954 1.00 40.81 1387 LYS B N 1
ATOM 5251 C CA . LYS B 1 170 ? -36.953 30.985 -32.828 1.00 49.53 1387 LYS B CA 1
ATOM 5252 C C . LYS B 1 170 ? -36.408 30.147 -31.668 1.00 52.82 1387 LYS B C 1
ATOM 5253 O O . LYS B 1 170 ? -35.432 29.394 -31.836 1.00 58.04 1387 LYS B O 1
ATOM 5259 N N . GLU B 1 171 ? -37.031 30.257 -30.483 1.00 45.52 1388 GLU B N 1
ATOM 5260 C CA . GLU B 1 171 ? -36.644 29.410 -29.354 1.00 44.89 1388 GLU B CA 1
ATOM 5261 C C . GLU B 1 171 ? -36.640 27.931 -29.735 1.00 42.06 1388 GLU B C 1
ATOM 5262 O O . GLU B 1 171 ? -35.690 27.190 -29.429 1.00 43.43 1388 GLU B O 1
ATOM 5268 N N . ALA B 1 172 ? -37.716 27.474 -30.387 1.00 38.99 1389 ALA B N 1
ATOM 5269 C CA . ALA B 1 172 ? -37.826 26.048 -30.668 1.00 37.68 1389 ALA B CA 1
ATOM 5270 C C . ALA B 1 172 ? -36.753 25.589 -31.655 1.00 37.17 1389 ALA B C 1
ATOM 5271 O O . ALA B 1 172 ? -36.150 24.523 -31.459 1.00 40.59 1389 ALA B O 1
ATOM 5273 N N . ASP B 1 173 ? -36.488 26.385 -32.706 1.00 45.28 1390 ASP B N 1
ATOM 5274 C CA . ASP B 1 173 ? -35.476 26.011 -33.701 1.00 41.44 1390 ASP B CA 1
ATOM 5275 C C . ASP B 1 173 ? -34.111 25.881 -33.052 1.00 43.16 1390 ASP B C 1
ATOM 5276 O O . ASP B 1 173 ? -33.347 24.923 -33.316 1.00 43.86 1390 ASP B O 1
ATOM 5281 N N . GLU B 1 174 ? -33.789 26.861 -32.195 1.00 39.22 1391 GLU B N 1
ATOM 5282 C CA . GLU B 1 174 ? -32.540 26.808 -31.450 1.00 46.12 1391 GLU B CA 1
ATOM 5283 C C . GLU B 1 174 ? -32.442 25.516 -30.646 1.00 42.98 1391 GLU B C 1
ATOM 5284 O O . GLU B 1 174 ? -31.402 24.846 -30.653 1.00 48.26 1391 GLU B O 1
ATOM 5290 N N . GLU B 1 175 ? -33.522 25.144 -29.951 1.00 41.33 1392 GLU B N 1
ATOM 5291 C CA . GLU B 1 175 ? -33.436 23.938 -29.131 1.00 39.98 1392 GLU B CA 1
ATOM 5292 C C . GLU B 1 175 ? -33.257 22.685 -29.990 1.00 40.34 1392 GLU B C 1
ATOM 5293 O O . GLU B 1 175 ? -32.510 21.774 -29.612 1.00 37.70 1392 GLU B O 1
ATOM 5299 N N . VAL B 1 176 ? -33.950 22.608 -31.134 1.00 41.14 1393 VAL B N 1
ATOM 5300 C CA . VAL B 1 176 ? -33.765 21.458 -32.029 1.00 41.22 1393 VAL B CA 1
ATOM 5301 C C . VAL B 1 176 ? -32.279 21.225 -32.279 1.00 36.77 1393 VAL B C 1
ATOM 5302 O O . VAL B 1 176 ? -31.763 20.102 -32.129 1.00 37.79 1393 VAL B O 1
ATOM 5306 N N . LEU B 1 177 ? -31.552 22.310 -32.574 1.00 35.48 1394 LEU B N 1
ATOM 5307 C CA . LEU B 1 177 ? -30.132 22.150 -32.896 1.00 33.11 1394 LEU B CA 1
ATOM 5308 C C . LEU B 1 177 ? -29.274 21.883 -31.648 1.00 39.46 1394 LEU B C 1
ATOM 5309 O O . LEU B 1 177 ? -28.305 21.115 -31.709 1.00 36.14 1394 LEU B O 1
ATOM 5314 N N . THR B 1 178 ? -29.592 22.511 -30.512 1.00 37.02 1395 THR B N 1
ATOM 5315 C CA . THR B 1 178 ? -28.845 22.214 -29.284 1.00 31.40 1395 THR B CA 1
ATOM 5316 C C . THR B 1 178 ? -28.984 20.733 -28.892 1.00 31.33 1395 THR B C 1
ATOM 5317 O O . THR B 1 178 ? -28.001 20.069 -28.526 1.00 40.53 1395 THR B O 1
ATOM 5321 N N . ILE B 1 179 ? -30.185 20.183 -29.016 1.00 35.68 1396 ILE B N 1
ATOM 5322 C CA . ILE B 1 179 ? -30.379 18.776 -28.660 1.00 35.31 1396 ILE B CA 1
ATOM 5323 C C . ILE B 1 179 ? -29.658 17.867 -29.651 1.00 40.59 1396 ILE B C 1
ATOM 5324 O O . ILE B 1 179 ? -28.981 16.903 -29.250 1.00 36.83 1396 ILE B O 1
ATOM 5329 N N . LEU B 1 180 ? -29.789 18.152 -30.958 1.00 36.38 1397 LEU B N 1
ATOM 5330 C CA . LEU B 1 180 ? -29.080 17.348 -31.946 1.00 32.47 1397 LEU B CA 1
ATOM 5331 C C . LEU B 1 180 ? -27.574 17.344 -31.677 1.00 29.34 1397 LEU B C 1
ATOM 5332 O O . LEU B 1 180 ? -26.924 16.298 -31.791 1.00 39.80 1397 LEU B O 1
ATOM 5337 N N . ASP B 1 181 ? -26.999 18.490 -31.299 1.00 34.06 1398 ASP B N 1
ATOM 5338 C CA . ASP B 1 181 ? -25.567 18.507 -30.988 1.00 33.09 1398 ASP B CA 1
ATOM 5339 C C . ASP B 1 181 ? -25.247 17.619 -29.778 1.00 39.24 1398 ASP B C 1
ATOM 5340 O O . ASP B 1 181 ? -24.230 16.913 -29.766 1.00 38.36 1398 ASP B O 1
ATOM 5345 N N . LEU B 1 182 ? -26.103 17.633 -28.751 1.00 35.32 1399 LEU B N 1
ATOM 5346 C CA . LEU B 1 182 ? -25.922 16.676 -27.649 1.00 41.01 1399 LEU B CA 1
ATOM 5347 C C . LEU B 1 182 ? -25.905 15.221 -28.155 1.00 37.43 1399 LEU B C 1
ATOM 5348 O O . LEU B 1 182 ? -25.074 14.414 -27.735 1.00 38.14 1399 LEU B O 1
ATOM 5353 N N . TYR B 1 183 ? -26.857 14.857 -29.016 1.00 34.16 1400 TYR B N 1
ATOM 5354 C CA . TYR B 1 183 ? -26.903 13.486 -29.531 1.00 31.30 1400 TYR B CA 1
ATOM 5355 C C . TYR B 1 183 ? -25.639 13.152 -30.323 1.00 37.65 1400 TYR B C 1
ATOM 5356 O O . TYR B 1 183 ? -25.084 12.039 -30.227 1.00 34.98 1400 TYR B O 1
ATOM 5365 N N . ALA B 1 184 ? -25.165 14.116 -31.109 1.00 36.95 1401 ALA B N 1
ATOM 5366 C CA . ALA B 1 184 ? -23.923 13.907 -31.831 1.00 37.70 1401 ALA B CA 1
ATOM 5367 C C . ALA B 1 184 ? -22.806 13.625 -30.848 1.00 40.32 1401 ALA B C 1
ATOM 5368 O O . ALA B 1 184 ? -22.034 12.679 -31.038 1.00 38.08 1401 ALA B O 1
ATOM 5370 N N . LYS B 1 185 ? -22.735 14.415 -29.770 1.00 39.04 1402 LYS B N 1
ATOM 5371 C CA A LYS B 1 185 ? -21.692 14.218 -28.766 0.65 38.96 1402 LYS B CA 1
ATOM 5372 C CA B LYS B 1 185 ? -21.683 14.208 -28.783 0.35 39.39 1402 LYS B CA 1
ATOM 5373 C C . LYS B 1 185 ? -21.831 12.858 -28.086 1.00 37.96 1402 LYS B C 1
ATOM 5374 O O . LYS B 1 185 ? -20.835 12.222 -27.760 1.00 39.27 1402 LYS B O 1
ATOM 5385 N N . VAL B 1 186 ? -23.066 12.390 -27.862 1.00 38.64 1403 VAL B N 1
ATOM 5386 C CA . VAL B 1 186 ? -23.220 11.026 -27.333 1.00 39.28 1403 VAL B CA 1
ATOM 5387 C C . VAL B 1 186 ? -22.457 10.054 -28.224 1.00 40.54 1403 VAL B C 1
ATOM 5388 O O . VAL B 1 186 ? -21.615 9.272 -27.760 1.00 41.03 1403 VAL B O 1
ATOM 5392 N N . TYR B 1 187 ? -22.692 10.146 -29.535 1.00 41.30 1404 TYR B N 1
ATOM 5393 C CA . TYR B 1 187 ? -22.046 9.205 -30.450 1.00 35.69 1404 TYR B CA 1
ATOM 5394 C C . TYR B 1 187 ? -20.532 9.408 -30.519 1.00 41.62 1404 TYR B C 1
ATOM 5395 O O . TYR B 1 187 ? -19.767 8.437 -30.407 1.00 37.42 1404 TYR B O 1
ATOM 5404 N N . THR B 1 188 ? -20.077 10.658 -30.686 1.00 37.70 1405 THR B N 1
ATOM 5405 C CA . THR B 1 188 ? -18.659 10.893 -30.956 1.00 41.38 1405 THR B CA 1
ATOM 5406 C C . THR B 1 188 ? -17.827 10.888 -29.668 1.00 43.68 1405 THR B C 1
ATOM 5407 O O . THR B 1 188 ? -16.813 10.191 -29.594 1.00 43.05 1405 THR B O 1
ATOM 5411 N N . ASP B 1 189 ? -18.254 11.613 -28.625 1.00 33.43 1406 ASP B N 1
ATOM 5412 C CA . ASP B 1 189 ? -17.418 11.800 -27.438 1.00 35.68 1406 ASP B CA 1
ATOM 5413 C C . ASP B 1 189 ? -17.528 10.652 -26.436 1.00 38.04 1406 ASP B C 1
ATOM 5414 O O . ASP B 1 189 ? -16.561 10.368 -25.718 1.00 42.35 1406 ASP B O 1
ATOM 5419 N N . LEU B 1 190 ? -18.687 10.011 -26.334 1.00 35.37 1407 LEU B N 1
ATOM 5420 C CA . LEU B 1 190 ? -18.809 8.853 -25.453 1.00 39.17 1407 LEU B CA 1
ATOM 5421 C C . LEU B 1 190 ? -18.542 7.543 -26.180 1.00 42.53 1407 LEU B C 1
ATOM 5422 O O . LEU B 1 190 ? -17.863 6.671 -25.635 1.00 43.85 1407 LEU B O 1
ATOM 5427 N N . LEU B 1 191 ? -19.040 7.385 -27.408 1.00 39.16 1408 LEU B N 1
ATOM 5428 C CA . LEU B 1 191 ? -19.029 6.087 -28.075 1.00 37.99 1408 LEU B CA 1
ATOM 5429 C C . LEU B 1 191 ? -18.020 5.998 -29.216 1.00 40.12 1408 LEU B C 1
ATOM 5430 O O . LEU B 1 191 ? -17.886 4.933 -29.831 1.00 41.21 1408 LEU B O 1
ATOM 5435 N N . ALA B 1 192 ? -17.294 7.078 -29.487 1.00 37.41 1409 ALA B N 1
ATOM 5436 C CA . ALA B 1 192 ? -16.269 7.138 -30.529 1.00 29.52 1409 ALA B CA 1
ATOM 5437 C C . ALA B 1 192 ? -16.837 6.763 -31.902 1.00 31.66 1409 ALA B C 1
ATOM 5438 O O . ALA B 1 192 ? -16.172 6.111 -32.708 1.00 39.04 1409 ALA B O 1
ATOM 5440 N N . ILE B 1 193 ? -18.062 7.199 -32.183 1.00 32.67 1410 ILE B N 1
ATOM 5441 C CA . ILE B 1 193 ? -18.730 6.922 -33.450 1.00 37.30 1410 ILE B CA 1
ATOM 5442 C C . ILE B 1 193 ? -18.926 8.240 -34.189 1.00 40.82 1410 ILE B C 1
ATOM 5443 O O . ILE B 1 193 ? -19.534 9.166 -33.640 1.00 38.49 1410 ILE B O 1
ATOM 5448 N N . PRO B 1 194 ? -18.429 8.380 -35.420 1.00 44.40 1411 PRO B N 1
ATOM 5449 C CA . PRO B 1 194 ? -18.752 9.571 -36.216 1.00 44.58 1411 PRO B CA 1
ATOM 5450 C C . PRO B 1 194 ? -20.175 9.492 -36.737 1.00 46.75 1411 PRO B C 1
ATOM 5451 O O . PRO B 1 194 ? -20.696 8.408 -37.011 1.00 43.19 1411 PRO B O 1
ATOM 5455 N N . VAL B 1 195 ? -20.829 10.659 -36.825 1.00 44.90 1412 VAL B N 1
ATOM 5456 C CA . VAL B 1 195 ? -22.186 10.758 -37.344 1.00 44.31 1412 VAL B CA 1
ATOM 5457 C C . VAL B 1 195 ? -22.257 11.901 -38.356 1.00 46.73 1412 VAL B C 1
ATOM 5458 O O . VAL B 1 195 ? -21.387 12.773 -38.409 1.00 51.23 1412 VAL B O 1
ATOM 5462 N N . VAL B 1 196 ? -23.324 11.895 -39.158 1.00 43.66 1413 VAL B N 1
ATOM 5463 C CA . VAL B 1 196 ? -23.633 12.979 -40.086 1.00 41.42 1413 VAL B CA 1
ATOM 5464 C C . VAL B 1 196 ? -24.918 13.666 -39.627 1.00 43.06 1413 VAL B C 1
ATOM 5465 O O . VAL B 1 196 ? -25.982 13.029 -39.571 1.00 40.18 1413 VAL B O 1
ATOM 5469 N N . LYS B 1 197 ? -24.814 14.964 -39.304 1.00 35.40 1414 LYS B N 1
ATOM 5470 C CA . LYS B 1 197 ? -25.981 15.772 -38.957 1.00 39.34 1414 LYS B CA 1
ATOM 5471 C C . LYS B 1 197 ? -26.698 16.240 -40.215 1.00 43.12 1414 LYS B C 1
ATOM 5472 O O . LYS B 1 197 ? -26.064 16.680 -41.178 1.00 46.99 1414 LYS B O 1
ATOM 5478 N N . GLY B 1 198 ? -28.025 16.176 -40.192 1.00 43.75 1415 GLY B N 1
ATOM 5479 C CA . GLY B 1 198 ? -28.766 16.699 -41.327 1.00 45.84 1415 GLY B CA 1
ATOM 5480 C C . GLY B 1 198 ? -30.256 16.734 -41.066 1.00 45.98 1415 GLY B C 1
ATOM 5481 O O . GLY B 1 198 ? -30.736 16.346 -39.999 1.00 42.43 1415 GLY B O 1
ATOM 5482 N N . ARG B 1 199 ? -30.977 17.240 -42.060 1.00 37.06 1416 ARG B N 1
ATOM 5483 C CA . ARG B 1 199 ? -32.432 17.261 -42.083 1.00 42.60 1416 ARG B CA 1
ATOM 5484 C C . ARG B 1 199 ? -32.943 16.086 -42.896 1.00 40.61 1416 ARG B C 1
ATOM 5485 O O . ARG B 1 199 ? -32.387 15.773 -43.950 1.00 45.47 1416 ARG B O 1
ATOM 5493 N N . LYS B 1 200 ? -34.038 15.482 -42.449 1.00 37.39 1417 LYS B N 1
ATOM 5494 C CA . LYS B 1 200 ? -34.731 14.513 -43.292 1.00 41.64 1417 LYS B CA 1
ATOM 5495 C C . LYS B 1 200 ? -35.401 15.209 -44.479 1.00 45.19 1417 LYS B C 1
ATOM 5496 O O . LYS B 1 200 ? -35.853 16.358 -44.390 1.00 34.85 1417 LYS B O 1
ATOM 5502 N N . THR B 1 201 ? -35.467 14.494 -45.600 1.00 42.82 1418 THR B N 1
ATOM 5503 C CA . THR B 1 201 ? -36.287 14.929 -46.728 1.00 43.35 1418 THR B CA 1
ATOM 5504 C C . THR B 1 201 ? -37.769 14.927 -46.344 1.00 45.87 1418 THR B C 1
ATOM 5505 O O . THR B 1 201 ? -38.179 14.372 -45.317 1.00 52.60 1418 THR B O 1
ATOM 5509 N N . GLU B 1 202 ? -38.587 15.546 -47.199 1.00 43.61 1419 GLU B N 1
ATOM 5510 C CA . GLU B 1 202 ? -40.026 15.556 -46.955 1.00 49.51 1419 GLU B CA 1
ATOM 5511 C C . GLU B 1 202 ? -40.587 14.139 -46.892 1.00 48.71 1419 GLU B C 1
ATOM 5512 O O . GLU B 1 202 ? -41.506 13.871 -46.111 1.00 53.35 1419 GLU B O 1
ATOM 5518 N N . LYS B 1 203 ? -40.027 13.214 -47.671 1.00 47.23 1420 LYS B N 1
ATOM 5519 C CA . LYS B 1 203 ? -40.498 11.835 -47.611 1.00 48.12 1420 LYS B CA 1
ATOM 5520 C C . LYS B 1 203 ? -40.199 11.173 -46.268 1.00 46.38 1420 LYS B C 1
ATOM 5521 O O . LYS B 1 203 ? -40.987 10.333 -45.811 1.00 44.97 1420 LYS B O 1
ATOM 5527 N N . GLU B 1 204 ? -39.081 11.518 -45.628 1.00 44.28 1421 GLU B N 1
ATOM 5528 C CA . GLU B 1 204 ? -38.613 10.752 -44.484 1.00 38.88 1421 GLU B CA 1
ATOM 5529 C C . GLU B 1 204 ? -38.770 11.456 -43.141 1.00 43.52 1421 GLU B C 1
ATOM 5530 O O . GLU B 1 204 ? -38.476 10.841 -42.105 1.00 43.28 1421 GLU B O 1
ATOM 5536 N N . LYS B 1 205 ? -39.202 12.711 -43.124 1.00 36.62 1422 LYS B N 1
ATOM 5537 C CA . LYS B 1 205 ? -39.438 13.419 -41.882 1.00 47.41 1422 LYS B CA 1
ATOM 5538 C C . LYS B 1 205 ? -40.637 12.830 -41.131 1.00 48.61 1422 LYS B C 1
ATOM 5539 O O . LYS B 1 205 ? -41.467 12.099 -41.676 1.00 45.61 1422 LYS B O 1
ATOM 5545 N N . PHE B 1 206 ? -40.696 13.147 -39.845 1.00 40.66 1423 PHE B N 1
ATOM 5546 C CA . PHE B 1 206 ? -41.851 12.810 -39.021 1.00 38.16 1423 PHE B CA 1
ATOM 5547 C C . PHE B 1 206 ? -43.088 13.516 -39.569 1.00 41.26 1423 PHE B C 1
ATOM 5548 O O . PHE B 1 206 ? -43.110 14.747 -39.684 1.00 42.31 1423 PHE B O 1
ATOM 5556 N N . ALA B 1 207 ? -44.119 12.746 -39.925 1.00 40.18 1424 ALA B N 1
ATOM 5557 C CA . ALA B 1 207 ? -45.269 13.360 -40.584 1.00 47.84 1424 ALA B CA 1
ATOM 5558 C C . ALA B 1 207 ? -46.025 14.326 -39.680 1.00 49.04 1424 ALA B C 1
ATOM 5559 O O . ALA B 1 207 ? -46.678 15.236 -40.193 1.00 53.89 1424 ALA B O 1
ATOM 5561 N N . GLY B 1 208 ? -45.961 14.156 -38.357 1.00 51.04 1425 GLY B N 1
ATOM 5562 C CA . GLY B 1 208 ? -46.610 15.134 -37.507 1.00 53.55 1425 GLY B CA 1
ATOM 5563 C C . GLY B 1 208 ? -45.841 16.411 -37.222 1.00 53.18 1425 GLY B C 1
ATOM 5564 O O . GLY B 1 208 ? -46.334 17.248 -36.461 1.00 57.55 1425 GLY B O 1
ATOM 5565 N N . GLY B 1 209 ? -44.641 16.598 -37.788 1.00 45.61 1426 GLY B N 1
ATOM 5566 C CA . GLY B 1 209 ? -43.831 17.766 -37.517 1.00 50.90 1426 GLY B CA 1
ATOM 5567 C C . GLY B 1 209 ? -43.621 18.620 -38.761 1.00 52.73 1426 GLY B C 1
ATOM 5568 O O . GLY B 1 209 ? -44.005 18.242 -39.869 1.00 52.90 1426 GLY B O 1
ATOM 5569 N N . ASP B 1 210 ? -42.994 19.788 -38.557 1.00 52.97 1427 ASP B N 1
ATOM 5570 C CA . ASP B 1 210 ? -42.571 20.625 -39.677 1.00 54.53 1427 ASP B CA 1
ATOM 5571 C C . ASP B 1 210 ? -41.290 20.085 -40.313 1.00 50.28 1427 ASP B C 1
ATOM 5572 O O . ASP B 1 210 ? -41.243 19.859 -41.522 1.00 48.53 1427 ASP B O 1
ATOM 5577 N N . TYR B 1 211 ? -40.235 19.876 -39.520 1.00 43.17 1428 TYR B N 1
ATOM 5578 C CA . TYR B 1 211 ? -39.003 19.287 -40.045 1.00 47.38 1428 TYR B CA 1
ATOM 5579 C C . TYR B 1 211 ? -38.357 18.400 -38.993 1.00 45.21 1428 TYR B C 1
ATOM 5580 O O . TYR B 1 211 ? -38.578 18.559 -37.787 1.00 41.92 1428 TYR B O 1
ATOM 5589 N N . THR B 1 212 ? -37.528 17.470 -39.473 1.00 38.12 1429 THR B N 1
ATOM 5590 C CA . THR B 1 212 ? -36.865 16.481 -38.631 1.00 36.23 1429 THR B CA 1
ATOM 5591 C C . THR B 1 212 ? -35.364 16.546 -38.873 1.00 40.58 1429 THR B C 1
ATOM 5592 O O . THR B 1 212 ? -34.909 16.383 -40.016 1.00 37.68 1429 THR B O 1
ATOM 5596 N N . THR B 1 213 ? -34.600 16.778 -37.809 1.00 32.74 1430 THR B N 1
ATOM 5597 C CA . THR B 1 213 ? -33.148 16.657 -37.861 1.00 36.11 1430 THR B CA 1
ATOM 5598 C C . THR B 1 213 ? -32.684 15.324 -37.273 1.00 35.95 1430 THR B C 1
ATOM 5599 O O . THR B 1 213 ? -33.355 14.724 -36.426 1.00 41.14 1430 THR B O 1
ATOM 5603 N N . THR B 1 214 ? -31.497 14.895 -37.695 1.00 35.60 1431 THR B N 1
ATOM 5604 C CA . THR B 1 214 ? -31.057 13.534 -37.461 1.00 38.11 1431 THR B CA 1
ATOM 5605 C C . THR B 1 214 ? -29.536 13.490 -37.430 1.00 40.92 1431 THR B C 1
ATOM 5606 O O . THR B 1 214 ? -28.855 14.362 -37.982 1.00 42.23 1431 THR B O 1
ATOM 5610 N N . VAL B 1 215 ? -29.014 12.463 -36.751 1.00 35.87 1432 VAL B N 1
ATOM 5611 C CA . VAL B 1 215 ? -27.623 12.043 -36.866 1.00 33.36 1432 VAL B CA 1
ATOM 5612 C C . VAL B 1 215 ? -27.644 10.632 -37.430 1.00 43.01 1432 VAL B C 1
ATOM 5613 O O . VAL B 1 215 ? -28.381 9.774 -36.932 1.00 42.34 1432 VAL B O 1
ATOM 5617 N N . GLU B 1 216 ? -26.901 10.416 -38.510 1.00 35.70 1433 GLU B N 1
ATOM 5618 C CA . GLU B 1 216 ? -26.820 9.126 -39.177 1.00 41.27 1433 GLU B CA 1
ATOM 5619 C C . GLU B 1 216 ? -25.440 8.537 -38.942 1.00 31.14 1433 GLU B C 1
ATOM 5620 O O . GLU B 1 216 ? -24.435 9.258 -38.993 1.00 38.88 1433 GLU B O 1
ATOM 5626 N N . ALA B 1 217 ? -25.381 7.232 -38.676 1.00 39.87 1434 ALA B N 1
ATOM 5627 C CA . ALA B 1 217 ? -24.105 6.524 -38.603 1.00 37.92 1434 ALA B CA 1
ATOM 5628 C C . ALA B 1 217 ? -24.021 5.470 -39.702 1.00 34.93 1434 ALA B C 1
ATOM 5629 O O . ALA B 1 217 ? -25.027 5.089 -40.298 1.00 44.00 1434 ALA B O 1
ATOM 5631 N N . TYR B 1 218 ? -22.796 4.990 -39.937 1.00 41.45 1435 TYR B N 1
ATOM 5632 C CA . TYR B 1 218 ? -22.454 4.108 -41.044 1.00 42.28 1435 TYR B CA 1
ATOM 5633 C C . TYR B 1 218 ? -21.884 2.801 -40.512 1.00 42.84 1435 TYR B C 1
ATOM 5634 O O . TYR B 1 218 ? -20.931 2.802 -39.721 1.00 45.10 1435 TYR B O 1
ATOM 5643 N N . ILE B 1 219 ? -22.468 1.696 -40.952 1.00 37.91 1436 ILE B N 1
ATOM 5644 C CA . ILE B 1 219 ? -22.046 0.348 -40.589 1.00 42.30 1436 ILE B CA 1
ATOM 5645 C C . ILE B 1 219 ? -21.330 -0.204 -41.815 1.00 45.08 1436 ILE B C 1
ATOM 5646 O O . ILE B 1 219 ? -21.970 -0.605 -42.798 1.00 42.01 1436 ILE B O 1
ATOM 5651 N N . SER B 1 220 ? -19.996 -0.184 -41.760 1.00 51.53 1437 SER B N 1
ATOM 5652 C CA . SER B 1 220 ? -19.197 -0.545 -42.921 1.00 54.59 1437 SER B CA 1
ATOM 5653 C C . SER B 1 220 ? -19.279 -2.027 -43.223 1.00 47.07 1437 SER B C 1
ATOM 5654 O O . SER B 1 220 ? -19.104 -2.424 -44.375 1.00 43.37 1437 SER B O 1
ATOM 5657 N N . ALA B 1 221 ? -19.552 -2.859 -42.219 1.00 43.09 1438 ALA B N 1
ATOM 5658 C CA . ALA B 1 221 ? -19.557 -4.293 -42.467 1.00 47.93 1438 ALA B CA 1
ATOM 5659 C C . ALA B 1 221 ? -20.667 -4.666 -43.434 1.00 50.61 1438 ALA B C 1
ATOM 5660 O O . ALA B 1 221 ? -20.483 -5.526 -44.299 1.00 57.35 1438 ALA B O 1
ATOM 5662 N N . SER B 1 222 ? -21.813 -4.002 -43.324 1.00 51.50 1439 SER B N 1
ATOM 5663 C CA . SER B 1 222 ? -22.919 -4.180 -44.254 1.00 50.10 1439 SER B CA 1
ATOM 5664 C C . SER B 1 222 ? -22.983 -3.078 -45.294 1.00 50.00 1439 SER B C 1
ATOM 5665 O O . SER B 1 222 ? -23.698 -3.230 -46.284 1.00 48.70 1439 SER B O 1
ATOM 5668 N N . GLY B 1 223 ? -22.280 -1.971 -45.079 1.00 54.72 1440 GLY B N 1
ATOM 5669 C CA . GLY B 1 223 ? -22.429 -0.826 -45.951 1.00 61.38 1440 GLY B CA 1
ATOM 5670 C C . GLY B 1 223 ? -23.718 -0.068 -45.746 1.00 58.41 1440 GLY B C 1
ATOM 5671 O O . GLY B 1 223 ? -24.094 0.745 -46.597 1.00 55.23 1440 GLY B O 1
ATOM 5672 N N . ARG B 1 224 ? -24.411 -0.308 -44.638 1.00 51.85 1441 ARG B N 1
ATOM 5673 C CA . ARG B 1 224 ? -25.718 0.306 -44.421 1.00 43.26 1441 ARG B CA 1
ATOM 5674 C C . ARG B 1 224 ? -25.599 1.488 -43.474 1.00 38.57 1441 ARG B C 1
ATOM 5675 O O . ARG B 1 224 ? -24.699 1.544 -42.641 1.00 55.59 1441 ARG B O 1
ATOM 5683 N N . ALA B 1 225 ? -26.517 2.428 -43.599 1.00 38.32 1442 ALA B N 1
ATOM 5684 C CA . ALA B 1 225 ? -26.626 3.526 -42.655 1.00 43.84 1442 ALA B CA 1
ATOM 5685 C C . ALA B 1 225 ? -27.749 3.258 -41.668 1.00 45.57 1442 ALA B C 1
ATOM 5686 O O . ALA B 1 225 ? -28.709 2.538 -41.961 1.00 52.73 1442 ALA B O 1
ATOM 5688 N N . ILE B 1 226 ? -27.647 3.898 -40.504 1.00 39.82 1443 ILE B N 1
ATOM 5689 C CA . ILE B 1 226 ? -28.676 3.781 -39.474 1.00 40.17 1443 ILE B CA 1
ATOM 5690 C C . ILE B 1 226 ? -28.859 5.124 -38.775 1.00 35.88 1443 ILE B C 1
ATOM 5691 O O . ILE B 1 226 ? -27.885 5.813 -38.450 1.00 42.75 1443 ILE B O 1
ATOM 5696 N N . GLN B 1 227 ? -30.110 5.509 -38.569 1.00 38.46 1444 GLN B N 1
ATOM 5697 C CA . GLN B 1 227 ? -30.406 6.732 -37.841 1.00 37.09 1444 GLN B CA 1
ATOM 5698 C C . GLN B 1 227 ? -30.131 6.514 -36.353 1.00 41.83 1444 GLN B C 1
ATOM 5699 O O . GLN B 1 227 ? -30.682 5.587 -35.751 1.00 41.48 1444 GLN B O 1
ATOM 5705 N N . GLY B 1 228 ? -29.254 7.340 -35.774 1.00 38.56 1445 GLY B N 1
ATOM 5706 C CA . GLY B 1 228 ? -28.811 7.187 -34.395 1.00 39.60 1445 GLY B CA 1
ATOM 5707 C C . GLY B 1 228 ? -29.647 7.908 -33.350 1.00 43.09 1445 GLY B C 1
ATOM 5708 O O . GLY B 1 228 ? -29.706 7.467 -32.200 1.00 38.66 1445 GLY B O 1
ATOM 5709 N N . ALA B 1 229 ? -30.288 9.012 -33.728 1.00 35.67 1446 ALA B N 1
ATOM 5710 C CA . ALA B 1 229 ? -31.140 9.786 -32.822 1.00 34.04 1446 ALA B CA 1
ATOM 5711 C C . ALA B 1 229 ? -31.916 10.799 -33.656 1.00 39.12 1446 ALA B C 1
ATOM 5712 O O . ALA B 1 229 ? -31.652 10.983 -34.847 1.00 40.98 1446 ALA B O 1
ATOM 5714 N N . THR B 1 230 ? -32.884 11.459 -33.022 1.00 38.14 1447 THR B N 1
ATOM 5715 C CA . THR B 1 230 ? -33.730 12.361 -33.783 1.00 40.51 1447 THR B CA 1
ATOM 5716 C C . THR B 1 230 ? -34.178 13.541 -32.943 1.00 44.53 1447 THR B C 1
ATOM 5717 O O . THR B 1 230 ? -34.304 13.455 -31.708 1.00 41.31 1447 THR B O 1
ATOM 5721 N N . SER B 1 231 ? -34.428 14.646 -33.650 1.00 37.35 1448 SER B N 1
ATOM 5722 C CA . SER B 1 231 ? -34.805 15.906 -33.026 1.00 38.05 1448 SER B CA 1
ATOM 5723 C C . SER B 1 231 ? -35.710 16.663 -33.988 1.00 41.62 1448 SER B C 1
ATOM 5724 O O . SER B 1 231 ? -35.235 17.166 -35.017 1.00 40.56 1448 SER B O 1
ATOM 5727 N N . HIS B 1 232 ? -36.997 16.742 -33.629 1.00 36.12 1449 HIS B N 1
ATOM 5728 C CA . HIS B 1 232 ? -38.049 17.274 -34.482 1.00 39.53 1449 HIS B CA 1
ATOM 5729 C C . HIS B 1 232 ? -38.440 18.675 -34.038 1.00 50.25 1449 HIS B C 1
ATOM 5730 O O . HIS B 1 232 ? -38.500 18.960 -32.837 1.00 44.16 1449 HIS B O 1
ATOM 5737 N N . HIS B 1 233 ? -38.753 19.532 -35.013 1.00 44.15 1450 HIS B N 1
ATOM 5738 C CA . HIS B 1 233 ? -39.549 20.730 -34.775 1.00 42.15 1450 HIS B CA 1
ATOM 5739 C C . HIS B 1 233 ? -40.962 20.412 -35.242 1.00 48.66 1450 HIS B C 1
ATOM 5740 O O . HIS B 1 233 ? -41.189 20.154 -36.428 1.00 42.89 1450 HIS B O 1
ATOM 5747 N N . LEU B 1 234 ? -41.895 20.374 -34.297 1.00 46.52 1451 LEU B N 1
ATOM 5748 C CA . LEU B 1 234 ? -43.291 20.107 -34.586 1.00 42.55 1451 LEU B CA 1
ATOM 5749 C C . LEU B 1 234 ? -44.019 21.361 -34.996 1.00 41.80 1451 LEU B C 1
ATOM 5750 O O . LEU B 1 234 ? -45.174 21.283 -35.441 1.00 44.23 1451 LEU B O 1
ATOM 5755 N N . GLY B 1 235 ? -43.384 22.509 -34.829 1.00 46.47 1452 GLY B N 1
ATOM 5756 C CA . GLY B 1 235 ? -44.067 23.727 -35.233 1.00 41.65 1452 GLY B CA 1
ATOM 5757 C C . GLY B 1 235 ? -45.323 23.893 -34.403 1.00 50.51 1452 GLY B C 1
ATOM 5758 O O . GLY B 1 235 ? -45.300 23.736 -33.176 1.00 53.95 1452 GLY B O 1
ATOM 5759 N N . GLN B 1 236 ? -46.441 24.173 -35.078 1.00 50.51 1453 GLN B N 1
ATOM 5760 C CA . GLN B 1 236 ? -47.738 24.337 -34.434 1.00 45.59 1453 GLN B CA 1
ATOM 5761 C C . GLN B 1 236 ? -48.706 23.201 -34.747 1.00 47.37 1453 GLN B C 1
ATOM 5762 O O . GLN B 1 236 ? -49.913 23.341 -34.498 1.00 45.79 1453 GLN B O 1
ATOM 5768 N N . ASN B 1 237 ? -48.217 22.085 -35.294 1.00 42.05 1454 ASN B N 1
ATOM 5769 C CA . ASN B 1 237 ? -49.128 21.023 -35.715 1.00 48.98 1454 ASN B CA 1
ATOM 5770 C C . ASN B 1 237 ? -49.833 20.396 -34.517 1.00 52.11 1454 ASN B C 1
ATOM 5771 O O . ASN B 1 237 ? -51.071 20.269 -34.489 1.00 54.03 1454 ASN B O 1
ATOM 5776 N N . PHE B 1 238 ? -49.069 20.046 -33.488 1.00 49.67 1455 PHE B N 1
ATOM 5777 C CA . PHE B 1 238 ? -49.707 19.440 -32.332 1.00 47.89 1455 PHE B CA 1
ATOM 5778 C C . PHE B 1 238 ? -50.415 20.468 -31.462 1.00 45.28 1455 PHE B C 1
ATOM 5779 O O . PHE B 1 238 ? -51.446 20.150 -30.872 1.00 51.14 1455 PHE B O 1
ATOM 5787 N N . SER B 1 239 ? -49.901 21.694 -31.362 1.00 53.64 1456 SER B N 1
ATOM 5788 C CA . SER B 1 239 ? -50.606 22.676 -30.547 1.00 46.45 1456 SER B CA 1
ATOM 5789 C C . SER B 1 239 ? -52.001 22.935 -31.095 1.00 50.32 1456 SER B C 1
ATOM 5790 O O . SER B 1 239 ? -52.941 23.128 -30.315 1.00 49.90 1456 SER B O 1
ATOM 5793 N N . ARG B 1 240 ? -52.157 22.928 -32.427 1.00 50.56 1457 ARG B N 1
ATOM 5794 C CA . ARG B 1 240 ? -53.486 23.078 -33.014 1.00 53.62 1457 ARG B CA 1
ATOM 5795 C C . ARG B 1 240 ? -54.317 21.812 -32.866 1.00 54.41 1457 ARG B C 1
ATOM 5796 O O . ARG B 1 240 ? -55.537 21.907 -32.696 1.00 56.15 1457 ARG B O 1
ATOM 5804 N N . MET B 1 241 ? -53.680 20.634 -32.948 1.00 56.13 1458 MET B N 1
ATOM 5805 C CA . MET B 1 241 ? -54.392 19.381 -32.694 1.00 56.35 1458 MET B CA 1
ATOM 5806 C C . MET B 1 241 ? -54.968 19.341 -31.282 1.00 55.00 1458 MET B C 1
ATOM 5807 O O . MET B 1 241 ? -56.119 18.940 -31.072 1.00 50.90 1458 MET B O 1
ATOM 5812 N N . PHE B 1 242 ? -54.163 19.720 -30.292 1.00 53.32 1459 PHE B N 1
ATOM 5813 C CA . PHE B 1 242 ? -54.497 19.530 -28.888 1.00 48.98 1459 PHE B CA 1
ATOM 5814 C C . PHE B 1 242 ? -54.838 20.834 -28.171 1.00 47.88 1459 PHE B C 1
ATOM 5815 O O . PHE B 1 242 ? -54.965 20.838 -26.942 1.00 44.06 1459 PHE B O 1
ATOM 5823 N N . ASP B 1 243 ? -55.001 21.936 -28.907 1.00 52.06 1460 ASP B N 1
ATOM 5824 C CA . ASP B 1 243 ? -55.455 23.203 -28.334 1.00 55.58 1460 ASP B CA 1
ATOM 5825 C C . ASP B 1 243 ? -54.538 23.661 -27.197 1.00 52.11 1460 ASP B C 1
ATOM 5826 O O . ASP B 1 243 ? -54.990 24.016 -26.104 1.00 51.37 1460 ASP B O 1
ATOM 5831 N N . ILE B 1 244 ? -53.230 23.619 -27.443 1.00 50.09 1461 ILE B N 1
ATOM 5832 C CA . ILE B 1 244 ? -52.256 24.136 -26.481 1.00 51.95 1461 ILE B CA 1
ATOM 5833 C C . ILE B 1 244 ? -52.084 25.608 -26.830 1.00 45.54 1461 ILE B C 1
ATOM 5834 O O . ILE B 1 244 ? -51.268 25.978 -27.672 1.00 47.06 1461 ILE B O 1
ATOM 5839 N N . VAL B 1 245 ? -52.864 26.458 -26.175 1.00 41.54 1462 VAL B N 1
ATOM 5840 C CA . VAL B 1 245 ? -52.916 27.859 -26.555 1.00 51.21 1462 VAL B CA 1
ATOM 5841 C C . VAL B 1 245 ? -52.782 28.739 -25.332 1.00 57.15 1462 VAL B C 1
ATOM 5842 O O . VAL B 1 245 ? -53.008 28.320 -24.194 1.00 51.09 1462 VAL B O 1
ATOM 5846 N N . TYR B 1 246 ? -52.428 29.987 -25.604 1.00 56.44 1463 TYR B N 1
ATOM 5847 C CA . TYR B 1 246 ? -52.388 31.032 -24.598 1.00 53.90 1463 TYR B CA 1
ATOM 5848 C C . TYR B 1 246 ? -52.785 32.327 -25.283 1.00 53.75 1463 TYR B C 1
ATOM 5849 O O . TYR B 1 246 ? -52.713 32.456 -26.507 1.00 51.26 1463 TYR B O 1
ATOM 5858 N N . GLU B 1 247 ? -53.171 33.299 -24.487 1.00 48.63 1464 GLU B N 1
ATOM 5859 C CA . GLU B 1 247 ? -53.547 34.586 -25.034 1.00 49.83 1464 GLU B CA 1
ATOM 5860 C C . GLU B 1 247 ? -52.309 35.465 -25.140 1.00 49.50 1464 GLU B C 1
ATOM 5861 O O . GLU B 1 247 ? -51.530 35.580 -24.184 1.00 51.94 1464 GLU B O 1
ATOM 5867 N N . HIS B 1 248 ? -52.109 36.049 -26.318 1.00 47.68 1465 HIS B N 1
ATOM 5868 C CA . HIS B 1 248 ? -50.956 36.907 -26.554 1.00 56.29 1465 HIS B CA 1
ATOM 5869 C C . HIS B 1 248 ? -50.984 38.101 -25.598 1.00 65.89 1465 HIS B C 1
ATOM 5870 O O . HIS B 1 248 ? -52.038 38.725 -25.427 1.00 72.61 1465 HIS B O 1
ATOM 5877 N N . PRO B 1 249 ? -49.867 38.439 -24.947 1.00 67.71 1466 PRO B N 1
ATOM 5878 C CA . PRO B 1 249 ? -49.899 39.571 -24.002 1.00 74.49 1466 PRO B CA 1
ATOM 5879 C C . PRO B 1 249 ? -50.141 40.911 -24.679 1.00 85.06 1466 PRO B C 1
ATOM 5880 O O . PRO B 1 249 ? -50.799 41.777 -24.090 1.00 93.11 1466 PRO B O 1
ATOM 5884 N N . GLU B 1 250 ? -49.634 41.102 -25.898 1.00 95.66 1467 GLU B N 1
ATOM 5885 C CA . GLU B 1 250 ? -49.715 42.365 -26.625 1.00 106.03 1467 GLU B CA 1
ATOM 5886 C C . GLU B 1 250 ? -50.929 42.457 -27.545 1.00 108.35 1467 GLU B C 1
ATOM 5887 O O . GLU B 1 250 ? -51.695 43.419 -27.470 1.00 116.14 1467 GLU B O 1
ATOM 5893 N N . THR B 1 251 ? -51.115 41.478 -28.428 1.00 98.00 1468 THR B N 1
ATOM 5894 C CA . THR B 1 251 ? -52.202 41.472 -29.395 1.00 83.67 1468 THR B CA 1
ATOM 5895 C C . THR B 1 251 ? -53.488 40.870 -28.846 1.00 72.97 1468 THR B C 1
ATOM 5896 O O . THR B 1 251 ? -54.529 40.980 -29.499 1.00 73.71 1468 THR B O 1
ATOM 5900 N N . LYS B 1 252 ? -53.439 40.240 -27.672 1.00 69.03 1469 LYS B N 1
ATOM 5901 C CA . LYS B 1 252 ? -54.570 39.687 -26.938 1.00 60.81 1469 LYS B CA 1
ATOM 5902 C C . LYS B 1 252 ? -55.237 38.494 -27.641 1.00 69.98 1469 LYS B C 1
ATOM 5903 O O . LYS B 1 252 ? -56.177 37.914 -27.086 1.00 73.26 1469 LYS B O 1
ATOM 5909 N N . GLU B 1 253 ? -54.764 38.084 -28.815 1.00 62.94 1470 GLU B N 1
ATOM 5910 C CA . GLU B 1 253 ? -55.378 36.994 -29.553 1.00 56.71 1470 GLU B CA 1
ATOM 5911 C C . GLU B 1 253 ? -54.897 35.637 -29.025 1.00 59.13 1470 GLU B C 1
ATOM 5912 O O . GLU B 1 253 ? -53.914 35.522 -28.289 1.00 54.08 1470 GLU B O 1
ATOM 5918 N N . LYS B 1 254 ? -55.610 34.592 -29.414 1.00 55.47 1471 LYS B N 1
ATOM 5919 C CA . LYS B 1 254 ? -55.251 33.251 -29.002 1.00 57.45 1471 LYS B CA 1
ATOM 5920 C C . LYS B 1 254 ? -54.137 32.739 -29.912 1.00 53.91 1471 LYS B C 1
ATOM 5921 O O . LYS B 1 254 ? -54.253 32.779 -31.137 1.00 57.47 1471 LYS B O 1
ATOM 5927 N N . GLU B 1 255 ? -53.043 32.290 -29.314 1.00 48.08 1472 GLU B N 1
ATOM 5928 C CA . GLU B 1 255 ? -51.849 31.876 -30.023 1.00 50.93 1472 GLU B CA 1
ATOM 5929 C C . GLU B 1 255 ? -51.525 30.445 -29.646 1.00 52.40 1472 GLU B C 1
ATOM 5930 O O . GLU B 1 255 ? -51.755 30.023 -28.502 1.00 54.27 1472 GLU B O 1
ATOM 5936 N N . TYR B 1 256 ? -50.997 29.712 -30.621 1.00 42.38 1473 TYR B N 1
ATOM 5937 C CA . TYR B 1 256 ? -50.624 28.314 -30.454 1.00 46.23 1473 TYR B CA 1
ATOM 5938 C C . TYR B 1 256 ? -49.126 28.222 -30.219 1.00 44.19 1473 TYR B C 1
ATOM 5939 O O . TYR B 1 256 ? -48.342 28.857 -30.932 1.00 46.63 1473 TYR B O 1
ATOM 5948 N N . VAL B 1 257 ? -48.731 27.431 -29.220 1.00 37.59 1474 VAL B N 1
ATOM 5949 C CA . VAL B 1 257 ? -47.318 27.325 -28.903 1.00 37.36 1474 VAL B CA 1
ATOM 5950 C C . VAL B 1 257 ? -46.584 26.571 -30.013 1.00 44.76 1474 VAL B C 1
ATOM 5951 O O . VAL B 1 257 ? -47.181 25.902 -30.867 1.00 45.72 1474 VAL B O 1
ATOM 5955 N N . PHE B 1 258 ? -45.265 26.684 -29.994 1.00 41.37 1475 PHE B N 1
ATOM 5956 C CA . PHE B 1 258 ? -44.408 25.979 -30.925 1.00 42.48 1475 PHE B CA 1
ATOM 5957 C C . PHE B 1 258 ? -43.724 24.861 -30.164 1.00 43.02 1475 PHE B C 1
ATOM 5958 O O . PHE B 1 258 ? -43.214 25.087 -29.066 1.00 40.55 1475 PHE B O 1
ATOM 5966 N N . GLN B 1 259 ? -43.716 23.665 -30.742 1.00 38.37 1476 GLN B N 1
ATOM 5967 C CA . GLN B 1 259 ? -43.223 22.482 -30.054 1.00 40.34 1476 GLN B CA 1
ATOM 5968 C C . GLN B 1 259 ? -42.100 21.775 -30.808 1.00 46.44 1476 GLN B C 1
ATOM 5969 O O . GLN B 1 259 ? -42.022 21.810 -32.057 1.00 41.80 1476 GLN B O 1
ATOM 5975 N N . ASN B 1 260 ? -41.237 21.140 -29.997 1.00 36.27 1477 ASN B N 1
ATOM 5976 C CA . ASN B 1 260 ? -40.276 20.120 -30.399 1.00 35.12 1477 ASN B CA 1
ATOM 5977 C C . ASN B 1 260 ? -40.509 18.832 -29.620 1.00 41.48 1477 ASN B C 1
ATOM 5978 O O . ASN B 1 260 ? -41.081 18.834 -28.525 1.00 39.13 1477 ASN B O 1
ATOM 5983 N N . SER B 1 261 ? -39.993 17.735 -30.178 1.00 29.61 1478 SER B N 1
ATOM 5984 C CA . SER B 1 261 ? -39.766 16.499 -29.432 1.00 29.70 1478 SER B CA 1
ATOM 5985 C C . SER B 1 261 ? -38.482 15.854 -29.931 1.00 39.41 1478 SER B C 1
ATOM 5986 O O . SER B 1 261 ? -38.050 16.074 -31.073 1.00 40.01 1478 SER B O 1
ATOM 5989 N N . TRP B 1 262 ? -37.860 15.066 -29.065 1.00 33.51 1479 TRP B N 1
ATOM 5990 C CA . TRP B 1 262 ? -36.557 14.525 -29.432 1.00 35.41 1479 TRP B CA 1
ATOM 5991 C C . TRP B 1 262 ? -36.275 13.268 -28.625 1.00 40.29 1479 TRP B C 1
ATOM 5992 O O . TRP B 1 262 ? -36.735 13.119 -27.493 1.00 33.25 1479 TRP B O 1
ATOM 6003 N N . GLY B 1 263 ? -35.551 12.345 -29.225 1.00 36.96 1480 GLY B N 1
ATOM 6004 C CA . GLY B 1 263 ? -35.433 11.033 -28.619 1.00 35.15 1480 GLY B CA 1
ATOM 6005 C C . GLY B 1 263 ? -34.161 10.325 -29.008 1.00 40.23 1480 GLY B C 1
ATOM 6006 O O . GLY B 1 263 ? -33.610 10.524 -30.104 1.00 34.76 1480 GLY B O 1
ATOM 6007 N N . ILE B 1 264 ? -33.697 9.483 -28.092 1.00 33.55 1481 ILE B N 1
ATOM 6008 C CA . ILE B 1 264 ? -32.559 8.599 -28.372 1.00 37.27 1481 ILE B CA 1
ATOM 6009 C C . ILE B 1 264 ? -32.749 7.329 -27.551 1.00 37.06 1481 ILE B C 1
ATOM 6010 O O . ILE B 1 264 ? -33.377 7.356 -26.481 1.00 38.99 1481 ILE B O 1
ATOM 6015 N N . THR B 1 265 ? -32.230 6.203 -28.072 1.00 36.54 1482 THR B N 1
ATOM 6016 C CA . THR B 1 265 ? -32.573 4.874 -27.561 1.00 35.41 1482 THR B CA 1
ATOM 6017 C C . THR B 1 265 ? -31.327 4.047 -27.289 1.00 34.26 1482 THR B C 1
ATOM 6018 O O . THR B 1 265 ? -30.203 4.460 -27.554 1.00 33.04 1482 THR B O 1
ATOM 6022 N N . THR B 1 266 ? -31.555 2.810 -26.832 1.00 36.42 1483 THR B N 1
ATOM 6023 C CA . THR B 1 266 ? -30.487 1.828 -26.672 1.00 34.13 1483 THR B CA 1
ATOM 6024 C C . THR B 1 266 ? -29.919 1.350 -27.999 1.00 36.10 1483 THR B C 1
ATOM 6025 O O . THR B 1 266 ? -28.955 0.569 -27.999 1.00 34.75 1483 THR B O 1
ATOM 6029 N N . ARG B 1 267 ? -30.474 1.805 -29.124 1.00 34.12 1484 ARG B N 1
ATOM 6030 C CA . ARG B 1 267 ? -29.844 1.557 -30.422 1.00 31.78 1484 ARG B CA 1
ATOM 6031 C C . ARG B 1 267 ? -28.386 1.992 -30.419 1.00 27.73 1484 ARG B C 1
ATOM 6032 O O . ARG B 1 267 ? -27.542 1.372 -31.085 1.00 42.07 1484 ARG B O 1
ATOM 6040 N N . THR B 1 268 ? -28.071 3.059 -29.660 1.00 33.55 1485 THR B N 1
ATOM 6041 C CA . THR B 1 268 ? -26.694 3.499 -29.422 1.00 30.29 1485 THR B CA 1
ATOM 6042 C C . THR B 1 268 ? -25.752 2.324 -29.211 1.00 38.04 1485 THR B C 1
ATOM 6043 O O . THR B 1 268 ? -24.708 2.204 -29.871 1.00 36.33 1485 THR B O 1
ATOM 6047 N N . ILE B 1 269 ? -26.148 1.411 -28.327 1.00 34.02 1486 ILE B N 1
ATOM 6048 C CA . ILE B 1 269 ? -25.277 0.287 -28.000 1.00 36.67 1486 ILE B CA 1
ATOM 6049 C C . ILE B 1 269 ? -25.073 -0.598 -29.220 1.00 29.00 1486 ILE B C 1
ATOM 6050 O O . ILE B 1 269 ? -23.940 -0.977 -29.547 1.00 41.87 1486 ILE B O 1
ATOM 6055 N N . GLY B 1 270 ? -26.167 -0.903 -29.933 1.00 37.50 1487 GLY B N 1
ATOM 6056 C CA . GLY B 1 270 ? -26.049 -1.651 -31.180 1.00 34.01 1487 GLY B CA 1
ATOM 6057 C C . GLY B 1 270 ? -25.059 -1.025 -32.139 1.00 32.63 1487 GLY B C 1
ATOM 6058 O O . GLY B 1 270 ? -24.201 -1.713 -32.710 1.00 35.16 1487 GLY B O 1
ATOM 6059 N N . VAL B 1 271 ? -25.139 0.305 -32.302 1.00 38.99 1488 VAL B N 1
ATOM 6060 C CA . VAL B 1 271 ? -24.246 0.970 -33.251 1.00 38.75 1488 VAL B CA 1
ATOM 6061 C C . VAL B 1 271 ? -22.817 0.813 -32.776 1.00 38.63 1488 VAL B C 1
ATOM 6062 O O . VAL B 1 271 ? -21.915 0.450 -33.553 1.00 33.53 1488 VAL B O 1
ATOM 6066 N N . MET B 1 272 ? -22.613 0.983 -31.464 1.00 33.13 1489 MET B N 1
ATOM 6067 C CA . MET B 1 272 ? -21.288 0.784 -30.893 1.00 33.79 1489 MET B CA 1
ATOM 6068 C C . MET B 1 272 ? -20.749 -0.581 -31.291 1.00 30.90 1489 MET B C 1
ATOM 6069 O O . MET B 1 272 ? -19.644 -0.701 -31.840 1.00 44.73 1489 MET B O 1
ATOM 6074 N N . ILE B 1 273 ? -21.581 -1.619 -31.128 1.00 36.00 1490 ILE B N 1
ATOM 6075 C CA . ILE B 1 273 ? -21.120 -2.956 -31.467 1.00 32.70 1490 ILE B CA 1
ATOM 6076 C C . ILE B 1 273 ? -20.801 -3.015 -32.958 1.00 39.09 1490 ILE B C 1
ATOM 6077 O O . ILE B 1 273 ? -19.658 -3.279 -33.359 1.00 38.51 1490 ILE B O 1
ATOM 6082 N N . MET B 1 274 ? -21.777 -2.631 -33.791 1.00 38.10 1491 MET B N 1
ATOM 6083 C CA . MET B 1 274 ? -21.604 -2.798 -35.224 1.00 39.66 1491 MET B CA 1
ATOM 6084 C C . MET B 1 274 ? -20.386 -2.030 -35.710 1.00 40.14 1491 MET B C 1
ATOM 6085 O O . MET B 1 274 ? -19.711 -2.483 -36.640 1.00 37.59 1491 MET B O 1
ATOM 6090 N N . VAL B 1 275 ? -20.037 -0.916 -35.057 1.00 43.93 1492 VAL B N 1
ATOM 6091 C CA . VAL B 1 275 ? -18.937 -0.144 -35.628 1.00 37.13 1492 VAL B CA 1
ATOM 6092 C C . VAL B 1 275 ? -17.602 -0.628 -35.079 1.00 43.31 1492 VAL B C 1
ATOM 6093 O O . VAL B 1 275 ? -16.620 -0.705 -35.816 1.00 47.46 1492 VAL B O 1
ATOM 6097 N N . HIS B 1 276 ? -17.540 -0.992 -33.788 1.00 34.90 1493 HIS B N 1
ATOM 6098 C CA . HIS B 1 276 ? -16.244 -1.148 -33.122 1.00 34.23 1493 HIS B CA 1
ATOM 6099 C C . HIS B 1 276 ? -15.864 -2.588 -32.840 1.00 40.36 1493 HIS B C 1
ATOM 6100 O O . HIS B 1 276 ? -14.671 -2.901 -32.797 1.00 37.58 1493 HIS B O 1
ATOM 6107 N N . ALA B 1 277 ? -16.829 -3.465 -32.603 1.00 39.31 1494 ALA B N 1
ATOM 6108 C CA . ALA B 1 277 ? -16.465 -4.831 -32.261 1.00 41.28 1494 ALA B CA 1
ATOM 6109 C C . ALA B 1 277 ? -15.824 -5.521 -33.464 1.00 38.42 1494 ALA B C 1
ATOM 6110 O O . ALA B 1 277 ? -16.060 -5.157 -34.623 1.00 41.21 1494 ALA B O 1
ATOM 6112 N N . ASP B 1 278 ? -14.967 -6.497 -33.169 1.00 46.44 1495 ASP B N 1
ATOM 6113 C CA . ASP B 1 278 ? -14.186 -7.187 -34.182 1.00 37.12 1495 ASP B CA 1
ATOM 6114 C C . ASP B 1 278 ? -14.372 -8.687 -34.037 1.00 46.53 1495 ASP B C 1
ATOM 6115 O O . ASP B 1 278 ? -15.281 -9.129 -33.325 1.00 38.70 1495 ASP B O 1
ATOM 6120 N N . ASN B 1 279 ? -13.483 -9.473 -34.650 1.00 44.43 1496 ASN B N 1
ATOM 6121 C CA . ASN B 1 279 ? -13.655 -10.918 -34.659 1.00 47.11 1496 ASN B CA 1
ATOM 6122 C C . ASN B 1 279 ? -13.258 -11.593 -33.348 1.00 50.08 1496 ASN B C 1
ATOM 6123 O O . ASN B 1 279 ? -13.492 -12.799 -33.203 1.00 45.97 1496 ASN B O 1
ATOM 6128 N N . GLN B 1 280 ? -12.701 -10.861 -32.382 1.00 45.60 1497 GLN B N 1
ATOM 6129 C CA . GLN B 1 280 ? -12.495 -11.414 -31.050 1.00 46.48 1497 GLN B CA 1
ATOM 6130 C C . GLN B 1 280 ? -13.563 -10.969 -30.059 1.00 49.13 1497 GLN B C 1
ATOM 6131 O O . GLN B 1 280 ? -13.526 -11.393 -28.902 1.00 62.01 1497 GLN B O 1
ATOM 6137 N N . GLY B 1 281 ? -14.507 -10.129 -30.475 1.00 48.35 1498 GLY B N 1
ATOM 6138 C CA . GLY B 1 281 ? -15.572 -9.696 -29.588 1.00 44.41 1498 GLY B CA 1
ATOM 6139 C C . GLY B 1 281 ? -15.740 -8.193 -29.457 1.00 46.46 1498 GLY B C 1
ATOM 6140 O O . GLY B 1 281 ? -15.338 -7.427 -30.342 1.00 47.88 1498 GLY B O 1
ATOM 6141 N N . LEU B 1 282 ? -16.343 -7.773 -28.346 1.00 42.50 1499 LEU B N 1
ATOM 6142 C CA . LEU B 1 282 ? -16.588 -6.361 -28.080 1.00 43.92 1499 LEU B CA 1
ATOM 6143 C C . LEU B 1 282 ? -15.287 -5.574 -28.056 1.00 42.39 1499 LEU B C 1
ATOM 6144 O O . LEU B 1 282 ? -14.212 -6.108 -27.750 1.00 38.02 1499 LEU B O 1
ATOM 6149 N N . VAL B 1 283 ? -15.402 -4.288 -28.384 1.00 41.81 1500 VAL B N 1
ATOM 6150 C CA . VAL B 1 283 ? -14.321 -3.320 -28.212 1.00 40.10 1500 VAL B CA 1
ATOM 6151 C C . VAL B 1 283 ? -14.967 -2.094 -27.586 1.00 39.12 1500 VAL B C 1
ATOM 6152 O O . VAL B 1 283 ? -15.651 -1.325 -28.268 1.00 37.00 1500 VAL B O 1
ATOM 6156 N N . LEU B 1 284 ? -14.794 -1.929 -26.284 1.00 35.48 1501 LEU B N 1
ATOM 6157 C CA . LEU B 1 284 ? -15.622 -0.920 -25.649 1.00 40.65 1501 LEU B CA 1
ATOM 6158 C C . LEU B 1 284 ? -14.935 0.431 -25.730 1.00 34.25 1501 LEU B C 1
ATOM 6159 O O . LEU B 1 284 ? -13.762 0.536 -25.389 1.00 40.81 1501 LEU B O 1
ATOM 6164 N N . PRO B 1 285 ? -15.623 1.476 -26.161 1.00 34.87 1502 PRO B N 1
ATOM 6165 C CA . PRO B 1 285 ? -15.069 2.823 -26.027 1.00 40.86 1502 PRO B CA 1
ATOM 6166 C C . PRO B 1 285 ? -14.749 3.088 -24.565 1.00 40.90 1502 PRO B C 1
ATOM 6167 O O . PRO B 1 285 ? -15.562 2.762 -23.693 1.00 35.72 1502 PRO B O 1
ATOM 6171 N N . PRO B 1 286 ? -13.567 3.631 -24.258 1.00 39.54 1503 PRO B N 1
ATOM 6172 C CA . PRO B 1 286 ? -13.141 3.735 -22.850 1.00 44.28 1503 PRO B CA 1
ATOM 6173 C C . PRO B 1 286 ? -14.094 4.512 -21.965 1.00 51.52 1503 PRO B C 1
ATOM 6174 O O . PRO B 1 286 ? -14.229 4.170 -20.783 1.00 41.56 1503 PRO B O 1
ATOM 6178 N N . ARG B 1 287 ? -14.768 5.534 -22.497 1.00 49.79 1504 ARG B N 1
ATOM 6179 C CA . ARG B 1 287 ? -15.587 6.393 -21.654 1.00 49.69 1504 ARG B CA 1
ATOM 6180 C C . ARG B 1 287 ? -16.879 5.729 -21.187 1.00 51.07 1504 ARG B C 1
ATOM 6181 O O . ARG B 1 287 ? -17.492 6.221 -20.239 1.00 46.07 1504 ARG B O 1
ATOM 6189 N N . VAL B 1 288 ? -17.313 4.629 -21.803 1.00 41.92 1505 VAL B N 1
ATOM 6190 C CA . VAL B 1 288 ? -18.515 3.943 -21.344 1.00 37.28 1505 VAL B CA 1
ATOM 6191 C C . VAL B 1 288 ? -18.227 2.546 -20.829 1.00 41.17 1505 VAL B C 1
ATOM 6192 O O . VAL B 1 288 ? -19.155 1.858 -20.402 1.00 44.54 1505 VAL B O 1
ATOM 6196 N N . ALA B 1 289 ? -16.978 2.100 -20.855 1.00 43.14 1506 ALA B N 1
ATOM 6197 C CA . ALA B 1 289 ? -16.690 0.733 -20.447 1.00 40.59 1506 ALA B CA 1
ATOM 6198 C C . ALA B 1 289 ? -16.840 0.608 -18.938 1.00 46.69 1506 ALA B C 1
ATOM 6199 O O . ALA B 1 289 ? -16.275 1.407 -18.179 1.00 48.99 1506 ALA B O 1
ATOM 6201 N N . CYS B 1 290 ? -17.631 -0.383 -18.515 1.00 43.80 1507 CYS B N 1
ATOM 6202 C CA . CYS B 1 290 ? -17.848 -0.622 -17.087 1.00 44.01 1507 CYS B CA 1
ATOM 6203 C C . CYS B 1 290 ? -16.513 -0.815 -16.378 1.00 47.68 1507 CYS B C 1
ATOM 6204 O O . CYS B 1 290 ? -16.244 -0.192 -15.351 1.00 50.44 1507 CYS B O 1
ATOM 6207 N N . ILE B 1 291 ? -15.653 -1.658 -16.947 1.00 49.65 1508 ILE B N 1
ATOM 6208 C CA . ILE B 1 291 ? -14.266 -1.828 -16.530 1.00 46.92 1508 ILE B CA 1
ATOM 6209 C C . ILE B 1 291 ? -13.385 -1.329 -17.675 1.00 44.06 1508 ILE B C 1
ATOM 6210 O O . ILE B 1 291 ? -13.511 -1.792 -18.820 1.00 41.43 1508 ILE B O 1
ATOM 6215 N N . GLN B 1 292 ? -12.495 -0.383 -17.375 1.00 43.73 1509 GLN B N 1
ATOM 6216 C CA . GLN B 1 292 ? -11.549 0.101 -18.373 1.00 49.11 1509 GLN B CA 1
ATOM 6217 C C . GLN B 1 292 ? -10.250 -0.691 -18.399 1.00 48.90 1509 GLN B C 1
ATOM 6218 O O . GLN B 1 292 ? -9.635 -0.832 -19.464 1.00 38.87 1509 GLN B O 1
ATOM 6224 N N . VAL B 1 293 ? -9.812 -1.210 -17.257 1.00 40.65 1510 VAL B N 1
ATOM 6225 C CA . VAL B 1 293 ? -8.527 -1.895 -17.135 1.00 41.34 1510 VAL B CA 1
ATOM 6226 C C . VAL B 1 293 ? -8.729 -3.140 -16.282 1.00 49.95 1510 VAL B C 1
ATOM 6227 O O . VAL B 1 293 ? -9.206 -3.050 -15.145 1.00 47.36 1510 VAL B O 1
ATOM 6231 N N . VAL B 1 294 ? -8.334 -4.294 -16.805 1.00 45.01 1511 VAL B N 1
ATOM 6232 C CA . VAL B 1 294 ? -8.322 -5.534 -16.041 1.00 46.43 1511 VAL B CA 1
ATOM 6233 C C . VAL B 1 294 ? -6.873 -5.987 -15.921 1.00 46.86 1511 VAL B C 1
ATOM 6234 O O . VAL B 1 294 ? -6.131 -5.976 -16.909 1.00 44.94 1511 VAL B O 1
ATOM 6238 N N . ILE B 1 295 ? -6.453 -6.351 -14.710 1.00 47.57 1512 ILE B N 1
ATOM 6239 C CA . ILE B 1 295 ? -5.102 -6.840 -14.466 1.00 47.40 1512 ILE B CA 1
ATOM 6240 C C . ILE B 1 295 ? -5.135 -8.360 -14.386 1.00 50.65 1512 ILE B C 1
ATOM 6241 O O . ILE B 1 295 ? -5.939 -8.934 -13.636 1.00 50.35 1512 ILE B O 1
ATOM 6246 N N . VAL B 1 296 ? -4.270 -9.007 -15.165 1.00 44.26 1513 VAL B N 1
ATOM 6247 C CA . VAL B 1 296 ? -4.176 -10.462 -15.227 1.00 46.17 1513 VAL B CA 1
ATOM 6248 C C . VAL B 1 296 ? -2.783 -10.885 -14.785 1.00 56.52 1513 VAL B C 1
ATOM 6249 O O . VAL B 1 296 ? -1.799 -10.630 -15.502 1.00 58.33 1513 VAL B O 1
ATOM 6253 N N . PRO B 1 297 ? -2.646 -11.525 -13.624 1.00 53.94 1514 PRO B N 1
ATOM 6254 C CA . PRO B 1 297 ? -1.339 -12.065 -13.242 1.00 60.41 1514 PRO B CA 1
ATOM 6255 C C . PRO B 1 297 ? -0.997 -13.267 -14.106 1.00 62.17 1514 PRO B C 1
ATOM 6256 O O . PRO B 1 297 ? -1.845 -14.119 -14.379 1.00 66.96 1514 PRO B O 1
ATOM 6260 N N . CYS B 1 298 ? 0.248 -13.318 -14.563 1.00 61.29 1515 CYS B N 1
ATOM 6261 C CA . CYS B 1 298 ? 0.694 -14.417 -15.405 1.00 73.77 1515 CYS B CA 1
ATOM 6262 C C . CYS B 1 298 ? 2.097 -14.828 -14.987 1.00 74.68 1515 CYS B C 1
ATOM 6263 O O . CYS B 1 298 ? 2.737 -14.184 -14.152 1.00 74.51 1515 CYS B O 1
ATOM 6266 N N . GLY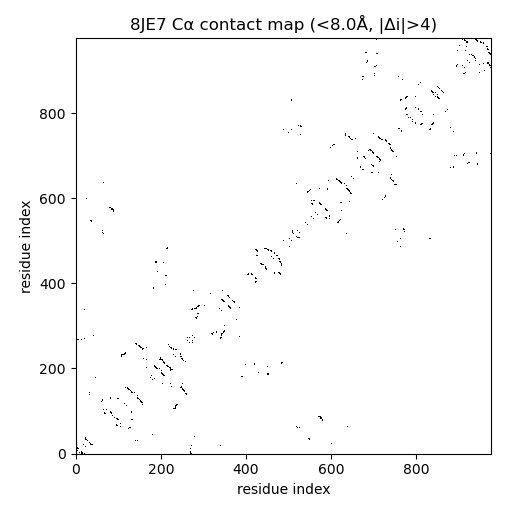 B 1 299 ? 2.564 -15.926 -15.576 1.00 83.19 1516 GLY B N 1
ATOM 6267 C CA . GLY B 1 299 ? 3.815 -16.532 -15.187 1.00 86.99 1516 GLY B CA 1
ATOM 6268 C C . GLY B 1 299 ? 3.711 -17.537 -14.060 1.00 90.53 1516 GLY B C 1
ATOM 6269 O O . GLY B 1 299 ? 4.723 -18.157 -13.716 1.00 92.76 1516 GLY B O 1
ATOM 6270 N N . ILE B 1 300 ? 2.528 -17.716 -13.466 1.00 91.56 1517 ILE B N 1
ATOM 6271 C CA . ILE B 1 300 ? 2.365 -18.716 -12.416 1.00 96.11 1517 ILE B CA 1
ATOM 6272 C C . ILE B 1 300 ? 2.521 -20.104 -13.023 1.00 104.78 1517 ILE B C 1
ATOM 6273 O O . ILE B 1 300 ? 1.927 -20.412 -14.065 1.00 105.28 1517 ILE B O 1
ATOM 6275 N N . THR B 1 301 ? 3.348 -20.930 -12.382 1.00 110.01 1518 THR B N 1
ATOM 6276 C CA . THR B 1 301 ? 3.582 -22.301 -12.824 1.00 109.06 1518 THR B CA 1
ATOM 6277 C C . THR B 1 301 ? 3.148 -23.309 -11.794 1.00 112.03 1518 THR B C 1
ATOM 6278 O O . THR B 1 301 ? 2.748 -22.985 -10.695 1.00 107.60 1518 THR B O 1
ATOM 6280 N N . ALA B 1 302 ? 3.283 -24.564 -12.162 1.00 114.96 1519 ALA B N 1
ATOM 6281 C CA . ALA B 1 302 ? 2.930 -25.689 -11.320 1.00 116.30 1519 ALA B CA 1
ATOM 6282 C C . ALA B 1 302 ? 3.793 -25.748 -10.085 1.00 117.89 1519 ALA B C 1
ATOM 6283 O O . ALA B 1 302 ? 3.360 -26.150 -9.044 1.00 115.79 1519 ALA B O 1
ATOM 6285 N N . THR B 1 303 ? 4.990 -25.250 -10.241 1.00 120.47 1520 THR B N 1
ATOM 6286 C CA . THR B 1 303 ? 5.952 -25.227 -9.193 1.00 117.39 1520 THR B CA 1
ATOM 6287 C C . THR B 1 303 ? 6.391 -23.821 -9.009 1.00 119.56 1520 THR B C 1
ATOM 6288 O O . THR B 1 303 ? 7.546 -23.570 -8.694 1.00 118.67 1520 THR B O 1
ATOM 6290 N N . THR B 1 304 ? 5.487 -22.871 -9.226 1.00 119.92 1521 THR B N 1
ATOM 6291 C CA . THR B 1 304 ? 5.863 -21.476 -9.099 1.00 116.62 1521 THR B CA 1
ATOM 6292 C C . THR B 1 304 ? 6.243 -21.193 -7.675 1.00 119.67 1521 THR B C 1
ATOM 6293 O O . THR B 1 304 ? 7.317 -20.643 -7.426 1.00 124.96 1521 THR B O 1
ATOM 6295 N N . THR B 1 305 ? 5.358 -21.702 -6.814 1.00 113.55 1522 THR B N 1
ATOM 6296 C CA . THR B 1 305 ? 5.266 -21.738 -5.349 1.00 109.93 1522 THR B CA 1
ATOM 6297 C C . THR B 1 305 ? 3.798 -21.568 -5.052 1.00 118.01 1522 THR B C 1
ATOM 6298 O O . THR B 1 305 ? 2.915 -21.809 -5.873 1.00 124.59 1522 THR B O 1
ATOM 6300 N N . ASP B 1 306 ? 3.545 -21.253 -3.807 1.00 119.30 1523 ASP B N 1
ATOM 6301 C CA . ASP B 1 306 ? 2.248 -20.886 -3.338 1.00 119.44 1523 ASP B CA 1
ATOM 6302 C C . ASP B 1 306 ? 2.514 -19.575 -2.642 1.00 120.52 1523 ASP B C 1
ATOM 6303 O O . ASP B 1 306 ? 1.795 -18.629 -2.819 1.00 114.58 1523 ASP B O 1
ATOM 6308 N N . ASP B 1 307 ? 3.564 -19.540 -1.836 1.00 125.57 1524 ASP B N 1
ATOM 6309 C CA . ASP B 1 307 ? 3.965 -18.355 -1.150 1.00 124.87 1524 ASP B CA 1
ATOM 6310 C C . ASP B 1 307 ? 4.508 -17.319 -2.138 1.00 123.32 1524 ASP B C 1
ATOM 6311 O O . ASP B 1 307 ? 4.671 -16.168 -1.758 1.00 124.73 1524 ASP B O 1
ATOM 6313 N N . GLU B 1 308 ? 4.875 -17.711 -3.360 1.00 116.60 1525 GLU B N 1
ATOM 6314 C CA . GLU B 1 308 ? 5.158 -16.668 -4.341 1.00 114.05 1525 GLU B CA 1
ATOM 6315 C C . GLU B 1 308 ? 3.965 -16.315 -5.267 1.00 112.34 1525 GLU B C 1
ATOM 6316 O O . GLU B 1 308 ? 3.813 -15.192 -5.711 1.00 104.63 1525 GLU B O 1
ATOM 6322 N N . ARG B 1 309 ? 3.143 -17.298 -5.557 1.00 109.94 1526 ARG B N 1
ATOM 6323 C CA . ARG B 1 309 ? 1.877 -17.090 -6.259 1.00 100.90 1526 ARG B CA 1
ATOM 6324 C C . ARG B 1 309 ? 0.992 -16.076 -5.538 1.00 96.95 1526 ARG B C 1
ATOM 6325 O O . ARG B 1 309 ? 0.163 -15.422 -6.177 1.00 94.44 1526 ARG B O 1
ATOM 6333 N N . ARG B 1 310 ? 1.150 -15.936 -4.222 1.00 98.04 1527 ARG B N 1
ATOM 6334 C CA . ARG B 1 310 ? 0.479 -14.891 -3.467 1.00 97.94 1527 ARG B CA 1
ATOM 6335 C C . ARG B 1 310 ? 1.224 -13.561 -3.512 1.00 96.97 1527 ARG B C 1
ATOM 6336 O O . ARG B 1 310 ? 0.582 -12.510 -3.446 1.00 104.86 1527 ARG B O 1
ATOM 6338 N N . ARG B 1 311 ? 2.556 -13.571 -3.636 1.00 86.80 1528 ARG B N 1
ATOM 6339 C CA . ARG B 1 311 ? 3.310 -12.324 -3.770 1.00 84.50 1528 ARG B CA 1
ATOM 6340 C C . ARG B 1 311 ? 2.944 -11.602 -5.058 1.00 87.61 1528 ARG B C 1
ATOM 6341 O O . ARG B 1 311 ? 2.740 -10.375 -5.072 1.00 93.46 1528 ARG B O 1
ATOM 6343 N N . LEU B 1 312 ? 2.904 -12.352 -6.159 1.00 85.07 1529 LEU B N 1
ATOM 6344 C CA . LEU B 1 312 ? 2.514 -11.778 -7.446 1.00 77.55 1529 LEU B CA 1
ATOM 6345 C C . LEU B 1 312 ? 1.135 -11.138 -7.353 1.00 71.38 1529 LEU B C 1
ATOM 6346 O O . LEU B 1 312 ? 0.943 -9.981 -7.750 1.00 70.53 1529 LEU B O 1
ATOM 6351 N N . TYR B 1 313 ? 0.169 -11.888 -6.821 1.00 67.84 1530 TYR B N 1
ATOM 6352 C CA . TYR B 1 313 ? -1.165 -11.368 -6.568 1.00 61.88 1530 TYR B CA 1
ATOM 6353 C C . TYR B 1 313 ? -1.139 -10.097 -5.730 1.00 63.85 1530 TYR B C 1
ATOM 6354 O O . TYR B 1 313 ? -1.902 -9.164 -5.996 1.00 69.97 1530 TYR B O 1
ATOM 6363 N N . GLU B 1 314 ? -0.305 -10.052 -4.686 1.00 63.98 1531 GLU B N 1
ATOM 6364 C CA . GLU B 1 314 ? -0.268 -8.863 -3.836 1.00 64.52 1531 GLU B CA 1
ATOM 6365 C C . GLU B 1 314 ? 0.141 -7.640 -4.642 1.00 62.71 1531 GLU B C 1
ATOM 6366 O O . GLU B 1 314 ? -0.467 -6.565 -4.520 1.00 65.38 1531 GLU B O 1
ATOM 6368 N N . SER B 1 315 ? 1.160 -7.795 -5.493 1.00 59.91 1532 SER B N 1
ATOM 6369 C CA . SER B 1 315 ? 1.592 -6.673 -6.325 1.00 66.29 1532 SER B CA 1
ATOM 6370 C C . SER B 1 315 ? 0.513 -6.277 -7.332 1.00 63.48 1532 SER B C 1
ATOM 6371 O O . SER B 1 315 ? 0.267 -5.078 -7.564 1.00 60.39 1532 SER B O 1
ATOM 6374 N N . CYS B 1 316 ? -0.135 -7.271 -7.946 1.00 66.90 1533 CYS B N 1
ATOM 6375 C CA . CYS B 1 316 ? -1.248 -6.966 -8.847 1.00 57.42 1533 CYS B CA 1
ATOM 6376 C C . CYS B 1 316 ? -2.332 -6.186 -8.133 1.00 64.28 1533 CYS B C 1
ATOM 6377 O O . CYS B 1 316 ? -2.869 -5.209 -8.674 1.00 59.84 1533 CYS B O 1
ATOM 6380 N N . ARG B 1 317 ? -2.630 -6.570 -6.894 1.00 68.69 1534 ARG B N 1
ATOM 6381 C CA . ARG B 1 317 ? -3.682 -5.917 -6.133 1.00 60.82 1534 ARG B CA 1
ATOM 6382 C C . ARG B 1 317 ? -3.308 -4.476 -5.814 1.00 50.76 1534 ARG B C 1
ATOM 6383 O O . ARG B 1 317 ? -4.145 -3.573 -5.896 1.00 51.83 1534 ARG B O 1
ATOM 6391 N N . GLU B 1 318 ? -2.041 -4.249 -5.457 1.00 53.19 1535 GLU B N 1
ATOM 6392 C CA . GLU B 1 318 ? -1.550 -2.897 -5.204 1.00 56.74 1535 GLU B CA 1
ATOM 6393 C C . GLU B 1 318 ? -1.716 -2.007 -6.436 1.00 58.39 1535 GLU B C 1
ATOM 6394 O O . GLU B 1 318 ? -2.166 -0.854 -6.339 1.00 57.35 1535 GLU B O 1
ATOM 6396 N N . LEU B 1 319 ? -1.367 -2.532 -7.617 1.00 60.45 1536 LEU B N 1
ATOM 6397 C CA . LEU B 1 319 ? -1.547 -1.730 -8.831 1.00 58.12 1536 LEU B CA 1
ATOM 6398 C C . LEU B 1 319 ? -3.029 -1.477 -9.117 1.00 55.68 1536 LEU B C 1
ATOM 6399 O O . LEU B 1 319 ? -3.416 -0.356 -9.489 1.00 59.34 1536 LEU B O 1
ATOM 6404 N N . GLU B 1 320 ? -3.865 -2.468 -8.886 1.00 56.41 1537 GLU B N 1
ATOM 6405 C CA . GLU B 1 320 ? -5.297 -2.323 -9.062 1.00 51.66 1537 GLU B CA 1
ATOM 6406 C C . GLU B 1 320 ? -5.801 -1.204 -8.197 1.00 57.29 1537 GLU B C 1
ATOM 6407 O O . GLU B 1 320 ? -6.502 -0.315 -8.679 1.00 53.48 1537 GLU B O 1
ATOM 6413 N N . GLN B 1 321 ? -5.460 -1.225 -6.925 1.00 64.76 1538 GLN B N 1
ATOM 6414 C CA . GLN B 1 321 ? -5.928 -0.203 -5.994 1.00 62.15 1538 GLN B CA 1
ATOM 6415 C C . GLN B 1 321 ? -5.435 1.181 -6.405 1.00 50.60 1538 GLN B C 1
ATOM 6416 O O . GLN B 1 321 ? -6.196 2.154 -6.359 1.00 51.49 1538 GLN B O 1
ATOM 6422 N N . THR B 1 322 ? -4.172 1.292 -6.811 1.00 53.15 1539 THR B N 1
ATOM 6423 C CA . THR B 1 322 ? -3.688 2.573 -7.319 1.00 67.14 1539 THR B CA 1
ATOM 6424 C C . THR B 1 322 ? -4.565 3.088 -8.454 1.00 69.65 1539 THR B C 1
ATOM 6425 O O . THR B 1 322 ? -4.982 4.257 -8.459 1.00 68.42 1539 THR B O 1
ATOM 6429 N N . PHE B 1 323 ? -4.880 2.217 -9.414 1.00 66.02 1540 PHE B N 1
ATOM 6430 C CA . PHE B 1 323 ? -5.701 2.663 -10.539 1.00 64.99 1540 PHE B CA 1
ATOM 6431 C C . PHE B 1 323 ? -7.061 3.133 -10.058 1.00 57.51 1540 PHE B C 1
ATOM 6432 O O . PHE B 1 323 ? -7.541 4.202 -10.460 1.00 58.33 1540 PHE B O 1
ATOM 6440 N N . VAL B 1 324 ? -7.707 2.337 -9.204 1.00 56.53 1541 VAL B N 1
ATOM 6441 C CA . VAL B 1 324 ? -9.052 2.692 -8.761 1.00 54.52 1541 VAL B CA 1
ATOM 6442 C C . VAL B 1 324 ? -9.027 4.043 -8.063 1.00 60.19 1541 VAL B C 1
ATOM 6443 O O . VAL B 1 324 ? -9.882 4.903 -8.312 1.00 59.98 1541 VAL B O 1
ATOM 6447 N N . LYS B 1 325 ? -8.014 4.267 -7.212 1.00 58.87 1542 LYS B N 1
ATOM 6448 C CA . LYS B 1 325 ? -7.885 5.545 -6.513 1.00 66.71 1542 LYS B CA 1
ATOM 6449 C C . LYS B 1 325 ? -7.616 6.701 -7.476 1.00 64.64 1542 LYS B C 1
ATOM 6450 O O . LYS B 1 325 ? -7.966 7.847 -7.179 1.00 75.93 1542 LYS B O 1
ATOM 6452 N N . ALA B 1 326 ? -7.000 6.435 -8.622 1.00 64.24 1543 ALA B N 1
ATOM 6453 C CA . ALA B 1 326 ? -6.798 7.501 -9.598 1.00 61.99 1543 ALA B CA 1
ATOM 6454 C C . ALA B 1 326 ? -8.033 7.796 -10.461 1.00 62.17 1543 ALA B C 1
ATOM 6455 O O . ALA B 1 326 ? -7.947 8.640 -11.363 1.00 60.41 1543 ALA B O 1
ATOM 6457 N N . GLY B 1 327 ? -9.170 7.139 -10.221 1.00 57.13 1544 GLY B N 1
ATOM 6458 C CA . GLY B 1 327 ? -10.357 7.369 -11.030 1.00 64.22 1544 GLY B CA 1
ATOM 6459 C C . GLY B 1 327 ? -10.516 6.459 -12.236 1.00 62.60 1544 GLY B C 1
ATOM 6460 O O . GLY B 1 327 ? -11.401 6.704 -13.067 1.00 54.00 1544 GLY B O 1
ATOM 6461 N N . ILE B 1 328 ? -9.706 5.412 -12.348 1.00 55.31 1545 ILE B N 1
ATOM 6462 C CA . ILE B 1 328 ? -9.753 4.484 -13.469 1.00 61.72 1545 ILE B CA 1
ATOM 6463 C C . ILE B 1 328 ? -10.527 3.254 -13.038 1.00 59.40 1545 ILE B C 1
ATOM 6464 O O . ILE B 1 328 ? -10.118 2.555 -12.105 1.00 65.00 1545 ILE B O 1
ATOM 6469 N N . ARG B 1 329 ? -11.620 2.960 -13.726 1.00 54.90 1546 ARG B N 1
ATOM 6470 C CA . ARG B 1 329 ? -12.386 1.768 -13.387 1.00 49.24 1546 ARG B CA 1
ATOM 6471 C C . ARG B 1 329 ? -11.568 0.526 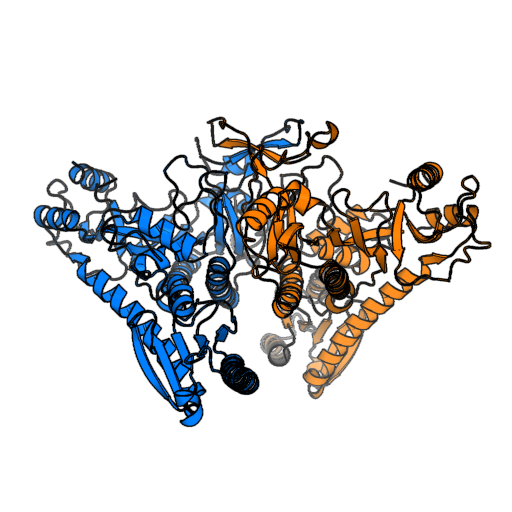-13.737 1.00 51.90 1546 ARG B C 1
ATOM 6472 O O . ARG B 1 329 ? -11.413 0.184 -14.914 1.00 50.31 1546 ARG B O 1
ATOM 6480 N N . CYS B 1 330 ? -11.023 -0.136 -12.708 1.00 44.11 1547 CYS B N 1
ATOM 6481 C CA . CYS B 1 330 ? -10.085 -1.234 -12.872 1.00 44.05 1547 CYS B CA 1
ATOM 6482 C C . CYS B 1 330 ? -10.473 -2.372 -11.937 1.00 55.54 1547 CYS B C 1
ATOM 6483 O O . CYS B 1 330 ? -10.987 -2.144 -10.840 1.00 50.40 1547 CYS B O 1
ATOM 6486 N N . GLU B 1 331 ? -10.239 -3.601 -12.392 1.00 54.02 1548 GLU B N 1
ATOM 6487 C CA . GLU B 1 331 ? -10.418 -4.792 -11.572 1.00 52.74 1548 GLU B CA 1
ATOM 6488 C C . GLU B 1 331 ? -9.257 -5.738 -11.833 1.00 52.23 1548 GLU B C 1
ATOM 6489 O O . GLU B 1 331 ? -8.609 -5.679 -12.879 1.00 57.50 1548 GLU B O 1
ATOM 6495 N N . GLY B 1 332 ? -8.976 -6.595 -10.853 1.00 51.89 1549 GLY B N 1
ATOM 6496 C CA . GLY B 1 332 ? -8.022 -7.677 -11.011 1.00 45.66 1549 GLY B CA 1
ATOM 6497 C C . GLY B 1 332 ? -8.778 -8.982 -11.172 1.00 48.28 1549 GLY B C 1
ATOM 6498 O O . GLY B 1 332 ? -9.894 -9.131 -10.670 1.00 54.23 1549 GLY B O 1
ATOM 6499 N N . ASP B 1 333 ? -8.175 -9.927 -11.882 1.00 52.28 1550 ASP B N 1
ATOM 6500 C CA . ASP B 1 333 ? -8.748 -11.257 -12.078 1.00 56.08 1550 ASP B CA 1
ATOM 6501 C C . ASP B 1 333 ? -7.794 -12.257 -11.440 1.00 53.11 1550 ASP B C 1
ATOM 6502 O O . ASP B 1 333 ? -6.870 -12.751 -12.090 1.00 52.90 1550 ASP B O 1
ATOM 6507 N N . TYR B 1 334 ? -8.046 -12.574 -10.169 1.00 58.41 1551 TYR B N 1
ATOM 6508 C CA . TYR B 1 334 ? -7.185 -13.447 -9.384 1.00 56.20 1551 TYR B CA 1
ATOM 6509 C C . TYR B 1 334 ? -7.680 -14.886 -9.354 1.00 60.19 1551 TYR B C 1
ATOM 6510 O O . TYR B 1 334 ? -7.174 -15.686 -8.562 1.00 66.15 1551 TYR B O 1
ATOM 6519 N N . ARG B 1 335 ? -8.637 -15.241 -10.208 1.00 57.28 1552 ARG B N 1
ATOM 6520 C CA . ARG B 1 335 ? -9.210 -16.579 -10.149 1.00 59.30 1552 ARG B CA 1
ATOM 6521 C C . ARG B 1 335 ? -8.163 -17.639 -10.463 1.00 58.99 1552 ARG B C 1
ATOM 6522 O O . ARG B 1 335 ? -7.466 -17.570 -11.477 1.00 59.64 1552 ARG B O 1
ATOM 6530 N N . ASP B 1 336 ? -8.062 -18.626 -9.578 1.00 52.83 1553 ASP B N 1
ATOM 6531 C CA . ASP B 1 336 ? -7.039 -19.656 -9.687 1.00 62.43 1553 ASP B CA 1
ATOM 6532 C C . ASP B 1 336 ? -7.408 -20.731 -10.695 1.00 68.06 1553 ASP B C 1
ATOM 6533 O O . ASP B 1 336 ? -6.516 -21.375 -11.258 1.00 78.63 1553 ASP B O 1
ATOM 6538 N N . ASN B 1 337 ? -8.697 -20.950 -10.925 1.00 67.29 1554 ASN B N 1
ATOM 6539 C CA . ASN B 1 337 ? -9.126 -22.085 -11.730 1.00 73.50 1554 ASN B CA 1
ATOM 6540 C C . ASN B 1 337 ? -9.092 -21.812 -13.231 1.00 73.97 1554 ASN B C 1
ATOM 6541 O O . ASN B 1 337 ? -9.489 -22.692 -14.001 1.00 77.38 1554 ASN B O 1
ATOM 6546 N N . TYR B 1 338 ? -8.643 -20.629 -13.666 1.00 69.64 1555 TYR B N 1
ATOM 6547 C CA . TYR B 1 338 ? -8.596 -20.276 -15.085 1.00 71.44 1555 TYR B CA 1
ATOM 6548 C C . TYR B 1 338 ? -7.191 -19.825 -15.464 1.00 63.65 1555 TYR B C 1
ATOM 6549 O O . TYR B 1 338 ? -6.559 -19.050 -14.736 1.00 65.87 1555 TYR B O 1
ATOM 6558 N N . SER B 1 339 ? -6.712 -20.308 -16.609 1.00 63.41 1556 SER B N 1
ATOM 6559 C CA . SER B 1 339 ? -5.393 -19.933 -17.103 1.00 66.39 1556 SER B CA 1
ATOM 6560 C C . SER B 1 339 ? -5.369 -18.464 -17.533 1.00 69.13 1556 SER B C 1
ATOM 6561 O O . SER B 1 339 ? -6.414 -17.867 -17.797 1.00 73.52 1556 SER B O 1
ATOM 6564 N N . PRO B 1 340 ? -4.181 -17.851 -17.582 1.00 68.40 1557 PRO B N 1
ATOM 6565 C CA . PRO B 1 340 ? -4.104 -16.479 -18.107 1.00 66.98 1557 PRO B CA 1
ATOM 6566 C C . PRO B 1 340 ? -4.578 -16.363 -19.544 1.00 71.65 1557 PRO B C 1
ATOM 6567 O O . PRO B 1 340 ? -5.184 -15.351 -19.899 1.00 70.68 1557 PRO B O 1
ATOM 6571 N N . GLY B 1 341 ? -4.324 -17.365 -20.385 1.00 70.70 1558 GLY B N 1
ATOM 6572 C CA . GLY B 1 341 ? -4.862 -17.323 -21.734 1.00 62.53 1558 GLY B CA 1
ATOM 6573 C C . GLY B 1 341 ? -6.377 -17.328 -21.745 1.00 57.42 1558 GLY B C 1
ATOM 6574 O O . GLY B 1 341 ? -7.011 -16.596 -22.517 1.00 55.92 1558 GLY B O 1
ATOM 6575 N N . TRP B 1 342 ? -6.979 -18.152 -20.885 1.00 58.73 1559 TRP B N 1
ATOM 6576 C CA . TRP B 1 342 ? -8.428 -18.134 -20.735 1.00 50.56 1559 TRP B CA 1
ATOM 6577 C C . TRP B 1 342 ? -8.920 -16.743 -20.349 1.00 59.91 1559 TRP B C 1
ATOM 6578 O O . TRP B 1 342 ? -9.905 -16.245 -20.906 1.00 59.94 1559 TRP B O 1
ATOM 6589 N N . LYS B 1 343 ? -8.268 -16.114 -19.368 1.00 52.58 1560 LYS B N 1
ATOM 6590 C CA . LYS B 1 343 ? -8.691 -14.783 -18.942 1.00 45.30 1560 LYS B CA 1
ATOM 6591 C C . LYS B 1 343 ? -8.506 -13.758 -20.061 1.00 49.90 1560 LYS B C 1
ATOM 6592 O O . LYS B 1 343 ? -9.347 -12.864 -20.238 1.00 54.71 1560 LYS B O 1
ATOM 6598 N N . TYR B 1 344 ? -7.396 -13.855 -20.803 1.00 50.75 1561 TYR B N 1
ATOM 6599 C CA . TYR B 1 344 ? -7.200 -13.028 -21.988 1.00 53.03 1561 TYR B CA 1
ATOM 6600 C C . TYR B 1 344 ? -8.430 -13.095 -22.875 1.00 50.93 1561 TYR B C 1
ATOM 6601 O O . TYR B 1 344 ? -9.043 -12.068 -23.197 1.00 50.74 1561 TYR B O 1
ATOM 6610 N N . ASN B 1 345 ? -8.808 -14.313 -23.272 1.00 53.56 1562 ASN B N 1
ATOM 6611 C CA . ASN B 1 345 ? -9.951 -14.453 -24.169 1.00 54.32 1562 ASN B CA 1
ATOM 6612 C C . ASN B 1 345 ? -11.229 -13.934 -23.523 1.00 52.49 1562 ASN B C 1
ATOM 6613 O O . ASN B 1 345 ? -12.022 -13.221 -24.161 1.00 50.25 1562 ASN B O 1
ATOM 6618 N N . HIS B 1 346 ? -11.450 -14.275 -22.258 1.00 48.34 1563 HIS B N 1
ATOM 6619 C CA . HIS B 1 346 ? -12.690 -13.876 -21.617 1.00 48.45 1563 HIS B CA 1
ATOM 6620 C C . HIS B 1 346 ? -12.842 -12.358 -21.641 1.00 48.44 1563 HIS B C 1
ATOM 6621 O O . HIS B 1 346 ? -13.907 -11.834 -21.991 1.00 51.04 1563 HIS B O 1
ATOM 6628 N N . TRP B 1 347 ? -11.776 -11.627 -21.299 1.00 50.77 1564 TRP B N 1
ATOM 6629 C CA . TRP B 1 347 ? -11.908 -10.175 -21.207 1.00 48.55 1564 TRP B CA 1
ATOM 6630 C C . TRP B 1 347 ? -11.777 -9.497 -22.559 1.00 44.04 1564 TRP B C 1
ATOM 6631 O O . TRP B 1 347 ? -12.219 -8.354 -22.717 1.00 42.15 1564 TRP B O 1
ATOM 6642 N N . GLU B 1 348 ? -11.201 -10.166 -23.545 1.00 43.21 1565 GLU B N 1
ATOM 6643 C CA . GLU B 1 348 ? -11.319 -9.628 -24.892 1.00 43.84 1565 GLU B CA 1
ATOM 6644 C C . GLU B 1 348 ? -12.759 -9.729 -25.376 1.00 43.20 1565 GLU B C 1
ATOM 6645 O O . GLU B 1 348 ? -13.285 -8.782 -25.972 1.00 44.70 1565 GLU B O 1
ATOM 6651 N N . LEU B 1 349 ? -13.434 -10.846 -25.069 1.00 42.31 1566 LEU B N 1
ATOM 6652 C CA . LEU B 1 349 ? -14.845 -10.991 -25.439 1.00 37.21 1566 LEU B CA 1
ATOM 6653 C C . LEU B 1 349 ? -15.695 -9.882 -24.842 1.00 41.42 1566 LEU B C 1
ATOM 6654 O O . LEU B 1 349 ? -16.663 -9.415 -25.466 1.00 45.17 1566 LEU B O 1
ATOM 6659 N N . LYS B 1 350 ? -15.365 -9.457 -23.627 1.00 38.95 1567 LYS B N 1
ATOM 6660 C CA . LYS B 1 350 ? -16.126 -8.377 -23.025 1.00 43.19 1567 LYS B CA 1
ATOM 6661 C C . LYS B 1 350 ? -15.616 -7.014 -23.453 1.00 37.00 1567 LYS B C 1
ATOM 6662 O O . LYS B 1 350 ? -16.195 -6.004 -23.045 1.00 44.07 1567 LYS B O 1
ATOM 6668 N N . GLY B 1 351 ? -14.547 -6.967 -24.250 1.00 43.92 1568 GLY B N 1
ATOM 6669 C CA . GLY B 1 351 ? -14.069 -5.714 -24.809 1.00 47.39 1568 GLY B CA 1
ATOM 6670 C C . GLY B 1 351 ? -13.445 -4.719 -23.850 1.00 44.57 1568 GLY B C 1
ATOM 6671 O O . GLY B 1 351 ? -13.524 -3.512 -24.099 1.00 38.85 1568 GLY B O 1
ATOM 6672 N N . VAL B 1 352 ? -12.823 -5.181 -22.770 1.00 40.94 1569 VAL B N 1
ATOM 6673 C CA . VAL B 1 352 ? -12.204 -4.237 -21.827 1.00 42.64 1569 VAL B CA 1
ATOM 6674 C C . VAL B 1 352 ? -11.066 -3.511 -22.535 1.00 41.98 1569 VAL B C 1
ATOM 6675 O O . VAL B 1 352 ? -10.204 -4.168 -23.144 1.00 41.35 1569 VAL B O 1
ATOM 6679 N N . PRO B 1 353 ? -11.025 -2.175 -22.505 1.00 43.45 1570 PRO B N 1
ATOM 6680 C CA . PRO B 1 353 ? -10.070 -1.454 -23.379 1.00 36.16 1570 PRO B CA 1
ATOM 6681 C C . PRO B 1 353 ? -8.602 -1.783 -23.126 1.00 44.11 1570 PRO B C 1
ATOM 6682 O O . PRO B 1 353 ? -7.806 -1.837 -24.074 1.00 38.40 1570 PRO B O 1
ATOM 6686 N N . VAL B 1 354 ? -8.198 -1.996 -21.880 1.00 38.60 1571 VAL B N 1
ATOM 6687 C CA . VAL B 1 354 ? -6.800 -2.281 -21.582 1.00 42.10 1571 VAL B CA 1
ATOM 6688 C C . VAL B 1 354 ? -6.721 -3.550 -20.750 1.00 51.25 1571 VAL B C 1
ATOM 6689 O O . VAL B 1 354 ? -7.381 -3.660 -19.707 1.00 46.94 1571 VAL B O 1
ATOM 6693 N N . ARG B 1 355 ? -5.916 -4.505 -21.208 1.00 49.31 1572 ARG B N 1
ATOM 6694 C CA . ARG B 1 355 ? -5.532 -5.647 -20.389 1.00 54.69 1572 ARG B CA 1
ATOM 6695 C C . ARG B 1 355 ? -4.131 -5.405 -19.849 1.00 61.54 1572 ARG B C 1
ATOM 6696 O O . ARG B 1 355 ? -3.231 -5.019 -20.596 1.00 56.63 1572 ARG B O 1
ATOM 6704 N N . ILE B 1 356 ? -3.932 -5.630 -18.568 1.00 59.04 1573 ILE B N 1
ATOM 6705 C CA . ILE B 1 356 ? -2.585 -5.576 -18.017 1.00 53.22 1573 ILE B CA 1
ATOM 6706 C C . ILE B 1 356 ? -2.102 -6.993 -17.779 1.00 55.41 1573 ILE B C 1
ATOM 6707 O O . ILE B 1 356 ? -2.822 -7.820 -17.202 1.00 50.19 1573 ILE B O 1
ATOM 6712 N N . GLU B 1 357 ? -0.925 -7.292 -18.316 1.00 56.26 1574 GLU B N 1
ATOM 6713 C CA . GLU B 1 357 ? -0.182 -8.501 -18.012 1.00 61.89 1574 GLU B CA 1
ATOM 6714 C C . GLU B 1 357 ? 0.961 -8.130 -17.079 1.00 63.61 1574 GLU B C 1
ATOM 6715 O O . GLU B 1 357 ? 1.719 -7.185 -17.350 1.00 64.79 1574 GLU B O 1
ATOM 6721 N N . LEU B 1 358 ? 1.047 -8.837 -15.958 1.00 62.08 1575 LEU B N 1
ATOM 6722 C CA . LEU B 1 358 ? 2.077 -8.603 -14.953 1.00 59.91 1575 LEU B CA 1
ATOM 6723 C C . LEU B 1 358 ? 2.601 -9.962 -14.512 1.00 64.09 1575 LEU B C 1
ATOM 6724 O O . LEU B 1 358 ? 1.880 -10.735 -13.870 1.00 59.61 1575 LEU B O 1
ATOM 6729 N N . GLY B 1 359 ? 3.840 -10.265 -14.899 1.00 66.71 1576 GLY B N 1
ATOM 6730 C CA . GLY B 1 359 ? 4.504 -11.485 -14.514 1.00 63.32 1576 GLY B CA 1
ATOM 6731 C C . GLY B 1 359 ? 5.634 -11.189 -13.545 1.00 68.70 1576 GLY B C 1
ATOM 6732 O O . GLY B 1 359 ? 5.955 -10.039 -13.238 1.00 66.02 1576 GLY B O 1
ATOM 6733 N N . PHE B 1 360 ? 6.245 -12.270 -13.064 1.00 77.43 1577 PHE B N 1
ATOM 6734 C CA . PHE B 1 360 ? 7.312 -12.135 -12.075 1.00 87.78 1577 PHE B CA 1
ATOM 6735 C C . PHE B 1 360 ? 8.455 -11.280 -12.605 1.00 88.34 1577 PHE B C 1
ATOM 6736 O O . PHE B 1 360 ? 9.017 -10.452 -11.876 1.00 86.59 1577 PHE B O 1
ATOM 6744 N N . LYS B 1 361 ? 8.721 -11.438 -13.878 1.00 92.67 1578 LYS B N 1
ATOM 6745 C CA . LYS B 1 361 ? 9.740 -10.688 -14.534 1.00 95.37 1578 LYS B CA 1
ATOM 6746 C C . LYS B 1 361 ? 9.553 -9.216 -14.353 1.00 93.26 1578 LYS B C 1
ATOM 6747 O O . LYS B 1 361 ? 10.400 -8.534 -13.833 1.00 95.08 1578 LYS B O 1
ATOM 6753 N N . ASP B 1 362 ? 8.394 -8.746 -14.739 1.00 88.35 1579 ASP B N 1
ATOM 6754 C CA . ASP B 1 362 ? 8.101 -7.318 -14.709 1.00 83.96 1579 ASP B CA 1
ATOM 6755 C C . ASP B 1 362 ? 7.931 -6.801 -13.287 1.00 77.96 1579 ASP B C 1
ATOM 6756 O O . ASP B 1 362 ? 8.229 -5.630 -13.022 1.00 79.03 1579 ASP B O 1
ATOM 6761 N N . LEU B 1 363 ? 7.444 -7.637 -12.364 1.00 76.97 1580 LEU B N 1
ATOM 6762 C CA . LEU B 1 363 ? 7.509 -7.253 -10.955 1.00 86.38 1580 LEU B CA 1
ATOM 6763 C C . LEU B 1 363 ? 8.951 -6.965 -10.553 1.00 81.61 1580 LEU B C 1
ATOM 6764 O O . LEU B 1 363 ? 9.232 -5.965 -9.883 1.00 79.61 1580 LEU B O 1
ATOM 6766 N N . GLN B 1 364 ? 9.881 -7.811 -11.003 1.00 79.87 1581 GLN B N 1
ATOM 6767 C CA . GLN B 1 364 ? 11.297 -7.610 -10.726 1.00 91.19 1581 GLN B CA 1
ATOM 6768 C C . GLN B 1 364 ? 11.816 -6.288 -11.279 1.00 90.07 1581 GLN B C 1
ATOM 6769 O O . GLN B 1 364 ? 12.792 -5.747 -10.750 1.00 84.87 1581 GLN B O 1
ATOM 6775 N N . ASN B 1 365 ? 11.183 -5.754 -12.326 1.00 86.96 1582 ASN B N 1
ATOM 6776 C CA . ASN B 1 365 ? 11.735 -4.648 -13.096 1.00 82.54 1582 ASN B CA 1
ATOM 6777 C C . ASN B 1 365 ? 10.902 -3.372 -12.998 1.00 75.34 1582 ASN B C 1
ATOM 6778 O O . ASN B 1 365 ? 11.036 -2.491 -13.856 1.00 78.24 1582 ASN B O 1
ATOM 6783 N N . ASP B 1 366 ? 10.054 -3.250 -11.972 1.00 75.97 1583 ASP B N 1
ATOM 6784 C CA . ASP B 1 366 ? 9.321 -2.011 -11.687 1.00 84.18 1583 ASP B CA 1
ATOM 6785 C C . ASP B 1 366 ? 8.355 -1.655 -12.823 1.00 80.93 1583 ASP B C 1
ATOM 6786 O O . ASP B 1 366 ? 8.108 -0.483 -13.108 1.00 80.08 1583 ASP B O 1
ATOM 6791 N N . GLN B 1 367 ? 7.767 -2.647 -13.489 1.00 84.12 1584 GLN B N 1
ATOM 6792 C CA . GLN B 1 367 ? 6.989 -2.330 -14.685 1.00 74.06 1584 GLN B CA 1
ATOM 6793 C C . GLN B 1 367 ? 5.899 -3.371 -14.932 1.00 71.77 1584 GLN B C 1
ATOM 6794 O O . GLN B 1 367 ? 5.805 -4.393 -14.248 1.00 71.37 1584 GLN B O 1
ATOM 6800 N N . PHE B 1 368 ? 5.067 -3.083 -15.931 1.00 69.81 1585 PHE B N 1
ATOM 6801 C CA . PHE B 1 368 ? 4.010 -3.996 -16.352 1.00 64.93 1585 PHE B CA 1
ATOM 6802 C C . PHE B 1 368 ? 3.737 -3.766 -17.833 1.00 63.72 1585 PHE B C 1
ATOM 6803 O O . PHE B 1 368 ? 4.189 -2.774 -18.423 1.00 62.75 1585 PHE B O 1
ATOM 6811 N N . VAL B 1 369 ? 2.975 -4.676 -18.444 1.00 61.30 1586 VAL B N 1
ATOM 6812 C CA . VAL B 1 369 ? 2.656 -4.578 -19.862 1.00 61.14 1586 VAL B CA 1
ATOM 6813 C C . VAL B 1 369 ? 1.173 -4.269 -20.022 1.00 58.12 1586 VAL B C 1
ATOM 6814 O O . VAL B 1 369 ? 0.315 -4.984 -19.495 1.00 65.18 1586 VAL B O 1
ATOM 6818 N N . ALA B 1 370 ? 0.881 -3.199 -20.745 1.00 54.97 1587 ALA B N 1
ATOM 6819 C CA . ALA B 1 370 ? -0.468 -2.793 -21.090 1.00 49.13 1587 ALA B CA 1
ATOM 6820 C C . ALA B 1 370 ? -0.773 -3.172 -22.539 1.00 57.40 1587 ALA B C 1
ATOM 6821 O O . ALA B 1 370 ? 0.000 -2.847 -23.448 1.00 55.80 1587 ALA B O 1
ATOM 6823 N N . VAL B 1 371 ? -1.908 -3.832 -22.755 1.00 54.25 1588 VAL B N 1
ATOM 6824 C CA . VAL B 1 371 ? -2.299 -4.360 -24.057 1.00 54.13 1588 VAL B CA 1
ATOM 6825 C C . VAL B 1 371 ? -3.612 -3.699 -24.462 1.00 49.65 1588 VAL B C 1
ATOM 6826 O O . VAL B 1 371 ? -4.627 -3.842 -23.766 1.00 43.54 1588 VAL B O 1
ATOM 6830 N N . ARG B 1 372 ? -3.596 -2.995 -25.596 1.00 41.87 1589 ARG B N 1
ATOM 6831 C CA . ARG B 1 372 ? -4.784 -2.311 -26.097 1.00 44.67 1589 ARG B CA 1
ATOM 6832 C C . ARG B 1 372 ? -5.732 -3.313 -26.748 1.00 45.60 1589 ARG B C 1
ATOM 6833 O O . ARG B 1 372 ? -5.312 -4.150 -27.552 1.00 51.30 1589 ARG B O 1
ATOM 6841 N N . ARG B 1 373 ? -7.012 -3.234 -26.385 1.00 47.00 1590 ARG B N 1
ATOM 6842 C CA . ARG B 1 373 ? -8.002 -4.130 -26.968 1.00 51.37 1590 ARG B CA 1
ATOM 6843 C C . ARG B 1 373 ? -8.224 -3.834 -28.458 1.00 51.06 1590 ARG B C 1
ATOM 6844 O O . ARG B 1 373 ? -8.365 -4.766 -29.265 1.00 48.53 1590 ARG B O 1
ATOM 6852 N N . ASP B 1 374 ? -8.185 -2.549 -28.850 1.00 44.47 1591 ASP B N 1
ATOM 6853 C CA . ASP B 1 374 ? -8.646 -2.143 -30.181 1.00 47.07 1591 ASP B CA 1
ATOM 6854 C C . ASP B 1 374 ? -7.686 -2.571 -31.289 1.00 50.53 1591 ASP B C 1
ATOM 6855 O O . ASP B 1 374 ? -8.125 -2.977 -32.377 1.00 50.30 1591 ASP B O 1
ATOM 6860 N N . ASN B 1 375 ? -6.381 -2.504 -31.032 1.00 40.31 1592 ASN B N 1
ATOM 6861 C CA . ASN B 1 375 ? -5.375 -2.831 -32.038 1.00 47.95 1592 ASN B CA 1
ATOM 6862 C C . ASN B 1 375 ? -4.357 -3.850 -31.543 1.00 57.64 1592 ASN B C 1
ATOM 6863 O O . ASN B 1 375 ? -3.444 -4.198 -32.294 1.00 60.43 1592 ASN B O 1
ATOM 6868 N N . GLY B 1 376 ? -4.460 -4.301 -30.289 1.00 56.02 1593 GLY B N 1
ATOM 6869 C CA . GLY B 1 376 ? -3.609 -5.360 -29.801 1.00 51.98 1593 GLY B CA 1
ATOM 6870 C C . GLY B 1 376 ? -2.212 -4.954 -29.392 1.00 51.74 1593 GLY B C 1
ATOM 6871 O O . GLY B 1 376 ? -1.470 -5.804 -28.883 1.00 62.32 1593 GLY B O 1
ATOM 6872 N N . ALA B 1 377 ? -1.821 -3.695 -29.580 1.00 48.67 1594 ALA B N 1
ATOM 6873 C CA . ALA B 1 377 ? -0.430 -3.322 -29.333 1.00 48.37 1594 ALA B CA 1
ATOM 6874 C C . ALA B 1 377 ? -0.099 -3.353 -27.840 1.00 51.37 1594 ALA B C 1
ATOM 6875 O O . ALA B 1 377 ? -0.916 -2.974 -26.986 1.00 56.11 1594 ALA B O 1
ATOM 6877 N N . LYS B 1 378 ? 1.112 -3.805 -27.530 1.00 53.74 1595 LYS B N 1
ATOM 6878 C CA . LYS B 1 378 ? 1.596 -3.916 -26.158 1.00 62.79 1595 LYS B CA 1
ATOM 6879 C C . LYS B 1 378 ? 2.613 -2.829 -25.839 1.00 64.56 1595 LYS B C 1
ATOM 6880 O O . LYS B 1 378 ? 3.364 -2.372 -26.699 1.00 70.93 1595 LYS B O 1
ATOM 6886 N N . GLN B 1 379 ? 2.640 -2.430 -24.577 1.00 66.47 1596 GLN B N 1
ATOM 6887 C CA . GLN B 1 379 ? 3.477 -1.324 -24.154 1.00 67.10 1596 GLN B CA 1
ATOM 6888 C C . GLN B 1 379 ? 3.977 -1.623 -22.747 1.00 70.60 1596 GLN B C 1
ATOM 6889 O O . GLN B 1 379 ? 3.231 -2.140 -21.910 1.00 74.81 1596 GLN B O 1
ATOM 6895 N N . THR B 1 380 ? 5.245 -1.336 -22.495 1.00 71.83 1597 THR B N 1
ATOM 6896 C CA . THR B 1 380 ? 5.821 -1.494 -21.164 1.00 57.97 1597 THR B CA 1
ATOM 6897 C C . THR B 1 380 ? 5.769 -0.143 -20.459 1.00 63.25 1597 THR B C 1
ATOM 6898 O O . THR B 1 380 ? 6.159 0.877 -21.037 1.00 67.07 1597 THR B O 1
ATOM 6902 N N . ILE B 1 381 ? 5.226 -0.128 -19.241 1.00 67.04 1598 ILE B N 1
ATOM 6903 C CA . ILE B 1 381 ? 5.109 1.088 -18.442 1.00 69.76 1598 ILE B CA 1
ATOM 6904 C C . ILE B 1 381 ? 5.756 0.826 -17.088 1.00 71.83 1598 ILE B C 1
ATOM 6905 O O . ILE B 1 381 ? 5.465 -0.192 -16.446 1.00 75.07 1598 ILE B O 1
ATOM 6910 N N . LYS B 1 382 ? 6.656 1.721 -16.676 1.00 72.91 1599 LYS B N 1
ATOM 6911 C CA . LYS B 1 382 ? 7.237 1.631 -15.341 1.00 77.44 1599 LYS B CA 1
ATOM 6912 C C . LYS B 1 382 ? 6.182 1.973 -14.298 1.00 77.92 1599 LYS B C 1
ATOM 6913 O O . LYS B 1 382 ? 5.415 2.927 -14.455 1.00 75.29 1599 LYS B O 1
ATOM 6915 N N . ARG B 1 383 ? 6.145 1.174 -13.228 1.00 77.83 1600 ARG B N 1
ATOM 6916 C CA . ARG B 1 383 ? 5.055 1.279 -12.259 1.00 74.74 1600 ARG B CA 1
ATOM 6917 C C . ARG B 1 383 ? 4.924 2.696 -11.713 1.00 72.44 1600 ARG B C 1
ATOM 6918 O O . ARG B 1 383 ? 3.807 3.202 -11.530 1.00 74.46 1600 ARG B O 1
ATOM 6926 N N . ALA B 1 384 ? 6.057 3.360 -11.478 1.00 73.79 1601 ALA B N 1
ATOM 6927 C CA . ALA B 1 384 ? 6.062 4.746 -11.025 1.00 74.51 1601 ALA B CA 1
ATOM 6928 C C . ALA B 1 384 ? 5.267 5.658 -11.941 1.00 72.27 1601 ALA B C 1
ATOM 6929 O O . ALA B 1 384 ? 4.816 6.724 -11.503 1.00 73.56 1601 ALA B O 1
ATOM 6931 N N . GLN B 1 385 ? 5.074 5.262 -13.197 1.00 68.87 1602 GLN B N 1
ATOM 6932 C CA . GLN B 1 385 ? 4.360 6.077 -14.169 1.00 69.18 1602 GLN B CA 1
ATOM 6933 C C . GLN B 1 385 ? 2.906 5.657 -14.373 1.00 70.93 1602 GLN B C 1
ATOM 6934 O O . GLN B 1 385 ? 2.185 6.331 -15.123 1.00 65.56 1602 GLN B O 1
ATOM 6940 N N . ALA B 1 386 ? 2.452 4.586 -13.715 1.00 70.85 1603 ALA B N 1
ATOM 6941 C CA . ALA B 1 386 ? 1.096 4.082 -13.942 1.00 68.30 1603 ALA B CA 1
ATOM 6942 C C . ALA B 1 386 ? 0.071 5.213 -13.967 1.00 67.26 1603 ALA B C 1
ATOM 6943 O O . ALA B 1 386 ? -0.590 5.457 -14.988 1.00 66.71 1603 ALA B O 1
ATOM 6945 N N . THR B 1 387 ? -0.019 5.966 -12.867 1.00 65.31 1604 THR B N 1
ATOM 6946 C CA . THR B 1 387 ? -1.072 6.972 -12.737 1.00 70.14 1604 THR B CA 1
ATOM 6947 C C . THR B 1 387 ? -0.961 8.052 -13.802 1.00 60.35 1604 THR B C 1
ATOM 6948 O O . THR B 1 387 ? -1.970 8.658 -14.177 1.00 59.42 1604 THR B O 1
ATOM 6952 N N . VAL B 1 388 ? 0.248 8.331 -14.276 1.00 67.17 1605 VAL B N 1
ATOM 6953 C CA . VAL B 1 388 ? 0.389 9.348 -15.308 1.00 73.04 1605 VAL B CA 1
ATOM 6954 C C . VAL B 1 388 ? 0.004 8.775 -16.667 1.00 67.58 1605 VAL B C 1
ATOM 6955 O O . VAL B 1 388 ? -0.694 9.422 -17.458 1.00 58.09 1605 VAL B O 1
ATOM 6959 N N . GLU B 1 389 ? 0.431 7.549 -16.952 1.00 68.18 1606 GLU B N 1
ATOM 6960 C CA . GLU B 1 389 ? 0.377 7.086 -18.328 1.00 65.62 1606 GLU B CA 1
ATOM 6961 C C . GLU B 1 389 ? -0.964 6.459 -18.675 1.00 61.30 1606 GLU B C 1
ATOM 6962 O O . GLU B 1 389 ? -1.464 6.645 -19.790 1.00 62.53 1606 GLU B O 1
ATOM 6968 N N . MET B 1 390 ? -1.553 5.728 -17.733 1.00 49.35 1607 MET B N 1
ATOM 6969 C CA . MET B 1 390 ? -2.779 5.002 -18.032 1.00 48.32 1607 MET B CA 1
ATOM 6970 C C . MET B 1 390 ? -3.930 5.906 -18.466 1.00 56.74 1607 MET B C 1
ATOM 6971 O O . MET B 1 390 ? -4.653 5.512 -19.395 1.00 55.00 1607 MET B O 1
ATOM 6976 N N . PRO B 1 391 ? -4.168 7.084 -17.875 1.00 53.98 1608 PRO B N 1
ATOM 6977 C CA . PRO B 1 391 ? -5.216 7.954 -18.450 1.00 48.05 1608 PRO B CA 1
ATOM 6978 C C . PRO B 1 391 ? -4.899 8.372 -19.877 1.00 56.23 1608 PRO B C 1
ATOM 6979 O O . PRO B 1 391 ? -5.765 8.277 -20.757 1.00 60.77 1608 PRO B O 1
ATOM 6983 N N . LYS B 1 392 ? -3.666 8.811 -20.135 1.00 58.62 1609 LYS B N 1
ATOM 6984 C CA . LYS B 1 392 ? -3.275 9.150 -21.498 1.00 60.55 1609 LYS B CA 1
ATOM 6985 C C . LYS B 1 392 ? -3.609 8.009 -22.460 1.00 57.26 1609 LYS B C 1
ATOM 6986 O O . LYS B 1 392 ? -4.248 8.222 -23.497 1.00 50.51 1609 LYS B O 1
ATOM 6988 N N . LEU B 1 393 ? -3.229 6.782 -22.092 1.00 52.69 1610 LEU B N 1
ATOM 6989 C CA . LEU B 1 393 ? -3.534 5.618 -22.915 1.00 50.48 1610 LEU B CA 1
ATOM 6990 C C . LEU B 1 393 ? -5.020 5.548 -23.234 1.00 53.42 1610 LEU B C 1
ATOM 6991 O O . LEU B 1 393 ? -5.415 5.445 -24.408 1.00 57.28 1610 LEU B O 1
ATOM 6996 N N . LEU B 1 394 ? -5.872 5.653 -22.209 1.00 48.50 1611 LEU B N 1
ATOM 6997 C CA . LEU B 1 394 ? -7.300 5.523 -22.479 1.00 49.17 1611 LEU B CA 1
ATOM 6998 C C . LEU B 1 394 ? -7.778 6.607 -23.450 1.00 49.99 1611 LEU B C 1
ATOM 6999 O O . LEU B 1 394 ? -8.575 6.324 -24.358 1.00 55.38 1611 LEU B O 1
ATOM 7004 N N . GLU B 1 395 ? -7.235 7.828 -23.344 1.00 50.48 1612 GLU B N 1
ATOM 7005 C CA . GLU B 1 395 ? -7.611 8.870 -24.300 1.00 51.76 1612 GLU B CA 1
ATOM 7006 C C . GLU B 1 395 ? -7.179 8.485 -25.717 1.00 46.69 1612 GLU B C 1
ATOM 7007 O O . GLU B 1 395 ? -7.969 8.552 -26.671 1.00 48.67 1612 GLU B O 1
ATOM 7013 N N . THR B 1 396 ? -5.948 8.000 -25.846 1.00 45.89 1613 THR B N 1
ATOM 7014 C CA . THR B 1 396 ? -5.459 7.550 -27.141 1.00 46.06 1613 THR B CA 1
ATOM 7015 C C . THR B 1 396 ? -6.387 6.495 -27.724 1.00 47.72 1613 THR B C 1
ATOM 7016 O O . THR B 1 396 ? -6.790 6.597 -28.895 1.00 41.17 1613 THR B O 1
ATOM 7020 N N . ILE B 1 397 ? -6.847 5.551 -26.891 1.00 45.27 1614 ILE B N 1
ATOM 7021 C CA . ILE B 1 397 ? -7.705 4.506 -27.431 1.00 46.58 1614 ILE B CA 1
ATOM 7022 C C . ILE B 1 397 ? -8.959 5.132 -28.009 1.00 41.66 1614 ILE B C 1
ATOM 7023 O O . ILE B 1 397 ? -9.302 4.909 -29.183 1.00 41.43 1614 ILE B O 1
ATOM 7028 N N . HIS B 1 398 ? -9.590 6.019 -27.227 1.00 37.71 1615 HIS B N 1
ATOM 7029 C CA . HIS B 1 398 ? -10.808 6.653 -27.710 1.00 40.62 1615 HIS B CA 1
ATOM 7030 C C . HIS B 1 398 ? -10.531 7.310 -29.052 1.00 45.26 1615 HIS B C 1
ATOM 7031 O O . HIS B 1 398 ? -11.231 7.057 -30.042 1.00 43.00 1615 HIS B O 1
ATOM 7038 N N . THR B 1 399 ? -9.429 8.062 -29.123 1.00 46.61 1616 THR B N 1
ATOM 7039 C CA . THR B 1 399 ? -9.138 8.817 -30.330 1.00 44.94 1616 THR B CA 1
ATOM 7040 C C . THR B 1 399 ? -8.863 7.883 -31.500 1.00 43.54 1616 THR B C 1
ATOM 7041 O O . THR B 1 399 ? -9.454 8.055 -32.580 1.00 47.57 1616 THR B O 1
ATOM 7045 N N . SER B 1 400 ? -8.056 6.833 -31.285 1.00 42.75 1617 SER B N 1
ATOM 7046 C CA . SER B 1 400 ? -7.831 5.902 -32.384 1.00 38.52 1617 SER B CA 1
ATOM 7047 C C . SER B 1 400 ? -9.156 5.333 -32.847 1.00 39.19 1617 SER B C 1
ATOM 7048 O O . SER B 1 400 ? -9.468 5.369 -34.043 1.00 40.71 1617 SER B O 1
ATOM 7051 N N . MET B 1 401 ? -10.002 4.925 -31.886 1.00 37.54 1618 MET B N 1
ATOM 7052 C CA . MET B 1 401 ? -11.259 4.287 -32.246 1.00 39.70 1618 MET B CA 1
ATOM 7053 C C . MET B 1 401 ? -12.127 5.244 -33.023 1.00 43.60 1618 MET B C 1
ATOM 7054 O O . MET B 1 401 ? -12.780 4.851 -34.000 1.00 39.13 1618 MET B O 1
ATOM 7059 N N . TYR B 1 402 ? -12.122 6.519 -32.635 1.00 41.48 1619 TYR B N 1
ATOM 7060 C CA . TYR B 1 402 ? -12.956 7.451 -33.373 1.00 39.92 1619 TYR B CA 1
ATOM 7061 C C . TYR B 1 402 ? -12.383 7.669 -34.765 1.00 45.09 1619 TYR B C 1
ATOM 7062 O O . TYR B 1 402 ? -13.106 7.580 -35.770 1.00 41.91 1619 TYR B O 1
ATOM 7071 N N . GLU B 1 403 ? -11.066 7.869 -34.849 1.00 40.51 1620 GLU B N 1
ATOM 7072 C CA . GLU B 1 403 ? -10.505 8.308 -36.118 1.00 45.63 1620 GLU B CA 1
ATOM 7073 C C . GLU B 1 403 ? -10.535 7.168 -37.119 1.00 46.48 1620 GLU B C 1
ATOM 7074 O O . GLU B 1 403 ? -10.887 7.367 -38.286 1.00 47.35 1620 GLU B O 1
ATOM 7080 N N . ARG B 1 404 ? -10.257 5.953 -36.646 1.00 46.22 1621 ARG B N 1
ATOM 7081 C CA . ARG B 1 404 ? -10.486 4.761 -37.445 1.00 46.90 1621 ARG B CA 1
ATOM 7082 C C . ARG B 1 404 ? -11.878 4.805 -38.060 1.00 46.96 1621 ARG B C 1
ATOM 7083 O O . ARG B 1 404 ? -12.031 4.818 -39.288 1.00 43.80 1621 ARG B O 1
ATOM 7091 N N . ALA B 1 405 ? -12.906 4.939 -37.218 1.00 38.11 1622 ALA B N 1
ATOM 7092 C CA . ALA B 1 405 ? -14.256 4.863 -37.749 1.00 34.32 1622 ALA B CA 1
ATOM 7093 C C . ALA B 1 405 ? -14.530 6.042 -38.670 1.00 36.93 1622 ALA B C 1
ATOM 7094 O O . ALA B 1 405 ? -15.125 5.877 -39.750 1.00 46.15 1622 ALA B O 1
ATOM 7096 N N . GLU B 1 406 ? -13.992 7.213 -38.326 1.00 39.23 1623 GLU B N 1
ATOM 7097 C CA . GLU B 1 406 ? -14.243 8.376 -39.162 1.00 45.53 1623 GLU B CA 1
ATOM 7098 C C . GLU B 1 406 ? -13.638 8.177 -40.548 1.00 45.29 1623 GLU B C 1
ATOM 7099 O O . GLU B 1 406 ? -14.274 8.489 -41.566 1.00 43.14 1623 GLU B O 1
ATOM 7105 N N . ARG B 1 407 ? -12.439 7.600 -40.615 1.00 45.19 1624 ARG B N 1
ATOM 7106 C CA . ARG B 1 407 ? -11.846 7.460 -41.937 1.00 51.50 1624 ARG B CA 1
ATOM 7107 C C . ARG B 1 407 ? -12.659 6.466 -42.746 1.00 58.79 1624 ARG B C 1
ATOM 7108 O O . ARG B 1 407 ? -13.015 6.752 -43.898 1.00 52.15 1624 ARG B O 1
ATOM 7116 N N . ASP B 1 408 ? -13.132 5.396 -42.091 1.00 51.81 1625 ASP B N 1
ATOM 7117 C CA . ASP B 1 408 ? -14.040 4.478 -42.763 1.00 45.53 1625 ASP B CA 1
ATOM 7118 C C . ASP B 1 408 ? -15.220 5.241 -43.359 1.00 45.04 1625 ASP B C 1
ATOM 7119 O O . ASP B 1 408 ? -15.482 5.181 -44.571 1.00 43.07 1625 ASP B O 1
ATOM 7124 N N . LEU B 1 409 ? -15.880 6.050 -42.525 1.00 38.71 1626 LEU B N 1
ATOM 7125 C CA . LEU B 1 409 ? -17.073 6.755 -42.967 1.00 40.86 1626 LEU B CA 1
ATOM 7126 C C . LEU B 1 409 ? -16.756 7.648 -44.147 1.00 45.81 1626 LEU B C 1
ATOM 7127 O O . LEU B 1 409 ? -17.507 7.687 -45.135 1.00 48.14 1626 LEU B O 1
ATOM 7132 N N . GLN B 1 410 ? -15.627 8.347 -44.084 1.00 47.09 1627 GLN B N 1
ATOM 7133 C CA . GLN B 1 410 ? -15.368 9.288 -45.159 1.00 47.66 1627 GLN B CA 1
ATOM 7134 C C . GLN B 1 410 ? -14.943 8.572 -46.423 1.00 44.74 1627 GLN B C 1
ATOM 7135 O O . GLN B 1 410 ? -15.306 9.012 -47.514 1.00 43.94 1627 GLN B O 1
ATOM 7141 N N . SER B 1 411 ? -14.228 7.448 -46.301 1.00 41.32 1628 SER B N 1
ATOM 7142 C CA . SER B 1 411 ? -13.782 6.788 -47.520 1.00 44.69 1628 SER B CA 1
ATOM 7143 C C . SER B 1 411 ? -14.923 6.066 -48.212 1.00 46.05 1628 SER B C 1
ATOM 7144 O O . SER B 1 411 ? -14.793 5.704 -49.391 1.00 50.42 1628 SER B O 1
ATOM 7147 N N . HIS B 1 412 ? -16.041 5.872 -47.507 1.00 42.65 1629 HIS B N 1
ATOM 7148 C CA . HIS B 1 412 ? -17.227 5.249 -48.066 1.00 43.52 1629 HIS B CA 1
ATOM 7149 C C . HIS B 1 412 ? -18.369 6.241 -48.251 1.00 44.86 1629 HIS B C 1
ATOM 7150 O O . HIS B 1 412 ? -19.497 5.836 -48.547 1.00 41.27 1629 HIS B O 1
ATOM 7157 N N . THR B 1 413 ? -18.089 7.534 -48.111 1.00 45.12 1630 THR B N 1
ATOM 7158 C CA . THR B 1 413 ? -18.997 8.596 -48.521 1.00 41.35 1630 THR B CA 1
ATOM 7159 C C . THR B 1 413 ? -18.493 9.135 -49.858 1.00 42.81 1630 THR B C 1
ATOM 7160 O O . THR B 1 413 ? -17.472 9.827 -49.910 1.00 47.28 1630 THR B O 1
ATOM 7164 N N . LYS B 1 414 ? -19.205 8.821 -50.936 1.00 38.91 1631 LYS B N 1
ATOM 7165 C CA . LYS B 1 414 ? -18.759 9.163 -52.284 1.00 41.19 1631 LYS B CA 1
ATOM 7166 C C . LYS B 1 414 ? -19.672 10.238 -52.859 1.00 43.43 1631 LYS B C 1
ATOM 7167 O O . LYS B 1 414 ? -20.897 10.062 -52.908 1.00 43.04 1631 LYS B O 1
ATOM 7173 N N . LEU B 1 415 ? -19.082 11.351 -53.291 1.00 46.61 1632 LEU B N 1
ATOM 7174 C CA . LEU B 1 415 ? -19.839 12.389 -53.978 1.00 46.86 1632 LEU B CA 1
ATOM 7175 C C . LEU B 1 415 ? -19.875 12.095 -55.475 1.00 42.95 1632 LEU B C 1
ATOM 7176 O O . LEU B 1 415 ? -18.841 11.782 -56.073 1.00 47.91 1632 LEU B O 1
ATOM 7181 N N . THR B 1 416 ? -21.062 12.176 -56.075 1.00 39.59 1633 THR B N 1
ATOM 7182 C CA . THR B 1 416 ? -21.150 12.069 -57.527 1.00 43.73 1633 THR B CA 1
ATOM 7183 C C . THR B 1 416 ? -22.342 12.856 -58.044 1.00 40.13 1633 THR B C 1
ATOM 7184 O O . THR B 1 416 ? -23.336 13.072 -57.334 1.00 45.82 1633 THR B O 1
ATOM 7188 N N . LYS B 1 417 ? -22.213 13.283 -59.293 1.00 44.18 1634 LYS B N 1
ATOM 7189 C CA . LYS B 1 417 ? -23.275 13.916 -60.047 1.00 44.90 1634 LYS B CA 1
ATOM 7190 C C . LYS B 1 417 ? -23.870 12.985 -61.092 1.00 54.94 1634 LYS B C 1
ATOM 7191 O O . LYS B 1 417 ? -24.724 13.418 -61.875 1.00 58.81 1634 LYS B O 1
ATOM 7197 N N . GLN B 1 418 ? -23.430 11.730 -61.144 1.00 48.00 1635 GLN B N 1
ATOM 7198 C CA . GLN B 1 418 ? -23.743 10.838 -62.256 1.00 52.16 1635 GLN B CA 1
ATOM 7199 C C . GLN B 1 418 ? -24.505 9.618 -61.754 1.00 53.19 1635 GLN B C 1
ATOM 7200 O O . GLN B 1 418 ? -24.056 8.929 -60.825 1.00 46.28 1635 GLN B O 1
ATOM 7206 N N . TRP B 1 419 ? -25.646 9.345 -62.392 1.00 47.32 1636 TRP B N 1
ATOM 7207 C CA . TRP B 1 419 ? -26.519 8.262 -61.941 1.00 51.44 1636 TRP B CA 1
ATOM 7208 C C . TRP B 1 419 ? -25.808 6.900 -61.969 1.00 48.11 1636 TRP B C 1
ATOM 7209 O O . TRP B 1 419 ? -25.982 6.080 -61.050 1.00 45.30 1636 TRP B O 1
ATOM 7220 N N . ALA B 1 420 ? -24.996 6.643 -63.015 1.00 44.01 1637 ALA B N 1
ATOM 7221 C CA . ALA B 1 420 ? -24.292 5.357 -63.118 1.00 41.87 1637 ALA B CA 1
ATOM 7222 C C . ALA B 1 420 ? -23.364 5.126 -61.925 1.00 49.39 1637 ALA B C 1
ATOM 7223 O O . ALA B 1 420 ? -23.319 4.023 -61.356 1.00 52.26 1637 ALA B O 1
ATOM 7225 N N . GLU B 1 421 ? -22.642 6.164 -61.505 1.00 48.82 1638 GLU B N 1
ATOM 7226 C CA . GLU B 1 421 ? -21.812 6.033 -60.313 1.00 44.33 1638 GLU B CA 1
ATOM 7227 C C . GLU B 1 421 ? -22.667 5.839 -59.078 1.00 45.82 1638 GLU B C 1
ATOM 7228 O O . GLU B 1 421 ? -22.273 5.121 -58.161 1.00 51.93 1638 GLU B O 1
ATOM 7234 N N . PHE B 1 422 ? -23.815 6.514 -59.012 1.00 48.70 1639 PHE B N 1
ATOM 7235 C CA . PHE B 1 422 ? -24.736 6.308 -57.900 1.00 42.08 1639 PHE B CA 1
ATOM 7236 C C . PHE B 1 422 ? -25.041 4.815 -57.723 1.00 50.05 1639 PHE B C 1
ATOM 7237 O O . PHE B 1 422 ? -24.861 4.249 -56.631 1.00 42.80 1639 PHE B O 1
ATOM 7245 N N . LEU B 1 423 ? -25.445 4.148 -58.813 1.00 46.78 1640 LEU B N 1
ATOM 7246 C CA . LEU B 1 423 ? -25.746 2.721 -58.727 1.00 48.13 1640 LEU B CA 1
ATOM 7247 C C . LEU B 1 423 ? -24.511 1.912 -58.347 1.00 52.61 1640 LEU B C 1
ATOM 7248 O O . LEU B 1 423 ? -24.558 1.072 -57.435 1.00 44.97 1640 LEU B O 1
ATOM 7253 N N . GLN B 1 424 ? -23.390 2.147 -59.041 1.00 50.62 1641 GLN B N 1
ATOM 7254 C CA . GLN B 1 424 ? -22.188 1.366 -58.763 1.00 42.83 1641 GLN B CA 1
ATOM 7255 C C . GLN B 1 424 ? -21.714 1.550 -57.323 1.00 43.95 1641 GLN B C 1
ATOM 7256 O O . GLN B 1 424 ? -21.374 0.574 -56.642 1.00 46.17 1641 GLN B O 1
ATOM 7262 N N . PHE B 1 425 ? -21.700 2.790 -56.835 1.00 45.65 1642 PHE B N 1
ATOM 7263 C CA . PHE B 1 425 ? -21.286 3.065 -55.457 1.00 39.11 1642 PHE B CA 1
ATOM 7264 C C . PHE B 1 425 ? -22.195 2.359 -54.466 1.00 48.87 1642 PHE B C 1
ATOM 7265 O O . PHE B 1 425 ? -21.733 1.841 -53.435 1.00 47.81 1642 PHE B O 1
ATOM 7273 N N . LEU B 1 426 ? -23.502 2.345 -54.754 1.00 50.29 1643 LEU B N 1
ATOM 7274 C CA . LEU B 1 426 ? -24.443 1.697 -53.856 1.00 45.53 1643 LEU B CA 1
ATOM 7275 C C . LEU B 1 426 ? -24.199 0.190 -53.786 1.00 52.76 1643 LEU B C 1
ATOM 7276 O O . LEU B 1 426 ? -24.316 -0.409 -52.708 1.00 45.54 1643 LEU B O 1
ATOM 7281 N N . GLU B 1 427 ? -23.845 -0.446 -54.915 1.00 49.03 1644 GLU B N 1
ATOM 7282 C CA . GLU B 1 427 ? -23.615 -1.890 -54.846 1.00 49.72 1644 GLU B CA 1
ATOM 7283 C C . GLU B 1 427 ? -22.278 -2.258 -54.205 1.00 51.57 1644 GLU B C 1
ATOM 7284 O O . GLU B 1 427 ? -22.057 -3.436 -53.911 1.00 49.66 1644 GLU B O 1
ATOM 7290 N N . THR B 1 428 ? -21.391 -1.298 -53.964 1.00 49.73 1645 THR B N 1
ATOM 7291 C CA . THR B 1 428 ? -20.112 -1.565 -53.322 1.00 40.36 1645 THR B CA 1
ATOM 7292 C C . THR B 1 428 ? -20.078 -1.008 -51.889 1.00 46.70 1645 THR B C 1
ATOM 7293 O O . THR B 1 428 ? -19.010 -0.680 -51.363 1.00 47.28 1645 THR B O 1
ATOM 7297 N N . LYS B 1 429 ? -21.248 -0.887 -51.257 1.00 45.72 1646 LYS B N 1
ATOM 7298 C CA . LYS B 1 429 ? -21.366 -0.612 -49.811 1.00 45.12 1646 LYS B CA 1
ATOM 7299 C C . LYS B 1 429 ? -21.006 0.826 -49.441 1.00 51.43 1646 LYS B C 1
ATOM 7300 O O . LYS B 1 429 ? -20.608 1.108 -48.302 1.00 47.99 1646 LYS B O 1
ATOM 7306 N N . ASN B 1 430 ? -21.162 1.755 -50.366 1.00 48.63 1647 ASN B N 1
ATOM 7307 C CA . ASN B 1 430 ? -20.957 3.165 -50.070 1.00 48.76 1647 ASN B CA 1
ATOM 7308 C C . ASN B 1 430 ? -22.284 3.845 -49.770 1.00 46.46 1647 ASN B C 1
ATOM 7309 O O . ASN B 1 430 ? -23.360 3.345 -50.107 1.00 47.10 1647 ASN B O 1
ATOM 7314 N N . ILE B 1 431 ? -22.198 4.998 -49.127 1.00 43.74 1648 ILE B N 1
ATOM 7315 C CA . ILE B 1 431 ? -23.292 5.954 -49.138 1.00 36.45 1648 ILE B CA 1
ATOM 7316 C C . ILE B 1 431 ? -22.867 7.090 -50.060 1.00 40.65 1648 ILE B C 1
ATOM 7317 O O . ILE B 1 431 ? -21.677 7.312 -50.300 1.00 37.92 1648 ILE B O 1
ATOM 7322 N N . ILE B 1 432 ? -23.848 7.812 -50.605 1.00 42.82 1649 ILE B N 1
ATOM 7323 C CA . ILE B 1 432 ? -23.633 8.650 -51.783 1.00 41.41 1649 ILE B CA 1
ATOM 7324 C C . ILE B 1 432 ? -24.173 10.058 -51.546 1.00 47.37 1649 ILE B C 1
ATOM 7325 O O . ILE B 1 432 ? -25.345 10.225 -51.198 1.00 47.41 1649 ILE B O 1
ATOM 7330 N N . MET B 1 433 ? -23.326 11.064 -51.765 1.00 43.31 1650 MET B N 1
ATOM 7331 C CA . MET B 1 433 ? -23.726 12.469 -51.764 1.00 38.09 1650 MET B CA 1
ATOM 7332 C C . MET B 1 433 ? -24.075 12.886 -53.191 1.00 44.26 1650 MET B C 1
ATOM 7333 O O . MET B 1 433 ? -23.200 12.885 -54.056 1.00 42.73 1650 MET B O 1
ATOM 7338 N N . ALA B 1 434 ? -25.323 13.277 -53.434 1.00 43.58 1651 ALA B N 1
ATOM 7339 C CA . ALA B 1 434 ? -25.730 13.591 -54.803 1.00 43.30 1651 ALA B CA 1
ATOM 7340 C C . ALA B 1 434 ? -26.677 14.779 -54.826 1.00 40.65 1651 ALA B C 1
ATOM 7341 O O . ALA B 1 434 ? -27.472 14.960 -53.894 1.00 43.09 1651 ALA B O 1
ATOM 7343 N N . PRO B 1 435 ? -26.642 15.581 -55.892 1.00 48.51 1652 PRO B N 1
ATOM 7344 C CA . PRO B 1 435 ? -27.632 16.656 -56.022 1.00 48.26 1652 PRO B CA 1
ATOM 7345 C C . PRO B 1 435 ? -29.035 16.076 -56.144 1.00 46.12 1652 PRO B C 1
ATOM 7346 O O . PRO B 1 435 ? -29.262 15.056 -56.801 1.00 39.98 1652 PRO B O 1
ATOM 7350 N N . PHE B 1 436 ? -29.979 16.730 -55.486 1.00 44.78 1653 PHE B N 1
ATOM 7351 C CA . PHE B 1 436 ? -31.302 16.167 -55.330 1.00 45.65 1653 PHE B CA 1
ATOM 7352 C C . PHE B 1 436 ? -32.339 17.273 -55.347 1.00 47.08 1653 PHE B C 1
ATOM 7353 O O . PHE B 1 436 ? -32.148 18.351 -54.738 1.00 44.99 1653 PHE B O 1
ATOM 7361 N N . CYS B 1 437 ? -33.432 16.978 -56.063 1.00 46.75 1654 CYS B N 1
ATOM 7362 C CA . CYS B 1 437 ? -34.525 17.928 -56.195 1.00 50.31 1654 CYS B CA 1
ATOM 7363 C C . CYS B 1 437 ? -35.383 17.982 -54.932 1.00 50.56 1654 CYS B C 1
ATOM 7364 O O . CYS B 1 437 ? -36.105 18.955 -54.738 1.00 45.16 1654 CYS B O 1
ATOM 7367 N N . GLY B 1 438 ? -35.305 16.970 -54.054 1.00 45.30 1655 GLY B N 1
ATOM 7368 C CA . GLY B 1 438 ? -36.078 16.971 -52.818 1.00 41.99 1655 GLY B CA 1
ATOM 7369 C C . GLY B 1 438 ? -37.491 16.421 -52.926 1.00 48.27 1655 GLY B C 1
ATOM 7370 O O . GLY B 1 438 ? -38.141 16.203 -51.889 1.00 42.47 1655 GLY B O 1
ATOM 7371 N N . GLU B 1 439 ? -37.981 16.179 -54.141 1.00 50.86 1656 GLU B N 1
ATOM 7372 C CA . GLU B 1 439 ? -39.350 15.728 -54.329 1.00 53.59 1656 GLU B CA 1
ATOM 7373 C C . GLU B 1 439 ? -39.530 14.282 -53.877 1.00 54.28 1656 GLU B C 1
ATOM 7374 O O . GLU B 1 439 ? -38.634 13.445 -54.004 1.00 56.29 1656 GLU B O 1
ATOM 7380 N N . ILE B 1 440 ? -40.714 14.001 -53.332 1.00 58.18 1657 ILE B N 1
ATOM 7381 C CA . ILE B 1 440 ? -41.010 12.672 -52.794 1.00 48.70 1657 ILE B CA 1
ATOM 7382 C C . ILE B 1 440 ? -41.066 11.635 -53.915 1.00 42.95 1657 ILE B C 1
ATOM 7383 O O . ILE B 1 440 ? -40.517 10.534 -53.788 1.00 46.72 1657 ILE B O 1
ATOM 7388 N N . SER B 1 441 ? -41.746 11.959 -55.018 1.00 40.87 1658 SER B N 1
ATOM 7389 C CA . SER B 1 441 ? -41.886 11.002 -56.121 1.00 48.43 1658 SER B CA 1
ATOM 7390 C C . SER B 1 441 ? -40.536 10.668 -56.754 1.00 46.56 1658 SER B C 1
ATOM 7391 O O . SER B 1 441 ? -40.297 9.524 -57.178 1.00 56.36 1658 SER B O 1
ATOM 7394 N N . CYS B 1 442 ? -39.630 11.653 -56.814 1.00 48.14 1659 CYS B N 1
ATOM 7395 C CA . CYS B 1 442 ? -38.294 11.398 -57.342 1.00 48.01 1659 CYS B CA 1
ATOM 7396 C C . CYS B 1 442 ? -37.528 10.476 -56.403 1.00 50.77 1659 CYS B C 1
ATOM 7397 O O . CYS B 1 442 ? -36.812 9.577 -56.853 1.00 46.07 1659 CYS B O 1
ATOM 7400 N N . GLU B 1 443 ? -37.645 10.714 -55.089 1.00 45.36 1660 GLU B N 1
ATOM 7401 C CA . GLU B 1 443 ? -37.066 9.824 -54.090 1.00 46.62 1660 GLU B CA 1
ATOM 7402 C C . GLU B 1 443 ? -37.618 8.403 -54.223 1.00 40.80 1660 GLU B C 1
ATOM 7403 O O . GLU B 1 443 ? -36.879 7.417 -54.074 1.00 49.13 1660 GLU B O 1
ATOM 7409 N N . ASP B 1 444 ? -38.909 8.283 -54.533 1.00 40.68 1661 ASP B N 1
ATOM 7410 C CA . ASP B 1 444 ? -39.501 6.969 -54.755 1.00 44.95 1661 ASP B CA 1
ATOM 7411 C C . ASP B 1 444 ? -38.853 6.289 -55.948 1.00 45.90 1661 ASP B C 1
ATOM 7412 O O . ASP B 1 444 ? -38.510 5.104 -55.887 1.00 44.02 1661 ASP B O 1
ATOM 7417 N N . ARG B 1 445 ? -38.719 7.018 -57.062 1.00 40.63 1662 ARG B N 1
ATOM 7418 C CA . ARG B 1 445 ? -38.143 6.405 -58.264 1.00 37.63 1662 ARG B CA 1
ATOM 7419 C C . ARG B 1 445 ? -36.688 6.015 -58.034 1.00 49.18 1662 ARG B C 1
ATOM 7420 O O . ARG B 1 445 ? -36.264 4.935 -58.452 1.00 46.09 1662 ARG B O 1
ATOM 7425 N N . ILE B 1 446 ? -35.919 6.869 -57.339 1.00 46.49 1663 ILE B N 1
ATOM 7426 C CA . ILE B 1 446 ? -34.526 6.546 -57.014 1.00 47.05 1663 ILE B CA 1
ATOM 7427 C C . ILE B 1 446 ? -34.453 5.244 -56.224 1.00 50.24 1663 ILE B C 1
ATOM 7428 O O . ILE B 1 446 ? -33.623 4.362 -56.504 1.00 55.13 1663 ILE B O 1
ATOM 7433 N N . LYS B 1 447 ? -35.343 5.091 -55.239 1.00 47.24 1664 LYS B N 1
ATOM 7434 C CA . LYS B 1 447 ? -35.360 3.848 -54.481 1.00 50.10 1664 LYS B CA 1
ATOM 7435 C C . LYS B 1 447 ? -35.740 2.667 -55.364 1.00 41.56 1664 LYS B C 1
ATOM 7436 O O . LYS B 1 447 ? -35.114 1.603 -55.300 1.00 37.98 1664 LYS B O 1
ATOM 7442 N N . ALA B 1 448 ? -36.787 2.820 -56.170 1.00 35.90 1665 ALA B N 1
ATOM 7443 C CA . ALA B 1 448 ? -37.291 1.679 -56.932 1.00 40.53 1665 ALA B CA 1
ATOM 7444 C C . ALA B 1 448 ? -36.270 1.219 -57.968 1.00 58.68 1665 ALA B C 1
ATOM 7445 O O . ALA B 1 448 ? -36.062 0.012 -58.152 1.00 59.12 1665 ALA B O 1
ATOM 7447 N N . GLU B 1 449 ? -35.623 2.172 -58.651 1.00 52.04 1666 GLU B N 1
ATOM 7448 C CA . GLU B 1 449 ? -34.632 1.831 -59.662 1.00 50.49 1666 GLU B CA 1
ATOM 7449 C C . GLU B 1 449 ? -33.370 1.248 -59.045 1.00 53.25 1666 GLU B C 1
ATOM 7450 O O . GLU B 1 449 ? -32.761 0.356 -59.639 1.00 57.00 1666 GLU B O 1
ATOM 7456 N N . SER B 1 450 ? -32.978 1.692 -57.847 1.00 51.78 1667 SER B N 1
ATOM 7457 C CA . SER B 1 450 ? -31.730 1.178 -57.287 1.00 52.23 1667 SER B CA 1
ATOM 7458 C C . SER B 1 450 ? -31.865 -0.192 -56.620 1.00 62.19 1667 SER B C 1
ATOM 7459 O O . SER B 1 450 ? -30.882 -0.681 -56.049 1.00 62.78 1667 SER B O 1
ATOM 7462 N N . ALA B 1 451 ? -33.030 -0.832 -56.663 1.00 67.60 1668 ALA B N 1
ATOM 7463 C CA . ALA B 1 451 ? -33.193 -2.118 -55.991 1.00 69.51 1668 ALA B CA 1
ATOM 7464 C C . ALA B 1 451 ? -32.711 -3.257 -56.883 1.00 81.02 1668 ALA B C 1
ATOM 7465 O O . ALA B 1 451 ? -32.887 -3.228 -58.104 1.00 76.34 1668 ALA B O 1
ATOM 7467 N N . ARG B 1 452 ? -32.094 -4.260 -56.263 1.00 98.28 1669 ARG B N 1
ATOM 7468 C CA . ARG B 1 452 ? -31.494 -5.366 -56.999 1.00 111.56 1669 ARG B CA 1
ATOM 7469 C C . ARG B 1 452 ? -32.161 -6.690 -56.638 1.00 118.39 1669 ARG B C 1
ATOM 7470 O O . ARG B 1 452 ? -33.012 -7.188 -57.376 1.00 121.46 1669 ARG B O 1
ATOM 7472 N N . ALA B 1 463 ? -33.464 -5.701 -48.398 1.00 76.04 1680 ALA B N 1
ATOM 7473 C CA . ALA B 1 463 ? -33.886 -4.305 -48.526 1.00 85.69 1680 ALA B CA 1
ATOM 7474 C C . ALA B 1 463 ? -32.803 -3.494 -49.241 1.00 87.58 1680 ALA B C 1
ATOM 7475 O O . ALA B 1 463 ? -31.969 -2.852 -48.596 1.00 85.28 1680 ALA B O 1
ATOM 7477 N N . MET B 1 464 ? -32.830 -3.502 -50.574 1.00 80.49 1681 MET B N 1
ATOM 7478 C CA . MET B 1 464 ? -31.654 -3.156 -51.358 1.00 68.30 1681 MET B CA 1
ATOM 7479 C C . MET B 1 464 ? -31.769 -1.851 -52.154 1.00 69.69 1681 MET B C 1
ATOM 7480 O O . MET B 1 464 ? -30.787 -1.450 -52.793 1.00 78.88 1681 MET B O 1
ATOM 7482 N N . GLY B 1 465 ? -32.916 -1.170 -52.137 1.00 55.97 1682 GLY B N 1
ATOM 7483 C CA . GLY B 1 465 ? -33.040 0.125 -52.807 1.00 49.95 1682 GLY B CA 1
ATOM 7484 C C . GLY B 1 465 ? -32.525 1.275 -51.953 1.00 55.59 1682 GLY B C 1
ATOM 7485 O O . GLY B 1 465 ? -32.628 1.258 -50.737 1.00 46.84 1682 GLY B O 1
ATOM 7486 N N . ALA B 1 466 ? -31.948 2.290 -52.593 1.00 55.83 1683 ALA B N 1
ATOM 7487 C CA . ALA B 1 466 ? -31.352 3.380 -51.826 1.00 50.03 1683 ALA B CA 1
ATOM 7488 C C . ALA B 1 466 ? -32.426 4.309 -51.277 1.00 43.77 1683 ALA B C 1
ATOM 7489 O O . ALA B 1 466 ? -33.383 4.663 -51.969 1.00 45.98 1683 ALA B O 1
ATOM 7491 N N . LYS B 1 467 ? -32.239 4.773 -50.069 1.00 41.79 1684 LYS B N 1
ATOM 7492 C CA . LYS B 1 467 ? -33.109 5.729 -49.448 1.00 39.82 1684 LYS B CA 1
ATOM 7493 C C . LYS B 1 467 ? -32.335 6.970 -49.092 1.00 36.94 1684 LYS B C 1
ATOM 7494 O O . LYS B 1 467 ? -31.186 6.943 -49.009 1.00 38.09 1684 LYS B O 1
ATOM 7500 N N . SER B 1 468 ? -32.996 8.088 -48.957 1.00 40.13 1685 SER B N 1
ATOM 7501 C CA . SER B 1 468 ? -32.324 9.262 -48.428 1.00 42.96 1685 SER B CA 1
ATOM 7502 C C . SER B 1 468 ? -32.068 9.036 -46.950 1.00 44.82 1685 SER B C 1
ATOM 7503 O O . SER B 1 468 ? -32.886 8.434 -46.251 1.00 48.33 1685 SER B O 1
ATOM 7506 N N . LEU B 1 469 ? -30.893 9.459 -46.503 1.00 42.51 1686 LEU B N 1
ATOM 7507 C CA . LEU B 1 469 ? -30.469 9.392 -45.119 1.00 45.47 1686 LEU B CA 1
ATOM 7508 C C . LEU B 1 469 ? -30.643 10.736 -44.437 1.00 48.70 1686 LEU B C 1
ATOM 7509 O O . LEU B 1 469 ? -31.345 10.826 -43.435 1.00 42.00 1686 LEU B O 1
ATOM 7514 N N . CYS B 1 470 ? -30.075 11.792 -45.008 1.00 42.82 1687 CYS B N 1
ATOM 7515 C CA . CYS B 1 470 ? -30.349 13.140 -44.533 1.00 41.51 1687 CYS B CA 1
ATOM 7516 C C . CYS B 1 470 ? -29.844 14.114 -45.583 1.00 41.38 1687 CYS B C 1
ATOM 7517 O O . CYS B 1 470 ? -29.053 13.756 -46.462 1.00 45.29 1687 CYS B O 1
ATOM 7520 N N . ILE B 1 471 ? -30.328 15.346 -45.486 1.00 41.18 1688 ILE B N 1
ATOM 7521 C CA . ILE B 1 471 ? -29.731 16.479 -46.183 1.00 44.33 1688 ILE B CA 1
ATOM 7522 C C . ILE B 1 471 ? -28.663 17.049 -45.256 1.00 51.70 1688 ILE B C 1
ATOM 7523 O O . ILE B 1 471 ? -29.016 17.702 -44.261 1.00 47.49 1688 ILE B O 1
ATOM 7528 N N . PRO B 1 472 ? -27.377 16.820 -45.520 1.00 49.32 1689 PRO B N 1
ATOM 7529 C CA . PRO B 1 472 ? -26.360 17.129 -44.510 1.00 47.61 1689 PRO B CA 1
ATOM 7530 C C . PRO B 1 472 ? -26.221 18.628 -44.296 1.00 47.96 1689 PRO B C 1
ATOM 7531 O O . PRO B 1 472 ? -26.217 19.406 -45.255 1.00 36.83 1689 PRO B O 1
ATOM 7535 N N . PHE B 1 473 ? -26.107 19.022 -43.018 1.00 44.96 1690 PHE B N 1
ATOM 7536 C CA . PHE B 1 473 ? -25.783 20.409 -42.685 1.00 44.25 1690 PHE B CA 1
ATOM 7537 C C . PHE B 1 473 ? -24.503 20.851 -43.383 1.00 46.04 1690 PHE B C 1
ATOM 7538 O O . PHE B 1 473 ? -24.453 21.938 -43.973 1.00 45.58 1690 PHE B O 1
ATOM 7546 N N . GLU B 1 474 ? -23.453 20.023 -43.325 1.00 47.78 1691 GLU B N 1
ATOM 7547 C CA . GLU B 1 474 ? -22.206 20.300 -44.042 1.00 50.69 1691 GLU B CA 1
ATOM 7548 C C . GLU B 1 474 ? -22.374 19.824 -45.479 1.00 46.14 1691 GLU B C 1
ATOM 7549 O O . GLU B 1 474 ? -22.212 18.636 -45.779 1.00 46.68 1691 GLU B O 1
ATOM 7555 N N . GLN B 1 475 ? -22.704 20.749 -46.363 1.00 42.65 1692 GLN B N 1
ATOM 7556 C CA . GLN B 1 475 ? -22.841 20.409 -47.776 1.00 45.15 1692 GLN B CA 1
ATOM 7557 C C . GLN B 1 475 ? -21.463 20.168 -48.392 1.00 51.55 1692 GLN B C 1
ATOM 7558 O O . GLN B 1 475 ? -20.555 20.985 -48.209 1.00 49.74 1692 GLN B O 1
ATOM 7564 N N . PRO B 1 476 ? -21.267 19.077 -49.131 1.00 63.10 1693 PRO B N 1
ATOM 7565 C CA . PRO B 1 476 ? -19.935 18.821 -49.709 1.00 67.23 1693 PRO B CA 1
ATOM 7566 C C . PRO B 1 476 ? -19.516 19.872 -50.716 1.00 58.73 1693 PRO B C 1
ATOM 7567 O O . PRO B 1 476 ? -18.313 20.096 -50.906 1.00 64.85 1693 PRO B O 1
ATOM 7571 N N . ALA B 1 477 ? -20.478 20.524 -51.361 1.00 55.14 1694 ALA B N 1
ATOM 7572 C CA . ALA B 1 477 ? -20.222 21.627 -52.278 1.00 58.99 1694 ALA B CA 1
ATOM 7573 C C . ALA B 1 477 ? -21.465 22.499 -52.303 1.00 59.36 1694 ALA B C 1
ATOM 7574 O O . ALA B 1 477 ? -22.509 22.129 -51.768 1.00 65.63 1694 ALA B O 1
ATOM 7576 N N . LYS B 1 478 ? -21.353 23.663 -52.932 1.00 67.11 1695 LYS B N 1
ATOM 7577 C CA . LYS B 1 478 ? -22.483 24.577 -53.052 1.00 72.31 1695 LYS B CA 1
ATOM 7578 C C . LYS B 1 478 ? -23.225 24.274 -54.350 1.00 70.18 1695 LYS B C 1
ATOM 7579 O O . LYS B 1 478 ? -22.631 24.311 -55.430 1.00 73.81 1695 LYS B O 1
ATOM 7581 N N . ILE B 1 479 ? -24.511 23.950 -54.233 1.00 66.50 1696 ILE B N 1
ATOM 7582 C CA . ILE B 1 479 ? -25.348 23.717 -55.399 1.00 70.58 1696 ILE B CA 1
ATOM 7583 C C . ILE B 1 479 ? -25.498 25.021 -56.161 1.00 74.78 1696 ILE B C 1
ATOM 7584 O O . ILE B 1 479 ? -25.781 26.069 -55.568 1.00 74.63 1696 ILE B O 1
ATOM 7589 N N . ASP B 1 480 ? -25.292 24.966 -57.475 1.00 65.97 1697 ASP B N 1
ATOM 7590 C CA . ASP B 1 480 ? -25.581 26.100 -58.337 1.00 71.73 1697 ASP B CA 1
ATOM 7591 C C . ASP B 1 480 ? -27.026 26.017 -58.816 1.00 74.24 1697 ASP B C 1
ATOM 7592 O O . ASP B 1 480 ? -27.325 25.242 -59.738 1.00 70.51 1697 ASP B O 1
ATOM 7597 N N . PRO B 1 481 ? -27.936 26.809 -58.235 1.00 75.68 1698 PRO B N 1
ATOM 7598 C CA . PRO B 1 481 ? -29.347 26.773 -58.675 1.00 78.06 1698 PRO B CA 1
ATOM 7599 C C . PRO B 1 481 ? -29.506 27.088 -60.138 1.00 75.72 1698 PRO B C 1
ATOM 7600 O O . PRO B 1 481 ? -30.555 26.791 -60.727 1.00 78.64 1698 PRO B O 1
ATOM 7604 N N . LYS B 1 482 ? -28.475 27.668 -60.736 1.00 71.35 1699 LYS B N 1
ATOM 7605 C CA . LYS B 1 482 ? -28.506 28.074 -62.120 1.00 78.59 1699 LYS B CA 1
ATOM 7606 C C . LYS B 1 482 ? -28.223 26.907 -63.052 1.00 76.53 1699 LYS B C 1
ATOM 7607 O O . LYS B 1 482 ? -28.839 26.821 -64.114 1.00 74.08 1699 LYS B O 1
ATOM 7609 N N . VAL B 1 483 ? -27.347 25.979 -62.659 1.00 75.94 1700 VAL B N 1
ATOM 7610 C CA . VAL B 1 483 ? -26.938 24.908 -63.561 1.00 74.59 1700 VAL B CA 1
ATOM 7611 C C . VAL B 1 483 ? -27.214 23.515 -62.986 1.00 65.50 1700 VAL B C 1
ATOM 7612 O O . VAL B 1 483 ? -27.472 22.574 -63.741 1.00 63.56 1700 VAL B O 1
ATOM 7616 N N . ASP B 1 484 ? -27.179 23.359 -61.663 1.00 60.73 1701 ASP B N 1
ATOM 7617 C CA . ASP B 1 484 ? -27.214 22.018 -61.084 1.00 61.82 1701 ASP B CA 1
ATOM 7618 C C . ASP B 1 484 ? -28.618 21.430 -61.126 1.00 56.49 1701 ASP B C 1
ATOM 7619 O O . ASP B 1 484 ? -29.587 22.062 -60.688 1.00 59.60 1701 ASP B O 1
ATOM 7624 N N . LYS B 1 485 ? -28.718 20.217 -61.656 1.00 53.04 1702 LYS B N 1
ATOM 7625 C CA . LYS B 1 485 ? -29.963 19.460 -61.721 1.00 49.46 1702 LYS B CA 1
ATOM 7626 C C . LYS B 1 485 ? -29.882 18.230 -60.822 1.00 49.55 1702 LYS B C 1
ATOM 7627 O O . LYS B 1 485 ? -28.794 17.795 -60.428 1.00 43.14 1702 LYS B O 1
ATOM 7633 N N . CYS B 1 486 ? -31.064 17.665 -60.534 1.00 53.03 1703 CYS B N 1
ATOM 7634 C CA . CYS B 1 486 ? -31.186 16.438 -59.743 1.00 54.48 1703 CYS B CA 1
ATOM 7635 C C . CYS B 1 486 ? -30.409 15.292 -60.395 1.00 53.81 1703 CYS B C 1
ATOM 7636 O O . CYS B 1 486 ? -30.302 15.199 -61.624 1.00 55.27 1703 CYS B O 1
ATOM 7639 N N . VAL B 1 487 ? -29.901 14.382 -59.556 1.00 51.32 1704 VAL B N 1
ATOM 7640 C CA . VAL B 1 487 ? -29.063 13.305 -60.073 1.00 53.05 1704 VAL B CA 1
ATOM 7641 C C . VAL B 1 487 ? -29.837 12.330 -60.962 1.00 56.40 1704 VAL B C 1
ATOM 7642 O O . VAL B 1 487 ? -29.235 11.696 -61.834 1.00 49.93 1704 VAL B O 1
ATOM 7646 N N . HIS B 1 488 ? -31.143 12.199 -60.802 1.00 54.43 1705 HIS B N 1
ATOM 7647 C CA . HIS B 1 488 ? -31.793 11.134 -61.553 1.00 53.57 1705 HIS B CA 1
ATOM 7648 C C . HIS B 1 488 ? -32.043 11.563 -63.001 1.00 49.53 1705 HIS B C 1
ATOM 7649 O O . HIS B 1 488 ? -32.581 12.649 -63.236 1.00 54.16 1705 HIS B O 1
ATOM 7656 N N . PRO B 1 489 ? -31.680 10.730 -63.986 1.00 50.64 1706 PRO B N 1
ATOM 7657 C CA . PRO B 1 489 ? -31.772 11.146 -65.403 1.00 44.85 1706 PRO B CA 1
ATOM 7658 C C . PRO B 1 489 ? -33.163 11.514 -65.878 1.00 49.77 1706 PRO B C 1
ATOM 7659 O O . PRO B 1 489 ? -33.278 12.225 -66.885 1.00 54.68 1706 PRO B O 1
ATOM 7663 N N . ALA B 1 490 ? -34.224 11.016 -65.243 1.00 52.58 1707 ALA B N 1
ATOM 7664 C CA . ALA B 1 490 ? -35.575 11.288 -65.716 1.00 59.87 1707 ALA B CA 1
ATOM 7665 C C . ALA B 1 490 ? -36.278 12.371 -64.906 1.00 60.47 1707 ALA B C 1
ATOM 7666 O O . ALA B 1 490 ? -37.444 12.676 -65.182 1.00 56.81 1707 ALA B O 1
ATOM 7668 N N . CYS B 1 491 ? -35.587 12.976 -63.940 1.00 52.24 1708 CYS B N 1
ATOM 7669 C CA . CYS B 1 491 ? -36.170 14.062 -63.150 1.00 52.31 1708 CYS B CA 1
ATOM 7670 C C . CYS B 1 491 ? -36.015 15.406 -63.862 1.00 58.29 1708 CYS B C 1
ATOM 7671 O O . CYS B 1 491 ? -36.997 16.002 -64.310 1.00 61.16 1708 CYS B O 1
ATOM 7674 N N . GLY B 1 492 ? -34.780 15.890 -63.986 1.00 54.94 1709 GLY B N 1
ATOM 7675 C CA . GLY B 1 492 ? -34.533 17.149 -64.665 1.00 50.07 1709 GLY B CA 1
ATOM 7676 C C . GLY B 1 492 ? -34.792 18.399 -63.848 1.00 58.35 1709 GLY B C 1
ATOM 7677 O O . GLY B 1 492 ? -34.549 19.503 -64.354 1.00 58.89 1709 GLY B O 1
ATOM 7678 N N . ARG B 1 493 ? -35.272 18.270 -62.607 1.00 55.72 1710 ARG B N 1
ATOM 7679 C CA . ARG B 1 493 ? -35.571 19.442 -61.796 1.00 52.81 1710 ARG B CA 1
ATOM 7680 C C . ARG B 1 493 ? -34.294 20.097 -61.280 1.00 52.22 1710 ARG B C 1
ATOM 7681 O O . ARG B 1 493 ? -33.224 19.490 -61.224 1.00 48.50 1710 ARG B O 1
ATOM 7689 N N . VAL B 1 494 ? -34.426 21.369 -60.905 1.00 57.71 1711 VAL B N 1
ATOM 7690 C CA . VAL B 1 494 ? -33.355 22.064 -60.206 1.00 51.17 1711 VAL B CA 1
ATOM 7691 C C . VAL B 1 494 ? -32.971 21.273 -58.966 1.00 50.46 1711 VAL B C 1
ATOM 7692 O O . VAL B 1 494 ? -33.832 20.806 -58.210 1.00 50.64 1711 VAL B O 1
ATOM 7696 N N . ALA B 1 495 ? -31.672 21.063 -58.780 1.00 48.28 1712 ALA B N 1
ATOM 7697 C CA . ALA B 1 495 ? -31.209 20.502 -57.528 1.00 53.36 1712 ALA B CA 1
ATOM 7698 C C . ALA B 1 495 ? -31.393 21.544 -56.434 1.00 58.16 1712 ALA B C 1
ATOM 7699 O O . ALA B 1 495 ? -30.978 22.700 -56.583 1.00 50.90 1712 ALA B O 1
ATOM 7701 N N . LYS B 1 496 ? -32.063 21.150 -55.357 1.00 56.21 1713 LYS B N 1
ATOM 7702 C CA . LYS B 1 496 ? -32.177 22.020 -54.192 1.00 61.95 1713 LYS B CA 1
ATOM 7703 C C . LYS B 1 496 ? -31.000 21.869 -53.255 1.00 59.15 1713 LYS B C 1
ATOM 7704 O O . LYS B 1 496 ? -30.675 22.826 -52.534 1.00 50.87 1713 LYS B O 1
ATOM 7710 N N . PHE B 1 497 ? -30.346 20.704 -53.249 1.00 46.76 1714 PHE B N 1
ATOM 7711 C CA . PHE B 1 497 ? -29.244 20.529 -52.299 1.00 45.80 1714 PHE B CA 1
ATOM 7712 C C . PHE B 1 497 ? -28.524 19.230 -52.641 1.00 47.12 1714 PHE B C 1
ATOM 7713 O O . PHE B 1 497 ? -28.942 18.492 -53.537 1.00 46.87 1714 PHE B O 1
ATOM 7721 N N . TYR B 1 498 ? -27.453 18.947 -51.912 1.00 38.48 1715 TYR B N 1
ATOM 7722 C CA . TYR B 1 498 ? -26.889 17.606 -51.877 1.00 38.84 1715 TYR B CA 1
ATOM 7723 C C . TYR B 1 498 ? -27.611 16.812 -50.802 1.00 41.15 1715 TYR B C 1
ATOM 7724 O O . TYR B 1 498 ? -27.789 17.296 -49.679 1.00 43.06 1715 TYR B O 1
ATOM 7733 N N . THR B 1 499 ? -28.039 15.605 -51.155 1.00 41.51 1716 THR B N 1
ATOM 7734 C CA . THR B 1 499 ? -28.598 14.651 -50.211 1.00 38.66 1716 THR B CA 1
ATOM 7735 C C . THR B 1 499 ? -27.702 13.429 -50.090 1.00 37.78 1716 THR B C 1
ATOM 7736 O O . THR B 1 499 ? -27.068 12.991 -51.067 1.00 39.89 1716 THR B O 1
ATOM 7740 N N . LEU B 1 500 ? -27.642 12.905 -48.869 1.00 41.64 1717 LEU B N 1
ATOM 7741 C CA . LEU B 1 500 ? -26.982 11.651 -48.569 1.00 37.71 1717 LEU B CA 1
ATOM 7742 C C . LEU B 1 500 ? -27.962 10.496 -48.774 1.00 38.78 1717 LEU B C 1
ATOM 7743 O O . LEU B 1 500 ? -29.067 10.512 -48.223 1.00 41.85 1717 LEU B O 1
ATOM 7748 N N . PHE B 1 501 ? -27.568 9.514 -49.599 1.00 39.12 1718 PHE B N 1
ATOM 7749 C CA . PHE B 1 501 ? -28.369 8.337 -49.926 1.00 39.95 1718 PHE B CA 1
ATOM 7750 C C . PHE B 1 501 ? -27.639 7.071 -49.505 1.00 41.43 1718 PHE B C 1
ATOM 7751 O O . PHE B 1 501 ? -26.405 7.028 -49.497 1.00 40.91 1718 PHE B O 1
ATOM 7759 N N . GLY B 1 502 ? -28.400 6.017 -49.224 1.00 39.79 1719 GLY B N 1
ATOM 7760 C CA . GLY B 1 502 ? -27.767 4.726 -48.980 1.00 44.69 1719 GLY B CA 1
ATOM 7761 C C . GLY B 1 502 ? -28.802 3.679 -48.645 1.00 40.28 1719 GLY B C 1
ATOM 7762 O O . GLY B 1 502 ? -29.988 3.974 -48.491 1.00 42.60 1719 GLY B O 1
ATOM 7763 N N . ARG B 1 503 ? -28.332 2.438 -48.551 1.00 40.93 1720 ARG B N 1
ATOM 7764 C CA . ARG B 1 503 ? -29.169 1.364 -48.048 1.00 46.14 1720 ARG B CA 1
ATOM 7765 C C . ARG B 1 503 ? -29.341 1.566 -46.550 1.00 46.28 1720 ARG B C 1
ATOM 7766 O O . ARG B 1 503 ? -28.363 1.742 -45.815 1.00 49.91 1720 ARG B O 1
ATOM 7774 N N . SER B 1 504 ? -30.578 1.612 -46.108 1.00 58.09 1721 SER B N 1
ATOM 7775 C CA . SER B 1 504 ? -30.867 1.985 -44.740 1.00 72.35 1721 SER B CA 1
ATOM 7776 C C . SER B 1 504 ? -31.268 0.722 -44.014 1.00 85.30 1721 SER B C 1
ATOM 7777 O O . SER B 1 504 ? -32.262 0.083 -44.381 1.00 87.83 1721 SER B O 1
ATOM 7780 N N . TYR B 1 505 ? -30.444 0.336 -43.046 1.00 96.19 1722 TYR B N 1
ATOM 7781 C CA . TYR B 1 505 ? -30.805 -0.616 -42.015 1.00 94.18 1722 TYR B CA 1
ATOM 7782 C C . TYR B 1 505 ? -32.281 -0.442 -41.655 1.00 99.07 1722 TYR B C 1
ATOM 7783 O O . TYR B 1 505 ? -32.726 0.647 -41.266 1.00 100.65 1722 TYR B O 1
#

Solvent-accessible surface area: 39576 Å² total; per-residue (Å²): 58,32,147,14,51,27,130,120,67,24,84,69,0,2,30,32,0,0,45,70,1,48,0,2,24,96,38,88,7,68,4,2,31,4,15,41,48,5,0,10,20,0,8,63,34,0,46,73,52,0,19,44,29,3,73,168,71,44,5,94,22,2,14,0,1,2,0,0,16,92,74,12,28,120,111,54,130,119,82,71,4,0,28,0,14,55,1,7,119,62,117,22,110,106,22,12,0,2,0,22,36,0,11,4,3,0,0,37,4,0,29,118,32,6,86,52,107,70,58,24,66,25,47,20,1,0,38,11,6,0,0,90,11,77,116,93,144,28,29,9,10,4,94,24,28,15,29,22,25,0,4,0,2,0,0,12,12,63,74,73,73,0,47,112,8,0,84,46,0,0,53,9,0,8,76,0,0,28,52,5,0,0,1,10,26,38,64,0,101,25,2,88,79,59,50,63,96,12,3,57,33,1,3,0,0,11,2,18,0,28,32,30,4,43,1,4,51,4,8,25,0,26,0,0,0,41,55,0,0,133,65,3,79,0,50,15,57,81,83,139,101,75,53,74,59,56,0,36,1,0,5,4,7,2,28,8,58,0,0,0,0,0,1,1,33,22,3,39,54,95,0,0,8,0,0,2,118,2,0,43,10,17,0,0,0,0,4,20,56,65,63,119,88,30,89,125,77,15,20,49,128,0,25,112,17,0,106,116,2,22,107,62,0,66,94,56,61,8,99,5,73,17,7,41,92,110,61,63,66,42,42,95,4,50,58,25,24,44,15,15,0,4,2,0,23,0,20,0,5,60,76,24,43,90,90,82,48,0,28,1,7,29,20,42,97,42,47,129,71,80,7,53,44,82,92,2,59,93,67,0,55,48,12,13,107,62,1,35,64,38,8,53,80,180,11,55,148,54,20,115,66,29,45,65,90,8,118,117,32,79,71,0,47,104,28,2,90,79,85,8,4,0,18,0,1,0,2,10,71,82,75,8,2,58,114,0,85,72,83,12,54,253,104,102,5,0,15,6,4,0,26,8,90,160,70,56,47,188,19,70,97,93,67,18,94,10,5,5,100,56,11,74,112,65,2,130,40,5,0,4,0,0,21,43,77,62,32,155,17,50,27,131,123,73,30,84,62,0,2,36,26,0,0,47,73,0,50,0,1,30,85,38,93,6,71,2,2,34,4,15,52,34,8,0,10,22,1,7,61,36,0,47,72,54,0,19,61,38,3,75,159,52,42,6,92,22,1,16,0,2,1,0,0,14,78,77,3,33,53,77,109,24,132,116,145,80,82,79,63,46,82,2,0,18,0,12,63,2,6,125,59,137,21,115,63,44,13,0,2,0,24,40,0,16,21,5,0,0,44,6,0,28,118,28,6,144,42,83,116,51,24,68,21,46,12,0,0,38,10,6,0,0,89,10,70,113,139,154,31,28,8,9,3,77,22,26,15,30,23,25,0,5,0,2,0,0,10,34,65,73,148,63,0,48,93,9,0,94,58,0,0,54,11,0,10,88,0,0,27,52,6,0,0,1,8,25,29,61,0,93,20,3,87,63,49,50,69,97,21,4,57,37,3,2,0,0,7,2,15,1,40,28,36,3,54,1,3,54,4,6,26,0,24,0,0,0,39,64,20,0,132,61,14,90,0,35,15,89,46,64,147,63,137,115,124,48,40,0,38,0,0,6,3,7,1,28,8,54,0,0,0,0,1,1,7,29,15,4,38,53,88,0,0,7,1,0,3,126,4,0,34,9,18,0,0,0,0,7,22,53,46,60,120,94,31,53,109,93,90,70,59,50,4,42,63,29,0,113,51,2,14,91,60,0,77,94,49,63,9,100,9,73,19,5,55,97,94,102,69,67,42,42,94,5,50,58,31,24,43,15,22,0,4,2,0,24,0,20,0,9,54,158,28,48,162,85,83,44,0,26,0,8,32,20,37,90,40,52,123,69,82,5,44,59,79,82,2,58,100,65,0,53,48,14,13,127,65,1,33,62,40,7,51,75,167,12,52,146,46,15,113,72,54,36,80,86,4,112,110,32,77,64,0,61,105,31,3,96,67,103,14,4,0,19,0,1,0,4,10,77,85,71,8,3,62,81,0,77,74,83,7,60,114,115,33,8,1,63,5,4,0,27,4,87,153,69,62,46,98,29,61,97,82,100,15,104,10,9,7,100,84,28,50,108,71,2,142,33,4,0,1,0,0,36,32,52

Radius of gyration: 31.32 Å; Cα contacts (8 Å, |Δi|>4): 2099; chains: 2; bounding box: 81×88×98 Å

Sequence (976 aa):
GLEATKEDNLPDWYSQVITKGEMIEYYDVSGCYILRHHWSFAIWKAIRNWFDAEITRLGVKECYFPIFVSRAALEREKAPEVAWVTKSGDSELAEPIAVRPTSETVMYPAYAKWIQSYRDLPIRLNQWNNVVRWEFKHPQPFLRTREFLWQEGHTAFATQKEADEEVLTILDLYAKVYTDLLAIPVVKGRKTEKEKFAGGDYTTTVEAYISASGRAIQGATSHHLGQNFSRMFDIVYEHPETKEKEYVFQNSWGITTRTIGVMIMVHADNQGLVLPPRVACIQVVIVPCGITATTTDDERRRLYESCRELEQTFVKAGIRCEGDYRDNYSPGWKYNHWELKGVPVRIELGFKDLQNDQFVAVRRDNGAKQTIKRAQATVEMPKLLETIHTSMYERAERDLQSHTKLTKQWAEFLQFLETKNIIMAPFCGEISCEDRIKAESARAMGAKSLCIPFEQPAKIDPKVDKCVHPACGRVAKFYTLFGRSYGLEATKEDNLPDWYSQVITKGEMIEYYDVSGCYILRHHWSFAIWKAIRNWFDAEITRLGVKECYFPIFVSRAALERREKTHIADFAPEVAWVTKSGDSELAEPIAVRPTSETVMYPAYAKWIQSYYRDLPIRLNQWNNVVRWEFKHPQPFLRTREFLWQEGHTAFATQKEADEEVLTILDLYAKKVYTDLLAIPVVKGRKTEKEKFAGGDYTTTVEAYISASGRAIQGATSHHLGQNFSRMFDIVYEHPETKEKEYVFQNSWGITTRTIGVMIMVHADNQGLVLPPRVACIQVVIVPCGITATTTDDERRRLYESCRELEQTFVKAGIRCEGDYRDNYSPGWKYNHWELKGVPVRIELGFKDLQNDQFVAVRRDNGAKQTIKRAQATVEMPKLLETIHTSMYERAERDLQSHTKLTKQWAEFLQFLETKNIIMAPFCGEISCEDRIKAESARAMGAKSLCIPFEQPAKIDPKVDKCVHPACGRVAKFYTLFGRSY

Secondary structure (DSSP, 8-state):
---S-TTT-HHHHHHHHHHHTTSEE--SSTT--EE-HHHHHHHHHHHHHHHHHHHHTT-EE-B--SEEEHHHHHH------EEEEEETTEEEEEEEEE-SSSHHHHHHHHHHH--SGGG--EEEEEEEEEE----SPPBTTTB-SEEEEEEEEEEESSHHHHHHHHHHHHHHHHHIIIIIS----EEEEPPTTTS-TTSSEEEEEEEE-TTT--EEEEEEEEEEETHHHHHHT-EEE-TTT--EEE-EEEEEEEETHHHHHHHHHH-BTTB----TTT-S-SEEEEE----SS--HHHHHHHHHHHHHHHHHHHHTT--EEE---SSS-HHHHHHHHHHHT-SEEEEE-HHHHHTTEEEEEETTT--EEEEEGGGHHHHHHHHHHHHHHHHHHHHHHHHHHTEEE-SSHHHHHHHHHTT-EEEEEE---HHHHHHHHHTT----SPEEEEEESS-SS---TTT-B-SSTT--SB--EEEEEE-B-/---S-TTT-HHHHHHHHHHHTTSEE--SSTT--EE-HHHHHHHHHHHHHHHHHHHHHT-EE-B--SEEEHHHHTTT--SGGGG----EEEEEETTEEEEEEEEEPSSSHHHHHHHHHHH--SGGG--EEEEEEEEEE---SS--BTTTB-SEEEEEEEEEEESSHHHHHHHHHHHHHHHHHIIIIIT----EEEEPPTTTS-TTSSEEEEEEEEETTTTEEEEEEEEEEEETHHHHHHT-EEE-TTT--EEE-EEEEEEEETHHHHHHHHHH-BTTB----TTT-S-SEEEEE----TTS-STTHHHHHHHHHHHHHHHHHTT--EEE---TTS-HHHHHHHHHHTT-SEEEEE-HHHHHTTEEEEEETTT--EEEEEGGGHHHHHHHHHHHHHHHHHHHHHHHHHHTEEE-S-HHHHHHHHHTT-EEEEEE---HHHHHHHHHHT----S-EEEEEESS-SS---TTT-B-SSTTT-PBP-EEEEEE-B-